Protein AF-0000000069707045 (afdb_homodimer)

InterPro domains:
  IPR004722 Dihydroorotase [cd01317] (41-402)
  IPR011059 Metal-dependent hydrolase, composite domain superfamily [G3DSA:2.30.40.10] (356-413)
  IPR024403 Dihydroorotase, catalytic domain [PF12890] (54-234)
  IPR032466 Metal-dependent hydrolase [SSF51556] (54-358)
  IPR050138 Dihydroorotase/Allantoinase hydrolase-like [PTHR43668] (36-404)

Solvent-accessible surface area (backbone atoms only — not comparable to full-atom values): 40934 Å² total; per-residue (Å²): 109,26,32,33,36,33,38,31,20,42,38,41,61,80,44,73,43,73,64,36,46,30,32,33,60,45,48,39,57,40,76,57,53,93,78,64,76,72,78,68,72,42,79,42,85,26,70,82,25,39,30,32,60,25,27,36,31,74,36,32,55,53,15,57,50,74,34,44,75,22,23,28,65,66,38,48,40,51,34,36,43,55,38,30,26,39,29,35,24,35,41,13,72,27,47,69,40,33,48,46,55,66,48,52,51,50,51,51,64,74,45,66,81,40,72,30,45,80,40,60,28,30,23,45,17,51,76,36,68,47,75,48,70,30,59,60,68,64,32,32,74,74,71,41,50,36,30,20,28,38,93,30,40,60,65,43,64,43,55,43,38,49,51,30,48,59,28,51,78,74,70,22,34,38,41,32,33,52,35,33,65,65,52,34,65,82,35,63,36,31,48,50,72,55,23,60,73,73,70,45,54,32,28,42,65,60,19,33,32,45,31,42,51,43,51,51,55,41,36,71,72,55,39,53,33,42,34,40,40,44,58,66,38,42,60,39,47,51,52,49,39,53,41,44,74,71,66,50,54,62,47,27,27,27,33,54,56,51,73,72,48,36,39,74,68,44,75,76,58,51,28,39,63,27,34,79,67,42,29,38,55,68,67,23,35,51,36,49,53,51,24,48,76,71,54,50,31,35,24,44,22,45,52,23,26,56,37,42,67,72,43,42,66,49,60,55,88,72,27,47,73,28,23,51,22,50,75,54,38,48,28,51,47,49,65,44,30,79,79,61,32,59,20,51,54,49,26,21,21,24,61,27,40,30,50,75,69,71,47,84,75,89,71,46,38,31,29,20,30,29,28,64,75,45,67,49,67,39,35,85,85,62,48,63,52,65,29,72,36,35,79,61,60,72,33,80,43,37,30,40,48,40,32,32,32,43,39,72,40,77,45,76,44,83,123,108,27,33,34,36,34,39,32,21,42,38,42,62,81,44,76,44,73,63,37,46,29,33,34,60,45,46,40,55,39,75,56,53,94,76,65,76,72,79,67,72,41,80,42,83,27,71,81,26,40,30,32,60,26,26,34,32,73,36,30,55,50,14,56,51,74,34,45,74,23,23,28,65,67,37,48,41,51,34,37,42,56,39,31,26,38,29,36,24,35,41,14,72,27,48,69,40,33,49,45,55,67,48,53,51,51,52,52,65,73,45,65,81,40,74,30,45,81,41,61,28,32,24,44,17,52,78,36,69,44,75,48,69,31,59,59,69,62,33,32,75,74,72,43,49,36,29,20,29,37,91,30,38,61,67,43,66,44,52,44,38,51,50,32,48,58,28,49,78,75,70,22,35,39,41,33,35,54,34,33,64,65,53,35,65,82,34,63,36,31,47,49,72,55,22,59,72,73,69,44,54,33,27,41,64,60,19,34,32,46,31,40,51,44,51,50,54,43,38,72,72,54,40,52,35,41,33,40,40,43,57,65,38,40,59,38,48,52,52,49,41,54,41,44,74,71,65,49,54,62,46,28,27,28,34,57,56,51,72,72,50,36,40,73,67,44,77,77,58,49,28,39,62,26,35,80,67,42,29,35,55,68,68,22,34,51,35,50,53,51,24,48,75,71,54,51,32,36,24,43,22,47,51,23,27,55,36,42,68,72,43,42,65,49,59,56,88,72,28,48,71,28,23,49,21,49,76,55,38,47,28,50,48,49,64,44,30,79,78,61,32,60,20,52,55,48,26,20,21,24,59,27,41,30,51,75,71,70,48,85,74,89,70,46,38,31,30,21,31,28,27,65,74,46,69,49,68,38,35,85,87,62,48,62,55,65,29,72,36,35,80,61,60,73,33,80,42,38,30,40,47,40,33,33,32,43,40,71,42,78,45,75,43,83,124

Organism: NCBI:txid1187080

Structure (mmCIF, N/CA/C/O backbone):
data_AF-0000000069707045-model_v1
#
loop_
_entity.id
_entity.type
_entity.pdbx_description
1 polymer Dihydroorotase
#
loop_
_atom_site.group_PDB
_atom_site.id
_atom_site.type_symbol
_atom_site.label_atom_id
_atom_site.label_alt_id
_atom_site.label_comp_id
_atom_site.label_asym_id
_atom_site.label_entity_id
_atom_site.label_seq_id
_atom_site.pdbx_PDB_ins_code
_atom_site.Cartn_x
_atom_site.Cartn_y
_atom_site.Cartn_z
_atom_site.occupancy
_atom_site.B_iso_or_equiv
_atom_site.auth_seq_id
_atom_site.auth_comp_id
_atom_site.auth_asym_id
_atom_site.auth_atom_id
_atom_site.pdbx_PDB_model_num
ATOM 1 N N . MET A 1 1 ? 13.352 -46.344 -30.141 1 76.44 1 MET A N 1
ATOM 2 C CA . MET A 1 1 ? 12.18 -46.875 -30.812 1 76.44 1 MET A CA 1
ATOM 3 C C . MET A 1 1 ? 11.234 -45.781 -31.281 1 76.44 1 MET A C 1
ATOM 5 O O . MET A 1 1 ? 10.867 -44.906 -30.5 1 76.44 1 MET A O 1
ATOM 9 N N . ALA A 1 2 ? 10.938 -45.812 -32.562 1 89.31 2 ALA A N 1
ATOM 10 C CA . ALA A 1 2 ? 10.148 -44.75 -33.188 1 89.31 2 ALA A CA 1
ATOM 11 C C . ALA A 1 2 ? 8.656 -45.094 -33.125 1 89.31 2 ALA A C 1
ATOM 13 O O . ALA A 1 2 ? 8.273 -46.25 -33.344 1 89.31 2 ALA A O 1
ATOM 14 N N . LYS A 1 3 ? 7.836 -44.094 -32.688 1 94.31 3 LYS A N 1
ATOM 15 C CA . LYS A 1 3 ? 6.387 -44.25 -32.656 1 94.31 3 LYS A CA 1
ATOM 16 C C . LYS A 1 3 ? 5.703 -43.281 -33.625 1 94.31 3 LYS A C 1
ATOM 18 O O . LYS A 1 3 ? 6.031 -42.094 -33.656 1 94.31 3 LYS A O 1
ATOM 23 N N . LEU A 1 4 ? 4.844 -43.875 -34.375 1 94.81 4 LEU A N 1
ATOM 24 C CA . LEU A 1 4 ? 4.047 -43.031 -35.281 1 94.81 4 LEU A CA 1
ATOM 25 C C . LEU A 1 4 ? 2.746 -42.594 -34.625 1 94.81 4 LEU A C 1
ATOM 27 O O . LEU A 1 4 ? 1.953 -43.438 -34.188 1 94.81 4 LEU A O 1
ATOM 31 N N . LEU A 1 5 ? 2.494 -41.344 -34.406 1 95.62 5 LEU A N 1
ATOM 32 C CA . LEU A 1 5 ? 1.247 -40.75 -33.938 1 95.62 5 LEU A CA 1
ATOM 33 C C . LEU A 1 5 ? 0.382 -40.281 -35.125 1 95.62 5 LEU A C 1
ATOM 35 O O . LEU A 1 5 ? 0.563 -39.188 -35.656 1 95.62 5 LEU A O 1
ATOM 39 N N . GLN A 1 6 ? -0.547 -41.094 -35.406 1 95.81 6 GLN A N 1
ATOM 40 C CA . GLN A 1 6 ? -1.29 -40.906 -36.656 1 95.81 6 GLN A CA 1
ATOM 41 C C . GLN A 1 6 ? -2.473 -39.938 -36.438 1 95.81 6 GLN A C 1
ATOM 43 O O . GLN A 1 6 ? -3.232 -40.094 -35.5 1 95.81 6 GLN A O 1
ATOM 48 N N . SER A 1 7 ? -2.643 -39 -37.375 1 96.69 7 SER A N 1
ATOM 49 C CA . SER A 1 7 ? -3.811 -38.156 -37.469 1 96.69 7 SER A CA 1
ATOM 50 C C . SER A 1 7 ? -3.979 -37.312 -36.188 1 96.69 7 SER A C 1
ATOM 52 O O . SER A 1 7 ? -5.07 -37.25 -35.625 1 96.69 7 SER A O 1
ATOM 54 N N . LEU A 1 8 ? -2.898 -36.812 -35.719 1 96.75 8 LEU A N 1
ATOM 55 C CA . LEU A 1 8 ? -2.883 -36 -34.5 1 96.75 8 LEU A CA 1
ATOM 56 C C . LEU A 1 8 ? -3.062 -34.531 -34.844 1 96.75 8 LEU A C 1
ATOM 58 O O . LEU A 1 8 ? -2.41 -34 -35.75 1 96.75 8 LEU A O 1
ATOM 62 N N . SER A 1 9 ? -4.023 -33.844 -34.156 1 97.44 9 SER A N 1
ATOM 63 C CA . SER A 1 9 ? -4.207 -32.406 -34.344 1 97.44 9 SER A CA 1
ATOM 64 C C . SER A 1 9 ? -3.381 -31.625 -33.312 1 97.44 9 SER A C 1
ATOM 66 O O . SER A 1 9 ? -3.684 -31.625 -32.125 1 97.44 9 SER A O 1
ATOM 68 N N . PHE A 1 10 ? -2.424 -30.938 -33.781 1 96.62 10 PHE A N 1
ATOM 69 C CA . PHE A 1 10 ? -1.545 -30.172 -32.906 1 96.62 10 PHE A CA 1
ATOM 70 C C . PHE A 1 10 ? -2.088 -28.75 -32.719 1 96.62 10 PHE A C 1
ATOM 72 O O . PHE A 1 10 ? -2.547 -28.125 -33.656 1 96.62 10 PHE A O 1
ATOM 79 N N . ILE A 1 11 ? -2.113 -28.359 -31.438 1 97.12 11 ILE A N 1
ATOM 80 C CA . ILE A 1 11 ? -2.549 -27 -31.109 1 97.12 11 ILE A CA 1
ATOM 81 C C . ILE A 1 11 ? -1.343 -26.156 -30.688 1 97.12 11 ILE A C 1
ATOM 83 O O . ILE A 1 11 ? -0.591 -26.531 -29.797 1 97.12 11 ILE A O 1
ATOM 87 N N . ASP A 1 12 ? -1.213 -25.109 -31.391 1 91.81 12 ASP A N 1
ATOM 88 C CA . ASP A 1 12 ? -0.232 -24.141 -30.922 1 91.81 12 ASP A CA 1
ATOM 89 C C . ASP A 1 12 ? -0.913 -22.859 -30.453 1 91.81 12 ASP A C 1
ATOM 91 O O . ASP A 1 12 ? -2.133 -22.812 -30.297 1 91.81 12 ASP A O 1
ATOM 95 N N . GLY A 1 13 ? -0.178 -21.922 -30.016 1 89 13 GLY A N 1
ATOM 96 C CA . GLY A 1 13 ? -0.735 -20.703 -29.469 1 89 13 GLY A CA 1
ATOM 97 C C . GLY A 1 13 ? -1.566 -19.906 -30.469 1 89 13 GLY A C 1
ATOM 98 O O . GLY A 1 13 ? -2.324 -19.016 -30.078 1 89 13 GLY A O 1
ATOM 99 N N . ASN A 1 14 ? -1.616 -20.328 -31.688 1 91.56 14 ASN A N 1
ATOM 100 C CA . ASN A 1 14 ? -2.264 -19.531 -32.75 1 91.56 14 ASN A CA 1
ATOM 101 C C . ASN A 1 14 ? -3.482 -20.25 -33.312 1 91.56 14 ASN A C 1
ATOM 103 O O . ASN A 1 14 ? -4.5 -19.625 -33.594 1 91.56 14 ASN A O 1
ATOM 107 N N . LYS A 1 15 ? -3.307 -21.562 -33.469 1 95.25 15 LYS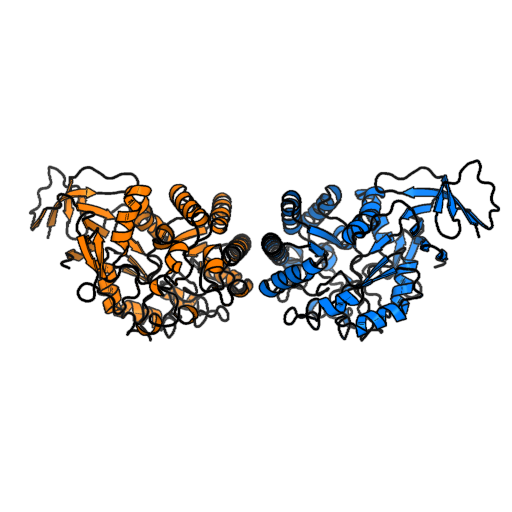 A N 1
ATOM 108 C CA . LYS A 1 15 ? -4.418 -22.281 -34.094 1 95.25 15 LYS A CA 1
ATOM 109 C C . LYS A 1 15 ? -4.375 -23.766 -33.75 1 95.25 15 LYS A C 1
ATOM 111 O O . LYS A 1 15 ? -3.391 -24.25 -33.188 1 95.25 15 LYS A O 1
ATOM 116 N N . VAL A 1 16 ? -5.477 -24.422 -34.094 1 97.06 16 VAL A N 1
ATOM 117 C CA . VAL A 1 16 ? -5.562 -25.875 -34.094 1 97.06 16 VAL A CA 1
ATOM 118 C C . VAL A 1 16 ? -5.254 -26.391 -35.5 1 97.06 16 VAL A C 1
ATOM 120 O O . VAL A 1 16 ? -6.051 -26.203 -36.438 1 97.06 16 VAL A O 1
ATOM 123 N N . HIS A 1 17 ? -4.18 -27.094 -35.688 1 96.5 17 HIS A N 1
ATOM 124 C CA . HIS A 1 17 ? -3.768 -27.562 -37 1 96.5 17 HIS A CA 1
ATOM 125 C C . HIS A 1 17 ? -4.574 -28.797 -37.406 1 96.5 17 HIS A C 1
ATOM 127 O O . HIS A 1 17 ? -5.023 -29.562 -36.562 1 96.5 17 HIS A O 1
ATOM 133 N N . SER A 1 18 ? -4.684 -28.922 -38.719 1 96.56 18 SER A N 1
ATOM 134 C CA . SER A 1 18 ? -5.324 -30.125 -39.25 1 96.56 18 SER A CA 1
ATOM 135 C C . SER A 1 18 ? -4.551 -31.375 -38.844 1 96.56 18 SER A C 1
ATOM 137 O O . SER A 1 18 ? -3.332 -31.328 -38.656 1 96.56 18 SER A O 1
ATOM 139 N N . PRO A 1 19 ? -5.305 -32.5 -38.719 1 96.88 19 PRO A N 1
ATOM 140 C CA . PRO A 1 19 ? -4.633 -33.75 -38.312 1 96.88 19 PRO A CA 1
ATOM 141 C C . PRO A 1 19 ? -3.482 -34.125 -39.25 1 96.88 19 PRO A C 1
ATOM 143 O O . PRO A 1 19 ? -3.607 -34 -40.469 1 96.88 19 PRO A O 1
ATOM 146 N N . GLN A 1 20 ? -2.398 -34.469 -38.594 1 96.06 20 GLN A N 1
ATOM 147 C CA . GLN A 1 20 ? -1.203 -34.906 -39.312 1 96.06 20 GLN A CA 1
ATOM 148 C C . GLN A 1 20 ? -0.525 -36.062 -38.594 1 96.06 20 GLN A C 1
ATOM 150 O O . GLN A 1 20 ? -0.868 -36.375 -37.438 1 96.06 20 GLN A O 1
ATOM 155 N N . ASP A 1 21 ? 0.361 -36.656 -39.344 1 95.38 21 ASP A N 1
ATOM 156 C CA . ASP A 1 21 ? 1.146 -37.719 -38.75 1 95.38 21 ASP A CA 1
ATOM 157 C C . ASP A 1 21 ? 2.447 -37.188 -38.156 1 95.38 21 ASP A C 1
ATOM 159 O O . ASP A 1 21 ? 3.148 -36.406 -38.781 1 95.38 21 ASP A O 1
ATOM 163 N N . TYR A 1 22 ? 2.654 -37.625 -36.938 1 94.5 22 TYR A N 1
ATOM 164 C CA . TYR A 1 22 ? 3.889 -37.281 -36.25 1 94.5 22 TYR A CA 1
ATOM 165 C C . TYR A 1 22 ? 4.688 -38.5 -35.844 1 94.5 22 TYR A C 1
ATOM 167 O O . TYR A 1 22 ? 4.129 -39.594 -35.719 1 94.5 22 TYR A O 1
ATOM 175 N N . ILE A 1 23 ? 6.004 -38.312 -35.75 1 93.56 23 ILE A N 1
ATOM 176 C CA . ILE A 1 23 ? 6.875 -39.406 -35.344 1 93.56 23 ILE A CA 1
ATOM 177 C C . ILE A 1 23 ? 7.605 -39.031 -34.062 1 93.56 23 ILE A C 1
ATOM 179 O O . ILE A 1 23 ? 8.258 -38 -33.969 1 93.56 23 ILE A O 1
ATOM 183 N N . TYR A 1 24 ? 7.391 -39.812 -33.031 1 93.75 24 TYR A N 1
ATOM 184 C CA . TYR A 1 24 ? 8.25 -39.719 -31.844 1 93.75 24 TYR A CA 1
ATOM 185 C C . TYR A 1 24 ? 9.516 -40.562 -32.031 1 93.75 24 TYR A C 1
ATOM 187 O O . TYR A 1 24 ? 9.438 -41.781 -32.188 1 93.75 24 TYR A O 1
ATOM 195 N N . THR A 1 25 ? 10.688 -39.969 -31.922 1 89.56 25 THR A N 1
ATOM 196 C CA . THR A 1 25 ? 11.945 -40.625 -32.281 1 89.56 25 THR A CA 1
ATOM 197 C C . THR A 1 25 ? 12.633 -41.219 -31.047 1 89.56 25 THR A C 1
ATOM 199 O O . THR A 1 25 ? 13.727 -41.75 -31.141 1 89.56 25 THR A O 1
ATOM 202 N N . GLY A 1 26 ? 12.117 -41.062 -29.953 1 89.12 26 GLY A N 1
ATOM 203 C CA . GLY A 1 26 ? 12.742 -41.469 -28.703 1 89.12 26 GLY A CA 1
ATOM 204 C C . GLY A 1 26 ? 13.18 -40.312 -27.844 1 89.12 26 GLY A C 1
ATOM 205 O O . GLY A 1 26 ? 13.422 -40.469 -26.641 1 89.12 26 GLY A O 1
ATOM 206 N N . SER A 1 27 ? 13.266 -39.156 -28.547 1 88.88 27 SER A N 1
ATOM 207 C CA . SER A 1 27 ? 13.711 -38 -27.781 1 88.88 27 SER A CA 1
ATOM 208 C C . SER A 1 27 ? 12.938 -36.75 -28.172 1 88.88 27 SER A C 1
ATOM 210 O O . SER A 1 27 ? 12.93 -35.75 -27.438 1 88.88 27 SER A O 1
ATOM 212 N N . GLU A 1 28 ? 12.336 -36.781 -29.328 1 89.81 28 GLU A N 1
ATOM 213 C CA . GLU A 1 28 ? 11.57 -35.625 -29.797 1 89.81 28 GLU A CA 1
ATOM 214 C C . GLU A 1 28 ? 10.43 -36.062 -30.719 1 89.81 28 GLU A C 1
ATOM 216 O O . GLU A 1 28 ? 10.352 -37.219 -31.125 1 89.81 28 GLU A O 1
ATOM 221 N N . VAL A 1 29 ? 9.555 -35.188 -30.906 1 91.25 29 VAL A N 1
ATOM 222 C CA . VAL A 1 29 ? 8.43 -35.406 -31.812 1 91.25 29 VAL A CA 1
ATOM 223 C C . VAL A 1 29 ? 8.586 -34.531 -33.062 1 91.25 29 VAL A C 1
ATOM 225 O O . VAL A 1 29 ? 8.82 -33.312 -32.969 1 91.25 29 VAL A O 1
ATOM 228 N N . LEU A 1 30 ? 8.484 -35.156 -34.219 1 90.88 30 LEU A N 1
ATOM 229 C CA . LEU A 1 30 ? 8.633 -34.469 -35.5 1 90.88 30 LEU A CA 1
ATOM 230 C C . LEU A 1 30 ? 7.434 -34.719 -36.406 1 90.88 30 LEU A C 1
ATOM 232 O O . LEU A 1 30 ? 6.793 -35.781 -36.281 1 90.88 30 LEU A O 1
ATOM 236 N N . LEU A 1 31 ? 7.223 -33.719 -37.219 1 91.06 31 LEU A N 1
ATOM 237 C CA . LEU A 1 31 ? 6.234 -33.969 -38.25 1 91.06 31 LEU A CA 1
ATOM 238 C C . LEU A 1 31 ? 6.723 -35.031 -39.219 1 91.06 31 LEU A C 1
ATOM 240 O O . LEU A 1 31 ? 7.887 -35.031 -39.625 1 91.06 31 LEU A O 1
ATOM 244 N N . LYS A 1 32 ? 5.84 -35.938 -39.438 1 90.12 32 LYS A N 1
ATOM 245 C CA . LYS A 1 32 ? 6.258 -37.031 -40.344 1 90.12 32 LYS A CA 1
ATOM 246 C C . LYS A 1 32 ? 6.414 -36.5 -41.75 1 90.12 32 LYS A C 1
ATOM 248 O O . LYS A 1 32 ? 5.484 -35.938 -42.312 1 90.12 32 LYS A O 1
ATOM 253 N N . SER A 1 33 ? 7.637 -36.656 -42.188 1 84.19 33 SER A N 1
ATOM 254 C CA . SER A 1 33 ? 7.875 -36.344 -43.594 1 84.19 33 SER A CA 1
ATOM 255 C C . SER A 1 33 ? 7.5 -37.531 -44.5 1 84.19 33 SER A C 1
ATOM 257 O O . SER A 1 33 ? 7.445 -38.656 -44.062 1 84.19 33 SER A O 1
ATOM 259 N N . ASP A 1 34 ? 7.121 -37.188 -45.719 1 78.44 34 ASP A N 1
ATOM 260 C CA . ASP A 1 34 ? 6.781 -38.25 -46.688 1 78.44 34 ASP A CA 1
ATOM 261 C C . ASP A 1 34 ? 7.945 -39.219 -46.906 1 78.44 34 ASP A C 1
ATOM 263 O O . ASP A 1 34 ? 7.734 -40.375 -47.219 1 78.44 34 ASP A O 1
ATOM 267 N N . ASN A 1 35 ? 9.102 -38.75 -46.656 1 76.19 35 ASN A N 1
ATOM 268 C CA . ASN A 1 35 ? 10.281 -39.531 -46.969 1 76.19 35 ASN A CA 1
ATOM 269 C C . ASN A 1 35 ? 10.836 -40.219 -45.688 1 76.19 35 ASN A C 1
ATOM 271 O O . ASN A 1 35 ? 11.984 -40.656 -45.688 1 76.19 35 ASN A O 1
ATOM 275 N N . TYR A 1 36 ? 9.977 -40.219 -44.75 1 75.69 36 TYR A N 1
ATOM 276 C CA . TYR A 1 36 ? 10.5 -40.844 -43.531 1 75.69 36 TYR A CA 1
ATOM 277 C C . TYR A 1 36 ? 10.789 -42.312 -43.75 1 75.69 36 TYR A C 1
ATOM 279 O O . TYR A 1 36 ? 9.906 -43.094 -44.188 1 75.69 36 TYR A O 1
ATOM 287 N N . SER A 1 37 ? 12.016 -42.719 -43.594 1 71.19 37 SER A N 1
ATOM 288 C CA . SER A 1 37 ? 12.461 -44.062 -44.031 1 71.19 37 SER A CA 1
ATOM 289 C C . SER A 1 37 ? 12.781 -44.938 -42.844 1 71.19 37 SER A C 1
ATOM 291 O O . SER A 1 37 ? 12.984 -46.156 -43 1 71.19 37 SER A O 1
ATOM 293 N N . GLU A 1 38 ? 12.758 -44.438 -41.719 1 75.19 38 GLU A N 1
ATOM 294 C CA . GLU A 1 38 ? 13.164 -45.281 -40.594 1 75.19 38 GLU A CA 1
ATOM 295 C C . GLU A 1 38 ? 12.047 -46.219 -40.156 1 75.19 38 GLU A C 1
ATOM 297 O O . GLU A 1 38 ? 10.875 -45.969 -40.5 1 75.19 38 GLU A O 1
ATOM 302 N N . GLU A 1 39 ? 12.375 -47.312 -39.531 1 85.06 39 GLU A N 1
ATOM 303 C CA . GLU A 1 39 ? 11.422 -48.344 -39.062 1 85.06 39 GLU A CA 1
ATOM 304 C C . GLU A 1 39 ? 10.547 -47.781 -37.938 1 85.06 39 GLU A C 1
ATOM 306 O O . GLU A 1 39 ? 11.031 -47.062 -37.031 1 85.06 39 GLU A O 1
ATOM 311 N N . ILE A 1 40 ? 9.312 -47.906 -38.125 1 88.38 40 ILE A N 1
ATOM 312 C CA . ILE A 1 40 ? 8.32 -47.5 -37.125 1 88.38 40 ILE A CA 1
ATOM 313 C C . ILE A 1 40 ? 8 -48.719 -36.219 1 88.38 40 ILE A C 1
ATOM 315 O O . ILE A 1 40 ? 7.559 -49.75 -36.688 1 88.38 40 ILE A O 1
ATOM 319 N N . ASP A 1 41 ? 8.211 -48.594 -34.969 1 90.62 41 ASP A N 1
ATOM 320 C CA . ASP A 1 41 ? 8.047 -49.656 -34.031 1 90.62 41 ASP A CA 1
ATOM 321 C C . ASP A 1 41 ? 6.59 -49.812 -33.594 1 90.62 41 ASP A C 1
ATOM 323 O O . ASP A 1 41 ? 6.129 -50.906 -33.281 1 90.62 41 ASP A O 1
ATOM 327 N N . GLU A 1 42 ? 5.898 -48.688 -33.469 1 93.81 42 GLU A N 1
ATOM 328 C CA . GLU A 1 42 ? 4.516 -48.688 -33 1 93.81 42 GLU A CA 1
ATOM 329 C C . GLU A 1 42 ? 3.707 -47.594 -33.688 1 93.81 42 GLU A C 1
ATOM 331 O O . GLU A 1 42 ? 4.207 -46.469 -33.906 1 93.81 42 GLU A O 1
ATOM 336 N N . VAL A 1 43 ? 2.529 -47.969 -34.094 1 94.62 43 VAL A N 1
ATOM 337 C CA . VAL A 1 43 ? 1.599 -47 -34.656 1 94.62 43 VAL A CA 1
ATOM 338 C C . VAL A 1 43 ? 0.461 -46.719 -33.688 1 94.62 43 VAL A C 1
ATOM 340 O O . VAL A 1 43 ? -0.212 -47.656 -33.219 1 94.62 43 VAL A O 1
ATOM 343 N N . ILE A 1 44 ? 0.289 -45.5 -33.312 1 95.12 44 ILE A N 1
ATOM 344 C CA . ILE A 1 44 ? -0.772 -45.094 -32.406 1 95.12 44 ILE A CA 1
ATOM 345 C C . ILE A 1 44 ? -1.785 -44.219 -33.156 1 95.12 44 ILE A C 1
ATOM 347 O O . ILE A 1 44 ? -1.433 -43.188 -33.719 1 95.12 44 ILE A O 1
ATOM 351 N N . ASP A 1 45 ? -3.029 -44.688 -33.219 1 96.19 45 ASP A N 1
ATOM 352 C CA . ASP A 1 45 ? -4.102 -43.906 -33.812 1 96.19 45 ASP A CA 1
ATOM 353 C C . ASP A 1 45 ? -4.516 -42.75 -32.906 1 96.19 45 ASP A C 1
ATOM 355 O O . ASP A 1 45 ? -5.074 -42.938 -31.844 1 96.19 45 ASP A O 1
ATOM 359 N N . CYS A 1 46 ? -4.309 -41.594 -33.375 1 96.81 46 CYS A N 1
ATOM 360 C CA . CYS A 1 46 ? -4.602 -40.375 -32.594 1 96.81 46 CYS A CA 1
ATOM 361 C C . CYS A 1 46 ? -5.766 -39.594 -33.188 1 96.81 46 CYS A C 1
ATOM 363 O O . CYS A 1 46 ? -5.867 -38.406 -33.031 1 96.81 46 CYS A O 1
ATOM 365 N N . SER A 1 47 ? -6.59 -40.312 -33.938 1 96.5 47 SER A N 1
ATOM 366 C CA . SER A 1 47 ? -7.754 -39.656 -34.531 1 96.5 47 SER A CA 1
ATOM 367 C C . SER A 1 47 ? -8.648 -39.062 -33.469 1 96.5 47 SER A C 1
ATOM 369 O O . SER A 1 47 ? -9.039 -39.719 -32.5 1 96.5 47 SER A O 1
ATOM 371 N N . GLY A 1 48 ? -8.938 -37.75 -33.594 1 96 48 GLY A N 1
ATOM 372 C CA . GLY A 1 48 ? -9.812 -37.062 -32.656 1 96 48 GLY A CA 1
ATOM 373 C C . GLY A 1 48 ? -9.078 -36.5 -31.453 1 96 48 GLY A C 1
ATOM 374 O O . GLY A 1 48 ? -9.672 -35.812 -30.625 1 96 48 GLY A O 1
ATOM 375 N N . LEU A 1 49 ? -7.801 -36.781 -31.391 1 97.81 49 LEU A N 1
ATOM 376 C CA . LEU A 1 49 ? -7.02 -36.312 -30.266 1 97.81 49 LEU A CA 1
ATOM 377 C C . LEU A 1 49 ? -6.324 -34.969 -30.578 1 97.81 49 LEU A C 1
ATOM 379 O O . LEU A 1 49 ? -6.043 -34.688 -31.75 1 97.81 49 LEU A O 1
ATOM 383 N N . PHE A 1 50 ? -6.145 -34.156 -29.531 1 98.19 50 PHE A N 1
ATOM 384 C CA . PHE A 1 50 ? -5.363 -32.938 -29.594 1 98.19 50 PHE A CA 1
ATOM 385 C C . PHE A 1 50 ? -3.988 -33.156 -28.969 1 98.19 50 PHE A C 1
ATOM 387 O O . PHE A 1 50 ? -3.811 -34 -28.109 1 98.19 50 PHE A O 1
ATOM 394 N N . ALA A 1 51 ? -3.027 -32.438 -29.453 1 97.38 51 ALA A N 1
ATOM 395 C CA . ALA A 1 51 ? -1.702 -32.375 -28.844 1 97.38 51 ALA A CA 1
ATOM 396 C C . ALA A 1 51 ? -1.209 -30.938 -28.719 1 97.38 51 ALA A C 1
ATOM 398 O O . ALA A 1 51 ? -1.638 -30.078 -29.484 1 97.38 51 ALA A O 1
ATOM 399 N N . SER A 1 52 ? -0.382 -30.703 -27.828 1 97 52 SER A N 1
ATOM 400 C CA . SER A 1 52 ? 0.356 -29.453 -27.688 1 97 52 SER A CA 1
ATOM 401 C C . SER A 1 52 ? 1.719 -29.688 -27.047 1 97 52 SER A C 1
ATOM 403 O O . SER A 1 52 ? 2.066 -30.828 -26.703 1 97 52 SER A O 1
ATOM 405 N N . LYS A 1 53 ? 2.506 -28.594 -26.969 1 96.31 53 LYS A N 1
ATOM 406 C CA . LYS A 1 53 ? 3.672 -28.672 -26.094 1 96.31 53 LYS A CA 1
ATOM 407 C C . LYS A 1 53 ? 3.277 -29.094 -24.688 1 96.31 53 LYS A C 1
ATOM 409 O O . LYS A 1 53 ? 2.104 -29.031 -24.312 1 96.31 53 LYS A O 1
ATOM 414 N N . GLY A 1 54 ? 4.246 -29.672 -24.016 1 97.06 54 GLY A N 1
ATOM 415 C CA . GLY A 1 54 ? 3.973 -30.109 -22.656 1 97.06 54 GLY A CA 1
ATOM 416 C C . GLY A 1 54 ? 3.469 -28.984 -21.75 1 97.06 54 GLY A C 1
ATOM 417 O O . GLY A 1 54 ? 3.947 -27.859 -21.844 1 97.06 54 GLY A O 1
ATOM 418 N N . TRP A 1 55 ? 2.477 -29.312 -20.906 1 98.19 55 TRP A N 1
ATOM 419 C CA . TRP A 1 55 ? 1.854 -28.297 -20.047 1 98.19 55 TRP A CA 1
ATOM 420 C C . TRP A 1 55 ? 2.723 -28 -18.844 1 98.19 55 TRP A C 1
ATOM 422 O O . TRP A 1 55 ? 3.439 -28.875 -18.344 1 98.19 55 TRP A O 1
ATOM 432 N N . VAL A 1 56 ? 2.697 -26.75 -18.375 1 98.5 56 VAL A N 1
ATOM 433 C CA . VAL A 1 56 ? 3.48 -26.281 -17.234 1 98.5 56 VAL A CA 1
ATOM 434 C C . VAL A 1 56 ? 2.553 -25.672 -16.188 1 98.5 56 VAL A C 1
ATOM 436 O O . VAL A 1 56 ? 1.735 -24.812 -16.5 1 98.5 56 VAL A O 1
ATOM 439 N N . ASP A 1 57 ? 2.631 -26.125 -14.984 1 98.75 57 ASP A N 1
ATOM 440 C CA . ASP A 1 57 ? 1.902 -25.531 -13.875 1 98.75 57 ASP A CA 1
ATOM 441 C C . ASP A 1 57 ? 2.844 -24.75 -12.961 1 98.75 57 ASP A C 1
ATOM 443 O O . ASP A 1 57 ? 3.77 -25.328 -12.383 1 98.75 57 ASP A O 1
ATOM 447 N N . LEU A 1 58 ? 2.533 -23.469 -12.719 1 98.88 58 LEU A N 1
ATOM 448 C CA . LEU A 1 58 ? 3.447 -22.625 -11.953 1 98.88 58 LEU A CA 1
ATOM 449 C C . LEU A 1 58 ? 3.1 -22.641 -10.469 1 98.88 58 LEU A C 1
ATOM 451 O O . LEU A 1 58 ? 3.801 -22.047 -9.656 1 98.88 58 LEU A O 1
ATOM 455 N N . ARG A 1 59 ? 2.062 -23.375 -10.117 1 98.62 59 ARG A N 1
ATOM 456 C CA . ARG A 1 59 ? 1.616 -23.25 -8.727 1 98.62 59 ARG A CA 1
ATOM 457 C C . ARG A 1 59 ? 0.955 -24.531 -8.242 1 98.62 59 ARG A C 1
ATOM 459 O O . ARG A 1 59 ? -0.257 -24.703 -8.391 1 98.62 59 ARG A O 1
ATOM 466 N N . CYS A 1 60 ? 1.729 -25.344 -7.555 1 97.44 60 CYS A N 1
ATOM 467 C CA . CYS A 1 60 ? 1.229 -26.578 -6.965 1 97.44 60 CYS A CA 1
ATOM 468 C C . CYS A 1 60 ? 1.812 -26.797 -5.574 1 97.44 60 CYS A C 1
ATOM 470 O O . CYS A 1 60 ? 2.986 -26.516 -5.336 1 97.44 60 CYS A O 1
ATOM 472 N N . VAL A 1 61 ? 0.951 -27.266 -4.688 1 96.88 61 VAL A N 1
ATOM 473 C CA . VAL A 1 61 ? 1.402 -27.609 -3.34 1 96.88 61 VAL A CA 1
ATOM 474 C C . VAL A 1 61 ? 1.599 -29.109 -3.225 1 96.88 61 VAL A C 1
ATOM 476 O O . VAL A 1 61 ? 0.777 -29.891 -3.715 1 96.88 61 VAL A O 1
ATOM 479 N N . GLY A 1 62 ? 2.732 -29.469 -2.748 1 95.12 62 GLY A N 1
ATOM 480 C CA . GLY A 1 62 ? 2.943 -30.828 -2.289 1 95.12 62 GLY A CA 1
ATOM 481 C C . GLY A 1 62 ? 2.883 -30.969 -0.779 1 95.12 62 GLY A C 1
ATOM 482 O O . GLY A 1 62 ? 2.967 -29.969 -0.056 1 95.12 62 GLY A O 1
ATOM 483 N N . GLY A 1 63 ? 2.666 -32.188 -0.24 1 95.44 63 GLY A N 1
ATOM 484 C CA . GLY A 1 63 ? 2.543 -32.375 1.195 1 95.44 63 GLY A CA 1
ATOM 485 C C . GLY A 1 63 ? 3.818 -32.875 1.84 1 95.44 63 GLY A C 1
ATOM 486 O O . GLY A 1 63 ? 3.92 -32.938 3.068 1 95.44 63 GLY A O 1
ATOM 487 N N . GLU A 1 64 ? 4.707 -33.188 1.008 1 95.25 64 GLU A N 1
ATOM 488 C CA . GLU A 1 64 ? 5.953 -33.781 1.522 1 95.25 64 GLU A CA 1
ATOM 489 C C . GLU A 1 64 ? 7.105 -32.781 1.385 1 95.25 64 GLU A C 1
ATOM 491 O O . GLU A 1 64 ? 7.383 -32.281 0.289 1 95.25 64 GLU A O 1
ATOM 496 N N . PRO A 1 65 ? 7.793 -32.469 2.572 1 94.69 65 PRO A N 1
ATOM 497 C CA . PRO A 1 65 ? 7.719 -33.188 3.844 1 94.69 65 PRO A CA 1
ATOM 498 C C . PRO A 1 65 ? 6.605 -32.688 4.75 1 94.69 65 PRO A C 1
ATOM 500 O O . PRO A 1 65 ? 6.137 -31.547 4.578 1 94.69 65 PRO A O 1
ATOM 503 N N . GLY A 1 66 ? 6.082 -33.469 5.715 1 95.81 66 GLY A N 1
ATOM 504 C CA . GLY A 1 66 ? 5.305 -33.062 6.871 1 95.81 66 GLY A CA 1
ATOM 505 C C . GLY A 1 66 ? 3.82 -33.344 6.719 1 95.81 66 GLY A C 1
ATOM 506 O O . GLY A 1 66 ? 3.121 -33.562 7.711 1 95.81 66 GLY A O 1
ATOM 507 N N . GLU A 1 67 ? 3.312 -33.312 5.5 1 96.12 67 GLU A N 1
ATOM 508 C CA . GLU A 1 67 ? 1.885 -33.5 5.266 1 96.12 67 GLU A CA 1
ATOM 509 C C . GLU A 1 67 ? 1.641 -34.5 4.133 1 96.12 67 GLU A C 1
ATOM 511 O O . GLU A 1 67 ? 0.839 -34.219 3.234 1 96.12 67 GLU A O 1
ATOM 516 N N . GLU A 1 68 ? 2.314 -35.562 4.145 1 96.19 68 GLU A N 1
ATOM 517 C CA . GLU A 1 68 ? 2.248 -36.594 3.109 1 96.19 68 GLU A CA 1
ATOM 518 C C . GLU A 1 68 ? 0.836 -37.156 2.979 1 96.19 68 GLU A C 1
ATOM 520 O O . GLU A 1 68 ? 0.436 -37.594 1.9 1 96.19 68 GLU A O 1
ATOM 525 N N . HIS A 1 69 ? 0.095 -37.094 4.102 1 96.19 69 HIS A N 1
ATOM 526 C CA . HIS A 1 69 ? -1.262 -37.625 4.105 1 96.19 69 HIS A CA 1
ATOM 527 C C . HIS A 1 69 ? -2.18 -36.812 3.207 1 96.19 69 HIS A C 1
ATOM 529 O O . HIS A 1 69 ? -3.199 -37.312 2.729 1 96.19 69 HIS A O 1
ATOM 535 N N . LYS A 1 70 ? -1.842 -35.562 2.973 1 97.19 70 LYS A N 1
ATOM 536 C CA . LYS A 1 70 ? -2.607 -34.719 2.062 1 97.19 70 LYS A CA 1
ATOM 537 C C . LYS A 1 70 ? -2.207 -34.969 0.611 1 97.19 70 LYS A C 1
ATOM 539 O O . LYS A 1 70 ? -3.062 -35.031 -0.272 1 97.19 70 LYS A O 1
ATOM 544 N N . GLU A 1 71 ? -0.912 -35.031 0.42 1 97.88 71 GLU A N 1
ATOM 545 C CA . GLU A 1 71 ? -0.346 -35.25 -0.905 1 97.88 71 GLU A CA 1
ATOM 546 C C . GLU A 1 71 ? 1.129 -35.656 -0.816 1 97.88 71 GLU A C 1
ATOM 548 O O . GLU A 1 71 ? 1.981 -34.781 -0.559 1 97.88 71 GLU A O 1
ATOM 553 N N . SER A 1 72 ? 1.456 -36.906 -1.063 1 97.56 72 SER A N 1
ATOM 554 C CA . SER A 1 72 ? 2.854 -37.312 -1.09 1 97.56 72 SER A CA 1
ATOM 555 C C . SER A 1 72 ? 3.52 -36.938 -2.408 1 97.56 72 SER A C 1
ATOM 557 O O . SER A 1 72 ? 2.838 -36.594 -3.381 1 97.56 72 SER A O 1
ATOM 559 N N . LEU A 1 73 ? 4.879 -36.938 -2.441 1 97.94 73 LEU A N 1
ATOM 560 C CA . LEU A 1 73 ? 5.586 -36.656 -3.689 1 97.94 73 LEU A CA 1
ATOM 561 C C . LEU A 1 73 ? 5.25 -37.719 -4.742 1 97.94 73 LEU A C 1
ATOM 563 O O . LEU A 1 73 ? 5.156 -37.406 -5.93 1 97.94 73 LEU A O 1
ATOM 567 N N . GLU A 1 74 ? 5.055 -38.875 -4.305 1 97.06 74 GLU A N 1
ATOM 568 C CA . GLU A 1 74 ? 4.684 -39.969 -5.215 1 97.06 74 GLU A CA 1
ATOM 569 C C . GLU A 1 74 ? 3.326 -39.688 -5.859 1 97.06 74 GLU A C 1
ATOM 571 O O . GLU A 1 74 ? 3.186 -39.781 -7.082 1 97.06 74 GLU A O 1
ATOM 576 N N . SER A 1 75 ? 2.365 -39.438 -5.016 1 97.25 75 SER A N 1
ATOM 577 C CA . SER A 1 75 ? 1.03 -39.156 -5.543 1 97.25 75 SER A CA 1
ATOM 578 C C . SER A 1 75 ? 1.022 -37.906 -6.422 1 97.25 75 SER A C 1
ATOM 580 O O . SER A 1 75 ? 0.348 -37.875 -7.453 1 97.25 75 SER A O 1
ATOM 582 N N . LEU A 1 76 ? 1.752 -36.875 -6.004 1 98.25 76 LEU A N 1
ATOM 583 C CA . LEU A 1 76 ? 1.824 -35.656 -6.793 1 98.25 76 LEU A CA 1
ATOM 584 C C . LEU A 1 76 ? 2.436 -35.938 -8.164 1 98.25 76 LEU A C 1
ATOM 586 O O . LEU A 1 76 ? 1.96 -35.406 -9.172 1 98.25 76 LEU A O 1
ATOM 590 N N . GLY A 1 77 ? 3.535 -36.688 -8.211 1 97.81 77 GLY A N 1
ATOM 591 C CA . GLY A 1 77 ? 4.145 -37.062 -9.484 1 97.81 77 GLY A CA 1
ATOM 592 C C . GLY A 1 77 ? 3.189 -37.781 -10.422 1 97.81 77 GLY A C 1
ATOM 593 O O . GLY A 1 77 ? 3.146 -37.469 -11.617 1 97.81 77 GLY A O 1
ATOM 594 N N . GLU A 1 78 ? 2.467 -38.688 -9.859 1 96.88 78 GLU A N 1
ATOM 595 C CA . GLU A 1 78 ? 1.463 -39.406 -10.633 1 96.88 78 GLU A CA 1
ATOM 596 C C . GLU A 1 78 ? 0.369 -38.469 -11.133 1 96.88 78 GLU A C 1
ATOM 598 O O . GLU A 1 78 ? -0.126 -38.625 -12.25 1 96.88 78 GLU A O 1
ATOM 603 N N . LEU A 1 79 ? -0.048 -37.594 -10.258 1 97.62 79 LEU A N 1
ATOM 604 C CA . LEU A 1 79 ? -1.078 -36.594 -10.602 1 97.62 79 LEU A CA 1
ATOM 605 C C . LEU A 1 79 ? -0.631 -35.719 -11.758 1 97.62 79 LEU A C 1
ATOM 607 O O . LEU A 1 79 ? -1.394 -35.5 -12.703 1 97.62 79 LEU A O 1
ATOM 611 N N . LEU A 1 80 ? 0.58 -35.219 -11.633 1 98.31 80 LEU A N 1
ATOM 612 C CA . LEU A 1 80 ? 1.099 -34.344 -12.664 1 98.31 80 LEU A CA 1
ATOM 613 C C . LEU A 1 80 ? 1.133 -35.031 -14.016 1 98.31 80 LEU A C 1
ATOM 615 O O . LEU A 1 80 ? 0.606 -34.531 -15.008 1 98.31 80 LEU A O 1
ATOM 619 N N . LYS A 1 81 ? 1.662 -36.219 -14.016 1 96.81 81 LYS A N 1
ATOM 620 C CA . LYS A 1 81 ? 1.769 -37 -15.234 1 96.81 81 LYS A CA 1
ATOM 621 C C . LYS A 1 81 ? 0.391 -37.312 -15.812 1 96.81 81 LYS A C 1
ATOM 623 O O . LYS A 1 81 ? 0.147 -37.094 -17 1 96.81 81 LYS A O 1
ATOM 628 N N . SER A 1 82 ? -0.48 -37.719 -15.008 1 97.31 82 SER A N 1
ATOM 629 C CA . SER A 1 82 ? -1.804 -38.156 -15.445 1 97.31 82 SER A CA 1
ATOM 630 C C . SER A 1 82 ? -2.66 -36.969 -15.875 1 97.31 82 SER A C 1
ATOM 632 O O . SER A 1 82 ? -3.648 -37.156 -16.594 1 97.31 82 SER A O 1
ATOM 634 N N . SER A 1 83 ? -2.303 -35.844 -15.359 1 98.25 83 SER A N 1
ATOM 635 C CA . SER A 1 83 ? -3.07 -34.625 -15.664 1 98.25 83 SER A CA 1
ATOM 636 C C . SER A 1 83 ? -2.477 -33.875 -16.859 1 98.25 83 SER A C 1
ATOM 638 O O . SER A 1 83 ? -2.99 -32.844 -17.25 1 98.25 83 SER A O 1
ATOM 640 N N . GLY A 1 84 ? -1.389 -34.375 -17.406 1 98.12 84 GLY A N 1
ATOM 641 C CA . GLY A 1 84 ? -0.869 -33.844 -18.641 1 98.12 84 GLY A CA 1
ATOM 642 C C . GLY A 1 84 ? 0.273 -32.875 -18.453 1 98.12 84 GLY A C 1
ATOM 643 O O . GLY A 1 84 ? 0.809 -32.312 -19.406 1 98.12 84 GLY A O 1
ATOM 644 N N . PHE A 1 85 ? 0.72 -32.656 -17.203 1 98.62 85 PHE A N 1
ATOM 645 C CA . PHE A 1 85 ? 1.756 -31.672 -16.922 1 98.62 85 PHE A CA 1
ATOM 646 C C . PHE A 1 85 ? 3.143 -32.281 -17.047 1 98.62 85 PHE A C 1
ATOM 648 O O . PHE A 1 85 ? 3.434 -33.312 -16.422 1 98.62 85 PHE A O 1
ATOM 655 N N . THR A 1 86 ? 3.988 -31.672 -17.859 1 97.69 86 THR A N 1
ATOM 656 C CA . THR A 1 86 ? 5.352 -32.156 -18.062 1 97.69 86 THR A CA 1
ATOM 657 C C . THR A 1 86 ? 6.328 -31.375 -17.188 1 97.69 86 THR A C 1
ATOM 659 O O . THR A 1 86 ? 7.488 -31.75 -17.031 1 97.69 86 THR A O 1
ATOM 662 N N . LYS A 1 87 ? 5.871 -30.297 -16.594 1 97.88 87 LYS A N 1
ATOM 663 C CA . LYS A 1 87 ? 6.668 -29.438 -15.719 1 97.88 87 LYS A CA 1
ATOM 664 C C . LYS A 1 87 ? 5.789 -28.75 -14.672 1 97.88 87 LYS A C 1
ATOM 666 O O . LYS A 1 87 ? 4.645 -28.391 -14.961 1 97.88 87 LYS A O 1
ATOM 671 N N . ALA A 1 88 ? 6.293 -28.641 -13.492 1 98.38 88 ALA A N 1
ATOM 672 C CA . ALA A 1 88 ? 5.5 -27.969 -12.461 1 98.38 88 ALA A CA 1
ATOM 673 C C . ALA A 1 88 ? 6.402 -27.266 -11.453 1 98.38 88 ALA A C 1
ATOM 675 O O . ALA A 1 88 ? 7.48 -27.766 -11.125 1 98.38 88 ALA A O 1
ATOM 676 N N . VAL A 1 89 ? 5.957 -26.125 -10.953 1 98.75 89 VAL A N 1
ATOM 677 C CA . VAL A 1 89 ? 6.613 -25.422 -9.859 1 98.75 89 VAL A CA 1
ATOM 678 C C . VAL A 1 89 ? 5.98 -25.812 -8.531 1 98.75 89 VAL A C 1
ATOM 680 O O . VAL A 1 89 ? 4.766 -25.703 -8.352 1 98.75 89 VAL A O 1
ATOM 683 N N . LEU A 1 90 ? 6.777 -26.312 -7.656 1 98.5 90 LEU A N 1
ATOM 684 C CA . LEU A 1 90 ? 6.336 -26.688 -6.32 1 98.5 90 LEU A CA 1
ATOM 685 C C . LEU A 1 90 ? 6.477 -25.531 -5.344 1 98.5 90 LEU A C 1
ATOM 687 O O . LEU A 1 90 ? 7.555 -24.938 -5.223 1 98.5 90 LEU A O 1
ATOM 691 N N . MET A 1 91 ? 5.422 -25.219 -4.664 1 98.38 91 MET A N 1
ATOM 692 C CA . MET A 1 91 ? 5.43 -24.141 -3.686 1 98.38 91 MET A CA 1
ATOM 693 C C . MET A 1 91 ? 6.164 -24.562 -2.416 1 98.38 91 MET A C 1
ATOM 695 O O . MET A 1 91 ? 6.273 -25.75 -2.123 1 98.38 91 MET A O 1
ATOM 699 N N . PRO A 1 92 ? 6.543 -23.672 -1.64 1 98.62 92 PRO A N 1
ATOM 700 C CA . PRO A 1 92 ? 7.426 -23.969 -0.512 1 98.62 92 PRO A CA 1
ATOM 701 C C . PRO A 1 92 ? 6.664 -24.359 0.751 1 98.62 92 PRO A C 1
ATOM 703 O O . PRO A 1 92 ? 7.273 -24.656 1.778 1 98.62 92 PRO A O 1
ATOM 706 N N . ASN A 1 93 ? 5.336 -24.453 0.673 1 98.06 93 ASN A N 1
ATOM 707 C CA . ASN A 1 93 ? 4.516 -24.5 1.878 1 98.06 93 ASN A CA 1
ATOM 708 C C . ASN A 1 93 ? 4.336 -25.922 2.393 1 98.06 93 ASN A C 1
ATOM 710 O O . ASN A 1 93 ? 3.213 -26.359 2.637 1 98.06 93 ASN A O 1
ATOM 714 N N . THR A 1 94 ? 5.406 -26.625 2.58 1 97.31 94 THR A N 1
ATOM 715 C CA . THR A 1 94 ? 5.434 -27.875 3.312 1 97.31 94 THR A CA 1
ATOM 716 C C . THR A 1 94 ? 5.777 -27.656 4.781 1 97.31 94 THR A C 1
ATOM 718 O O . THR A 1 94 ? 5.902 -26.5 5.219 1 97.31 94 THR A O 1
ATOM 721 N N . HIS A 1 95 ? 5.777 -28.766 5.512 1 96.19 95 HIS A N 1
ATOM 722 C CA . HIS A 1 95 ? 6.129 -28.672 6.922 1 96.19 95 HIS A CA 1
ATOM 723 C C . HIS A 1 95 ? 7.25 -29.656 7.273 1 96.19 95 HIS A C 1
ATOM 725 O O . HIS A 1 95 ? 7.004 -30.844 7.473 1 96.19 95 HIS A O 1
ATOM 731 N N . PRO A 1 96 ? 8.5 -29.188 7.469 1 97 96 PRO A N 1
ATOM 732 C CA . PRO A 1 96 ? 8.914 -27.781 7.387 1 97 96 PRO A CA 1
ATOM 733 C C . PRO A 1 96 ? 8.844 -27.234 5.965 1 97 96 PRO A C 1
ATOM 735 O O . PRO A 1 96 ? 8.773 -28 5 1 97 96 PRO A O 1
ATOM 738 N N . ALA A 1 97 ? 8.852 -25.859 5.848 1 98.38 97 ALA A N 1
ATOM 739 C CA . ALA A 1 97 ? 8.883 -25.203 4.543 1 98.38 97 ALA A CA 1
ATOM 740 C C . ALA A 1 97 ? 10.148 -25.562 3.773 1 98.38 97 ALA A C 1
ATOM 742 O O . ALA A 1 97 ? 11.164 -25.938 4.371 1 98.38 97 ALA A O 1
ATOM 743 N N . ILE A 1 98 ? 10.094 -25.5 2.438 1 98.56 98 ILE A N 1
ATOM 744 C CA . ILE A 1 98 ? 11.273 -25.656 1.595 1 98.56 98 ILE A CA 1
ATOM 745 C C . ILE A 1 98 ? 12.125 -24.406 1.653 1 98.56 98 ILE A C 1
ATOM 747 O O . ILE A 1 98 ? 11.828 -23.406 0.984 1 98.56 98 ILE A O 1
ATOM 751 N N . GLN A 1 99 ? 13.234 -24.453 2.525 1 98.69 99 GLN A N 1
ATOM 752 C CA . GLN A 1 99 ? 13.836 -23.172 2.838 1 98.69 99 GLN A CA 1
ATOM 753 C C . GLN A 1 99 ? 15.344 -23.297 3.027 1 98.69 99 GLN A C 1
ATOM 755 O O . GLN A 1 99 ? 16.016 -22.344 3.434 1 98.69 99 GLN A O 1
ATOM 760 N N . ASP A 1 100 ? 15.961 -24.438 2.707 1 97.88 100 ASP A N 1
ATOM 761 C CA . ASP A 1 100 ? 17.406 -24.562 2.781 1 97.88 100 ASP A CA 1
ATOM 762 C C . ASP A 1 100 ? 17.938 -25.578 1.767 1 97.88 100 ASP A C 1
ATOM 764 O O . ASP A 1 100 ? 17.156 -26.203 1.039 1 97.88 100 ASP A O 1
ATOM 768 N N . LYS A 1 101 ? 19.188 -25.703 1.661 1 97.44 101 LYS A N 1
ATOM 769 C CA . LYS A 1 101 ? 19.859 -26.531 0.669 1 97.44 101 LYS A CA 1
ATOM 770 C C . LYS A 1 101 ? 19.469 -28 0.816 1 97.44 101 LYS A C 1
ATOM 772 O O . LYS A 1 101 ? 19.281 -28.703 -0.18 1 97.44 101 LYS A O 1
ATOM 777 N N . ASN A 1 102 ? 19.375 -28.422 2.025 1 97.56 102 ASN A N 1
ATOM 778 C CA . ASN A 1 102 ? 19.016 -29.812 2.271 1 97.56 102 ASN A CA 1
ATOM 779 C C . ASN A 1 102 ? 17.625 -30.141 1.751 1 97.56 102 ASN A C 1
ATOM 781 O O . ASN A 1 102 ? 17.391 -31.234 1.228 1 97.56 102 ASN A O 1
ATOM 785 N N . ASP A 1 103 ? 16.688 -29.234 1.957 1 97.62 103 ASP A N 1
ATOM 786 C CA . ASP A 1 103 ? 15.336 -29.406 1.443 1 97.62 103 ASP A CA 1
ATOM 787 C C . ASP A 1 103 ? 15.344 -29.562 -0.076 1 97.62 103 ASP A C 1
ATOM 789 O O . ASP A 1 103 ? 14.625 -30.406 -0.624 1 97.62 103 ASP A O 1
ATOM 793 N N . ILE A 1 104 ? 16.156 -28.719 -0.757 1 98.12 104 ILE A N 1
ATOM 794 C CA . ILE A 1 104 ? 16.25 -28.734 -2.213 1 98.12 104 ILE A CA 1
ATOM 795 C C . ILE A 1 104 ? 16.812 -30.078 -2.678 1 98.12 104 ILE A C 1
ATOM 797 O O . ILE A 1 104 ? 16.25 -30.719 -3.582 1 98.12 104 ILE A O 1
ATOM 801 N N . GLN A 1 105 ? 17.797 -30.531 -2.045 1 97.75 105 GLN A N 1
ATOM 802 C CA . GLN A 1 105 ? 18.438 -31.797 -2.406 1 97.75 105 GLN A CA 1
ATOM 803 C C . GLN A 1 105 ? 17.5 -32.969 -2.164 1 97.75 105 GLN A C 1
ATOM 805 O O . GLN A 1 105 ? 17.438 -33.906 -2.973 1 97.75 105 GLN A O 1
ATOM 810 N N . PHE A 1 106 ? 16.844 -32.906 -1.089 1 97 106 PHE A N 1
ATOM 811 C CA . PHE A 1 106 ? 15.859 -33.938 -0.765 1 97 106 PHE A CA 1
ATOM 812 C C . PHE A 1 106 ? 14.812 -34.031 -1.867 1 97 106 PHE A C 1
ATOM 814 O O . PHE A 1 106 ? 14.547 -35.125 -2.363 1 97 106 PHE A O 1
ATOM 821 N N . LEU A 1 107 ? 14.25 -32.969 -2.264 1 97.5 107 LEU A N 1
ATOM 822 C CA . LEU A 1 107 ? 13.195 -32.969 -3.275 1 97.5 107 LEU A CA 1
ATOM 823 C C . LEU A 1 107 ? 13.727 -33.438 -4.617 1 97.5 107 LEU A C 1
ATOM 825 O O . LEU A 1 107 ? 13.07 -34.219 -5.309 1 97.5 107 LEU A O 1
ATOM 829 N N . ARG A 1 108 ? 14.898 -33 -4.977 1 97 108 ARG A N 1
ATOM 830 C CA . ARG A 1 108 ? 15.492 -33.438 -6.246 1 97 108 ARG A CA 1
ATOM 831 C C . ARG A 1 108 ? 15.727 -34.938 -6.281 1 97 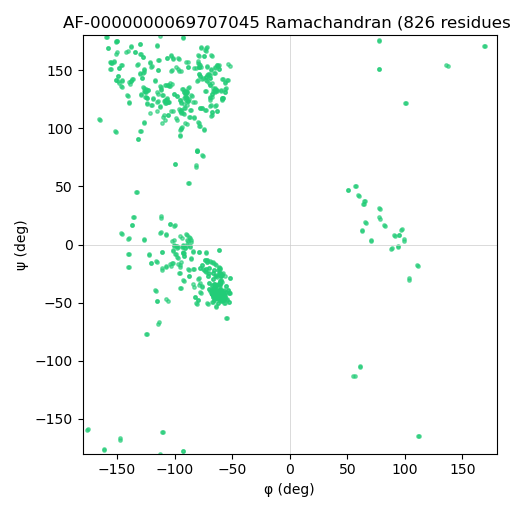108 ARG A C 1
ATOM 833 O O . ARG A 1 108 ? 15.453 -35.594 -7.293 1 97 108 ARG A O 1
ATOM 840 N N . SER A 1 109 ? 16.188 -35.406 -5.184 1 97.19 109 SER A N 1
ATOM 841 C CA . SER A 1 109 ? 16.453 -36.812 -5.094 1 97.19 109 SER A CA 1
ATOM 842 C C . SER A 1 109 ? 15.164 -37.625 -5.172 1 97.19 109 SER A C 1
ATOM 844 O O . SER A 1 109 ? 15.109 -38.656 -5.867 1 97.19 109 SER A O 1
ATOM 846 N N . LYS A 1 110 ? 14.18 -37.188 -4.516 1 96.69 110 LYS A N 1
ATOM 847 C CA . LYS A 1 110 ? 12.93 -37.906 -4.402 1 96.69 110 LYS A CA 1
ATOM 848 C C . LYS A 1 110 ? 12.117 -37.844 -5.691 1 96.69 110 LYS A C 1
ATOM 850 O O . LYS A 1 110 ? 11.258 -38.688 -5.945 1 96.69 110 LYS A O 1
ATOM 855 N N . THR A 1 111 ? 12.398 -36.875 -6.484 1 97.25 111 THR A N 1
ATOM 856 C CA . THR A 1 111 ? 11.547 -36.656 -7.652 1 97.25 111 THR A CA 1
ATOM 857 C C . THR A 1 111 ? 12.312 -36.938 -8.938 1 97.25 111 THR A C 1
ATOM 859 O O . THR A 1 111 ? 11.844 -36.625 -10.031 1 97.25 111 THR A O 1
ATOM 862 N N . LYS A 1 112 ? 13.484 -37.5 -8.844 1 95.5 112 LYS A N 1
ATOM 863 C CA . LYS A 1 112 ? 14.375 -37.75 -9.969 1 95.5 112 LYS A CA 1
ATOM 864 C C . LYS A 1 112 ? 13.711 -38.656 -11.016 1 95.5 112 LYS A C 1
ATOM 866 O O . LYS A 1 112 ? 13.992 -38.531 -12.211 1 95.5 112 LYS A O 1
ATOM 871 N N . ASN A 1 113 ? 12.797 -39.469 -10.617 1 94.88 113 ASN A N 1
ATOM 872 C CA . ASN A 1 113 ? 12.203 -40.438 -11.523 1 94.88 113 ASN A CA 1
ATOM 873 C C . ASN A 1 113 ? 10.828 -40 -12.008 1 94.88 113 ASN A C 1
ATOM 875 O O . ASN A 1 113 ? 10.117 -40.75 -12.68 1 94.88 113 ASN A O 1
ATOM 879 N N . TRP A 1 114 ? 10.453 -38.812 -11.586 1 96.88 114 TRP A N 1
ATOM 880 C CA . TRP A 1 114 ? 9.203 -38.25 -12.094 1 96.88 114 TRP A CA 1
ATOM 881 C C . TRP A 1 114 ? 9.234 -38.125 -13.617 1 96.88 114 TRP A C 1
ATOM 883 O O . TRP A 1 114 ? 10.297 -37.875 -14.203 1 96.88 114 TRP A O 1
ATOM 893 N N . VAL A 1 115 ? 8.148 -38.375 -14.25 1 96.38 115 VAL A N 1
ATOM 894 C CA . VAL A 1 115 ? 8.016 -38.031 -15.672 1 96.38 115 VAL A CA 1
ATOM 895 C C . VAL A 1 115 ? 8.062 -36.531 -15.852 1 96.38 115 VAL A C 1
ATOM 897 O O . VAL A 1 115 ? 8.734 -36.031 -16.75 1 96.38 115 VAL A O 1
ATOM 900 N N . SER A 1 116 ? 7.332 -35.812 -14.969 1 97.62 116 SER A N 1
ATOM 901 C CA . SER A 1 116 ? 7.277 -34.375 -15.016 1 97.62 116 SER A CA 1
ATOM 902 C C . SER A 1 116 ? 8.516 -33.75 -14.375 1 97.62 116 SER A C 1
ATOM 904 O O . SER A 1 116 ? 8.992 -34.219 -13.344 1 97.62 116 SER A O 1
ATOM 906 N N . ASP A 1 117 ? 9.039 -32.656 -14.953 1 97.25 117 ASP A N 1
ATOM 907 C CA . ASP A 1 117 ? 10.141 -31.906 -14.359 1 97.25 117 ASP A CA 1
ATOM 908 C C . ASP A 1 117 ? 9.656 -31.094 -13.156 1 97.25 117 ASP A C 1
ATOM 910 O O . ASP A 1 117 ? 8.633 -30.406 -13.234 1 97.25 117 ASP A O 1
ATOM 914 N N . LEU A 1 118 ? 10.406 -31.219 -12.117 1 97.62 118 LEU A N 1
ATOM 915 C CA . LEU A 1 118 ? 10.094 -30.422 -10.938 1 97.62 118 LEU A CA 1
ATOM 916 C C . LEU A 1 118 ? 10.914 -29.141 -10.906 1 97.62 118 LEU A C 1
ATOM 918 O O . LEU A 1 118 ? 12.141 -29.188 -11.023 1 97.62 118 LEU A O 1
ATOM 922 N N . ILE A 1 119 ? 10.281 -27.984 -10.82 1 98.31 119 ILE A N 1
ATOM 923 C CA . ILE A 1 119 ? 10.898 -26.703 -10.492 1 98.31 119 ILE A CA 1
ATOM 924 C C . ILE A 1 119 ? 10.555 -26.328 -9.055 1 98.31 119 ILE A C 1
ATOM 926 O O . ILE A 1 119 ? 9.406 -26.484 -8.617 1 98.31 119 ILE A O 1
ATOM 930 N N . ILE A 1 120 ? 11.531 -25.859 -8.328 1 98.56 120 ILE A N 1
ATOM 931 C CA . ILE A 1 120 ? 11.312 -25.594 -6.906 1 98.56 120 ILE A CA 1
ATOM 932 C C . ILE A 1 120 ? 11.188 -24.094 -6.664 1 98.56 120 ILE A C 1
ATOM 934 O O . ILE A 1 120 ? 12.055 -23.328 -7.082 1 98.56 120 ILE A O 1
ATOM 938 N N . ASN A 1 121 ? 10.094 -23.656 -6.09 1 98.75 121 ASN A N 1
ATOM 939 C CA . ASN A 1 121 ? 9.969 -22.359 -5.434 1 98.75 121 ASN A CA 1
ATOM 940 C C . ASN A 1 121 ? 10.398 -22.422 -3.969 1 98.75 121 ASN A C 1
ATOM 942 O O . ASN A 1 121 ? 9.703 -23.031 -3.146 1 98.75 121 ASN A O 1
ATOM 946 N N . ALA A 1 122 ? 11.492 -21.828 -3.689 1 98.81 122 ALA A N 1
ATOM 947 C CA . ALA A 1 122 ? 11.961 -21.844 -2.307 1 98.81 122 ALA A CA 1
ATOM 948 C C . ALA A 1 122 ? 11.391 -20.672 -1.52 1 98.81 122 ALA A C 1
ATOM 950 O O . ALA A 1 122 ? 11.031 -19.641 -2.1 1 98.81 122 ALA A O 1
ATOM 951 N N . ALA A 1 123 ? 11.273 -20.875 -0.227 1 98.88 123 ALA A N 1
ATOM 952 C CA . ALA A 1 123 ? 10.797 -19.812 0.647 1 98.88 123 ALA A CA 1
ATOM 953 C C . ALA A 1 123 ? 11.75 -18.625 0.642 1 98.88 123 ALA A C 1
ATOM 955 O O . ALA A 1 123 ? 12.969 -18.812 0.715 1 98.88 123 ALA A O 1
ATOM 956 N N . ALA A 1 124 ? 11.195 -17.453 0.501 1 98.75 124 ALA A N 1
ATOM 957 C CA . ALA A 1 124 ? 12.008 -16.25 0.626 1 98.75 124 ALA A CA 1
ATOM 958 C C . ALA A 1 124 ? 12.32 -15.945 2.09 1 98.75 124 ALA A C 1
ATOM 960 O O . ALA A 1 124 ? 13.391 -15.43 2.406 1 98.75 124 ALA A O 1
ATOM 961 N N . THR A 1 125 ? 11.359 -16.219 2.936 1 98.62 125 THR A N 1
ATOM 962 C CA . THR A 1 125 ? 11.523 -15.992 4.367 1 98.62 125 THR A CA 1
ATOM 963 C C . THR A 1 125 ? 11.328 -17.281 5.148 1 98.62 125 THR A C 1
ATOM 965 O O . THR A 1 125 ? 10.664 -18.219 4.668 1 98.62 125 THR A O 1
ATOM 968 N N . LYS A 1 126 ? 11.891 -17.375 6.352 1 98.5 126 LYS A N 1
ATOM 969 C CA . LYS A 1 126 ? 11.82 -18.578 7.176 1 98.5 126 LYS A CA 1
ATOM 970 C C . LYS A 1 126 ? 10.375 -18.953 7.477 1 98.5 126 LYS A C 1
ATOM 972 O O . LYS A 1 126 ? 9.586 -18.109 7.914 1 98.5 126 LYS A O 1
ATOM 977 N N . ASP A 1 127 ? 10.016 -20.219 7.156 1 98.19 127 ASP A N 1
ATOM 978 C CA . ASP A 1 127 ? 8.703 -20.812 7.418 1 98.19 127 ASP A CA 1
ATOM 979 C C . ASP A 1 127 ? 7.609 -20.078 6.652 1 98.19 127 ASP A C 1
ATOM 981 O O . ASP A 1 127 ? 6.426 -20.203 6.973 1 98.19 127 ASP A O 1
ATOM 985 N N . CYS A 1 128 ? 7.996 -19.219 5.703 1 98.19 128 CYS A N 1
ATOM 986 C CA . CYS A 1 128 ? 7.082 -18.453 4.852 1 98.19 128 CYS A CA 1
ATOM 987 C C . CYS A 1 128 ? 6.258 -17.469 5.668 1 98.19 128 CYS A C 1
ATOM 989 O O . CYS A 1 128 ? 5.074 -17.266 5.395 1 98.19 128 CYS A O 1
ATOM 991 N N . ASN A 1 129 ? 6.926 -16.859 6.707 1 96.31 129 ASN A N 1
ATOM 992 C CA . ASN A 1 129 ? 6.164 -16.016 7.621 1 96.31 129 ASN A CA 1
ATOM 993 C C . ASN A 1 129 ? 6.367 -14.531 7.312 1 96.31 129 ASN A C 1
ATOM 995 O O . ASN A 1 129 ? 5.766 -13.672 7.961 1 96.31 129 ASN A O 1
ATOM 999 N N . GLY A 1 130 ? 7.23 -14.211 6.383 1 95.75 130 GLY A N 1
ATOM 1000 C CA . GLY A 1 130 ? 7.402 -12.836 5.93 1 95.75 130 GLY A CA 1
ATOM 1001 C C . GLY A 1 130 ? 8.312 -12.023 6.832 1 95.75 130 GLY A C 1
ATOM 1002 O O . GLY A 1 130 ? 8.367 -10.797 6.715 1 95.75 130 GLY A O 1
ATOM 1003 N N . GLU A 1 131 ? 9.125 -12.633 7.734 1 93.44 131 GLU A N 1
ATOM 1004 C CA . GLU A 1 131 ? 9.898 -11.906 8.742 1 93.44 131 GLU A CA 1
ATOM 1005 C C . GLU A 1 131 ? 11.398 -12.039 8.484 1 93.44 131 GLU A C 1
ATOM 1007 O O . GLU A 1 131 ? 12.039 -11.086 8.039 1 93.44 131 GLU A O 1
ATOM 1012 N N . ASP A 1 132 ? 11.969 -13.227 8.617 1 96.19 132 ASP A N 1
ATOM 1013 C CA . ASP A 1 132 ? 13.398 -13.461 8.461 1 96.19 132 ASP A CA 1
ATOM 1014 C C . ASP A 1 132 ? 13.711 -14.117 7.117 1 96.19 132 ASP A C 1
ATOM 1016 O O . ASP A 1 132 ? 13.023 -15.062 6.715 1 96.19 132 ASP A O 1
ATOM 1020 N N . PHE A 1 133 ? 14.742 -13.672 6.516 1 97.75 133 PHE A N 1
ATOM 1021 C CA . PHE A 1 133 ? 15.125 -14.203 5.215 1 97.75 133 PHE A CA 1
ATOM 1022 C C . PHE A 1 133 ? 15.672 -15.617 5.352 1 97.75 133 PHE A C 1
ATOM 1024 O O . PHE A 1 133 ? 16.281 -15.961 6.367 1 97.75 133 PHE A O 1
ATOM 1031 N N . THR A 1 134 ? 15.406 -16.406 4.367 1 98.5 134 THR A N 1
ATOM 1032 C CA . THR A 1 134 ? 16.172 -17.641 4.199 1 98.5 134 THR A CA 1
ATOM 1033 C C . THR A 1 134 ? 17.547 -17.344 3.613 1 98.5 134 THR A C 1
ATOM 1035 O O . THR A 1 134 ? 17.844 -16.203 3.256 1 98.5 134 THR A O 1
ATOM 1038 N N . ASP A 1 135 ? 18.453 -18.344 3.602 1 97.94 135 ASP A N 1
ATOM 1039 C CA . ASP A 1 135 ? 19.734 -18.172 2.939 1 97.94 135 ASP A CA 1
ATOM 1040 C C . ASP A 1 135 ? 19.594 -18.25 1.422 1 97.94 135 ASP A C 1
ATOM 1042 O O . ASP A 1 135 ? 20.031 -19.234 0.807 1 97.94 135 ASP A O 1
ATOM 1046 N N . ILE A 1 136 ? 19.094 -17.188 0.857 1 98.19 136 ILE A N 1
ATOM 1047 C CA . ILE A 1 136 ? 18.656 -17.125 -0.535 1 98.19 136 ILE A CA 1
ATOM 1048 C C . ILE A 1 136 ? 19.828 -17.5 -1.452 1 98.19 136 ILE A C 1
ATOM 1050 O O . ILE A 1 136 ? 19.656 -18.297 -2.377 1 98.19 136 ILE A O 1
ATOM 1054 N N . LEU A 1 137 ? 21 -16.953 -1.194 1 97.19 137 LEU A N 1
ATOM 1055 C CA . LEU A 1 137 ? 22.156 -17.203 -2.049 1 97.19 137 LEU A CA 1
ATOM 1056 C C . LEU A 1 137 ? 22.578 -18.672 -1.974 1 97.19 137 LEU A C 1
ATOM 1058 O O . LEU A 1 137 ? 22.922 -19.281 -2.992 1 97.19 137 LEU A O 1
ATOM 1062 N N . ASP A 1 138 ? 22.547 -19.172 -0.734 1 97.5 138 ASP A N 1
ATOM 1063 C CA . ASP A 1 138 ? 22.891 -20.578 -0.542 1 97.5 138 ASP A CA 1
ATOM 1064 C C . ASP A 1 138 ? 21.906 -21.484 -1.279 1 97.5 138 ASP A C 1
ATOM 1066 O O . ASP A 1 138 ? 22.312 -22.484 -1.887 1 97.5 138 ASP A O 1
ATOM 1070 N N . ILE A 1 139 ? 20.688 -21.172 -1.231 1 98.5 139 ILE A N 1
ATOM 1071 C CA . ILE A 1 139 ? 19.656 -21.953 -1.902 1 98.5 139 ILE A CA 1
ATOM 1072 C C . ILE A 1 139 ? 19.828 -21.844 -3.416 1 98.5 139 ILE A C 1
ATOM 1074 O O . ILE A 1 139 ? 19.688 -22.828 -4.133 1 98.5 139 ILE A O 1
ATOM 1078 N N . HIS A 1 140 ? 20.156 -20.688 -3.883 1 98.19 140 HIS A N 1
ATOM 1079 C CA . HIS A 1 140 ? 20.359 -20.469 -5.312 1 98.19 140 HIS A CA 1
ATOM 1080 C C . HIS A 1 140 ? 21.484 -21.344 -5.848 1 98.19 140 HIS A C 1
ATOM 1082 O O . HIS A 1 140 ? 21.438 -21.797 -6.996 1 98.19 140 HIS A O 1
ATOM 1088 N N . GLN A 1 141 ? 22.469 -21.562 -5.039 1 97.62 141 GLN A N 1
ATOM 1089 C CA . GLN A 1 141 ? 23.594 -22.375 -5.449 1 97.62 141 GLN A CA 1
ATOM 1090 C C . GLN A 1 141 ? 23.156 -23.797 -5.781 1 97.62 141 GLN A C 1
ATOM 1092 O O . GLN A 1 141 ? 23.859 -24.531 -6.484 1 97.62 141 GLN A O 1
ATOM 1097 N N . GLU A 1 142 ? 22 -24.156 -5.281 1 97.44 142 GLU A N 1
ATOM 1098 C CA . GLU A 1 142 ? 21.438 -25.453 -5.617 1 97.44 142 GLU A CA 1
ATOM 1099 C C . GLU A 1 142 ? 20.625 -25.391 -6.91 1 97.44 142 GLU A C 1
ATOM 1101 O O . GLU A 1 142 ? 19.953 -26.359 -7.277 1 97.44 142 GLU A O 1
ATOM 1106 N N . GLY A 1 143 ? 20.609 -24.312 -7.582 1 96.94 143 GLY A N 1
ATOM 1107 C CA . GLY A 1 143 ? 19.969 -24.188 -8.883 1 96.94 143 GLY A CA 1
ATOM 1108 C C . GLY A 1 143 ? 18.562 -23.609 -8.805 1 96.94 143 GLY A C 1
ATOM 1109 O O . GLY A 1 143 ? 17.828 -23.641 -9.789 1 96.94 143 GLY A O 1
ATOM 1110 N N . VAL A 1 144 ? 18.203 -23.078 -7.668 1 98.38 144 VAL A N 1
ATOM 1111 C CA . VAL A 1 144 ? 16.875 -22.516 -7.48 1 98.38 144 VAL A CA 1
ATOM 1112 C C . VAL A 1 144 ? 16.875 -21.031 -7.875 1 98.38 144 VAL A C 1
ATOM 1114 O O . VAL A 1 144 ? 17.734 -20.266 -7.422 1 98.38 144 VAL A O 1
ATOM 1117 N N . ASN A 1 145 ? 15.914 -20.609 -8.688 1 98.12 145 ASN A N 1
ATOM 1118 C CA . ASN A 1 145 ? 15.852 -19.234 -9.156 1 98.12 145 ASN A CA 1
ATOM 1119 C C . ASN A 1 145 ? 14.531 -18.578 -8.789 1 98.12 145 ASN A C 1
ATOM 1121 O O . ASN A 1 145 ? 14.336 -17.375 -9.023 1 98.12 145 ASN A O 1
ATOM 1125 N N . ILE A 1 146 ? 13.57 -19.328 -8.281 1 98.81 146 ILE A N 1
ATOM 1126 C CA . ILE A 1 146 ? 12.258 -18.828 -7.891 1 98.81 146 ILE A CA 1
ATOM 1127 C C . ILE A 1 146 ? 12.148 -18.797 -6.367 1 98.81 146 ILE A C 1
ATOM 1129 O O . ILE A 1 146 ? 12.367 -19.812 -5.707 1 98.81 146 ILE A O 1
ATOM 1133 N N . PHE A 1 147 ? 11.844 -17.656 -5.852 1 98.88 147 PHE A N 1
ATOM 1134 C CA . PHE A 1 147 ? 11.664 -17.5 -4.414 1 98.88 147 PHE A CA 1
ATOM 1135 C C . PHE A 1 147 ? 10.32 -16.844 -4.109 1 98.88 147 PHE A C 1
ATOM 1137 O O . PHE A 1 147 ? 9.812 -16.047 -4.898 1 98.88 147 PHE A O 1
ATOM 1144 N N . GLY A 1 148 ? 9.711 -17.156 -3.066 1 98.69 148 GLY A N 1
ATOM 1145 C CA . GLY A 1 148 ? 8.453 -16.609 -2.578 1 98.69 148 GLY A CA 1
ATOM 1146 C C . GLY A 1 148 ? 7.879 -17.406 -1.416 1 98.69 148 GLY A C 1
ATOM 1147 O O . GLY A 1 148 ? 8.297 -18.531 -1.157 1 98.69 148 GLY A O 1
ATOM 1148 N N . ASP A 1 149 ? 6.871 -16.891 -0.813 1 98.62 149 ASP A N 1
ATOM 1149 C CA . ASP A 1 149 ? 6.34 -17.531 0.39 1 98.62 149 ASP A CA 1
ATOM 1150 C C . ASP A 1 149 ? 5.051 -18.281 0.087 1 98.62 149 ASP A C 1
ATOM 1152 O O . ASP A 1 149 ? 4.27 -18.578 0.995 1 98.62 149 ASP A O 1
ATOM 1156 N N . GLY A 1 150 ? 4.836 -18.531 -1.159 1 97.88 150 GLY A N 1
ATOM 1157 C CA . GLY A 1 150 ? 3.773 -19.422 -1.605 1 97.88 150 GLY A CA 1
ATOM 1158 C C . GLY A 1 150 ? 2.391 -18.953 -1.208 1 97.88 150 GLY A C 1
ATOM 1159 O O . GLY A 1 150 ? 1.943 -17.891 -1.65 1 97.88 150 GLY A O 1
ATOM 1160 N N . LEU A 1 151 ? 1.801 -19.562 -0.23 1 97.44 151 LEU A N 1
ATOM 1161 C CA . LEU A 1 151 ? 0.427 -19.328 0.199 1 97.44 151 LEU A CA 1
ATOM 1162 C C . LEU A 1 151 ? 0.326 -18.031 0.994 1 97.44 151 LEU A C 1
ATOM 1164 O O . LEU A 1 151 ? -0.771 -17.5 1.195 1 97.44 151 LEU A O 1
ATOM 1168 N N . ASN A 1 152 ? 1.407 -17.578 1.45 1 97.38 152 ASN A N 1
ATOM 1169 C CA . ASN A 1 152 ? 1.435 -16.344 2.2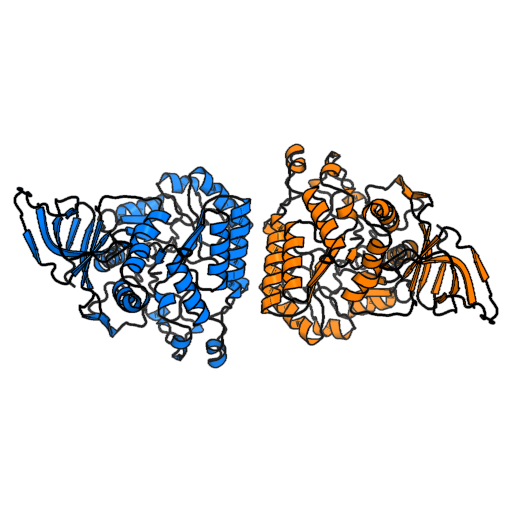3 1 97.38 152 ASN A CA 1
ATOM 1170 C C . ASN A 1 152 ? 2.01 -15.188 1.425 1 97.38 152 ASN A C 1
ATOM 1172 O O . ASN A 1 152 ? 2.988 -15.359 0.694 1 97.38 152 ASN A O 1
ATOM 1176 N N . PRO A 1 153 ? 1.364 -14.047 1.556 1 97.94 153 PRO A N 1
ATOM 1177 C CA . PRO A 1 153 ? 1.942 -12.883 0.878 1 97.94 153 PRO A CA 1
ATOM 1178 C C . PRO A 1 153 ? 3.209 -12.367 1.56 1 97.94 153 PRO A C 1
ATOM 1180 O O . PRO A 1 153 ? 3.359 -12.508 2.775 1 97.94 153 PRO A O 1
ATOM 1183 N N . LEU A 1 154 ? 4.113 -11.914 0.82 1 97.94 154 LEU A N 1
ATOM 1184 C CA . LEU A 1 154 ? 5.188 -11.102 1.375 1 97.94 154 LEU A CA 1
ATOM 1185 C C . LEU A 1 154 ? 4.73 -9.656 1.565 1 97.94 154 LEU A C 1
ATOM 1187 O O . LEU A 1 154 ? 5.145 -8.766 0.818 1 97.94 154 LEU A O 1
ATOM 1191 N N . SER A 1 155 ? 4.004 -9.391 2.678 1 97.12 155 SER A N 1
ATOM 1192 C CA . SER A 1 155 ? 3.262 -8.141 2.832 1 97.12 155 SER A CA 1
ATOM 1193 C C . SER A 1 155 ? 4.133 -7.051 3.441 1 97.12 155 SER A C 1
ATOM 1195 O O . SER A 1 155 ? 3.824 -5.863 3.322 1 97.12 155 SER A O 1
ATOM 1197 N N . ASN A 1 156 ? 5.238 -7.406 4.156 1 97.06 156 ASN A N 1
ATOM 1198 C CA . ASN A 1 156 ? 6.191 -6.43 4.676 1 97.06 156 ASN A CA 1
ATOM 1199 C C . ASN A 1 156 ? 6.949 -5.734 3.551 1 97.06 156 ASN A C 1
ATOM 1201 O O . ASN A 1 156 ? 7.758 -6.359 2.861 1 97.06 156 ASN A O 1
ATOM 1205 N N . PRO A 1 157 ? 6.723 -4.469 3.404 1 97.75 157 PRO A N 1
ATOM 1206 C CA . PRO A 1 157 ? 7.297 -3.799 2.234 1 97.75 157 PRO A CA 1
ATOM 1207 C C . PRO A 1 157 ? 8.82 -3.768 2.262 1 97.75 157 PRO A C 1
ATOM 1209 O O . PRO A 1 157 ? 9.469 -3.83 1.211 1 97.75 157 PRO A O 1
ATOM 1212 N N . ASP A 1 158 ? 9.422 -3.658 3.424 1 97.31 158 ASP A N 1
ATOM 1213 C CA . ASP A 1 158 ? 10.883 -3.656 3.537 1 97.31 158 ASP A CA 1
ATOM 1214 C C . ASP A 1 158 ? 11.461 -5.012 3.146 1 97.31 158 ASP A C 1
ATOM 1216 O O . ASP A 1 158 ? 12.477 -5.082 2.449 1 97.31 158 ASP A O 1
ATOM 1220 N N . ARG A 1 159 ? 10.797 -6.062 3.59 1 97.69 159 ARG A N 1
ATOM 1221 C CA . ARG A 1 159 ? 11.24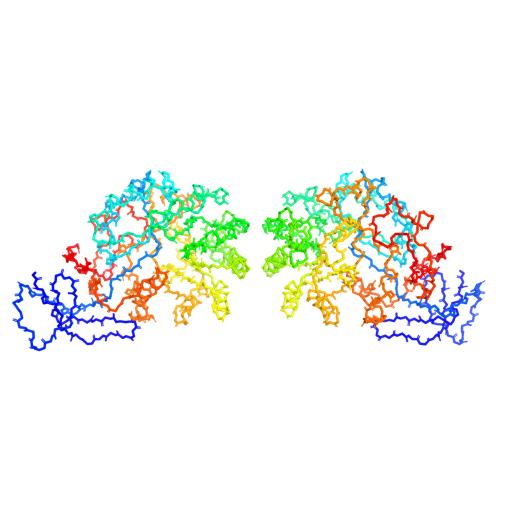2 -7.414 3.25 1 97.69 159 ARG A CA 1
ATOM 1222 C C . ARG A 1 159 ? 11.086 -7.68 1.757 1 97.69 159 ARG A C 1
ATOM 1224 O O . ARG A 1 159 ? 11.984 -8.258 1.131 1 97.69 159 ARG A O 1
ATOM 1231 N N . LEU A 1 160 ? 9.977 -7.27 1.21 1 98.44 160 LEU A N 1
ATOM 1232 C CA . LEU A 1 160 ? 9.75 -7.449 -0.221 1 98.44 160 LEU A CA 1
ATOM 1233 C C . LEU A 1 160 ? 10.844 -6.758 -1.032 1 98.44 160 LEU A C 1
ATOM 1235 O O . LEU A 1 160 ? 11.391 -7.344 -1.966 1 98.44 160 LEU A O 1
ATOM 1239 N N . MET A 1 161 ? 11.117 -5.504 -0.67 1 97.88 161 MET A N 1
ATOM 1240 C CA . MET A 1 161 ? 12.141 -4.719 -1.362 1 97.88 161 MET A CA 1
ATOM 1241 C C . MET A 1 161 ? 13.492 -5.418 -1.311 1 97.88 161 MET A C 1
ATOM 1243 O O . MET A 1 161 ? 14.172 -5.531 -2.33 1 97.88 161 MET A O 1
ATOM 1247 N N . LYS A 1 162 ? 13.883 -5.914 -0.161 1 97.44 162 LYS A N 1
ATOM 1248 C CA . LYS A 1 162 ? 15.18 -6.559 0.024 1 97.44 162 LYS A CA 1
ATOM 1249 C C . LYS A 1 162 ? 15.266 -7.867 -0.751 1 97.44 162 LYS A C 1
ATOM 1251 O O . LYS A 1 162 ? 16.312 -8.203 -1.315 1 97.44 162 LYS A O 1
ATOM 1256 N N . VAL A 1 163 ? 14.164 -8.625 -0.764 1 98.44 163 VAL A N 1
ATOM 1257 C CA . VAL A 1 163 ? 14.141 -9.875 -1.518 1 98.44 163 VAL A CA 1
ATOM 1258 C C . VAL A 1 163 ? 14.359 -9.586 -3.002 1 98.44 163 VAL A C 1
ATOM 1260 O O . VAL A 1 163 ? 15.148 -10.258 -3.664 1 98.44 163 VAL A O 1
ATOM 1263 N N . LEU A 1 164 ? 13.664 -8.602 -3.523 1 98.44 164 LEU A N 1
ATOM 1264 C CA . LEU A 1 164 ? 13.828 -8.219 -4.922 1 98.44 164 LEU A CA 1
ATOM 1265 C C . LEU A 1 164 ? 15.281 -7.859 -5.219 1 98.44 164 LEU A C 1
ATOM 1267 O O . LEU A 1 164 ? 15.828 -8.258 -6.25 1 98.44 164 LEU A O 1
ATOM 1271 N N . GLN A 1 165 ? 15.883 -7.129 -4.305 1 97.25 165 GLN A N 1
ATOM 1272 C CA . GLN A 1 165 ? 17.266 -6.719 -4.484 1 97.25 165 GLN A CA 1
ATOM 1273 C C . GLN A 1 165 ? 18.203 -7.918 -4.465 1 97.25 165 GLN A C 1
ATOM 1275 O O . GLN A 1 165 ? 19.125 -8.008 -5.277 1 97.25 165 GLN A O 1
ATOM 1280 N N . TYR A 1 166 ? 17.984 -8.859 -3.562 1 97 166 TYR A N 1
ATOM 1281 C CA . TYR A 1 166 ? 18.781 -10.07 -3.475 1 97 166 TYR A CA 1
ATOM 1282 C C . TYR A 1 166 ? 18.688 -10.891 -4.754 1 97 166 TYR A C 1
ATOM 1284 O O . TYR A 1 166 ? 19.703 -11.398 -5.258 1 97 166 TYR A O 1
ATOM 1292 N N . LEU A 1 167 ? 17.562 -11 -5.289 1 98.44 167 LEU A N 1
ATOM 1293 C CA . LEU A 1 167 ? 17.297 -11.883 -6.426 1 98.44 167 LEU A CA 1
ATOM 1294 C C . LEU A 1 167 ? 17.953 -11.336 -7.691 1 98.44 167 LEU A C 1
ATOM 1296 O O . LEU A 1 167 ? 18.219 -12.094 -8.633 1 98.44 167 LEU A O 1
ATOM 1300 N N . GLN A 1 168 ? 18.188 -10.055 -7.73 1 97.75 168 GLN A N 1
ATOM 1301 C CA . GLN A 1 168 ? 18.812 -9.438 -8.898 1 97.75 168 GLN A CA 1
ATOM 1302 C C . GLN A 1 168 ? 20.234 -9.961 -9.109 1 97.75 168 GLN A C 1
ATOM 1304 O O . GLN A 1 168 ? 20.75 -9.922 -10.219 1 97.75 168 GLN A O 1
ATOM 1309 N N . LYS A 1 169 ? 20.797 -10.367 -8.023 1 97.19 169 LYS A N 1
ATOM 1310 C CA . LYS A 1 169 ? 22.188 -10.82 -8.07 1 97.19 169 LYS A CA 1
ATOM 1311 C C . LYS A 1 169 ? 22.328 -12.023 -9.008 1 97.19 169 LYS A C 1
ATOM 1313 O O . LYS A 1 169 ? 23.438 -12.305 -9.492 1 97.19 169 LYS A O 1
ATOM 1318 N N . PHE A 1 170 ? 21.297 -12.781 -9.234 1 97.62 170 PHE A N 1
ATOM 1319 C CA . PHE A 1 170 ? 21.391 -13.961 -10.086 1 97.62 170 PHE A CA 1
ATOM 1320 C C . PHE A 1 170 ? 20.188 -14.055 -11.016 1 97.62 170 PHE A C 1
ATOM 1322 O O . PHE A 1 170 ? 19.781 -15.148 -11.406 1 97.62 170 PHE A O 1
ATOM 1329 N N . ASN A 1 171 ? 19.438 -12.938 -11.188 1 96.75 171 ASN A N 1
ATOM 1330 C CA . ASN A 1 171 ? 18.281 -12.812 -12.078 1 96.75 171 ASN A CA 1
ATOM 1331 C C . ASN A 1 171 ? 17.141 -13.734 -11.656 1 96.75 171 ASN A C 1
ATOM 1333 O O . ASN A 1 171 ? 16.469 -14.328 -12.5 1 96.75 171 ASN A O 1
ATOM 1337 N N . GLY A 1 172 ? 17.016 -13.898 -10.359 1 98.19 172 GLY A N 1
ATOM 1338 C CA . GLY A 1 172 ? 15.898 -14.664 -9.812 1 98.19 172 GLY A CA 1
ATOM 1339 C C . GLY A 1 172 ? 14.578 -13.93 -9.898 1 98.19 172 GLY A C 1
ATOM 1340 O O . GLY A 1 172 ? 14.531 -12.75 -10.258 1 98.19 172 GLY A O 1
ATOM 1341 N N . THR A 1 173 ? 13.516 -14.633 -9.68 1 98.75 173 THR A N 1
ATOM 1342 C CA . THR A 1 173 ? 12.172 -14.07 -9.742 1 98.75 173 THR A CA 1
ATOM 1343 C C . THR A 1 173 ? 11.43 -14.281 -8.43 1 98.75 173 THR A C 1
ATOM 1345 O O . THR A 1 173 ? 11.5 -15.359 -7.836 1 98.75 173 THR A O 1
ATOM 1348 N N . LEU A 1 174 ? 10.805 -13.234 -7.941 1 98.88 174 LEU A N 1
ATOM 1349 C CA . LEU A 1 174 ? 9.938 -13.344 -6.773 1 98.88 174 LEU A CA 1
ATOM 1350 C C . LEU A 1 174 ? 8.523 -13.734 -7.18 1 98.88 174 LEU A C 1
ATOM 1352 O O . LEU A 1 174 ? 7.879 -13.031 -7.965 1 98.88 174 LEU A O 1
ATOM 1356 N N . PHE A 1 175 ? 8.07 -14.898 -6.762 1 98.94 175 PHE A N 1
ATOM 1357 C CA . PHE A 1 175 ? 6.676 -15.297 -6.883 1 98.94 175 PHE A CA 1
ATOM 1358 C C . PHE A 1 175 ? 5.879 -14.852 -5.664 1 98.94 175 PHE A C 1
ATOM 1360 O O . PHE A 1 175 ? 6.227 -15.188 -4.531 1 98.94 175 PHE A O 1
ATOM 1367 N N . ASP A 1 176 ? 4.832 -14.094 -5.883 1 98.75 176 ASP A N 1
ATOM 1368 C CA . ASP A 1 176 ? 4.086 -13.578 -4.738 1 98.75 176 ASP A CA 1
ATOM 1369 C C . ASP A 1 176 ? 2.58 -13.625 -4.996 1 98.75 176 ASP A C 1
ATOM 1371 O O . ASP A 1 176 ? 2.107 -13.133 -6.023 1 98.75 176 ASP A O 1
ATOM 1375 N N . GLN A 1 177 ? 1.845 -14.328 -4.121 1 98.31 177 GLN A N 1
ATOM 1376 C CA . GLN A 1 177 ? 0.405 -14.102 -4.066 1 98.31 177 GLN A CA 1
ATOM 1377 C C . GLN A 1 177 ? 0.079 -12.844 -3.264 1 98.31 177 GLN A C 1
ATOM 1379 O O . GLN A 1 177 ? 0.039 -12.883 -2.031 1 98.31 177 GLN A O 1
ATOM 1384 N N . SER A 1 178 ? -0.288 -11.805 -3.932 1 98.06 178 SER A N 1
ATOM 1385 C CA . SER A 1 178 ? -0.287 -10.484 -3.316 1 98.06 178 SER A CA 1
ATOM 1386 C C . SER A 1 178 ? -1.669 -10.117 -2.785 1 98.06 178 SER A C 1
ATOM 1388 O O . SER A 1 178 ? -2.613 -9.945 -3.559 1 98.06 178 SER A O 1
ATOM 1390 N N . TYR A 1 179 ? -1.777 -9.953 -1.492 1 98.25 179 TYR A N 1
ATOM 1391 C CA . TYR A 1 179 ? -2.926 -9.375 -0.808 1 98.25 179 TYR A CA 1
ATOM 1392 C C . TYR A 1 179 ? -2.521 -8.797 0.544 1 98.25 179 TYR A C 1
ATOM 1394 O O . TYR A 1 179 ? -1.511 -9.203 1.121 1 98.25 179 TYR A O 1
ATOM 1402 N N . GLU A 1 180 ? -3.215 -7.809 0.982 1 98.19 180 GLU A N 1
ATOM 1403 C CA . GLU A 1 180 ? -2.996 -7.211 2.297 1 98.19 180 GLU A CA 1
ATOM 1404 C C . GLU A 1 180 ? -3.719 -7.996 3.387 1 98.19 180 GLU A C 1
ATOM 1406 O O . GLU A 1 180 ? -4.945 -7.926 3.5 1 98.19 180 GLU A O 1
ATOM 1411 N N . PRO A 1 181 ? -2.971 -8.719 4.27 1 97.81 181 PRO A N 1
ATOM 1412 C CA . PRO A 1 181 ? -3.617 -9.586 5.25 1 97.81 181 PRO A CA 1
ATOM 1413 C C . PRO A 1 181 ? -4.535 -8.828 6.203 1 97.81 181 PRO A C 1
ATOM 1415 O O . PRO A 1 181 ? -5.59 -9.336 6.59 1 97.81 181 PRO A O 1
ATOM 1418 N N . LEU A 1 182 ? -4.211 -7.629 6.539 1 96.94 182 LEU A N 1
ATOM 1419 C CA . LEU A 1 182 ? -4.965 -6.863 7.527 1 96.94 182 LEU A CA 1
ATOM 1420 C C . LEU A 1 182 ? -6.305 -6.41 6.957 1 96.94 182 LEU A C 1
ATOM 1422 O O . LEU A 1 182 ? -7.234 -6.105 7.707 1 96.94 182 LEU A O 1
ATOM 1426 N N . LEU A 1 183 ? -6.41 -6.363 5.691 1 97.81 183 LEU A N 1
ATOM 1427 C CA . LEU A 1 183 ? -7.668 -6 5.043 1 97.81 183 LEU A CA 1
ATOM 1428 C C . LEU A 1 183 ? -8.492 -7.246 4.723 1 97.81 183 LEU A C 1
ATOM 1430 O O . LEU A 1 183 ? -9.617 -7.137 4.242 1 97.81 183 LEU A O 1
ATOM 1434 N N . SER A 1 184 ? -7.883 -8.422 4.941 1 96.81 184 SER A N 1
ATOM 1435 C CA . SER A 1 184 ? -8.547 -9.695 4.676 1 96.81 184 SER A CA 1
ATOM 1436 C C . SER A 1 184 ? -8.93 -10.398 5.973 1 96.81 184 SER A C 1
ATOM 1438 O O . SER A 1 184 ? -9.398 -11.539 5.949 1 96.81 184 SER A O 1
ATOM 1440 N N . LEU A 1 185 ? -8.789 -9.75 7.066 1 94.19 185 LEU A N 1
ATOM 1441 C CA . LEU A 1 185 ? -8.969 -10.367 8.375 1 94.19 185 LEU A CA 1
ATOM 1442 C C . LEU A 1 185 ? -10.367 -10.961 8.508 1 94.19 185 LEU A C 1
ATOM 1444 O O . LEU A 1 185 ? -11.359 -10.305 8.188 1 94.19 185 LEU A O 1
ATOM 1448 N N . PHE A 1 186 ? -10.438 -12.203 8.852 1 94.25 186 PHE A N 1
ATOM 1449 C CA . PHE A 1 186 ? -11.641 -12.945 9.188 1 94.25 186 PHE A CA 1
ATOM 1450 C C . PHE A 1 186 ? -12.5 -13.18 7.953 1 94.25 186 PHE A C 1
ATOM 1452 O O . PHE A 1 186 ? -13.625 -13.695 8.055 1 94.25 186 PHE A O 1
ATOM 1459 N N . GLY A 1 187 ? -12.016 -12.758 6.785 1 97.25 187 GLY A N 1
ATOM 1460 C CA . GLY A 1 187 ? -12.766 -13.008 5.562 1 97.25 187 GLY A CA 1
ATOM 1461 C C . GLY A 1 187 ? -12.797 -14.469 5.176 1 97.25 187 GLY A C 1
ATOM 1462 O O . GLY A 1 187 ? -11.82 -15.195 5.367 1 97.25 187 GLY A O 1
ATOM 1463 N N . GLN A 1 188 ? -13.961 -14.844 4.648 1 96.94 188 GLN A N 1
ATOM 1464 C CA . GLN A 1 188 ? -14.156 -16.266 4.328 1 96.94 188 GLN A CA 1
ATOM 1465 C C . GLN A 1 188 ? -14.445 -16.453 2.842 1 96.94 188 GLN A C 1
ATOM 1467 O O . GLN A 1 188 ? -14.352 -17.562 2.328 1 96.94 188 GLN A O 1
ATOM 1472 N N . MET A 1 189 ? -14.773 -15.43 2.193 1 98.06 189 MET A N 1
ATOM 1473 C CA . MET A 1 189 ? -15.133 -15.414 0.778 1 98.06 189 MET A CA 1
ATOM 1474 C C . MET A 1 189 ? -15.039 -14.008 0.204 1 98.06 189 MET A C 1
ATOM 1476 O O . MET A 1 189 ? -14.594 -13.086 0.884 1 98.06 189 MET A O 1
ATOM 1480 N N . HIS A 1 190 ? -15.391 -13.859 -0.998 1 98.31 190 HIS A N 1
ATOM 1481 C CA . HIS A 1 190 ? -15.43 -12.547 -1.635 1 98.31 190 HIS A CA 1
ATOM 1482 C C . HIS A 1 190 ? -16.453 -11.641 -0.972 1 98.31 190 HIS A C 1
ATOM 1484 O O . HIS A 1 190 ? -17.578 -12.07 -0.676 1 98.31 190 HIS A O 1
ATOM 1490 N N . GLU A 1 191 ? -16.031 -10.438 -0.705 1 97.75 191 GLU A N 1
ATOM 1491 C CA . GLU A 1 191 ? -16.984 -9.445 -0.211 1 97.75 191 GLU A CA 1
ATOM 1492 C C . GLU A 1 191 ? -17.859 -8.914 -1.34 1 97.75 191 GLU A C 1
ATOM 1494 O O . GLU A 1 191 ? -17.359 -8.344 -2.312 1 97.75 191 GLU A O 1
ATOM 1499 N N . GLY A 1 192 ? -19.109 -9.125 -1.271 1 95.81 192 GLY A N 1
ATOM 1500 C CA . GLY A 1 192 ? -20.078 -8.664 -2.254 1 95.81 192 GLY A CA 1
ATOM 1501 C C . GLY A 1 192 ? -21.516 -8.977 -1.869 1 95.81 192 GLY A C 1
ATOM 1502 O O . GLY A 1 192 ? -21.812 -9.148 -0.688 1 95.81 192 GLY A O 1
ATOM 1503 N N . VAL A 1 193 ? -22.344 -8.984 -2.809 1 95.56 193 VAL A N 1
ATOM 1504 C CA . VAL A 1 193 ? -23.766 -9.195 -2.596 1 95.56 193 VAL A CA 1
ATOM 1505 C C . VAL A 1 193 ? -24 -10.562 -1.955 1 95.56 193 VAL A C 1
ATOM 1507 O O . VAL A 1 193 ? -24.797 -10.688 -1.023 1 95.56 193 VAL A O 1
ATOM 1510 N N . VAL A 1 194 ? -23.25 -11.531 -2.383 1 96.06 194 VAL A N 1
ATOM 1511 C CA . VAL A 1 194 ? -23.484 -12.906 -1.942 1 96.06 194 VAL A CA 1
ATOM 1512 C C . VAL A 1 194 ? -23.062 -13.055 -0.479 1 96.06 194 VAL A C 1
ATOM 1514 O O . VAL A 1 194 ? -23.828 -13.586 0.336 1 96.06 194 VAL A O 1
ATOM 1517 N N . SER A 1 195 ? -21.859 -12.625 -0.152 1 96.06 195 SER A N 1
ATOM 1518 C CA . SER A 1 195 ? -21.406 -12.734 1.229 1 96.06 195 SER A CA 1
ATOM 1519 C C . SER A 1 195 ? -22.359 -12.016 2.182 1 96.06 195 SER A C 1
ATOM 1521 O O . SER A 1 195 ? -22.641 -12.508 3.273 1 96.06 195 SER A O 1
ATOM 1523 N N . THR A 1 196 ? -22.828 -10.883 1.771 1 94.56 196 THR A N 1
ATOM 1524 C CA . THR A 1 196 ? -23.797 -10.133 2.566 1 94.56 196 THR A CA 1
ATOM 1525 C C . THR A 1 196 ? -25.094 -10.93 2.75 1 94.56 196 THR A C 1
ATOM 1527 O O . THR A 1 196 ? -25.609 -11.016 3.859 1 94.56 196 THR A O 1
ATOM 1530 N N . ARG A 1 197 ? -25.531 -11.461 1.691 1 95.38 197 ARG A N 1
ATOM 1531 C CA . ARG A 1 197 ? -26.781 -12.219 1.688 1 95.38 197 ARG A CA 1
ATOM 1532 C C . ARG A 1 197 ? -26.703 -13.406 2.635 1 95.38 197 ARG A C 1
ATOM 1534 O O . ARG A 1 197 ? -27.672 -13.703 3.344 1 95.38 197 ARG A O 1
ATOM 1541 N N . ILE A 1 198 ? -25.594 -14.047 2.695 1 93.94 198 ILE A N 1
ATOM 1542 C CA . ILE A 1 198 ? -25.531 -15.273 3.475 1 93.94 198 ILE A CA 1
ATOM 1543 C C . ILE A 1 198 ? -24.891 -14.992 4.836 1 93.94 198 ILE A C 1
ATOM 1545 O O . ILE A 1 198 ? -24.656 -15.906 5.625 1 93.94 198 ILE A O 1
ATOM 1549 N N . GLY A 1 199 ? -24.516 -13.766 5.082 1 93.5 199 GLY A N 1
ATOM 1550 C CA . GLY A 1 199 ? -24.047 -13.328 6.387 1 93.5 199 GLY A CA 1
ATOM 1551 C C . GLY A 1 199 ? -22.625 -13.75 6.691 1 93.5 199 GLY A C 1
ATOM 1552 O O . GLY A 1 199 ? -22.312 -14.086 7.828 1 93.5 199 GLY A O 1
ATOM 1553 N N . MET A 1 200 ? -21.797 -13.852 5.738 1 95.12 200 MET A N 1
ATOM 1554 C CA . MET A 1 200 ? -20.391 -14.211 5.906 1 95.12 200 MET A CA 1
ATOM 1555 C C . MET A 1 200 ? -19.484 -13.008 5.664 1 95.12 200 MET A C 1
ATOM 1557 O O . MET A 1 200 ? -19.703 -12.234 4.73 1 95.12 200 MET A O 1
ATOM 1561 N N . LYS A 1 201 ? -18.5 -12.891 6.52 1 96.06 201 LYS A N 1
ATOM 1562 C CA . LYS A 1 201 ? -17.547 -11.82 6.281 1 96.06 201 LYS A CA 1
ATOM 1563 C C . LYS A 1 201 ? -16.719 -12.078 5.02 1 96.06 201 LYS A C 1
ATOM 1565 O O . LYS A 1 201 ? -16.203 -13.18 4.828 1 96.06 201 LYS A O 1
ATOM 1570 N N . GLY A 1 202 ? -16.656 -11.07 4.152 1 97.88 202 GLY A N 1
ATOM 1571 C CA . GLY A 1 202 ? -15.953 -11.227 2.891 1 97.88 202 GLY A CA 1
ATOM 1572 C C . GLY A 1 202 ? -14.594 -10.555 2.877 1 97.88 202 GLY A C 1
ATOM 1573 O O . GLY A 1 202 ? -14.281 -9.758 3.76 1 97.88 202 GLY A O 1
ATOM 1574 N N . ILE A 1 203 ? -13.766 -10.914 1.98 1 98.5 203 ILE A N 1
ATOM 1575 C CA . ILE A 1 203 ? -12.508 -10.258 1.652 1 98.5 203 ILE A CA 1
ATOM 1576 C C . ILE A 1 203 ? -12.719 -9.273 0.502 1 98.5 203 ILE A C 1
ATOM 1578 O O . ILE A 1 203 ? -13.094 -9.68 -0.603 1 98.5 203 ILE A O 1
ATOM 1582 N N . PRO A 1 204 ? -12.539 -8.039 0.741 1 98.25 204 PRO A N 1
ATOM 1583 C CA . PRO A 1 204 ? -12.758 -7.066 -0.332 1 98.25 204 PRO A CA 1
ATOM 1584 C C . PRO A 1 204 ? -11.68 -7.117 -1.41 1 98.25 204 PRO A C 1
ATOM 1586 O O . PRO A 1 204 ? -10.531 -7.477 -1.124 1 98.25 204 PRO A O 1
ATOM 1589 N N . ASN A 1 205 ? -12.055 -6.699 -2.68 1 98.56 205 ASN A N 1
ATOM 1590 C CA . ASN A 1 205 ? -11.07 -6.547 -3.746 1 98.56 205 ASN A CA 1
ATOM 1591 C C . ASN A 1 205 ? -9.898 -5.672 -3.309 1 98.56 205 ASN A C 1
ATOM 1593 O O . ASN A 1 205 ? -8.773 -5.863 -3.762 1 98.56 205 ASN A O 1
ATOM 1597 N N . LEU A 1 206 ? -10.227 -4.785 -2.408 1 98.44 206 LEU A N 1
ATOM 1598 C CA . LEU A 1 206 ? -9.281 -3.801 -1.898 1 98.44 206 LEU A CA 1
ATOM 1599 C C . LEU A 1 206 ? -8.016 -4.48 -1.378 1 98.44 206 LEU A C 1
ATOM 1601 O O . LEU A 1 206 ? -6.906 -3.971 -1.567 1 98.44 206 LEU A O 1
ATOM 1605 N N . ALA A 1 207 ? -8.172 -5.605 -0.724 1 98.69 207 ALA A N 1
ATOM 1606 C CA . ALA A 1 207 ? -7.047 -6.32 -0.117 1 98.69 207 ALA A CA 1
ATOM 1607 C C . ALA A 1 207 ? -6.008 -6.695 -1.167 1 98.69 207 ALA A C 1
ATOM 1609 O O . ALA A 1 207 ? -4.805 -6.559 -0.934 1 98.69 207 ALA A O 1
ATOM 1610 N N . GLU A 1 208 ? -6.414 -7.18 -2.301 1 98.81 208 GLU A N 1
ATOM 1611 C CA . GLU A 1 208 ? -5.508 -7.543 -3.385 1 98.81 208 GLU A CA 1
ATOM 1612 C C . GLU A 1 208 ? -5.023 -6.309 -4.137 1 98.81 208 GLU A C 1
ATOM 1614 O O . GLU A 1 208 ? -3.834 -6.188 -4.445 1 98.81 208 GLU A O 1
ATOM 1619 N N . ASP A 1 209 ? -5.922 -5.355 -4.398 1 98.56 209 ASP A N 1
ATOM 1620 C CA . ASP A 1 209 ? -5.605 -4.18 -5.207 1 98.56 209 ASP A CA 1
ATOM 1621 C C . ASP A 1 209 ? -4.496 -3.355 -4.562 1 98.56 209 ASP A C 1
ATOM 1623 O O . ASP A 1 209 ? -3.533 -2.971 -5.23 1 98.56 209 ASP A O 1
ATOM 1627 N N . VAL A 1 210 ? -4.578 -3.129 -3.271 1 98.31 210 VAL A N 1
ATOM 1628 C CA . VAL A 1 210 ? -3.602 -2.289 -2.582 1 98.31 210 VAL A CA 1
ATOM 1629 C C . VAL A 1 210 ? -2.254 -3.004 -2.525 1 98.31 210 VAL A C 1
ATOM 1631 O O . VAL A 1 210 ? -1.202 -2.367 -2.637 1 98.31 210 VAL A O 1
ATOM 1634 N N . ALA A 1 211 ? -2.293 -4.312 -2.316 1 98.69 211 ALA A N 1
ATOM 1635 C CA . ALA A 1 211 ? -1.057 -5.086 -2.238 1 98.69 211 ALA A CA 1
ATOM 1636 C C . ALA A 1 211 ? -0.34 -5.109 -3.586 1 98.69 211 ALA A C 1
ATOM 1638 O O . ALA A 1 211 ? 0.875 -4.91 -3.652 1 98.69 211 ALA A O 1
ATOM 1639 N N . VAL A 1 212 ? -1.085 -5.336 -4.648 1 98.81 212 VAL A N 1
ATOM 1640 C CA . VAL A 1 212 ? -0.504 -5.379 -5.988 1 98.81 212 VAL A CA 1
ATOM 1641 C C . VAL A 1 212 ? 0.104 -4.023 -6.332 1 98.81 212 VAL A C 1
ATOM 1643 O O . VAL A 1 212 ? 1.237 -3.949 -6.812 1 98.81 212 VAL A O 1
ATOM 1646 N N . GLN A 1 213 ? -0.607 -2.963 -6.062 1 98.06 213 GLN A N 1
ATOM 1647 C CA . GLN A 1 213 ? -0.115 -1.622 -6.355 1 98.06 213 GLN A CA 1
ATOM 1648 C C . GLN A 1 213 ? 1.156 -1.318 -5.566 1 98.06 213 GLN A C 1
ATOM 1650 O O . GLN A 1 213 ? 2.125 -0.793 -6.117 1 98.06 213 GLN A O 1
ATOM 1655 N N . LYS A 1 214 ? 1.099 -1.554 -4.297 1 98.44 214 LYS A N 1
ATOM 1656 C CA . LYS A 1 214 ? 2.26 -1.345 -3.438 1 98.44 214 LYS A CA 1
ATOM 1657 C C . LYS A 1 214 ? 3.475 -2.105 -3.961 1 98.44 214 LYS A C 1
ATOM 1659 O O . LYS A 1 214 ? 4.566 -1.542 -4.07 1 98.44 214 LYS A O 1
ATOM 1664 N N . ASN A 1 215 ? 3.281 -3.365 -4.301 1 98.81 215 ASN A N 1
ATOM 1665 C CA . ASN A 1 215 ? 4.379 -4.207 -4.762 1 98.81 215 ASN A CA 1
ATOM 1666 C C . ASN A 1 215 ? 4.941 -3.715 -6.094 1 98.81 215 ASN A C 1
ATOM 1668 O O . ASN A 1 215 ? 6.145 -3.807 -6.336 1 98.81 215 ASN A O 1
ATOM 1672 N N . ILE A 1 216 ? 4.094 -3.229 -6.957 1 98.81 216 ILE A N 1
ATOM 1673 C CA . ILE A 1 216 ? 4.531 -2.668 -8.234 1 98.81 216 ILE A CA 1
ATOM 1674 C C . ILE A 1 216 ? 5.418 -1.451 -7.984 1 98.81 216 ILE A C 1
ATOM 1676 O O . ILE A 1 216 ? 6.469 -1.303 -8.609 1 98.81 216 ILE A O 1
ATOM 1680 N N . GLU A 1 217 ? 5.016 -0.563 -7.02 1 98.5 217 GLU A N 1
ATOM 1681 C CA . GLU A 1 217 ? 5.809 0.619 -6.707 1 98.5 217 GLU A CA 1
ATOM 1682 C C . GLU A 1 217 ? 7.172 0.233 -6.141 1 98.5 217 GLU A C 1
ATOM 1684 O O . GLU A 1 217 ? 8.188 0.855 -6.465 1 98.5 217 GLU A O 1
ATOM 1689 N N . ILE A 1 218 ? 7.172 -0.723 -5.328 1 98.69 218 ILE A N 1
ATOM 1690 C CA . ILE A 1 218 ? 8.422 -1.188 -4.738 1 98.69 218 ILE A CA 1
ATOM 1691 C C . ILE A 1 218 ? 9.32 -1.769 -5.828 1 98.69 218 ILE A C 1
ATOM 1693 O O . ILE A 1 218 ? 10.531 -1.533 -5.836 1 98.69 218 ILE A O 1
ATOM 1697 N N . LEU A 1 219 ? 8.719 -2.539 -6.758 1 98.75 219 LEU A N 1
ATOM 1698 C CA . LEU A 1 219 ? 9.477 -3.092 -7.879 1 98.75 219 LEU A CA 1
ATOM 1699 C C . LEU A 1 219 ? 10.109 -1.979 -8.711 1 98.75 219 LEU A C 1
ATOM 1701 O O . LEU A 1 219 ? 11.266 -2.082 -9.109 1 98.75 219 LEU A O 1
ATOM 1705 N N . LYS A 1 220 ? 9.32 -0.989 -9.008 1 97.88 220 LYS A N 1
ATOM 1706 C CA . LYS A 1 220 ? 9.805 0.147 -9.789 1 97.88 220 LYS A CA 1
ATOM 1707 C C . LYS A 1 220 ? 11.031 0.777 -9.148 1 97.88 220 LYS A C 1
ATOM 1709 O O . LYS A 1 220 ? 11.969 1.169 -9.836 1 97.88 220 LYS A O 1
ATOM 1714 N N . TYR A 1 221 ? 11.078 0.808 -7.855 1 97.25 221 TYR A N 1
ATOM 1715 C CA . TYR A 1 221 ? 12.148 1.409 -7.07 1 97.25 221 TYR A CA 1
ATOM 1716 C C . TYR A 1 221 ? 13.344 0.476 -6.98 1 97.25 221 TYR A C 1
ATOM 1718 O O . TYR A 1 221 ? 14.484 0.887 -7.23 1 97.25 221 TYR A O 1
ATOM 1726 N N . ALA A 1 222 ? 13.133 -0.794 -6.668 1 97.25 222 ALA A N 1
ATOM 1727 C CA . ALA A 1 222 ? 14.188 -1.74 -6.332 1 97.25 222 ALA A CA 1
ATOM 1728 C C . ALA A 1 222 ? 14.75 -2.404 -7.586 1 97.25 222 ALA A C 1
ATOM 1730 O O . ALA A 1 222 ? 15.906 -2.836 -7.602 1 97.25 222 ALA A O 1
ATOM 1731 N N . GLY A 1 223 ? 13.891 -2.486 -8.609 1 97.81 223 GLY A N 1
ATOM 1732 C CA . GLY A 1 223 ? 14.227 -3.357 -9.727 1 97.81 223 GLY A CA 1
ATOM 1733 C C . GLY A 1 223 ? 13.977 -4.824 -9.43 1 97.81 223 GLY A C 1
ATOM 1734 O O . GLY A 1 223 ? 13.586 -5.184 -8.32 1 97.81 223 GLY A O 1
ATOM 1735 N N . GLY A 1 224 ? 14.188 -5.633 -10.453 1 98.12 224 GLY A N 1
ATOM 1736 C CA . GLY A 1 224 ? 13.992 -7.07 -10.312 1 98.12 224 GLY A CA 1
ATOM 1737 C C . GLY A 1 224 ? 12.805 -7.594 -11.102 1 98.12 224 GLY A C 1
ATOM 1738 O O . GLY A 1 224 ? 12.367 -6.961 -12.062 1 98.12 224 GLY A O 1
ATOM 1739 N N . ARG A 1 225 ? 12.438 -8.828 -10.703 1 98.62 225 ARG A N 1
ATOM 1740 C CA . ARG A 1 225 ? 11.344 -9.508 -11.383 1 98.62 225 ARG A CA 1
ATOM 1741 C C . ARG A 1 225 ? 10.32 -10.031 -10.375 1 98.62 225 ARG A C 1
ATOM 1743 O O . ARG A 1 225 ? 10.688 -10.672 -9.383 1 98.62 225 ARG A O 1
ATOM 1750 N N . ILE A 1 226 ? 9.109 -9.703 -10.656 1 98.81 226 ILE A N 1
ATOM 1751 C CA . ILE A 1 226 ? 8.047 -10.227 -9.789 1 98.81 226 ILE A CA 1
ATOM 1752 C C . ILE A 1 226 ? 6.992 -10.93 -10.633 1 98.81 226 ILE A C 1
ATOM 1754 O O . ILE A 1 226 ? 6.656 -10.469 -11.727 1 98.81 226 ILE A O 1
ATOM 1758 N N . HIS A 1 227 ? 6.621 -12.07 -10.25 1 98.94 227 HIS A N 1
ATOM 1759 C CA . HIS A 1 227 ? 5.473 -12.797 -10.781 1 98.94 227 HIS A CA 1
ATOM 1760 C C . HIS A 1 227 ? 4.309 -12.789 -9.805 1 98.94 227 HIS A C 1
ATOM 1762 O O . HIS A 1 227 ? 4.398 -13.375 -8.719 1 98.94 227 HIS A O 1
ATOM 1768 N N . PHE A 1 228 ? 3.236 -12.094 -10.141 1 98.94 228 PHE A N 1
ATOM 1769 C CA . PHE A 1 228 ? 2.031 -12.062 -9.32 1 98.94 228 PHE A CA 1
ATOM 1770 C C . PHE A 1 228 ? 1.213 -13.336 -9.516 1 98.94 228 PHE A C 1
ATOM 1772 O O . PHE A 1 228 ? 0.69 -13.578 -10.602 1 98.94 228 PHE A O 1
ATOM 1779 N N . GLN A 1 229 ? 1.074 -14.055 -8.453 1 98.81 229 GLN A N 1
ATOM 1780 C CA . GLN A 1 229 ? 0.418 -15.352 -8.562 1 98.81 229 GLN A CA 1
ATOM 1781 C C . GLN A 1 229 ? -1.077 -15.242 -8.273 1 98.81 229 GLN A C 1
ATOM 1783 O O . GLN A 1 229 ? -1.484 -14.578 -7.316 1 98.81 229 GLN A O 1
ATOM 1788 N N . THR A 1 230 ? -1.88 -15.836 -9.094 1 98.81 230 THR A N 1
ATOM 1789 C CA . THR A 1 230 ? -3.305 -16.094 -8.914 1 98.81 230 THR A CA 1
ATOM 1790 C C . THR A 1 230 ? -4.059 -14.781 -8.672 1 98.81 230 THR A C 1
ATOM 1792 O O . THR A 1 230 ? -4.828 -14.672 -7.711 1 98.81 230 THR A O 1
ATOM 1795 N N . ILE A 1 231 ? -3.824 -13.836 -9.508 1 98.88 231 ILE A N 1
ATOM 1796 C CA . ILE A 1 231 ? -4.57 -12.594 -9.344 1 98.88 231 ILE A CA 1
ATOM 1797 C C . ILE A 1 231 ? -6.059 -12.852 -9.586 1 98.88 231 ILE A C 1
ATOM 1799 O O . ILE A 1 231 ? -6.426 -13.75 -10.352 1 98.88 231 ILE A O 1
ATOM 1803 N N . SER A 1 232 ? -6.922 -12.031 -8.938 1 98.88 232 SER A N 1
ATOM 1804 C CA . SER A 1 232 ? -8.336 -12.383 -8.945 1 98.88 232 SER A CA 1
ATOM 1805 C C . SER A 1 232 ? -9.219 -11.148 -9.125 1 98.88 232 SER A C 1
ATOM 1807 O O . SER A 1 232 ? -10.438 -11.266 -9.227 1 98.88 232 SER A O 1
ATOM 1809 N N . THR A 1 233 ? -8.664 -9.906 -9.094 1 98.81 233 THR A N 1
ATOM 1810 C CA . THR A 1 233 ? -9.5 -8.711 -9.102 1 98.81 233 THR A CA 1
ATOM 1811 C C . THR A 1 233 ? -9.289 -7.914 -10.383 1 98.81 233 THR A C 1
ATOM 1813 O O . THR A 1 233 ? -8.203 -7.934 -10.961 1 98.81 233 THR A O 1
ATOM 1816 N N . LYS A 1 234 ? -10.375 -7.215 -10.789 1 98.81 234 LYS A N 1
ATOM 1817 C CA . LYS A 1 234 ? -10.289 -6.277 -11.906 1 98.81 234 LYS A CA 1
ATOM 1818 C C . LYS A 1 234 ? -9.203 -5.23 -11.672 1 98.81 234 LYS A C 1
ATOM 1820 O O . LYS A 1 234 ? -8.445 -4.898 -12.578 1 98.81 234 LYS A O 1
ATOM 1825 N N . GLY A 1 235 ? -9.102 -4.734 -10.453 1 98.56 235 GLY A N 1
ATOM 1826 C CA . GLY A 1 235 ? -8.109 -3.73 -10.102 1 98.56 235 GLY A CA 1
ATOM 1827 C C . GLY A 1 235 ? -6.684 -4.215 -10.281 1 98.56 235 GLY A C 1
ATOM 1828 O O . GLY A 1 235 ? -5.832 -3.482 -10.789 1 98.56 235 GLY A O 1
ATOM 1829 N N . ALA A 1 236 ? -6.418 -5.422 -9.859 1 98.81 236 ALA A N 1
ATOM 1830 C CA . ALA A 1 236 ? -5.086 -6 -10.023 1 98.81 236 ALA A CA 1
ATOM 1831 C C . ALA A 1 236 ? -4.719 -6.117 -11.5 1 98.81 236 ALA A C 1
ATOM 1833 O O . ALA A 1 236 ? -3.6 -5.785 -11.891 1 98.81 236 ALA A O 1
ATOM 1834 N N . VAL A 1 237 ? -5.645 -6.605 -12.32 1 98.94 237 VAL A N 1
ATOM 1835 C CA . VAL A 1 237 ? -5.406 -6.75 -13.75 1 98.94 237 VAL A CA 1
ATOM 1836 C C . VAL A 1 237 ? -5.016 -5.398 -14.352 1 98.94 237 VAL A C 1
ATOM 1838 O O . VAL A 1 237 ? -4.043 -5.301 -15.102 1 98.94 237 VAL A O 1
ATOM 1841 N N . GLU A 1 238 ? -5.75 -4.383 -13.984 1 98.69 238 GLU A N 1
ATOM 1842 C CA . GLU A 1 238 ? -5.504 -3.045 -14.516 1 98.69 238 GLU A CA 1
ATOM 1843 C C . GLU A 1 238 ? -4.141 -2.52 -14.086 1 98.69 238 GLU A C 1
ATOM 1845 O O . GLU A 1 238 ? -3.404 -1.947 -14.891 1 98.69 238 GLU A O 1
ATOM 1850 N N . SER A 1 239 ? -3.832 -2.668 -12.844 1 98.62 239 SER A N 1
ATOM 1851 C CA . SER A 1 239 ? -2.549 -2.207 -12.32 1 98.62 239 SER A CA 1
ATOM 1852 C C . SER A 1 239 ? -1.386 -2.904 -13.016 1 98.62 239 SER A C 1
ATOM 1854 O O . SER A 1 239 ? -0.388 -2.268 -13.359 1 98.62 239 SER A O 1
ATOM 1856 N N . ILE A 1 240 ? -1.489 -4.18 -13.211 1 98.88 240 ILE A N 1
ATOM 1857 C CA . ILE A 1 240 ? -0.433 -4.965 -13.836 1 98.88 240 ILE A CA 1
ATOM 1858 C C . ILE A 1 240 ? -0.3 -4.562 -15.305 1 98.88 240 ILE A C 1
ATOM 1860 O O . ILE A 1 240 ? 0.813 -4.438 -15.82 1 98.88 240 ILE A O 1
ATOM 1864 N N . ARG A 1 241 ? -1.437 -4.387 -15.992 1 98.81 241 ARG A N 1
ATOM 1865 C CA . ARG A 1 241 ? -1.433 -3.93 -17.375 1 98.81 241 ARG A CA 1
ATOM 1866 C C . ARG A 1 241 ? -0.62 -2.648 -17.531 1 98.81 241 ARG A C 1
ATOM 1868 O O . ARG A 1 241 ? 0.248 -2.555 -18.391 1 98.81 241 ARG A O 1
ATOM 1875 N N . LYS A 1 242 ? -0.912 -1.702 -16.672 1 98.25 242 LYS A N 1
ATOM 1876 C CA . LYS A 1 242 ? -0.213 -0.421 -16.703 1 98.25 242 LYS A CA 1
ATOM 1877 C C . LYS A 1 242 ? 1.274 -0.6 -16.406 1 98.25 242 LYS A C 1
ATOM 1879 O O . LYS A 1 242 ? 2.115 0.053 -17.031 1 98.25 242 LYS A O 1
ATOM 1884 N N . ALA A 1 243 ? 1.597 -1.408 -15.43 1 98.62 243 ALA A N 1
ATOM 1885 C CA . ALA A 1 243 ? 2.986 -1.644 -15.039 1 98.62 243 ALA A CA 1
ATOM 1886 C C . ALA A 1 243 ? 3.77 -2.289 -16.188 1 98.62 243 ALA A C 1
ATOM 1888 O O . ALA A 1 243 ? 4.926 -1.936 -16.422 1 98.62 243 ALA A O 1
ATOM 1889 N N . LYS A 1 244 ? 3.168 -3.281 -16.875 1 98.69 244 LYS A N 1
ATOM 1890 C CA . LYS A 1 244 ? 3.803 -3.908 -18.031 1 98.69 244 LYS A CA 1
ATOM 1891 C C . LYS A 1 244 ? 4.055 -2.891 -19.141 1 98.69 244 LYS A C 1
ATOM 1893 O O . LYS A 1 244 ? 5.117 -2.896 -19.766 1 98.69 244 LYS A O 1
ATOM 1898 N N . LYS A 1 245 ? 3.086 -2.07 -19.391 1 98.25 245 LYS A N 1
ATOM 1899 C CA . LYS A 1 245 ? 3.236 -1.022 -20.406 1 98.25 245 LYS A CA 1
ATOM 1900 C C . LYS A 1 245 ? 4.398 -0.093 -20.062 1 98.25 245 LYS A C 1
ATOM 1902 O O . LYS A 1 245 ? 5.082 0.411 -20.953 1 98.25 245 LYS A O 1
ATOM 1907 N N . ALA A 1 246 ? 4.629 0.088 -18.797 1 97.75 246 ALA A N 1
ATOM 1908 C CA . ALA A 1 246 ? 5.703 0.953 -18.312 1 97.75 246 ALA A CA 1
ATOM 1909 C C . ALA A 1 246 ? 7.051 0.242 -18.391 1 97.75 246 ALA A C 1
ATOM 1911 O O . ALA A 1 246 ? 8.086 0.82 -18.047 1 97.75 246 ALA A O 1
ATOM 1912 N N . GLY A 1 247 ? 7.094 -0.984 -18.719 1 98.25 247 GLY A N 1
ATOM 1913 C CA . GLY A 1 247 ? 8.328 -1.703 -18.969 1 98.25 247 GLY A CA 1
ATOM 1914 C C . GLY A 1 247 ? 8.844 -2.459 -17.766 1 98.25 247 GLY A C 1
ATOM 1915 O O . GLY A 1 247 ? 9.977 -2.949 -17.766 1 98.25 247 GLY A O 1
ATOM 1916 N N . LEU A 1 248 ? 8.055 -2.523 -16.688 1 98.44 248 LEU A N 1
ATOM 1917 C CA . LEU A 1 248 ? 8.477 -3.256 -15.508 1 98.44 248 LEU A CA 1
ATOM 1918 C C . LEU A 1 248 ? 8.5 -4.758 -15.773 1 98.44 248 LEU A C 1
ATOM 1920 O O . LEU A 1 248 ? 7.723 -5.258 -16.594 1 98.44 248 LEU A O 1
ATOM 1924 N N . GLN A 1 249 ? 9.398 -5.465 -15.18 1 98.25 249 GLN A N 1
ATOM 1925 C CA . GLN A 1 249 ? 9.516 -6.91 -15.336 1 98.25 249 GLN A CA 1
ATOM 1926 C C . GLN A 1 249 ? 8.508 -7.641 -14.453 1 98.25 249 GLN A C 1
ATOM 1928 O O . GLN A 1 249 ? 8.867 -8.203 -13.422 1 98.25 249 GLN A O 1
ATOM 1933 N N . ILE A 1 250 ? 7.312 -7.68 -14.961 1 98.56 250 ILE A N 1
ATOM 1934 C CA . ILE A 1 250 ? 6.176 -8.219 -14.219 1 98.56 250 ILE A CA 1
ATOM 1935 C C . ILE A 1 250 ? 5.473 -9.281 -15.062 1 98.56 250 ILE A C 1
ATOM 1937 O O . ILE A 1 250 ? 5.32 -9.117 -16.281 1 98.56 250 ILE A O 1
ATOM 1941 N N . THR A 1 251 ? 5.148 -10.352 -14.461 1 98.88 251 THR A N 1
ATOM 1942 C CA . THR A 1 251 ? 4.246 -11.344 -15.031 1 98.88 251 THR A CA 1
ATOM 1943 C C . THR A 1 251 ? 3.152 -11.719 -14.031 1 98.88 251 THR A C 1
ATOM 1945 O O . THR A 1 251 ? 3.221 -11.344 -12.859 1 98.88 251 THR A O 1
ATOM 1948 N N . ALA A 1 252 ? 2.1 -12.344 -14.5 1 98.94 252 ALA A N 1
ATOM 1949 C CA . ALA A 1 252 ? 0.99 -12.727 -13.633 1 98.94 252 ALA A CA 1
ATOM 1950 C C . ALA A 1 252 ? 0.328 -14.008 -14.133 1 98.94 252 ALA A C 1
ATOM 1952 O O . ALA A 1 252 ? 0.392 -14.336 -15.32 1 98.94 252 ALA A O 1
ATOM 1953 N N . ASP A 1 253 ? -0.212 -14.688 -13.211 1 98.94 253 ASP A N 1
ATOM 1954 C CA . ASP A 1 253 ? -1.044 -15.828 -13.586 1 98.94 253 ASP A CA 1
ATOM 1955 C C . ASP A 1 253 ? -2.396 -15.773 -12.875 1 98.94 253 ASP A C 1
ATOM 1957 O O . ASP A 1 253 ? -2.648 -14.875 -12.078 1 98.94 253 ASP A O 1
ATOM 1961 N N . VAL A 1 254 ? -3.287 -16.672 -13.258 1 98.94 254 VAL A N 1
ATOM 1962 C CA . VAL A 1 254 ? -4.617 -16.812 -12.672 1 98.94 254 VAL A CA 1
ATOM 1963 C C . VAL A 1 254 ? -4.945 -18.297 -12.484 1 98.94 254 VAL A C 1
ATOM 1965 O O . VAL A 1 254 ? -4.551 -19.125 -13.297 1 98.94 254 VAL A O 1
ATOM 1968 N N . SER A 1 255 ? -5.578 -18.578 -11.383 1 98.88 255 SER A N 1
ATOM 1969 C CA . SER A 1 255 ? -6.109 -19.938 -11.242 1 98.88 255 SER A CA 1
ATOM 1970 C C . SER A 1 255 ? -7.219 -20.203 -12.25 1 98.88 255 SER A C 1
ATOM 1972 O O . SER A 1 255 ? -8.133 -19.391 -12.406 1 98.88 255 SER A O 1
ATOM 1974 N N . ILE A 1 256 ? -7.191 -21.297 -12.875 1 98.94 256 ILE A N 1
ATOM 1975 C CA . ILE A 1 256 ? -8.164 -21.641 -13.914 1 98.94 256 ILE A CA 1
ATOM 1976 C C . ILE A 1 256 ? -9.57 -21.609 -13.32 1 98.94 256 ILE A C 1
ATOM 1978 O O . ILE A 1 256 ? -10.531 -21.266 -14.016 1 98.94 256 ILE A O 1
ATOM 1982 N N . TYR A 1 257 ? -9.711 -21.812 -12.102 1 98.75 257 TYR A N 1
ATOM 1983 C CA . TYR A 1 257 ? -11.023 -21.953 -11.484 1 98.75 257 TYR A CA 1
ATOM 1984 C C . TYR A 1 257 ? -11.641 -20.594 -11.172 1 98.75 257 TYR A C 1
ATOM 1986 O O . TYR A 1 257 ? -12.852 -20.484 -10.969 1 98.75 257 TYR A O 1
ATOM 1994 N N . GLN A 1 258 ? -10.781 -19.594 -11.086 1 98.69 258 GLN A N 1
ATOM 1995 C CA . GLN A 1 258 ? -11.297 -18.234 -10.992 1 98.69 258 GLN A CA 1
ATOM 1996 C C . GLN A 1 258 ? -12.055 -17.844 -12.258 1 98.69 258 GLN A C 1
ATOM 1998 O O . GLN A 1 258 ? -12.797 -16.859 -12.273 1 98.69 258 GLN A O 1
ATOM 2003 N N . LEU A 1 259 ? -11.828 -18.594 -13.312 1 98.81 259 LEU A N 1
ATOM 2004 C CA . LEU A 1 259 ? -12.477 -18.328 -14.594 1 98.81 259 LEU A CA 1
ATOM 2005 C C . LEU A 1 259 ? -13.781 -19.109 -14.711 1 98.81 259 LEU A C 1
ATOM 2007 O O . LEU A 1 259 ? -14.57 -18.859 -15.625 1 98.81 259 LEU A O 1
ATOM 2011 N N . ILE A 1 260 ? -14.016 -20 -13.812 1 98.56 260 ILE A N 1
ATOM 2012 C CA . ILE A 1 260 ? -15.141 -20.922 -13.93 1 98.56 260 ILE A CA 1
ATOM 2013 C C . ILE A 1 260 ? -16.141 -20.672 -12.805 1 98.56 260 ILE A C 1
ATOM 2015 O O . ILE A 1 260 ? -17.328 -20.484 -13.055 1 98.56 260 ILE A O 1
ATOM 2019 N N . PHE A 1 261 ? -15.641 -20.578 -11.547 1 98.31 261 PHE A N 1
ATOM 2020 C CA . PHE A 1 261 ? -16.516 -20.438 -10.383 1 98.31 261 PHE A CA 1
ATOM 2021 C C . PHE A 1 261 ? -16.641 -18.984 -9.977 1 98.31 261 PHE A C 1
ATOM 2023 O O . PHE A 1 261 ? -15.836 -18.141 -10.391 1 98.31 261 PHE A O 1
ATOM 2030 N N . SER A 1 262 ? -17.656 -18.688 -9.25 1 98.06 262 SER A N 1
ATOM 2031 C CA . SER A 1 262 ? -17.922 -17.359 -8.734 1 98.06 262 SER A CA 1
ATOM 2032 C C . SER A 1 262 ? -18.406 -17.391 -7.293 1 98.06 262 SER A C 1
ATOM 2034 O O . SER A 1 262 ? -18.625 -18.469 -6.738 1 98.06 262 SER A O 1
ATOM 2036 N N . ASP A 1 263 ? -18.469 -16.234 -6.719 1 97.56 263 ASP A N 1
ATOM 2037 C CA . ASP A 1 263 ? -18.953 -16.172 -5.344 1 97.56 263 ASP A CA 1
ATOM 2038 C C . ASP A 1 263 ? -20.375 -16.703 -5.23 1 97.56 263 ASP A C 1
ATOM 2040 O O . ASP A 1 263 ? -20.797 -17.172 -4.164 1 97.56 263 ASP A O 1
ATOM 2044 N N . GLU A 1 264 ? -21.156 -16.75 -6.324 1 97.44 264 GLU A N 1
ATOM 2045 C CA . GLU A 1 264 ? -22.5 -17.297 -6.336 1 97.44 264 GLU A CA 1
ATOM 2046 C C . GLU A 1 264 ? -22.516 -18.781 -5.996 1 97.44 264 GLU A C 1
ATOM 2048 O O . GLU A 1 264 ? -23.5 -19.297 -5.449 1 97.44 264 GLU A O 1
ATOM 2053 N N . ASP A 1 265 ? -21.438 -19.438 -6.293 1 97.44 265 ASP A N 1
ATOM 2054 C CA . ASP A 1 265 ? -21.344 -20.875 -6.059 1 97.44 265 ASP A CA 1
ATOM 2055 C C . ASP A 1 265 ? -21.234 -21.188 -4.57 1 97.44 265 ASP A C 1
ATOM 2057 O O . ASP A 1 265 ? -21.422 -22.328 -4.148 1 97.44 265 ASP A O 1
ATOM 2061 N N . LEU A 1 266 ? -20.969 -20.172 -3.783 1 96.25 266 LEU A N 1
ATOM 2062 C CA . LEU A 1 266 ? -20.719 -20.391 -2.361 1 96.25 266 LEU A CA 1
ATOM 2063 C C . LEU A 1 266 ? -22.016 -20.328 -1.567 1 96.25 266 LEU A C 1
ATOM 2065 O O . LEU A 1 266 ? -22.016 -20.531 -0.349 1 96.25 266 LEU A O 1
ATOM 2069 N N . GLN A 1 267 ? -23.078 -20.109 -2.234 1 93.5 267 GLN A N 1
ATOM 2070 C CA . GLN A 1 267 ? -24.375 -20.016 -1.556 1 93.5 267 GLN A CA 1
ATOM 2071 C C . GLN A 1 267 ? -24.719 -21.344 -0.875 1 93.5 267 GLN A C 1
ATOM 2073 O O . GLN A 1 267 ? -25.5 -21.359 0.086 1 93.5 267 GLN A O 1
ATOM 2078 N N . SER A 1 268 ? -24.172 -22.422 -1.263 1 90.69 268 SER A N 1
ATOM 2079 C CA . SER A 1 268 ? -24.453 -23.75 -0.728 1 90.69 268 SER A CA 1
ATOM 2080 C C . SER A 1 268 ? -23.609 -24.031 0.509 1 90.69 268 SER A C 1
ATOM 2082 O O . SER A 1 268 ? -23.797 -25.047 1.175 1 90.69 268 SER A O 1
ATOM 2084 N N . PHE A 1 269 ? -22.609 -23.266 0.828 1 92.62 269 PHE A N 1
ATOM 2085 C CA . PHE A 1 269 ? -21.672 -23.422 1.938 1 92.62 269 PHE A CA 1
ATOM 2086 C C . PHE A 1 269 ? -20.812 -24.656 1.747 1 92.62 269 PHE A C 1
ATOM 2088 O O . PHE A 1 269 ? -20.297 -25.219 2.719 1 92.62 269 PHE A O 1
ATOM 2095 N N . ASP A 1 270 ? -20.797 -25.109 0.487 1 96.12 270 ASP A N 1
ATOM 2096 C CA . ASP A 1 270 ? -19.844 -26.172 0.166 1 96.12 270 ASP A CA 1
ATOM 2097 C C . ASP A 1 270 ? -18.406 -25.688 0.354 1 96.12 270 ASP A C 1
ATOM 2099 O O . ASP A 1 270 ? -17.922 -24.828 -0.396 1 96.12 270 ASP A O 1
ATOM 2103 N N . THR A 1 271 ? -17.688 -26.266 1.304 1 97.56 271 THR A N 1
ATOM 2104 C CA . THR A 1 271 ? -16.375 -25.812 1.724 1 97.56 271 THR A CA 1
ATOM 2105 C C . THR A 1 271 ? -15.336 -26.047 0.627 1 97.56 271 THR A C 1
ATOM 2107 O O . THR A 1 271 ? -14.234 -25.516 0.675 1 97.56 271 THR A O 1
ATOM 2110 N N . ASN A 1 272 ? -15.688 -26.875 -0.375 1 97.81 272 ASN A N 1
ATOM 2111 C CA . ASN A 1 272 ? -14.781 -27.094 -1.498 1 97.81 272 ASN A CA 1
ATOM 2112 C C . ASN A 1 272 ? -14.609 -25.828 -2.332 1 97.81 272 ASN A C 1
ATOM 2114 O O . ASN A 1 272 ? -13.664 -25.719 -3.111 1 97.81 272 ASN A O 1
ATOM 2118 N N . PHE A 1 273 ? -15.508 -24.875 -2.121 1 98.12 273 PHE A N 1
ATOM 2119 C CA . PHE A 1 273 ? -15.422 -23.609 -2.848 1 98.12 273 PHE A CA 1
ATOM 2120 C C . PHE A 1 273 ? -14.609 -22.594 -2.062 1 98.12 273 PHE A C 1
ATOM 2122 O O . PHE A 1 273 ? -14.367 -21.484 -2.545 1 98.12 273 PHE A O 1
ATOM 2129 N N . LYS A 1 274 ? -14.25 -22.938 -0.839 1 97.69 274 LYS A N 1
ATOM 2130 C CA . LYS A 1 274 ? -13.422 -22.031 -0.05 1 97.69 274 LYS A CA 1
ATOM 2131 C C . LYS A 1 274 ? -11.961 -22.094 -0.486 1 97.69 274 LYS A C 1
ATOM 2133 O O . LYS A 1 274 ? -11.227 -22.984 -0.067 1 97.69 274 LYS A O 1
ATOM 2138 N N . VAL A 1 275 ? -11.562 -21.078 -1.254 1 98.44 275 VAL A N 1
ATOM 2139 C CA . VAL A 1 275 ? -10.211 -21.031 -1.808 1 98.44 275 VAL A CA 1
ATOM 2140 C C . VAL A 1 275 ? -9.625 -19.641 -1.622 1 98.44 275 VAL A C 1
ATOM 2142 O O . VAL A 1 275 ? -10.344 -18.703 -1.276 1 98.44 275 VAL A O 1
ATOM 2145 N N . MET A 1 276 ? -8.352 -19.562 -1.806 1 97.81 276 MET A N 1
ATOM 2146 C CA . MET A 1 276 ? -7.629 -18.297 -1.812 1 97.81 276 MET A CA 1
ATOM 2147 C C . MET A 1 276 ? -6.828 -18.141 -3.102 1 97.81 276 MET A C 1
ATOM 2149 O O . MET A 1 276 ? -6.016 -19 -3.443 1 97.81 276 MET A O 1
ATOM 2153 N N . PRO A 1 277 ? -6.977 -17.047 -3.834 1 98.31 277 PRO A N 1
ATOM 2154 C CA . PRO A 1 277 ? -7.969 -16 -3.602 1 98.31 277 PRO A CA 1
ATOM 2155 C C . PRO A 1 277 ? -9.406 -16.5 -3.736 1 98.31 277 PRO A C 1
ATOM 2157 O O . PRO A 1 277 ? -9.648 -17.531 -4.367 1 98.31 277 PRO A O 1
ATOM 2160 N N . PRO A 1 278 ? -10.32 -15.797 -3.051 1 98.62 278 PRO A N 1
ATOM 2161 C CA . PRO A 1 278 ? -11.703 -16.281 -3.15 1 98.62 278 PRO A CA 1
ATOM 2162 C C . PRO A 1 278 ? -12.289 -16.094 -4.547 1 98.62 278 PRO A C 1
ATOM 2164 O O . PRO A 1 278 ? -11.828 -15.242 -5.309 1 98.62 278 PRO A O 1
ATOM 2167 N N . PHE A 1 279 ? -13.203 -16.984 -4.871 1 98.69 279 PHE A N 1
ATOM 2168 C CA . PHE A 1 279 ? -13.977 -16.75 -6.086 1 98.69 279 PHE A CA 1
ATOM 2169 C C . PHE A 1 279 ? -14.742 -15.43 -5.992 1 98.69 279 PHE A C 1
ATOM 2171 O O . PHE A 1 279 ? -15.406 -15.172 -4.988 1 98.69 279 PHE A O 1
ATOM 2178 N N . ARG A 1 280 ? -14.648 -14.648 -7.043 1 98.38 280 ARG A N 1
ATOM 2179 C CA . ARG A 1 280 ? -15.219 -13.305 -6.992 1 98.38 280 ARG A CA 1
ATOM 2180 C C . ARG A 1 280 ? -16.438 -13.195 -7.902 1 98.38 280 ARG A C 1
ATOM 2182 O O . ARG A 1 280 ? -17.125 -14.188 -8.156 1 98.38 280 ARG A O 1
ATOM 2189 N N . GLY A 1 281 ? -16.828 -11.945 -8.258 1 97 281 GLY A N 1
ATOM 2190 C CA . GLY A 1 281 ? -18.031 -11.734 -9.055 1 97 281 GLY A CA 1
ATOM 2191 C C . GLY A 1 281 ? -17.75 -11.672 -10.547 1 97 281 GLY A C 1
ATOM 2192 O O . GLY A 1 281 ? -16.609 -11.852 -10.977 1 97 281 GLY A O 1
ATOM 2193 N N . LYS A 1 282 ? -18.766 -11.445 -11.297 1 97.12 282 LYS A N 1
ATOM 2194 C CA . LYS A 1 282 ? -18.734 -11.469 -12.758 1 97.12 282 LYS A CA 1
ATOM 2195 C C . LYS A 1 282 ? -17.766 -10.414 -13.297 1 97.12 282 LYS A C 1
ATOM 2197 O O . LYS A 1 282 ? -17.047 -10.664 -14.273 1 97.12 282 LYS A O 1
ATOM 2202 N N . GLU A 1 283 ? -17.75 -9.234 -12.719 1 97.94 283 GLU A N 1
ATOM 2203 C CA . GLU A 1 283 ? -16.875 -8.156 -13.188 1 97.94 283 GLU A CA 1
ATOM 2204 C C . GLU A 1 283 ? -15.414 -8.547 -13.102 1 97.94 283 GLU A C 1
ATOM 2206 O O . GLU A 1 283 ? -14.633 -8.258 -14.016 1 97.94 283 GLU A O 1
ATOM 2211 N N . ASP A 1 284 ? -15.07 -9.133 -12.008 1 98.62 284 ASP A N 1
ATOM 2212 C CA . ASP A 1 284 ? -13.688 -9.586 -11.836 1 98.62 284 ASP A CA 1
ATOM 2213 C C . ASP A 1 284 ? -13.344 -10.695 -12.82 1 98.62 284 ASP A C 1
ATOM 2215 O O . ASP A 1 284 ? -12.273 -10.688 -13.43 1 98.62 284 A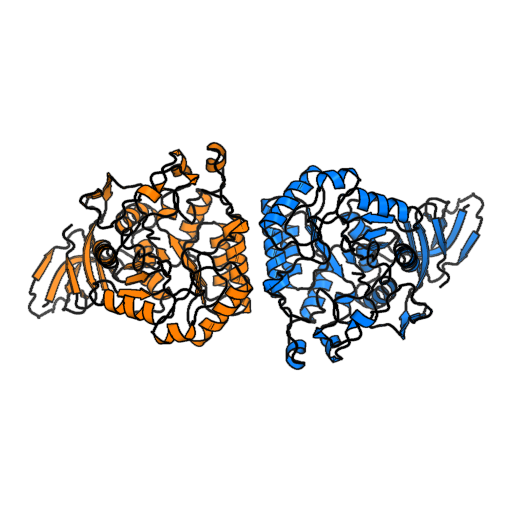SP A O 1
ATOM 2219 N N . ARG A 1 285 ? -14.211 -11.656 -12.992 1 98.62 285 ARG A N 1
ATOM 2220 C CA . ARG A 1 285 ? -13.984 -12.727 -13.953 1 98.62 285 ARG A CA 1
ATOM 2221 C C . ARG A 1 285 ? -13.789 -12.164 -15.359 1 98.62 285 ARG A C 1
ATOM 2223 O O . ARG A 1 285 ? -12.891 -12.594 -16.078 1 98.62 285 ARG A O 1
ATOM 2230 N N . ASP A 1 286 ? -14.672 -11.234 -15.734 1 98.75 286 ASP A N 1
ATOM 2231 C CA . ASP A 1 286 ? -14.578 -10.625 -17.062 1 98.75 286 ASP A CA 1
ATOM 2232 C C . ASP A 1 286 ? -13.234 -9.938 -17.25 1 98.75 286 ASP A C 1
ATOM 2234 O O . ASP A 1 286 ? -12.656 -9.992 -18.328 1 98.75 286 ASP A O 1
ATOM 2238 N N . ALA A 1 287 ? -12.773 -9.281 -16.203 1 98.88 287 ALA A N 1
ATOM 2239 C CA . ALA A 1 287 ? -11.469 -8.617 -16.266 1 98.88 287 ALA A CA 1
ATOM 2240 C C . ALA A 1 287 ? -10.344 -9.625 -16.438 1 98.88 287 ALA A C 1
ATOM 2242 O O . ALA A 1 287 ? -9.375 -9.375 -17.156 1 98.88 287 ALA A O 1
ATOM 2243 N N . LEU A 1 288 ? -10.469 -10.734 -15.781 1 98.94 288 LEU A N 1
ATOM 2244 C CA . LEU A 1 288 ? -9.469 -11.789 -15.906 1 98.94 288 LEU A CA 1
ATOM 2245 C C . LEU A 1 288 ? -9.438 -12.344 -17.328 1 98.94 288 LEU A C 1
ATOM 2247 O O . LEU A 1 288 ? -8.367 -12.547 -17.906 1 98.94 288 LEU A O 1
ATOM 2251 N N . ILE A 1 289 ? -10.617 -12.562 -17.875 1 98.88 289 ILE A N 1
ATOM 2252 C CA . ILE A 1 289 ? -10.727 -13.055 -19.25 1 98.88 289 ILE A CA 1
ATOM 2253 C C . ILE A 1 289 ? -10.086 -12.062 -20.203 1 98.88 289 ILE A C 1
ATOM 2255 O O . ILE A 1 289 ? -9.289 -12.453 -21.078 1 98.88 289 ILE A O 1
ATOM 2259 N N . ALA A 1 290 ? -10.414 -10.805 -20.016 1 98.81 290 ALA A N 1
ATOM 2260 C CA . ALA A 1 290 ? -9.828 -9.766 -20.844 1 98.81 290 ALA A CA 1
ATOM 2261 C C . ALA A 1 290 ? -8.312 -9.727 -20.688 1 98.81 290 ALA A C 1
ATOM 2263 O O . ALA A 1 290 ? -7.586 -9.523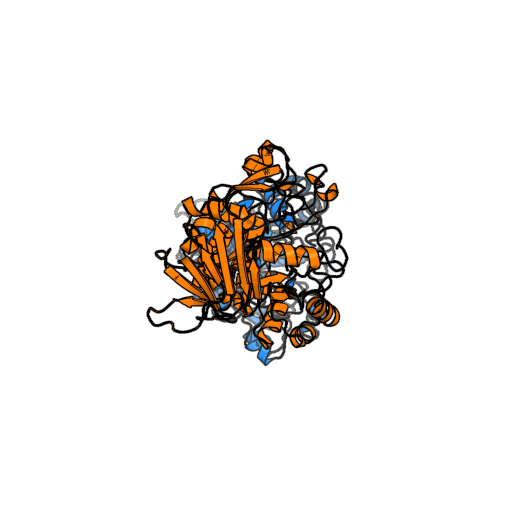 -21.672 1 98.81 290 ALA A O 1
ATOM 2264 N N . GLY A 1 291 ? -7.844 -9.898 -19.453 1 98.88 291 GLY A N 1
ATOM 2265 C CA . GLY A 1 291 ? -6.414 -9.906 -19.172 1 98.88 291 GLY A CA 1
ATOM 2266 C C . GLY A 1 291 ? -5.691 -11.062 -19.844 1 98.88 291 GLY A C 1
ATOM 2267 O O . GLY A 1 291 ? -4.543 -10.922 -20.266 1 98.88 291 GLY A O 1
ATOM 2268 N N . LEU A 1 292 ? -6.324 -12.188 -19.953 1 98.88 292 LEU A N 1
ATOM 2269 C CA . LEU A 1 292 ? -5.758 -13.328 -20.656 1 98.88 292 LEU A CA 1
ATOM 2270 C C . LEU A 1 292 ? -5.652 -13.039 -22.156 1 98.88 292 LEU A C 1
ATOM 2272 O O . LEU A 1 292 ? -4.629 -13.328 -22.781 1 98.88 292 LEU A O 1
ATOM 2276 N N . LYS A 1 293 ? -6.652 -12.453 -22.672 1 98.56 293 LYS A N 1
ATOM 2277 C CA . LYS A 1 293 ? -6.738 -12.203 -24.109 1 98.56 293 LYS A CA 1
ATOM 2278 C C . LYS A 1 293 ? -5.738 -11.141 -24.547 1 98.56 293 LYS A C 1
ATOM 2280 O O . LYS A 1 293 ? -5.156 -11.227 -25.625 1 98.56 293 LYS A O 1
ATOM 2285 N N . ASP A 1 294 ? -5.488 -10.164 -23.641 1 98.5 294 ASP A N 1
ATOM 2286 C CA . ASP A 1 294 ? -4.648 -9.055 -24.078 1 98.5 294 ASP A CA 1
ATOM 2287 C C . ASP A 1 294 ? -3.205 -9.242 -23.625 1 98.5 294 ASP A C 1
ATOM 2289 O O . ASP A 1 294 ? -2.357 -8.375 -23.859 1 98.5 294 ASP A O 1
ATOM 2293 N N . GLY A 1 295 ? -2.957 -10.312 -22.922 1 98.31 295 GLY A N 1
ATOM 2294 C CA . GLY A 1 295 ? -1.586 -10.656 -22.578 1 98.31 295 GLY A CA 1
ATOM 2295 C C . GLY A 1 295 ? -1.165 -10.125 -21.219 1 98.31 295 GLY A C 1
ATOM 2296 O O . GLY A 1 295 ? -0.052 -10.391 -20.75 1 98.31 295 GLY A O 1
ATOM 2297 N N . THR A 1 296 ? -2.045 -9.383 -20.516 1 98.88 296 THR A N 1
ATOM 2298 C CA . THR A 1 296 ? -1.748 -8.93 -19.172 1 98.88 296 THR A CA 1
ATOM 2299 C C . THR A 1 296 ? -1.48 -10.109 -18.234 1 98.88 296 THR A C 1
ATOM 2301 O O . THR A 1 296 ? -0.571 -10.062 -17.406 1 98.88 296 THR A O 1
ATOM 2304 N N . ILE A 1 297 ? -2.271 -11.109 -18.391 1 98.94 297 ILE A N 1
ATOM 2305 C CA . ILE A 1 297 ? -2.09 -12.352 -17.641 1 98.94 297 ILE A CA 1
ATOM 2306 C C . ILE A 1 297 ? -1.35 -13.367 -18.5 1 98.94 297 ILE A C 1
ATOM 2308 O O . ILE A 1 297 ? -1.781 -13.68 -19.625 1 98.94 297 ILE A O 1
ATOM 2312 N N . ASP A 1 298 ? -0.302 -13.891 -17.953 1 98.88 298 ASP A N 1
ATOM 2313 C CA . ASP A 1 298 ? 0.665 -14.625 -18.766 1 98.88 298 ASP A CA 1
ATOM 2314 C C . ASP A 1 298 ? 0.385 -16.125 -18.734 1 98.88 298 ASP A C 1
ATOM 2316 O O . ASP A 1 298 ? 0.756 -16.859 -19.656 1 98.88 298 ASP A O 1
ATOM 2320 N N . ALA A 1 299 ? -0.271 -16.562 -17.672 1 98.94 299 ALA A N 1
ATOM 2321 C CA . ALA A 1 299 ? -0.377 -18.016 -17.516 1 98.94 299 ALA A CA 1
ATOM 2322 C C . ALA A 1 299 ? -1.632 -18.391 -16.734 1 98.94 299 ALA A C 1
ATOM 2324 O O . ALA A 1 299 ? -2.197 -17.547 -16.016 1 98.94 299 ALA A O 1
ATOM 2325 N N . ILE A 1 300 ? -2.051 -19.578 -16.906 1 98.94 300 ILE A N 1
ATOM 2326 C CA . ILE A 1 300 ? -3.113 -20.203 -16.125 1 98.94 300 ILE A CA 1
ATOM 2327 C C . ILE A 1 300 ? -2.529 -21.328 -15.273 1 98.94 300 ILE A C 1
ATOM 2329 O O . ILE A 1 300 ? -1.692 -22.109 -15.75 1 98.94 300 ILE A O 1
ATOM 2333 N N . VAL A 1 301 ? -2.965 -21.375 -14 1 98.94 301 VAL A N 1
ATOM 2334 C CA . VAL A 1 301 ? -2.387 -22.359 -13.094 1 98.94 301 VAL A CA 1
ATOM 2335 C C . VAL A 1 301 ? -3.5 -23.172 -12.43 1 98.94 301 VAL A C 1
ATOM 2337 O O . VAL A 1 301 ? -4.656 -22.734 -12.414 1 98.94 301 VAL A O 1
ATOM 2340 N N . SER A 1 302 ? -3.119 -24.281 -11.914 1 98.75 3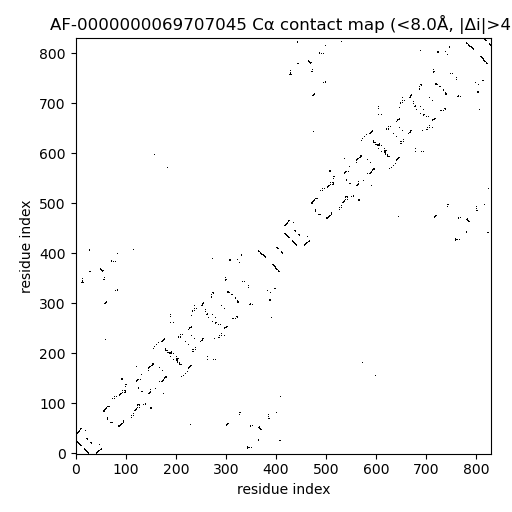02 SER A N 1
ATOM 2341 C CA . SER A 1 302 ? -4.094 -25.156 -11.266 1 98.75 302 SER A CA 1
ATOM 2342 C C . SER A 1 302 ? -4.41 -24.656 -9.852 1 98.75 302 SER A C 1
ATOM 2344 O O . SER A 1 302 ? -5.523 -24.859 -9.359 1 98.75 302 SER A O 1
ATOM 2346 N N . ASN A 1 303 ? -3.385 -24 -9.242 1 98.56 303 ASN A N 1
ATOM 2347 C CA . ASN A 1 303 ? -3.502 -23.672 -7.828 1 98.56 303 ASN A CA 1
ATOM 2348 C C . ASN A 1 303 ? -3.898 -24.891 -6.992 1 98.56 303 ASN A C 1
ATOM 2350 O O . ASN A 1 303 ? -4.812 -24.812 -6.168 1 98.56 303 ASN A O 1
ATOM 2354 N N . HIS A 1 304 ? -3.201 -26.031 -7.246 1 98.69 304 HIS A N 1
ATOM 2355 C CA . HIS A 1 304 ? -3.461 -27.312 -6.594 1 98.69 304 HIS A CA 1
ATOM 2356 C C . HIS A 1 304 ? -3.1 -27.266 -5.113 1 98.69 304 HIS A C 1
ATOM 2358 O O . HIS A 1 304 ? -1.924 -27.156 -4.762 1 98.69 304 HIS A O 1
ATOM 2364 N N . GLN A 1 305 ? -4.113 -27.328 -4.246 1 98.44 305 GLN A N 1
ATOM 2365 C CA . GLN A 1 305 ? -3.955 -27.266 -2.797 1 98.44 305 GLN A CA 1
ATOM 2366 C C . GLN A 1 305 ? -4.738 -28.359 -2.102 1 98.44 305 GLN A C 1
ATOM 2368 O O . GLN A 1 305 ? -5.875 -28.156 -1.671 1 98.44 305 GLN A O 1
ATOM 2373 N N . PRO A 1 306 ? -4.062 -29.516 -1.897 1 98.31 306 PRO A N 1
ATOM 2374 C CA . PRO A 1 306 ? -4.73 -30.641 -1.249 1 98.31 306 PRO A CA 1
ATOM 2375 C C . PRO A 1 306 ? -5.023 -30.391 0.228 1 98.31 306 PRO A C 1
ATOM 2377 O O . PRO A 1 306 ? -4.211 -29.766 0.925 1 98.31 306 PRO A O 1
ATOM 2380 N N . GLN A 1 307 ? -6.16 -30.75 0.648 1 97.81 307 GLN A N 1
ATOM 2381 C CA . GLN A 1 307 ? -6.59 -30.734 2.043 1 97.81 307 GLN A CA 1
ATOM 2382 C C . GLN A 1 307 ? -7.172 -32.094 2.453 1 97.81 307 GLN A C 1
ATOM 2384 O O . GLN A 1 307 ? -7.848 -32.75 1.658 1 97.81 307 GLN A O 1
ATOM 2389 N N . ASP A 1 308 ? -6.922 -32.469 3.641 1 95.06 308 ASP A N 1
ATOM 2390 C CA . ASP A 1 308 ? -7.52 -33.719 4.102 1 95.06 308 ASP A CA 1
ATOM 2391 C C . ASP A 1 308 ? -9.023 -33.562 4.324 1 95.06 308 ASP A C 1
ATOM 2393 O O . ASP A 1 308 ? -9.547 -32.438 4.297 1 95.06 308 ASP A O 1
ATOM 2397 N N . PHE A 1 309 ? -9.594 -34.656 4.516 1 94.25 309 PHE A N 1
ATOM 2398 C CA . PHE A 1 309 ? -11.055 -34.688 4.59 1 94.25 309 PHE A CA 1
ATOM 2399 C C . PHE A 1 309 ? -11.555 -33.812 5.727 1 94.25 309 PHE A C 1
ATOM 2401 O O . PHE A 1 309 ? -12.484 -33.031 5.543 1 94.25 309 PHE A O 1
ATOM 2408 N N . ASP A 1 310 ? -10.984 -33.875 6.883 1 95.06 310 ASP A N 1
ATOM 2409 C CA . ASP A 1 310 ? -11.445 -33.188 8.078 1 95.06 310 ASP A CA 1
ATOM 2410 C C . ASP A 1 310 ? -11.297 -31.672 7.914 1 95.06 310 ASP A C 1
ATOM 2412 O O . ASP A 1 310 ? -12.102 -30.891 8.438 1 95.06 310 ASP A O 1
ATOM 2416 N N . ALA A 1 311 ? -10.328 -31.297 7.137 1 95.75 311 ALA A N 1
ATOM 2417 C CA . ALA A 1 311 ? -10.047 -29.875 6.926 1 95.75 311 ALA A CA 1
ATOM 2418 C C . ALA A 1 311 ? -11.141 -29.219 6.098 1 95.75 311 ALA A C 1
ATOM 2420 O O . ALA A 1 311 ? -11.344 -28 6.176 1 95.75 311 ALA A O 1
ATOM 2421 N N . LYS A 1 312 ? -11.891 -30.031 5.371 1 96.06 312 LYS A N 1
ATOM 2422 C CA . LYS A 1 312 ? -12.898 -29.484 4.473 1 96.06 312 LYS A CA 1
ATOM 2423 C C . LYS A 1 312 ? -14.305 -29.891 4.902 1 96.06 312 LYS A C 1
ATOM 2425 O O . LYS A 1 312 ? -15.297 -29.312 4.445 1 96.06 312 LYS A O 1
ATOM 2430 N N . HIS A 1 313 ? -14.344 -30.859 5.758 1 94.44 313 HIS A N 1
ATOM 2431 C CA . HIS A 1 313 ? -15.633 -31.328 6.258 1 94.44 313 HIS A CA 1
ATOM 2432 C C . HIS A 1 313 ? -15.938 -30.734 7.629 1 94.44 313 HIS A C 1
ATOM 2434 O O . HIS A 1 313 ? -15.992 -31.453 8.625 1 94.44 313 HIS A O 1
ATOM 2440 N N . MET A 1 314 ? -16.188 -29.5 7.66 1 94.94 314 MET A N 1
ATOM 2441 C CA . MET A 1 314 ? -16.516 -28.734 8.859 1 94.94 314 MET A CA 1
ATOM 2442 C C . MET A 1 314 ? -17.234 -27.438 8.5 1 94.94 314 MET A C 1
ATOM 2444 O O . MET A 1 314 ? -17.547 -27.203 7.328 1 94.94 314 MET A O 1
ATOM 2448 N N . GLU A 1 315 ? -17.609 -26.656 9.539 1 93.75 315 GLU A N 1
ATOM 2449 C CA . GLU A 1 315 ? -18.25 -25.375 9.273 1 93.75 315 GLU A CA 1
ATOM 2450 C C . GLU A 1 315 ? -17.406 -24.516 8.336 1 93.75 315 GLU A C 1
ATOM 2452 O O . GLU A 1 315 ? -16.172 -24.531 8.406 1 93.75 315 GLU A O 1
ATOM 2457 N N . PHE A 1 316 ? -18.109 -23.859 7.496 1 95 316 PHE A N 1
ATOM 2458 C CA . PHE A 1 316 ? -17.453 -23.141 6.414 1 95 316 PHE A CA 1
ATOM 2459 C C . PHE A 1 316 ? -16.359 -22.219 6.961 1 95 316 PHE A C 1
ATOM 2461 O O . PHE A 1 316 ? -15.273 -22.125 6.387 1 95 316 PHE A O 1
ATOM 2468 N N . ASP A 1 317 ? -16.609 -21.547 8.047 1 92.5 317 ASP A N 1
ATOM 2469 C CA . ASP A 1 317 ? -15.68 -20.562 8.578 1 92.5 317 ASP A CA 1
ATOM 2470 C C . ASP A 1 317 ? -14.477 -21.234 9.219 1 92.5 317 ASP A C 1
ATOM 2472 O O . ASP A 1 317 ? -13.445 -20.594 9.461 1 92.5 317 ASP A O 1
ATOM 2476 N N . LEU A 1 318 ? -14.547 -22.516 9.445 1 94.94 318 LEU A N 1
ATOM 2477 C CA . LEU A 1 318 ? -13.453 -23.25 10.062 1 94.94 318 LEU A CA 1
ATOM 2478 C C . LEU A 1 318 ? -12.688 -24.062 9.023 1 94.94 318 LEU A C 1
ATOM 2480 O O . LEU A 1 318 ? -11.578 -24.516 9.281 1 94.94 318 LEU A O 1
ATOM 2484 N N . ALA A 1 319 ? -13.305 -24.25 7.898 1 97.19 319 ALA A N 1
ATOM 2485 C CA . ALA A 1 319 ? -12.688 -25.062 6.844 1 97.19 319 ALA A CA 1
ATOM 2486 C C . ALA A 1 319 ? -11.43 -24.391 6.301 1 97.19 319 ALA A C 1
ATOM 2488 O O . ALA A 1 319 ? -11.344 -23.156 6.273 1 97.19 319 ALA A O 1
ATOM 2489 N N . GLN A 1 320 ? -10.492 -25.172 5.898 1 97.06 320 GLN A N 1
ATOM 2490 C CA . GLN A 1 320 ? -9.242 -24.656 5.359 1 97.06 320 GLN A CA 1
ATOM 2491 C C . GLN A 1 320 ? -9.406 -24.203 3.912 1 97.06 320 GLN A C 1
ATOM 2493 O O . GLN A 1 320 ? -10.297 -24.688 3.205 1 97.06 320 GLN A O 1
ATOM 2498 N N . TRP A 1 321 ? -8.586 -23.281 3.549 1 97.81 321 TRP A N 1
ATOM 2499 C CA . TRP A 1 321 ? -8.547 -22.812 2.166 1 97.81 321 TRP A CA 1
ATOM 2500 C C . TRP A 1 321 ? -7.914 -23.859 1.256 1 97.81 321 TRP A C 1
ATOM 2502 O O . TRP A 1 321 ? -6.93 -24.5 1.632 1 97.81 321 TRP A O 1
ATOM 2512 N N . GLY A 1 322 ? -8.453 -24.031 0.008 1 97.94 322 GLY A N 1
ATOM 2513 C CA . GLY A 1 322 ? -7.738 -24.828 -0.974 1 97.94 322 GLY A CA 1
ATOM 2514 C C . GLY A 1 322 ? -8.641 -25.781 -1.735 1 97.94 322 GLY A C 1
ATOM 2515 O O . GLY A 1 322 ? -9.68 -26.203 -1.221 1 97.94 322 GLY A O 1
ATOM 2516 N N . MET A 1 323 ? -8.227 -26.094 -2.844 1 97.94 323 MET A N 1
ATOM 2517 C CA . MET A 1 323 ? -8.859 -27.078 -3.732 1 97.94 323 MET A CA 1
ATOM 2518 C C . MET A 1 323 ? -7.816 -27.781 -4.586 1 97.94 323 MET A C 1
ATOM 2520 O O . MET A 1 323 ? -6.809 -27.188 -4.969 1 97.94 323 MET A O 1
ATOM 2524 N N . ILE A 1 324 ? -8.016 -29.078 -4.762 1 98.38 324 ILE A N 1
ATOM 2525 C CA . ILE A 1 324 ? -7.129 -29.75 -5.703 1 98.38 324 ILE A CA 1
ATOM 2526 C C . ILE A 1 324 ? -7.539 -29.422 -7.133 1 98.38 324 ILE A C 1
ATOM 2528 O O . ILE A 1 324 ? -8.719 -29.188 -7.41 1 98.38 324 ILE A O 1
ATOM 2532 N N . GLY A 1 325 ? -6.523 -29.266 -7.996 1 98.12 325 GLY A N 1
ATOM 2533 C CA . GLY A 1 325 ? -6.902 -28.719 -9.297 1 98.12 325 GLY A CA 1
ATOM 2534 C C . GLY A 1 325 ? -6.172 -29.375 -10.453 1 98.12 325 GLY A C 1
ATOM 2535 O O . GLY A 1 325 ? -6.375 -29.016 -11.609 1 98.12 325 GLY A O 1
ATOM 2536 N N . LEU A 1 326 ? -5.328 -30.469 -10.203 1 98.5 326 LEU A N 1
ATOM 2537 C CA . LEU A 1 326 ? -4.5 -31.016 -11.266 1 98.5 326 LEU A CA 1
ATOM 2538 C C . LEU A 1 326 ? -5.312 -31.953 -12.156 1 98.5 326 LEU A C 1
ATOM 2540 O O . LEU A 1 326 ? -5.406 -31.734 -13.367 1 98.5 326 LEU A O 1
ATOM 2544 N N . GLN A 1 327 ? -6.035 -32.906 -11.602 1 97.38 327 GLN A N 1
ATOM 2545 C CA . GLN A 1 327 ? -6.75 -33.906 -12.398 1 97.38 327 GLN A CA 1
ATOM 2546 C C . GLN A 1 327 ? -7.941 -33.281 -13.117 1 97.38 327 GLN A C 1
ATOM 2548 O O . GLN A 1 327 ? -8.398 -33.781 -14.141 1 97.38 327 GLN A O 1
ATOM 2553 N N . THR A 1 328 ? -8.453 -32.219 -12.516 1 98.5 328 THR A N 1
ATOM 2554 C CA . THR A 1 328 ? -9.641 -31.594 -13.07 1 98.5 328 THR A CA 1
ATOM 2555 C C . THR A 1 328 ? -9.25 -30.422 -13.977 1 98.5 328 THR A C 1
ATOM 2557 O O . THR A 1 328 ? -10.117 -29.688 -14.461 1 98.5 328 THR A O 1
ATOM 2560 N N . PHE A 1 329 ? -7.961 -30.266 -14.227 1 98.81 329 PHE A N 1
ATOM 2561 C CA . PHE A 1 329 ? -7.469 -29.125 -14.984 1 98.81 329 PHE A CA 1
ATOM 2562 C C . PHE A 1 329 ? -7.938 -29.203 -16.438 1 98.81 329 PHE A C 1
ATOM 2564 O O . PHE A 1 329 ? -8.461 -28.219 -16.984 1 98.81 329 PHE A O 1
ATOM 2571 N N . LEU A 1 330 ? -7.766 -30.344 -17.125 1 98.81 330 LEU A N 1
ATOM 2572 C CA . LEU A 1 330 ? -8.188 -30.484 -18.516 1 98.81 330 LEU A CA 1
ATOM 2573 C C . LEU A 1 330 ? -9.703 -30.344 -18.641 1 98.81 330 LEU A C 1
ATOM 2575 O O . LEU A 1 330 ? -10.188 -29.656 -19.531 1 98.81 330 LEU A O 1
ATOM 2579 N N . PRO A 1 331 ? -10.508 -31 -17.766 1 98.81 331 PRO A N 1
ATOM 2580 C CA . PRO A 1 331 ? -11.945 -30.734 -17.812 1 98.81 331 PRO A CA 1
ATOM 2581 C C . PRO A 1 331 ? -12.273 -29.25 -17.734 1 98.81 331 PRO A C 1
ATOM 2583 O O . PRO A 1 331 ? -13.188 -28.781 -18.422 1 98.81 331 PRO A O 1
ATOM 2586 N N . ALA A 1 332 ? -11.578 -28.547 -16.875 1 98.88 332 ALA A N 1
ATOM 2587 C CA . ALA A 1 332 ? -11.773 -27.109 -16.766 1 98.88 332 ALA A CA 1
ATOM 2588 C C . ALA A 1 332 ? -11.43 -26.422 -18.094 1 98.88 332 ALA A C 1
ATOM 2590 O O . ALA A 1 332 ? -12.148 -25.516 -18.531 1 98.88 332 ALA A O 1
ATOM 2591 N N . MET A 1 333 ? -10.328 -26.828 -18.719 1 98.81 333 MET A N 1
ATOM 2592 C CA . MET A 1 333 ? -9.945 -26.266 -20.016 1 98.81 333 MET A CA 1
ATOM 2593 C C . MET A 1 333 ? -11.023 -26.531 -21.062 1 98.81 333 MET A C 1
ATOM 2595 O O . MET A 1 333 ? -11.336 -25.656 -21.875 1 98.81 333 MET A O 1
ATOM 2599 N N . VAL A 1 334 ? -11.523 -27.75 -21.062 1 98.75 334 VAL A N 1
ATOM 2600 C CA . VAL A 1 334 ? -12.57 -28.109 -22.016 1 98.75 334 VAL A CA 1
ATOM 2601 C C . VAL A 1 334 ? -13.758 -27.156 -21.859 1 98.75 334 VAL A C 1
ATOM 2603 O O . VAL A 1 334 ? -14.273 -26.641 -22.844 1 98.75 334 VAL A O 1
ATOM 2606 N N . GLN A 1 335 ? -14.141 -26.953 -20.656 1 98.38 335 GLN A N 1
ATOM 2607 C CA . GLN A 1 335 ? -15.25 -26.031 -20.391 1 98.38 335 GLN A CA 1
ATOM 2608 C C . GLN A 1 335 ? -14.953 -24.641 -20.922 1 98.38 335 GLN A C 1
ATOM 2610 O O . GLN A 1 335 ? -15.805 -24 -21.531 1 98.38 335 GLN A O 1
ATOM 2615 N N . LEU A 1 336 ? -13.773 -24.172 -20.688 1 98.69 336 LEU A N 1
ATOM 2616 C CA . LEU A 1 336 ? -13.391 -22.797 -21.031 1 98.69 336 LEU A CA 1
ATOM 2617 C C . LEU A 1 336 ? -13.102 -22.672 -22.516 1 98.69 336 LEU A C 1
ATOM 2619 O O . LEU A 1 336 ? -13.055 -21.562 -23.047 1 98.69 336 LEU A O 1
ATOM 2623 N N . SER A 1 337 ? -12.805 -23.812 -23.219 1 98.25 337 SER A N 1
ATOM 2624 C CA . SER A 1 337 ? -12.406 -23.766 -24.625 1 98.25 337 SER A CA 1
ATOM 2625 C C . SER A 1 337 ? -13.5 -23.172 -25.5 1 98.25 337 SER A C 1
ATOM 2627 O O . SER A 1 337 ? -13.219 -22.578 -26.547 1 98.25 337 SER A O 1
ATOM 2629 N N . GLU A 1 338 ? -14.742 -23.266 -25.031 1 96.5 338 GLU A N 1
ATOM 2630 C CA . GLU A 1 338 ? -15.859 -22.688 -25.766 1 96.5 338 GLU A CA 1
ATOM 2631 C C . GLU A 1 338 ? -15.781 -21.156 -25.781 1 96.5 338 GLU A C 1
ATOM 2633 O O . GLU A 1 338 ? -16.094 -20.531 -26.781 1 96.5 338 GLU A O 1
ATOM 2638 N N . GLU A 1 339 ? -15.32 -20.672 -24.719 1 97.5 339 GLU A N 1
ATOM 2639 C CA . GLU A 1 339 ? -15.273 -19.219 -24.562 1 97.5 339 GLU A CA 1
ATOM 2640 C C . GLU A 1 339 ? -13.914 -18.672 -24.969 1 97.5 339 GLU A C 1
ATOM 2642 O O . GLU A 1 339 ? -13.836 -17.609 -25.625 1 97.5 339 GLU A O 1
ATOM 2647 N N . LEU A 1 340 ? -12.844 -19.312 -24.703 1 98.19 340 LEU A N 1
ATOM 2648 C CA . LEU A 1 340 ? -11.508 -18.75 -24.844 1 98.19 340 LEU A CA 1
ATOM 2649 C C . LEU A 1 340 ? -10.781 -19.359 -26.047 1 98.19 340 LEU A C 1
ATOM 2651 O O . LEU A 1 340 ? -9.805 -18.797 -26.531 1 98.19 340 LEU A O 1
ATOM 2655 N N . GLY A 1 341 ? -11.234 -20.484 -26.5 1 98.31 341 GLY A N 1
ATOM 2656 C CA . GLY A 1 341 ? -10.547 -21.203 -27.562 1 98.31 341 GLY A CA 1
ATOM 2657 C C . GLY A 1 341 ? -9.32 -21.953 -27.078 1 98.31 341 GLY A C 1
ATOM 2658 O O . GLY A 1 341 ? -8.625 -21.5 -26.172 1 98.31 341 GLY A O 1
ATOM 2659 N N . TRP A 1 342 ? -9.016 -23.062 -27.781 1 98.44 342 TRP A N 1
ATOM 2660 C CA . TRP A 1 342 ? -7.91 -23.938 -27.406 1 98.44 342 TRP A CA 1
ATOM 2661 C C . TRP A 1 342 ? -6.57 -23.234 -27.594 1 98.44 342 TRP A C 1
ATOM 2663 O O . TRP A 1 342 ? -5.676 -23.359 -26.75 1 98.44 342 TRP A O 1
ATOM 2673 N N . PRO A 1 343 ? -6.383 -22.453 -28.672 1 98.62 343 PRO A N 1
ATOM 2674 C CA . PRO A 1 343 ? -5.07 -21.828 -28.859 1 98.62 343 PRO A CA 1
ATOM 2675 C C . PRO A 1 343 ? -4.656 -20.938 -27.703 1 98.62 343 PRO A C 1
ATOM 2677 O O . PRO A 1 343 ? -3.529 -21.031 -27.219 1 98.62 343 PRO A O 1
ATOM 2680 N N . LEU A 1 344 ? -5.594 -20.109 -27.203 1 98.69 344 LEU A N 1
ATOM 2681 C CA . LEU A 1 344 ? -5.281 -19.234 -26.078 1 98.69 344 LEU A CA 1
ATOM 2682 C C . LEU A 1 344 ? -5.008 -20.047 -24.828 1 98.69 344 LEU A C 1
ATOM 2684 O O . LEU A 1 344 ? -4.031 -19.781 -24.109 1 98.69 344 LEU A O 1
ATOM 2688 N N . LEU A 1 345 ? -5.879 -20.969 -24.562 1 98.81 345 LEU A N 1
ATOM 2689 C CA . LEU A 1 345 ? -5.719 -21.797 -23.375 1 98.81 345 LEU A CA 1
ATOM 2690 C C . LEU A 1 345 ? -4.363 -22.5 -23.375 1 98.81 345 LEU A C 1
ATOM 2692 O O . LEU A 1 345 ? -3.648 -22.484 -22.375 1 98.81 345 LEU A O 1
ATOM 2696 N N . ILE A 1 346 ? -4.012 -23.062 -24.484 1 98.5 346 ILE A N 1
ATOM 2697 C CA . ILE A 1 346 ? -2.768 -23.828 -24.594 1 98.5 346 ILE A CA 1
ATOM 2698 C C . ILE A 1 346 ? -1.577 -22.875 -24.453 1 98.5 346 ILE A C 1
ATOM 2700 O O . ILE A 1 346 ? -0.594 -23.203 -23.781 1 98.5 346 ILE A O 1
ATOM 2704 N N . SER A 1 347 ? -1.658 -21.703 -25.047 1 98.25 347 SER A N 1
ATOM 2705 C CA . SER A 1 347 ? -0.562 -20.75 -24.938 1 98.25 347 SER A CA 1
ATOM 2706 C C . SER A 1 347 ? -0.311 -20.359 -23.484 1 98.25 347 SER A C 1
ATOM 2708 O O . SER A 1 347 ? 0.832 -20.125 -23.094 1 98.25 347 SER A O 1
ATOM 2710 N N . LYS A 1 348 ? -1.351 -20.344 -22.656 1 98.81 348 LYS A N 1
ATOM 2711 C CA . LYS A 1 348 ? -1.266 -19.859 -21.281 1 98.81 348 LYS A CA 1
ATOM 2712 C C . LYS A 1 348 ? -0.82 -20.984 -20.328 1 98.81 348 LYS A C 1
ATOM 2714 O O . LYS A 1 348 ? -0.592 -20.734 -19.141 1 98.81 348 LYS A O 1
ATOM 2719 N N . ILE A 1 349 ? -0.615 -22.219 -20.906 1 98.38 349 ILE A N 1
ATOM 2720 C CA . ILE A 1 349 ? -0.122 -23.297 -20.062 1 98.38 349 ILE A CA 1
ATOM 2721 C C . ILE A 1 349 ? 1.126 -23.906 -20.688 1 98.38 349 ILE A C 1
ATOM 2723 O O . ILE A 1 349 ? 1.623 -24.938 -20.203 1 98.38 349 ILE A O 1
ATOM 2727 N N . THR A 1 350 ? 1.609 -23.406 -21.75 1 97.44 350 THR A N 1
ATOM 2728 C CA . THR A 1 350 ? 2.84 -23.859 -22.375 1 97.44 350 THR A CA 1
ATOM 2729 C C . THR A 1 350 ? 3.828 -22.703 -22.531 1 97.44 350 THR A C 1
ATOM 2731 O O . THR A 1 350 ? 4.582 -22.391 -21.609 1 97.44 350 THR A O 1
ATOM 2734 N N . ASP A 1 351 ? 3.629 -21.781 -23.547 1 96.75 351 ASP A N 1
ATOM 2735 C CA . ASP A 1 351 ? 4.566 -20.703 -23.828 1 96.75 351 ASP A CA 1
ATOM 2736 C C . ASP A 1 351 ? 4.555 -19.672 -22.688 1 96.75 351 ASP A C 1
ATOM 2738 O O . ASP A 1 351 ? 5.594 -19.094 -22.359 1 96.75 351 ASP A O 1
ATOM 2742 N N . GLY A 1 352 ? 3.383 -19.359 -22.188 1 97.69 352 GLY A N 1
ATOM 2743 C CA . GLY A 1 352 ? 3.268 -18.391 -21.094 1 97.69 352 GLY A CA 1
ATOM 2744 C C . GLY A 1 352 ? 4.125 -18.75 -19.891 1 97.69 352 GLY A C 1
ATOM 2745 O O . GLY A 1 352 ? 5.078 -18.031 -19.578 1 97.69 352 GLY A O 1
ATOM 2746 N N . PRO A 1 353 ? 3.805 -19.875 -19.297 1 98.25 353 PRO A N 1
ATOM 2747 C CA . PRO A 1 353 ? 4.59 -20.266 -18.125 1 98.25 353 PRO A CA 1
ATOM 2748 C C . PRO A 1 353 ? 6.055 -20.531 -18.453 1 98.25 353 PRO A C 1
ATOM 2750 O O . PRO A 1 353 ? 6.938 -20.266 -17.625 1 98.25 353 PRO A O 1
ATOM 2753 N N . LEU A 1 354 ? 6.391 -21.109 -19.594 1 97.25 354 LEU A N 1
ATOM 2754 C CA . LEU A 1 354 ? 7.781 -21.312 -19.984 1 97.25 354 LEU A CA 1
ATOM 2755 C C . LEU A 1 354 ? 8.523 -19.984 -20.062 1 97.25 354 LEU A C 1
ATOM 2757 O O . LEU A 1 354 ? 9.695 -19.906 -19.672 1 97.25 354 LEU A O 1
ATOM 2761 N N . GLY A 1 355 ? 7.812 -18.984 -20.594 1 96.94 355 GLY A N 1
ATOM 2762 C CA . GLY A 1 355 ? 8.383 -17.641 -20.625 1 96.94 355 GLY A CA 1
ATOM 2763 C C . GLY A 1 355 ? 8.695 -17.094 -19.25 1 96.94 355 GLY A C 1
ATOM 2764 O O . GLY A 1 355 ? 9.734 -16.469 -19.047 1 96.94 355 GLY A O 1
ATOM 2765 N N . ILE A 1 356 ? 7.84 -17.328 -18.312 1 97.88 356 ILE A N 1
ATOM 2766 C CA . ILE A 1 356 ? 8.016 -16.875 -16.938 1 97.88 356 ILE A CA 1
ATOM 2767 C C . ILE A 1 356 ? 9.219 -17.578 -16.312 1 97.88 356 ILE A C 1
ATOM 2769 O O . ILE A 1 356 ? 9.977 -16.953 -15.555 1 97.88 356 ILE A O 1
ATOM 2773 N N . LEU A 1 357 ? 9.422 -18.828 -16.719 1 97.38 357 LEU A N 1
ATOM 2774 C CA . LEU A 1 357 ? 10.523 -19.625 -16.188 1 97.38 357 LEU A CA 1
ATOM 2775 C C . LEU A 1 357 ? 11.812 -19.328 -16.938 1 97.38 357 LEU A C 1
ATOM 2777 O O . LEU A 1 357 ? 12.867 -19.875 -16.609 1 97.38 357 LEU A O 1
ATOM 2781 N N . GLY A 1 358 ? 11.734 -18.531 -18 1 94.94 358 GLY A N 1
ATOM 2782 C CA . GLY A 1 358 ? 12.914 -18.203 -18.781 1 94.94 358 GLY A CA 1
ATOM 2783 C C . GLY A 1 358 ? 13.336 -19.297 -19.734 1 94.94 358 GLY A C 1
ATOM 2784 O O . GLY A 1 358 ? 14.516 -19.422 -20.062 1 94.94 358 GLY A O 1
ATOM 2785 N N . GLU A 1 359 ? 12.328 -20.125 -20.016 1 91.75 359 GLU A N 1
ATOM 2786 C CA . GLU A 1 359 ? 12.617 -21.25 -20.891 1 91.75 359 GLU A CA 1
ATOM 2787 C C . GLU A 1 359 ? 11.961 -21.078 -22.266 1 91.75 359 GLU A C 1
ATOM 2789 O O . GLU A 1 359 ? 10.773 -20.766 -22.359 1 91.75 359 GLU A O 1
ATOM 2794 N N . LYS A 1 360 ? 12.727 -20.875 -23.312 1 78.69 360 LYS A N 1
ATOM 2795 C CA . LYS A 1 360 ? 12.195 -20.797 -24.672 1 78.69 360 LYS A CA 1
ATOM 2796 C C . LYS A 1 360 ? 12.82 -21.859 -25.562 1 78.69 360 LYS A C 1
ATOM 2798 O O . LYS A 1 360 ? 14.039 -22.078 -25.531 1 78.69 360 LYS A O 1
ATOM 2803 N N . THR A 1 361 ? 11.875 -22.781 -25.938 1 76.25 361 THR A N 1
ATOM 2804 C CA . THR A 1 361 ? 12.398 -23.766 -26.875 1 76.25 361 THR A CA 1
ATOM 2805 C C . THR A 1 361 ? 11.477 -23.906 -28.094 1 76.25 361 THR A C 1
ATOM 2807 O O . THR A 1 361 ? 10.258 -23.766 -27.969 1 76.25 361 THR A O 1
ATOM 2810 N N . GLU A 1 362 ? 12.062 -24.172 -29.219 1 76.94 362 GLU A N 1
ATOM 2811 C CA . GLU A 1 362 ? 11.305 -24.406 -30.438 1 76.94 362 GLU A CA 1
ATOM 2812 C C . GLU A 1 362 ? 11.016 -25.891 -30.641 1 76.94 362 GLU A C 1
ATOM 2814 O O . GLU A 1 362 ? 10.016 -26.25 -31.266 1 76.94 362 GLU A O 1
ATOM 2819 N N . LYS A 1 363 ? 11.914 -26.719 -30.156 1 80.25 363 LYS A N 1
ATOM 2820 C CA . LYS A 1 363 ? 11.742 -28.156 -30.312 1 80.25 363 LYS A CA 1
ATOM 2821 C C . LYS A 1 363 ? 10.727 -28.703 -29.312 1 80.25 363 LYS A C 1
ATOM 2823 O O . LYS A 1 363 ? 10.609 -28.172 -28.203 1 80.25 363 LYS A O 1
ATOM 2828 N N . ILE A 1 364 ? 10.078 -29.656 -29.906 1 89.25 364 ILE A N 1
ATOM 2829 C CA . ILE A 1 364 ? 9.07 -30.25 -29.031 1 89.25 364 ILE A CA 1
ATOM 2830 C C . ILE A 1 364 ? 9.641 -31.5 -28.344 1 89.25 364 ILE A C 1
ATOM 2832 O O . ILE A 1 364 ? 9.57 -32.594 -28.906 1 89.25 364 ILE A O 1
ATOM 2836 N N . HIS A 1 365 ? 10.18 -31.312 -27.172 1 91.75 365 HIS A N 1
ATOM 2837 C CA . HIS A 1 365 ? 10.688 -32.406 -26.359 1 91.75 365 HIS A CA 1
ATOM 2838 C C . HIS A 1 365 ? 9.641 -32.875 -25.344 1 91.75 365 HIS A C 1
ATOM 2840 O O . HIS A 1 365 ? 9.758 -33.969 -24.766 1 91.75 365 HIS A O 1
ATOM 2846 N N . GLN A 1 366 ? 8.734 -32 -25.141 1 95.62 366 GLN A N 1
ATOM 2847 C CA . GLN A 1 366 ? 7.629 -32.25 -24.219 1 95.62 366 GLN A CA 1
ATOM 2848 C C . GLN A 1 366 ? 6.285 -32.062 -24.922 1 95.62 366 GLN A C 1
ATOM 2850 O O . GLN A 1 366 ? 6.078 -31.047 -25.594 1 95.62 366 GLN A O 1
ATOM 2855 N N . MET A 1 367 ? 5.43 -33.031 -24.75 1 96.62 367 MET A N 1
ATOM 2856 C CA . MET A 1 367 ? 4.141 -33 -25.438 1 96.62 367 MET A CA 1
ATOM 2857 C C . MET A 1 367 ? 3.049 -33.625 -24.562 1 96.62 367 MET A C 1
ATOM 2859 O O . MET A 1 367 ? 3.287 -34.625 -23.875 1 96.62 367 MET A O 1
ATOM 2863 N N . THR A 1 368 ? 1.942 -33.062 -24.594 1 97.94 368 THR A N 1
ATOM 2864 C CA . THR A 1 368 ? 0.739 -33.625 -23.984 1 97.94 368 THR A CA 1
ATOM 2865 C C . THR A 1 368 ? -0.333 -33.875 -25.031 1 97.94 368 THR A C 1
ATOM 2867 O O . THR A 1 368 ? -0.647 -33 -25.844 1 97.94 368 THR A O 1
ATOM 2870 N N . VAL A 1 369 ? -0.832 -35.094 -25.078 1 98.12 369 VAL A N 1
ATOM 2871 C CA . VAL A 1 369 ? -1.901 -35.5 -25.984 1 98.12 369 VAL A CA 1
ATOM 2872 C C . VAL A 1 369 ? -3.162 -35.812 -25.188 1 98.12 369 VAL A C 1
ATOM 2874 O O . VAL A 1 369 ? -3.104 -36.531 -24.172 1 98.12 369 VAL A O 1
ATOM 2877 N N . PHE A 1 370 ? -4.258 -35.281 -25.641 1 98.44 370 PHE A N 1
ATOM 2878 C CA . PHE A 1 370 ? -5.473 -35.469 -24.859 1 98.44 370 PHE A CA 1
ATOM 2879 C C . PHE A 1 370 ? -6.691 -35.594 -25.766 1 98.44 370 PHE A C 1
ATOM 2881 O O . PHE A 1 370 ? -6.645 -35.219 -26.938 1 98.44 370 PHE A O 1
ATOM 2888 N N . ASP A 1 371 ? -7.699 -36.25 -25.266 1 98.19 371 ASP A N 1
ATOM 2889 C CA . ASP A 1 371 ? -9.023 -36.344 -25.859 1 98.19 371 ASP A CA 1
ATOM 2890 C C . ASP A 1 371 ? -9.992 -35.344 -25.234 1 98.19 371 ASP A C 1
ATOM 2892 O O . ASP A 1 371 ? -10.414 -35.531 -24.094 1 98.19 371 ASP A O 1
ATOM 2896 N N . PRO A 1 372 ? -10.336 -34.312 -25.969 1 97.5 372 PRO A N 1
ATOM 2897 C CA . PRO A 1 372 ? -11.195 -33.281 -25.359 1 97.5 372 PRO A CA 1
ATOM 2898 C C . PRO A 1 372 ? -12.641 -33.781 -25.188 1 97.5 372 PRO A C 1
ATOM 2900 O O . PRO A 1 372 ? -13.43 -33.125 -24.5 1 97.5 372 PRO A O 1
ATOM 2903 N N . SER A 1 373 ? -13.016 -34.938 -25.688 1 97.19 373 SER A N 1
ATOM 2904 C CA . SER A 1 373 ? -14.414 -35.344 -25.719 1 97.19 373 SER A CA 1
ATOM 2905 C C . SER A 1 373 ? -14.688 -36.5 -24.766 1 97.19 373 SER A C 1
ATOM 2907 O O . SER A 1 373 ? -15.836 -36.781 -24.422 1 97.19 373 SER A O 1
ATOM 2909 N N . GLN A 1 374 ? -13.656 -37.188 -24.406 1 97.62 374 GLN A N 1
ATOM 2910 C CA . GLN A 1 374 ? -13.859 -38.344 -23.578 1 97.62 374 GLN A CA 1
ATOM 2911 C C . GLN A 1 374 ? -14.398 -37.969 -22.203 1 97.62 374 GLN A C 1
ATOM 2913 O O . GLN A 1 374 ? -13.875 -37.062 -21.562 1 97.62 374 GLN A O 1
ATOM 2918 N N . THR A 1 375 ? -15.438 -38.656 -21.75 1 97.88 375 THR A N 1
ATOM 2919 C CA . THR A 1 375 ? -16 -38.438 -20.422 1 97.88 375 THR A CA 1
ATOM 2920 C C . THR A 1 375 ? -15.484 -39.469 -19.438 1 97.88 375 THR A C 1
ATOM 2922 O O . THR A 1 375 ? -15.055 -40.562 -19.844 1 97.88 375 THR A O 1
ATOM 2925 N N . TRP A 1 376 ? -15.422 -39.188 -18.266 1 97.19 376 TRP A N 1
ATOM 2926 C CA . TRP A 1 376 ? -15 -40.094 -17.219 1 97.19 376 TRP A CA 1
ATOM 2927 C C . TRP A 1 376 ? -15.578 -39.656 -15.867 1 97.19 376 TRP A C 1
ATOM 2929 O O . TRP A 1 376 ? -15.922 -38.5 -15.672 1 97.19 376 TRP A O 1
ATOM 2939 N N . MET A 1 377 ? -15.695 -40.531 -14.922 1 97.69 377 MET A N 1
ATOM 2940 C CA . MET A 1 377 ? -16.219 -40.281 -13.586 1 97.69 377 MET A CA 1
ATOM 2941 C C . MET A 1 377 ? -15.086 -39.875 -12.633 1 97.69 377 MET A C 1
ATOM 2943 O O . MET A 1 377 ? -14.062 -40.562 -12.555 1 97.69 377 MET A O 1
ATOM 2947 N N . TYR A 1 378 ? -15.211 -38.781 -12.031 1 97.69 378 TYR A N 1
ATOM 2948 C CA . TYR A 1 378 ? -14.266 -38.344 -11.023 1 97.69 378 TYR A CA 1
ATOM 2949 C C . TYR A 1 378 ? -14.734 -38.719 -9.617 1 97.69 378 TYR A C 1
ATOM 2951 O O . TYR A 1 378 ? -15.555 -38 -9.023 1 97.69 378 TYR A O 1
ATOM 2959 N N . ASP A 1 379 ? -14.203 -39.781 -9.109 1 97.31 379 ASP A N 1
ATOM 2960 C CA . ASP A 1 379 ? -14.648 -40.312 -7.82 1 97.31 379 ASP A CA 1
ATOM 2961 C C . ASP A 1 379 ? -13.492 -40.969 -7.07 1 97.31 379 ASP A C 1
ATOM 2963 O O . ASP A 1 379 ? -12.32 -40.719 -7.387 1 97.31 379 ASP A O 1
ATOM 2967 N N . LYS A 1 380 ? -13.828 -41.688 -6.02 1 96.31 380 LYS A N 1
ATOM 2968 C CA . LYS A 1 380 ? -12.82 -42.281 -5.145 1 96.31 380 LYS A CA 1
ATOM 2969 C C . LYS A 1 380 ? -11.914 -43.25 -5.918 1 96.31 380 LYS A C 1
ATOM 2971 O O . LYS A 1 380 ? -10.719 -43.344 -5.625 1 96.31 380 LYS A O 1
ATOM 2976 N N . LYS A 1 381 ? -12.43 -43.844 -6.883 1 95.88 381 LYS A N 1
ATOM 2977 C CA . LYS A 1 381 ? -11.688 -44.844 -7.648 1 95.88 381 LYS A CA 1
ATOM 2978 C C . LYS A 1 381 ? -10.727 -44.188 -8.625 1 95.88 381 LYS A C 1
ATOM 2980 O O . LYS A 1 381 ? -9.617 -44.688 -8.852 1 95.88 381 LYS A O 1
ATOM 2985 N N . THR A 1 382 ? -11.102 -43.094 -9.164 1 96.75 382 THR A N 1
ATOM 2986 C CA . THR A 1 382 ? -10.336 -42.5 -10.25 1 96.75 382 THR A CA 1
ATOM 2987 C C . THR A 1 382 ? -9.477 -41.344 -9.734 1 96.75 382 THR A C 1
ATOM 2989 O O . THR A 1 382 ? -8.555 -40.906 -10.422 1 96.75 382 THR A O 1
ATOM 2992 N N . ASN A 1 383 ? -9.797 -40.875 -8.555 1 97.25 383 ASN A N 1
ATOM 2993 C CA . ASN A 1 383 ? -9 -39.812 -7.973 1 97.25 383 ASN A CA 1
ATOM 2994 C C . ASN A 1 383 ? -7.609 -40.281 -7.578 1 97.25 383 ASN A C 1
ATOM 2996 O O . ASN A 1 383 ? -7.473 -41.219 -6.789 1 97.25 383 ASN A O 1
ATOM 3000 N N . LEU A 1 384 ? -6.613 -39.625 -8.086 1 97 384 LEU A N 1
ATOM 3001 C CA . LEU A 1 384 ? -5.246 -40.062 -7.863 1 97 384 LEU A CA 1
ATOM 3002 C C . LEU A 1 384 ? -4.625 -39.344 -6.664 1 97 384 LEU A C 1
ATOM 3004 O O . LEU A 1 384 ? -3.58 -39.781 -6.16 1 97 384 LEU A O 1
ATOM 3008 N N . SER A 1 385 ? -5.223 -38.281 -6.219 1 97.38 385 SER A N 1
ATOM 3009 C CA . SER A 1 385 ? -4.734 -37.531 -5.062 1 97.38 385 SER A CA 1
ATOM 3010 C C . SER A 1 385 ? -5.125 -38.219 -3.758 1 97.38 385 SER A C 1
ATOM 3012 O O . SER A 1 385 ? -6.082 -39 -3.723 1 97.38 385 SER A O 1
ATOM 3014 N N . HIS A 1 386 ? -4.312 -37.938 -2.709 1 97.25 386 HIS A N 1
ATOM 3015 C CA . HIS A 1 386 ? -4.723 -38.375 -1.379 1 97.25 386 HIS A CA 1
ATOM 3016 C C . HIS A 1 386 ? -5.887 -37.562 -0.856 1 97.25 386 HIS A C 1
ATOM 3018 O O . HIS A 1 386 ? -6.551 -37.938 0.108 1 97.25 386 HIS A O 1
ATOM 3024 N N . SER A 1 387 ? -6.133 -36.438 -1.497 1 97.69 387 SER A N 1
ATOM 3025 C CA . SER A 1 387 ? -7.207 -35.5 -1.132 1 97.69 387 SER A CA 1
ATOM 3026 C C . SER A 1 387 ? -8.352 -35.562 -2.141 1 97.69 387 SER A C 1
ATOM 3028 O O . SER A 1 387 ? -8.18 -36.062 -3.252 1 97.69 387 SER A O 1
ATOM 3030 N N . ALA A 1 388 ? -9.523 -35.094 -1.725 1 97.62 388 ALA A N 1
ATOM 3031 C CA . ALA A 1 388 ? -10.695 -35.094 -2.598 1 97.62 388 ALA A CA 1
ATOM 3032 C C . ALA A 1 388 ? -11.445 -33.75 -2.51 1 97.62 388 ALA A C 1
ATOM 3034 O O . ALA A 1 388 ? -12.648 -33.719 -2.746 1 97.62 388 ALA A O 1
ATOM 3035 N N . ASN A 1 389 ? -10.773 -32.719 -2.123 1 97.69 389 ASN A N 1
ATOM 3036 C CA . ASN A 1 389 ? -11.383 -31.422 -1.847 1 97.69 389 ASN A CA 1
ATOM 3037 C C . ASN A 1 389 ? -11.625 -30.625 -3.129 1 97.69 389 ASN A C 1
ATOM 3039 O O . ASN A 1 389 ? -11.047 -29.562 -3.32 1 97.69 389 ASN A O 1
ATOM 3043 N N . HIS A 1 390 ? -12.508 -31.047 -4.004 1 98.25 390 HIS A N 1
ATOM 3044 C CA . HIS A 1 390 ? -12.906 -30.359 -5.23 1 98.25 390 HIS A CA 1
ATOM 3045 C C . HIS A 1 390 ? -14.422 -30.391 -5.414 1 98.25 390 HIS A C 1
ATOM 3047 O O . HIS A 1 390 ? -15.055 -31.422 -5.172 1 98.25 390 HIS A O 1
ATOM 3053 N N . PRO A 1 391 ? -15.008 -29.281 -5.941 1 97.81 391 PRO A N 1
ATOM 3054 C CA . PRO A 1 391 ? -16.469 -29.219 -6.078 1 97.81 391 PRO A CA 1
ATOM 3055 C C . PRO A 1 391 ? -17.016 -30.219 -7.078 1 97.81 391 PRO A C 1
ATOM 3057 O O . PRO A 1 391 ? -18.188 -30.594 -7.004 1 97.81 391 PRO A O 1
ATOM 3060 N N . TRP A 1 392 ? -16.234 -30.703 -7.992 1 98.44 392 TRP A N 1
ATOM 3061 C CA . TRP A 1 392 ? -16.719 -31.578 -9.055 1 98.44 392 TRP A CA 1
ATOM 3062 C C . TRP A 1 392 ? -16.625 -33.031 -8.648 1 98.44 392 TRP A C 1
ATOM 3064 O O . TRP A 1 392 ? -16.984 -33.938 -9.414 1 98.44 392 TRP A O 1
ATOM 3074 N N . PHE A 1 393 ? -16.078 -33.312 -7.457 1 97.75 393 PHE A N 1
ATOM 3075 C CA . PHE A 1 393 ? -15.922 -34.688 -7 1 97.75 393 PHE A CA 1
ATOM 3076 C C . PHE A 1 393 ? -17.25 -35.406 -7 1 97.75 393 PHE A C 1
ATOM 3078 O O . PHE A 1 393 ? -18.25 -34.875 -6.5 1 97.75 393 PHE A O 1
ATOM 3085 N N . GLY A 1 394 ? -17.266 -36.594 -7.574 1 97.5 394 GLY A N 1
ATOM 3086 C CA . GLY A 1 394 ? -18.469 -37.375 -7.684 1 97.5 394 GLY A CA 1
ATOM 3087 C C . GLY A 1 394 ? -19.234 -37.125 -8.969 1 97.5 394 GLY A C 1
ATOM 3088 O O . GLY A 1 394 ? -20.312 -37.688 -9.18 1 97.5 394 GLY A O 1
ATOM 3089 N N . GLY A 1 395 ? -18.656 -36.375 -9.859 1 97.62 395 GLY A N 1
ATOM 3090 C CA . GLY A 1 395 ? -19.344 -36.031 -11.102 1 97.62 395 GLY A CA 1
ATOM 3091 C C . GLY A 1 395 ? -18.672 -36.594 -12.336 1 97.62 395 GLY A C 1
ATOM 3092 O O . GLY A 1 395 ? -17.594 -37.156 -12.242 1 97.62 395 GLY A O 1
ATOM 3093 N N . ILE A 1 396 ? -19.391 -36.438 -13.453 1 98.31 396 ILE A N 1
ATOM 3094 C CA . ILE A 1 396 ? -18.844 -36.812 -14.758 1 98.31 396 ILE A CA 1
ATOM 3095 C C . ILE A 1 396 ? -18.141 -35.594 -15.383 1 98.31 396 ILE A C 1
ATOM 3097 O O . ILE A 1 396 ? -18.734 -34.531 -15.484 1 98.31 396 ILE A O 1
ATOM 3101 N N . LEU A 1 397 ? -16.906 -35.812 -15.766 1 98.31 397 LEU A N 1
ATOM 3102 C CA . LEU A 1 397 ? -16.109 -34.781 -16.359 1 98.31 397 LEU A CA 1
ATOM 3103 C C . LEU A 1 397 ? -15.766 -35.094 -17.812 1 98.31 397 LEU A C 1
ATOM 3105 O O . LEU A 1 397 ? -15.93 -36.25 -18.25 1 98.31 397 LEU A O 1
ATOM 3109 N N . LYS A 1 398 ? -15.438 -34.062 -18.547 1 98 398 LYS A N 1
ATOM 3110 C CA . LYS A 1 398 ? -15.055 -34.219 -19.953 1 98 398 LYS A CA 1
ATOM 3111 C C . LYS A 1 398 ? -13.609 -33.781 -20.172 1 98 398 LYS A C 1
ATOM 3113 O O . LYS A 1 398 ? -13.195 -32.719 -19.688 1 98 398 LYS A O 1
ATOM 3118 N N . GLY A 1 399 ? -12.867 -34.562 -21.078 1 97.94 399 GLY A N 1
ATOM 3119 C CA . GLY A 1 399 ? -11.453 -34.312 -21.328 1 97.94 399 GLY A CA 1
ATOM 3120 C C . GLY A 1 399 ? -10.547 -35.281 -20.578 1 97.94 399 GLY A C 1
ATOM 3121 O O . GLY A 1 399 ? -10.609 -35.344 -19.344 1 97.94 399 GLY A O 1
ATOM 3122 N N . LYS A 1 400 ? -9.773 -35.969 -21.266 1 97.88 400 LYS A N 1
ATOM 3123 C CA . LYS A 1 400 ? -8.883 -36.969 -20.656 1 97.88 400 LYS A CA 1
ATOM 3124 C C . LYS A 1 400 ? -7.52 -36.969 -21.344 1 97.88 400 LYS A C 1
ATOM 3126 O O . LYS A 1 400 ? -7.445 -37.031 -22.578 1 97.88 400 LYS A O 1
ATOM 3131 N N . VAL A 1 401 ? -6.52 -36.875 -20.562 1 98.31 401 VAL A N 1
ATOM 3132 C CA . VAL A 1 401 ? -5.168 -36.969 -21.109 1 98.31 401 VAL A CA 1
ATOM 3133 C C . VAL A 1 401 ? -4.91 -38.406 -21.562 1 98.31 401 VAL A C 1
ATOM 3135 O O . VAL A 1 401 ? -5.285 -39.375 -20.875 1 98.31 401 VAL A O 1
ATOM 3138 N N . LYS A 1 402 ? -4.277 -38.531 -22.688 1 97.5 402 LYS A N 1
ATOM 3139 C CA . LYS A 1 402 ? -4.027 -39.875 -23.234 1 97.5 402 LYS A CA 1
ATOM 3140 C C . LYS A 1 402 ? -2.559 -40.25 -23.094 1 97.5 402 LYS A C 1
ATOM 3142 O O . LYS A 1 402 ? -2.246 -41.375 -22.703 1 97.5 402 LYS A O 1
ATOM 3147 N N . PHE A 1 403 ? -1.735 -39.469 -23.406 1 94 403 PHE A N 1
ATOM 3148 C CA . PHE A 1 403 ? -0.333 -39.75 -23.125 1 94 403 PHE A CA 1
ATOM 3149 C C . PHE A 1 403 ? 0.483 -38.469 -23.031 1 94 403 PHE A C 1
ATOM 3151 O O . PHE A 1 403 ? 0.048 -37.438 -23.5 1 94 403 PHE A O 1
ATOM 3158 N N . VAL A 1 404 ? 1.6 -38.562 -22.328 1 96.69 404 VAL A N 1
ATOM 3159 C CA . VAL A 1 404 ? 2.559 -37.5 -22.062 1 96.69 404 VAL A CA 1
ATOM 3160 C C . VAL A 1 404 ? 3.951 -37.938 -22.516 1 96.69 404 VAL A C 1
ATOM 3162 O O . VAL A 1 404 ? 4.336 -39.094 -22.312 1 96.69 404 VAL A O 1
ATOM 3165 N N . ILE A 1 405 ? 4.582 -37.031 -23.234 1 95.94 405 ILE A N 1
ATOM 3166 C CA . ILE A 1 405 ? 5.961 -37.25 -23.672 1 95.94 405 ILE A CA 1
ATOM 3167 C C . ILE A 1 405 ? 6.875 -36.219 -23 1 95.94 405 ILE A C 1
ATOM 3169 O O . ILE A 1 405 ? 6.613 -35.031 -23.047 1 95.94 405 ILE A O 1
ATOM 3173 N N . ASN A 1 406 ? 7.867 -36.656 -22.297 1 95.56 406 ASN A N 1
ATOM 3174 C CA . ASN A 1 406 ? 8.953 -35.812 -21.781 1 95.56 406 ASN A CA 1
ATOM 3175 C C . ASN A 1 406 ? 10.32 -36.406 -22.125 1 95.56 406 ASN A C 1
ATOM 3177 O O . ASN A 1 406 ? 10.867 -37.188 -21.344 1 95.56 406 ASN A O 1
ATOM 3181 N N . SER A 1 407 ? 10.828 -35.812 -23.219 1 92.56 407 SER A N 1
ATOM 3182 C CA . SER A 1 407 ? 12.109 -36.312 -23.75 1 92.56 407 SER A CA 1
ATOM 3183 C C . SER A 1 407 ? 12.055 -37.812 -24.031 1 92.56 407 SER A C 1
ATOM 3185 O O . SER A 1 407 ? 11.328 -38.25 -24.922 1 92.56 407 SER A O 1
ATOM 3187 N N . ASP A 1 408 ? 12.797 -38.594 -23.297 1 91.5 408 ASP A N 1
ATOM 3188 C CA . ASP A 1 408 ? 12.906 -40 -23.609 1 91.5 408 ASP A CA 1
ATOM 3189 C C . ASP A 1 408 ? 11.82 -40.812 -22.906 1 91.5 408 ASP A C 1
ATOM 3191 O O . ASP A 1 408 ? 11.844 -42.031 -22.922 1 91.5 408 ASP A O 1
ATOM 3195 N N . ARG A 1 409 ? 10.906 -40.156 -22.297 1 94.06 409 ARG A N 1
ATOM 3196 C CA . ARG A 1 409 ? 9.82 -40.844 -21.594 1 94.06 409 ARG A CA 1
ATOM 3197 C C . ARG A 1 409 ? 8.5 -40.656 -22.328 1 94.06 409 ARG A C 1
ATOM 3199 O O . ARG A 1 409 ? 8.023 -39.531 -22.516 1 94.06 409 ARG A O 1
ATOM 3206 N N . PHE A 1 410 ? 8.023 -41.656 -22.906 1 93.88 410 PHE A N 1
ATOM 3207 C CA . PHE A 1 410 ? 6.688 -41.75 -23.5 1 93.88 410 PHE A CA 1
ATOM 3208 C C . PHE A 1 410 ? 5.75 -42.562 -22.594 1 93.88 410 PHE A C 1
ATOM 3210 O O . PHE A 1 410 ? 5.93 -43.75 -22.406 1 93.88 410 PHE A O 1
ATOM 3217 N N . VAL A 1 411 ? 4.699 -41.875 -22.047 1 95 411 VAL A N 1
ATOM 3218 C CA . VAL A 1 411 ? 3.846 -42.531 -21.062 1 95 411 VAL A CA 1
ATOM 3219 C C . VAL A 1 411 ? 2.393 -42.5 -21.516 1 95 411 VAL A C 1
ATOM 3221 O O . VAL A 1 411 ? 1.828 -41.406 -21.734 1 95 411 VAL A O 1
ATOM 3224 N N . LYS A 1 412 ? 1.758 -43.625 -21.672 1 94.75 412 LYS A N 1
ATOM 3225 C CA . LYS A 1 412 ? 0.325 -43.719 -21.938 1 94.75 412 LYS A CA 1
ATOM 3226 C C . LYS A 1 412 ? -0.475 -43.688 -20.641 1 94.75 412 LYS A C 1
ATOM 3228 O O . LYS A 1 412 ? -0.156 -44.406 -19.688 1 94.75 412 LYS A O 1
ATOM 3233 N N . ILE A 1 413 ? -1.399 -42.812 -20.641 1 90.81 413 ILE A N 1
ATOM 3234 C CA . ILE A 1 413 ? -2.225 -42.656 -19.453 1 90.81 413 ILE A CA 1
ATOM 3235 C C . ILE A 1 413 ? -3.432 -43.594 -19.547 1 90.81 413 ILE A C 1
ATOM 3237 O O . ILE A 1 413 ? -4.242 -43.469 -20.469 1 90.81 413 ILE A O 1
ATOM 3241 N N . ASN A 1 414 ? -3.5 -44.719 -18.859 1 74.38 414 ASN A N 1
ATOM 3242 C CA . ASN A 1 414 ? -4.547 -45.75 -18.922 1 74.38 414 ASN A CA 1
ATOM 3243 C C . ASN A 1 414 ? -5.695 -45.438 -17.969 1 74.38 414 ASN A C 1
ATOM 3245 O O . ASN A 1 414 ? -6.668 -46.188 -17.906 1 74.38 414 ASN A O 1
ATOM 3249 N N . SER A 1 415 ? -5.809 -44.438 -17.344 1 57.06 415 SER A N 1
ATOM 3250 C CA . SER A 1 415 ? -6.887 -44.375 -16.359 1 57.06 415 SER A CA 1
ATOM 3251 C C . SER A 1 415 ? -8.203 -43.969 -17 1 57.06 415 SER A C 1
ATOM 3253 O O . SER A 1 415 ? -8.203 -43.312 -18.047 1 57.06 415 SER A O 1
ATOM 3255 N N . MET B 1 1 ? -15.211 50.594 20.75 1 76.06 1 MET B N 1
ATOM 3256 C CA . MET B 1 1 ? -14.266 51.625 20.328 1 76.06 1 MET B CA 1
ATOM 3257 C C . MET B 1 1 ? -13.789 51.344 18.906 1 76.06 1 MET B C 1
ATOM 3259 O O . MET B 1 1 ? -13.32 50.25 18.578 1 76.06 1 MET B O 1
ATOM 3263 N N . ALA B 1 2 ? -14.008 52.344 18.062 1 89.25 2 ALA B N 1
ATOM 3264 C CA . ALA B 1 2 ? -13.711 52.219 16.641 1 89.25 2 ALA B CA 1
ATOM 3265 C C . ALA B 1 2 ? -12.289 52.656 16.328 1 89.25 2 ALA B C 1
ATOM 3267 O O . ALA B 1 2 ? -11.805 53.656 16.891 1 89.25 2 ALA B O 1
ATOM 3268 N N . LYS B 1 3 ? -11.531 51.812 15.562 1 94.25 3 LYS B N 1
ATOM 3269 C CA . LYS B 1 3 ? -10.172 52.125 15.141 1 94.25 3 LYS B CA 1
ATOM 3270 C C . LYS B 1 3 ? -10.094 52.281 13.625 1 94.25 3 LYS B C 1
ATOM 3272 O O . LYS B 1 3 ? -10.609 51.469 12.883 1 94.25 3 LYS B O 1
ATOM 3277 N N . LEU B 1 4 ? -9.516 53.375 13.25 1 94.81 4 LEU B N 1
ATOM 3278 C CA . LEU B 1 4 ? -9.289 53.594 11.828 1 94.81 4 LEU B CA 1
ATOM 3279 C C . LEU B 1 4 ? -7.922 53.062 11.406 1 94.81 4 LEU B C 1
ATOM 3281 O O . LEU B 1 4 ? -6.895 53.469 11.953 1 94.81 4 LEU B O 1
ATOM 3285 N N . LEU B 1 5 ? -7.844 52.094 10.523 1 95.56 5 LEU B N 1
ATOM 3286 C CA . LEU B 1 5 ? -6.637 51.594 9.891 1 95.56 5 LEU B CA 1
ATOM 3287 C C . LEU B 1 5 ? -6.387 52.281 8.555 1 95.56 5 LEU B C 1
ATOM 3289 O O . LEU B 1 5 ? -6.941 51.875 7.527 1 95.56 5 LEU B O 1
ATOM 3293 N N . GLN B 1 6 ? -5.523 53.188 8.586 1 95.81 6 GLN B N 1
ATOM 3294 C CA . GLN B 1 6 ? -5.363 54.094 7.441 1 95.81 6 GLN B CA 1
ATOM 3295 C C . GLN B 1 6 ? -4.379 53.5 6.426 1 95.81 6 GLN B C 1
ATOM 3297 O O . GLN B 1 6 ? -3.293 53.062 6.797 1 95.81 6 GLN B O 1
ATOM 3302 N N . SER B 1 7 ? -4.734 53.562 5.164 1 96.75 7 SER B N 1
ATOM 3303 C CA . SER B 1 7 ? -3.865 53.219 4.039 1 96.75 7 SER B CA 1
ATOM 3304 C C . SER B 1 7 ? -3.369 51.781 4.113 1 96.75 7 SER B C 1
ATOM 3306 O O . SER B 1 7 ? -2.17 51.531 3.988 1 96.75 7 SER B O 1
ATOM 3308 N N . LEU B 1 8 ? -4.25 50.906 4.449 1 96.75 8 LEU B N 1
ATOM 3309 C CA . LEU B 1 8 ? -3.943 49.5 4.566 1 96.75 8 LEU B CA 1
ATOM 3310 C C . LEU B 1 8 ? -4.172 48.781 3.242 1 96.75 8 LEU B C 1
ATOM 3312 O O . LEU B 1 8 ? -5.207 48.969 2.6 1 96.75 8 LEU B O 1
ATOM 3316 N N . SER B 1 9 ? -3.162 48 2.787 1 97.44 9 SER B N 1
ATOM 3317 C CA . SER B 1 9 ? -3.318 47.188 1.583 1 97.44 9 SER B CA 1
ATOM 3318 C C . SER B 1 9 ? -3.816 45.781 1.92 1 97.44 9 SER B C 1
ATOM 3320 O O . SER B 1 9 ? -3.076 45 2.484 1 97.44 9 SER B O 1
ATOM 3322 N N . PHE B 1 10 ? -4.984 45.5 1.537 1 96.62 10 PHE B N 1
ATOM 3323 C CA . PHE B 1 10 ? -5.582 44.188 1.818 1 96.62 10 PHE B CA 1
ATOM 3324 C C . PHE B 1 10 ? -5.262 43.188 0.71 1 96.62 10 PHE B C 1
ATOM 3326 O O . PHE B 1 10 ? -5.32 43.531 -0.473 1 96.62 10 PHE B O 1
ATOM 3333 N N . ILE B 1 11 ? -4.816 42.031 1.145 1 97.12 11 ILE B N 1
ATOM 3334 C CA . ILE B 1 11 ? -4.531 40.938 0.206 1 97.12 11 ILE B CA 1
ATOM 3335 C C . ILE B 1 11 ? -5.617 39.875 0.297 1 97.12 11 ILE B C 1
ATOM 3337 O O . ILE B 1 11 ? -5.883 39.344 1.378 1 97.12 11 ILE B O 1
ATOM 3341 N N . ASP B 1 12 ? -6.184 39.656 -0.815 1 91.75 12 ASP B N 1
ATOM 3342 C CA . ASP B 1 12 ? -7.066 38.5 -0.865 1 91.75 12 ASP B CA 1
ATOM 3343 C C . ASP B 1 12 ? -6.5 37.406 -1.781 1 91.75 12 ASP B C 1
ATOM 3345 O O . ASP B 1 12 ? -5.336 37.469 -2.174 1 91.75 12 ASP B O 1
ATOM 3349 N N . GLY B 1 13 ? -7.164 36.344 -1.905 1 88.81 13 GLY B N 1
ATOM 3350 C CA . GLY B 1 13 ? -6.664 35.188 -2.674 1 88.81 13 GLY B CA 1
ATOM 3351 C C . GLY B 1 13 ? -6.43 35.531 -4.137 1 88.81 13 GLY B C 1
ATOM 3352 O O . GLY B 1 13 ? -5.75 34.781 -4.844 1 88.81 13 GLY B O 1
ATOM 3353 N N . ASN B 1 14 ? -6.773 36.719 -4.574 1 91.44 14 ASN B N 1
ATOM 3354 C CA . ASN B 1 14 ? -6.719 37.031 -5.992 1 91.44 14 ASN B CA 1
ATOM 3355 C C . ASN B 1 14 ? -5.707 38.156 -6.27 1 91.44 14 ASN B C 1
ATOM 3357 O O . ASN B 1 14 ? -5 38.125 -7.277 1 91.44 14 ASN B O 1
ATOM 3361 N N . LYS B 1 15 ? -5.703 39.125 -5.355 1 95.19 15 LYS B N 1
ATOM 3362 C CA . LYS B 1 15 ? -4.809 40.25 -5.625 1 95.19 15 LYS B CA 1
ATOM 3363 C C . LYS B 1 15 ? -4.457 41 -4.336 1 95.19 15 LYS B C 1
ATOM 3365 O O . LYS B 1 15 ? -5.051 40.75 -3.287 1 95.19 15 LYS B O 1
ATOM 3370 N N . VAL B 1 16 ? -3.48 41.875 -4.5 1 97 16 VAL B N 1
ATOM 3371 C CA . VAL B 1 16 ? -3.154 42.875 -3.498 1 97 16 VAL B CA 1
ATOM 3372 C C . VAL B 1 16 ? -3.883 44.188 -3.822 1 97 16 VAL B C 1
ATOM 3374 O O . VAL B 1 16 ? -3.547 44.875 -4.793 1 97 16 VAL B O 1
ATOM 3377 N N . HIS B 1 17 ? -4.797 44.562 -3.01 1 96.5 17 HIS B N 1
ATOM 3378 C CA . HIS B 1 17 ? -5.586 45.781 -3.271 1 96.5 17 HIS B CA 1
ATOM 3379 C C . HIS B 1 17 ? -4.801 47.031 -2.943 1 96.5 17 HIS B C 1
ATOM 3381 O O . HIS B 1 17 ? -3.932 47.031 -2.068 1 96.5 17 HIS B O 1
ATOM 3387 N N . SER B 1 18 ? -5.18 48.094 -3.654 1 96.56 18 SER B N 1
ATOM 3388 C CA . SER B 1 18 ? -4.586 49.375 -3.334 1 96.56 18 SER B CA 1
ATOM 3389 C C . SER B 1 18 ? -4.91 49.812 -1.903 1 96.56 18 SER B C 1
ATOM 3391 O O . SER B 1 18 ? -5.953 49.438 -1.364 1 96.56 18 SER B O 1
ATOM 3393 N N . PRO B 1 19 ? -3.979 50.594 -1.32 1 96.88 19 PRO B N 1
ATOM 3394 C CA . PRO B 1 19 ? -4.219 51.031 0.06 1 96.88 19 PRO B CA 1
ATOM 3395 C C . PRO B 1 19 ? -5.555 51.75 0.231 1 96.88 19 PRO B C 1
ATOM 3397 O O . PRO B 1 19 ? -5.926 52.594 -0.605 1 96.88 19 PRO B O 1
ATOM 3400 N N . GLN B 1 20 ? -6.23 51.344 1.288 1 96.06 20 GLN B N 1
ATOM 3401 C CA . GLN B 1 20 ? -7.512 51.938 1.65 1 96.06 20 GLN B CA 1
ATOM 3402 C C . GLN B 1 20 ? -7.648 52.062 3.164 1 96.06 20 GLN B C 1
ATOM 3404 O O . GLN B 1 20 ? -6.848 51.5 3.918 1 96.06 20 GLN B O 1
ATOM 3409 N N . ASP B 1 21 ? -8.633 52.844 3.484 1 95.38 21 ASP B N 1
ATOM 3410 C CA . ASP B 1 21 ? -8.93 53 4.906 1 95.38 21 ASP B CA 1
ATOM 3411 C C . ASP B 1 21 ? -9.969 52 5.371 1 95.38 21 ASP B C 1
ATOM 3413 O O . ASP B 1 21 ? -10.992 51.781 4.707 1 95.38 21 ASP B O 1
ATOM 3417 N N . TYR B 1 22 ? -9.602 51.375 6.465 1 94.5 22 TYR B N 1
ATOM 3418 C CA . TYR B 1 22 ? -10.516 50.438 7.074 1 94.5 22 TYR B CA 1
ATOM 3419 C C . TYR B 1 22 ? -10.875 50.844 8.5 1 94.5 22 TYR B C 1
ATOM 3421 O O . TYR B 1 22 ? -10.117 51.562 9.148 1 94.5 22 TYR B O 1
ATOM 3429 N N . ILE B 1 23 ? -12.062 50.406 8.922 1 93.56 23 ILE B N 1
ATOM 3430 C CA . ILE B 1 23 ? -12.508 50.719 10.281 1 93.56 23 ILE B CA 1
ATOM 3431 C C . ILE B 1 23 ? -12.742 49.406 11.047 1 93.56 23 ILE B C 1
ATOM 3433 O O . ILE B 1 23 ? -13.492 48.531 10.586 1 93.56 23 ILE B O 1
ATOM 3437 N N . TYR B 1 24 ? -12.016 49.219 12.133 1 93.69 24 TYR B N 1
ATOM 3438 C CA . TYR B 1 24 ? -12.352 48.188 13.094 1 93.69 24 TYR B CA 1
ATOM 3439 C C . TYR B 1 24 ? -13.43 48.656 14.062 1 93.69 24 TYR B C 1
ATOM 3441 O O . TYR B 1 24 ? -13.203 49.594 14.82 1 93.69 24 TYR B O 1
ATOM 3449 N N . THR B 1 25 ? -14.555 47.969 14.172 1 89.5 25 THR B N 1
ATOM 3450 C CA . THR B 1 25 ? -15.719 48.438 14.906 1 89.5 25 THR B CA 1
ATOM 3451 C C . THR B 1 25 ? -15.766 47.844 16.297 1 89.5 25 THR B C 1
ATOM 3453 O O . THR B 1 25 ? -16.703 48.094 17.062 1 89.5 25 THR B O 1
ATOM 3456 N N . GLY B 1 26 ? -14.906 47.031 16.625 1 89.06 26 GLY B N 1
ATOM 3457 C CA . GLY B 1 26 ? -14.922 46.312 17.891 1 89.06 26 GLY B CA 1
ATOM 3458 C C . GLY B 1 26 ? -15.195 44.844 17.719 1 89.06 26 GLY B C 1
ATOM 3459 O O . GLY B 1 26 ? -14.93 44.031 18.625 1 89.06 26 GLY B O 1
ATOM 3460 N N . SER B 1 27 ? -15.75 44.562 16.516 1 88.88 27 SER B N 1
ATOM 3461 C CA . SER B 1 27 ? -16.062 43.156 16.297 1 88.88 27 SER B CA 1
ATOM 3462 C C . SER B 1 27 ? -15.727 42.719 14.875 1 88.88 27 SER B C 1
ATOM 3464 O O . SER B 1 27 ? -15.602 41.531 14.594 1 88.88 27 SER B O 1
ATOM 3466 N N . GLU B 1 28 ? -15.617 43.688 14.008 1 89.75 28 GLU B N 1
ATOM 3467 C CA . GLU B 1 28 ? -15.305 43.375 12.609 1 89.75 28 GLU B CA 1
ATOM 3468 C C . GLU B 1 28 ? -14.539 44.5 11.953 1 89.75 28 GLU B C 1
ATOM 3470 O O . GLU B 1 28 ? -14.414 45.594 12.531 1 89.75 28 GLU B O 1
ATOM 3475 N N . VAL B 1 29 ? -13.977 44.219 10.859 1 91.12 29 VAL B N 1
ATOM 3476 C CA . VAL B 1 29 ? -13.266 45.219 10.062 1 91.12 29 VAL B CA 1
ATOM 3477 C C . VAL B 1 29 ? -14.039 45.5 8.773 1 91.12 29 VAL B C 1
ATOM 3479 O O . VAL B 1 29 ? -14.406 44.562 8.047 1 91.12 29 VAL B O 1
ATOM 3482 N N . LEU B 1 30 ? -14.289 46.75 8.5 1 90.81 30 LEU B N 1
ATOM 3483 C CA . LEU B 1 30 ? -15.031 47.188 7.328 1 90.81 30 LEU B CA 1
ATOM 3484 C C . LEU B 1 30 ? -14.242 48.219 6.535 1 90.81 30 LEU B C 1
ATOM 3486 O O . LEU B 1 30 ? -13.438 48.938 7.105 1 90.81 30 LEU B O 1
ATOM 3490 N N . LEU B 1 31 ? -14.531 48.156 5.25 1 91 31 LEU B N 1
ATOM 3491 C CA . LEU B 1 31 ? -14 49.25 4.441 1 91 31 LEU B CA 1
ATOM 3492 C C . LEU B 1 31 ? -14.625 50.562 4.848 1 91 31 LEU B C 1
ATOM 3494 O O . LEU B 1 31 ? -15.836 50.656 5.055 1 91 31 LEU B O 1
ATOM 3498 N N . LYS B 1 32 ? -13.742 51.5 5.043 1 90.06 32 LYS B N 1
ATOM 3499 C CA . LYS B 1 32 ? -14.281 52.781 5.449 1 90.06 32 LYS B CA 1
ATOM 3500 C C . LYS B 1 32 ? -15.062 53.438 4.309 1 90.06 32 LYS B C 1
ATOM 3502 O O . LYS B 1 32 ? -14.539 53.594 3.207 1 90.06 32 LYS B O 1
ATOM 3507 N N . SER B 1 33 ? -16.312 53.625 4.629 1 83.88 33 SER B N 1
ATOM 3508 C CA . SER B 1 33 ? -17.125 54.406 3.682 1 83.88 33 SER B CA 1
ATOM 3509 C C . SER B 1 33 ? -16.922 55.906 3.855 1 83.88 33 SER B C 1
ATOM 3511 O O . SER B 1 33 ? -16.516 56.344 4.926 1 83.88 33 SER B O 1
ATOM 3513 N N . ASP B 1 34 ? -17.109 56.625 2.771 1 77.94 34 ASP B N 1
ATOM 3514 C CA . ASP B 1 34 ? -17.016 58.062 2.824 1 77.94 34 ASP B CA 1
ATOM 3515 C C . ASP B 1 34 ? -17.969 58.656 3.854 1 77.94 34 ASP B C 1
ATOM 3517 O O . ASP B 1 34 ? -17.703 59.719 4.438 1 77.94 34 ASP B O 1
ATOM 3521 N N . ASN B 1 35 ? -19.016 57.969 4.105 1 75.81 35 ASN B N 1
ATOM 3522 C CA . ASN B 1 35 ? -20.062 58.5 4.965 1 75.81 35 ASN B CA 1
ATOM 3523 C C . ASN B 1 35 ? -19.953 57.938 6.387 1 75.81 35 ASN B C 1
ATOM 3525 O O . ASN B 1 35 ? -20.906 58.031 7.16 1 75.81 35 ASN B O 1
ATOM 3529 N N . TYR B 1 36 ? -18.812 57.406 6.621 1 75.62 36 TYR B N 1
ATOM 3530 C CA . TYR B 1 36 ? -18.703 56.875 7.977 1 75.62 36 TYR B CA 1
ATOM 3531 C C . TYR B 1 36 ? -18.797 58 9.008 1 75.62 36 TYR B C 1
ATOM 3533 O O . TYR B 1 36 ? -18.031 58.969 8.969 1 75.62 36 TYR B O 1
ATOM 3541 N N . SER B 1 37 ? -19.766 57.938 9.867 1 71.06 37 SER B N 1
ATOM 3542 C CA . SER B 1 37 ? -20.109 59.062 10.727 1 71.06 37 SER B CA 1
ATOM 3543 C C . SER B 1 37 ? -19.781 58.781 12.188 1 71.06 37 SER B C 1
ATOM 3545 O O . SER B 1 37 ? -19.828 59.688 13.031 1 71.06 37 SER B O 1
ATOM 3547 N N . GLU B 1 38 ? -19.406 57.625 12.453 1 75.12 38 GLU B N 1
ATOM 3548 C CA . GLU B 1 38 ? -19.203 57.344 13.867 1 75.12 38 GLU B CA 1
ATOM 3549 C C . GLU B 1 38 ? -17.859 57.875 14.344 1 75.12 38 GLU B C 1
ATOM 3551 O O . GLU B 1 38 ? -16.969 58.125 13.539 1 75.12 38 GLU B O 1
ATOM 3556 N N . GLU B 1 39 ? -17.719 58.094 15.648 1 85.06 39 GLU B N 1
ATOM 3557 C CA . GLU B 1 39 ? -16.5 58.625 16.266 1 85.06 39 GLU B CA 1
ATOM 3558 C C . GLU B 1 39 ? -15.375 57.594 16.203 1 85.06 39 GLU B C 1
ATOM 3560 O O . GLU B 1 39 ? -15.602 56.406 16.391 1 85.06 39 GLU B O 1
ATOM 3565 N N . ILE B 1 40 ? -14.312 58 15.695 1 88.31 40 ILE B N 1
ATOM 3566 C CA . ILE B 1 40 ? -13.094 57.219 15.617 1 88.31 40 ILE B CA 1
ATOM 3567 C C . ILE B 1 40 ? -12.25 57.438 16.875 1 88.31 40 ILE B C 1
ATOM 3569 O O . ILE B 1 40 ? -11.852 58.562 17.172 1 88.31 40 ILE B O 1
ATOM 3573 N N . ASP B 1 41 ? -11.992 56.406 17.594 1 90.56 41 ASP B N 1
ATOM 3574 C CA . ASP B 1 41 ? -11.289 56.5 18.859 1 90.56 41 ASP B CA 1
ATOM 3575 C C . ASP B 1 41 ? -9.773 56.531 18.656 1 90.56 41 ASP B C 1
ATOM 3577 O O . ASP B 1 41 ? -9.055 57.125 19.453 1 90.56 41 ASP B O 1
ATOM 3581 N N . GLU B 1 42 ? -9.281 55.812 17.641 1 93.75 42 GLU B N 1
ATOM 3582 C CA . GLU B 1 42 ? -7.852 55.719 17.375 1 93.75 42 GLU B CA 1
ATOM 3583 C C . GLU B 1 42 ? -7.574 55.594 15.883 1 93.75 42 GLU B C 1
ATOM 3585 O O . GLU B 1 42 ? -8.305 54.938 15.156 1 93.75 42 GLU B O 1
ATOM 3590 N N . VAL B 1 43 ? -6.586 56.344 15.469 1 94.62 43 VAL B N 1
ATOM 3591 C CA . VAL B 1 43 ? -6.133 56.281 14.078 1 94.62 43 VAL B CA 1
ATOM 3592 C C . VAL B 1 43 ? -4.773 55.594 14.023 1 94.62 43 VAL B C 1
ATOM 3594 O O . VAL B 1 43 ? -3.826 56 14.688 1 94.62 43 VAL B O 1
ATOM 3597 N N . ILE B 1 44 ? -4.691 54.531 13.297 1 95.12 44 ILE B N 1
ATOM 3598 C CA . ILE B 1 44 ? -3.451 53.781 13.125 1 95.12 44 ILE B CA 1
ATOM 3599 C C . ILE B 1 44 ? -2.971 53.906 11.68 1 95.12 44 ILE B C 1
ATOM 3601 O O . ILE B 1 44 ? -3.688 53.531 10.742 1 95.12 44 ILE B O 1
ATOM 3605 N N . ASP B 1 45 ? -1.783 54.469 11.508 1 96.19 45 ASP B N 1
ATOM 3606 C CA . ASP B 1 45 ? -1.179 54.562 10.18 1 96.19 45 ASP B CA 1
ATOM 3607 C C . ASP B 1 45 ? -0.663 53.219 9.711 1 96.19 45 ASP B C 1
ATOM 3609 O O . ASP B 1 45 ? 0.29 52.688 10.273 1 96.19 45 ASP B O 1
ATOM 3613 N N . CYS B 1 46 ? -1.236 52.719 8.68 1 96.88 46 CYS B N 1
ATOM 3614 C CA . CYS B 1 46 ? -0.877 51.406 8.164 1 96.88 46 CYS B CA 1
ATOM 3615 C C . CYS B 1 46 ? -0.191 51.531 6.805 1 96.88 46 CYS B C 1
ATOM 3617 O O . CYS B 1 46 ? -0.236 50.594 6.004 1 96.88 46 CYS B O 1
ATOM 3619 N N . SER B 1 47 ? 0.397 52.688 6.566 1 96.5 47 SER B N 1
ATOM 3620 C CA . SER B 1 47 ? 1.11 52.875 5.309 1 96.5 47 SER B CA 1
ATOM 3621 C C . SER B 1 47 ? 2.221 51.844 5.141 1 96.5 47 SER B C 1
ATOM 3623 O O . SER B 1 47 ? 3.068 51.688 6.02 1 96.5 47 SER B O 1
ATOM 3625 N N . GLY B 1 48 ? 2.195 51.094 4.027 1 96.06 48 GLY B N 1
ATOM 3626 C CA . GLY B 1 48 ? 3.225 50.125 3.734 1 96.06 48 GLY B CA 1
ATOM 3627 C C . GLY B 1 48 ? 2.926 48.75 4.316 1 96.06 48 GLY B C 1
ATOM 3628 O O . GLY B 1 48 ? 3.66 47.781 4.066 1 96.06 48 GLY B O 1
ATOM 3629 N N . LEU B 1 49 ? 1.831 48.656 5.035 1 97.81 49 LEU B N 1
ATOM 3630 C CA . LEU B 1 49 ? 1.477 47.406 5.66 1 97.81 49 LEU B CA 1
ATOM 3631 C C . LEU B 1 49 ? 0.489 46.625 4.793 1 97.81 49 LEU B C 1
ATOM 3633 O O . LEU B 1 49 ? -0.26 47.219 4.016 1 97.81 49 LEU B O 1
ATOM 3637 N N . PHE B 1 50 ? 0.581 45.281 4.891 1 98.19 50 PHE B N 1
ATOM 3638 C CA . PHE B 1 50 ? -0.369 44.375 4.27 1 98.19 50 PHE B CA 1
ATOM 3639 C C . PHE B 1 50 ? -1.337 43.812 5.309 1 98.19 50 PHE B C 1
ATOM 3641 O O . PHE B 1 50 ? -1.015 43.75 6.496 1 98.19 50 PHE B O 1
ATOM 3648 N N . ALA B 1 51 ? -2.51 43.531 4.891 1 97.38 51 ALA B N 1
ATOM 3649 C CA . ALA B 1 51 ? -3.48 42.812 5.715 1 97.38 51 ALA B CA 1
ATOM 3650 C C . ALA B 1 51 ? -4.141 4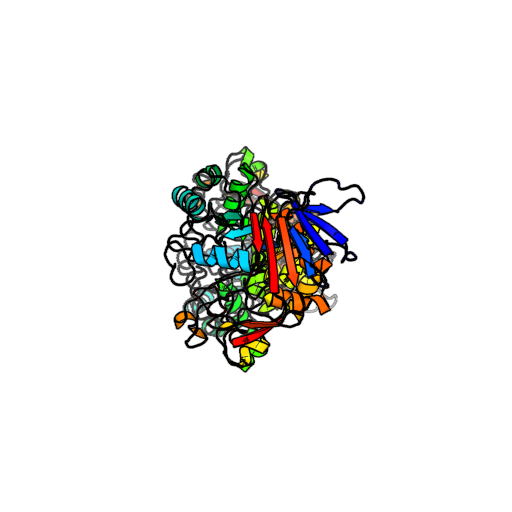1.656 4.934 1 97.38 51 ALA B C 1
ATOM 3652 O O . ALA B 1 51 ? -4.203 41.719 3.703 1 97.38 51 ALA B O 1
ATOM 3653 N N . SER B 1 52 ? -4.586 40.719 5.605 1 96.94 52 SER B N 1
ATOM 3654 C CA . SER B 1 52 ? -5.418 39.656 5.078 1 96.94 52 SER B CA 1
ATOM 3655 C C . SER B 1 52 ? -6.367 39.094 6.145 1 96.94 52 SER B C 1
ATOM 3657 O O . SER B 1 52 ? -6.355 39.562 7.285 1 96.94 52 SER B O 1
ATOM 3659 N N . LYS B 1 53 ? -7.242 38.188 5.695 1 96.31 53 LYS B N 1
ATOM 3660 C CA . LYS B 1 53 ? -7.949 37.375 6.703 1 96.31 53 LYS B CA 1
ATOM 3661 C C . LYS B 1 53 ? -6.973 36.719 7.68 1 96.31 53 LYS B C 1
ATOM 3663 O O . LYS B 1 53 ? -5.781 36.625 7.391 1 96.31 53 LYS B O 1
ATOM 3668 N N . GLY B 1 54 ? -7.504 36.469 8.852 1 97.06 54 GLY B N 1
ATOM 3669 C CA . GLY B 1 54 ? -6.652 35.844 9.852 1 97.06 54 GLY B CA 1
ATOM 3670 C C . GLY B 1 54 ? -6.051 34.531 9.375 1 97.06 54 GLY B C 1
ATOM 3671 O O . GLY B 1 54 ? -6.715 33.75 8.695 1 97.06 54 GLY B O 1
ATOM 3672 N N . TRP B 1 55 ? -4.766 34.312 9.711 1 98.19 55 TRP B N 1
ATOM 3673 C CA . TRP B 1 55 ? -4.051 33.125 9.242 1 98.19 55 TRP B CA 1
ATOM 3674 C C . TRP B 1 55 ? -4.422 31.906 10.078 1 98.19 55 TRP B C 1
ATOM 3676 O O . TRP B 1 55 ? -4.73 32.031 11.266 1 98.19 55 TRP B O 1
ATOM 3686 N N . VAL B 1 56 ? -4.445 30.734 9.43 1 98.44 56 VAL B N 1
ATOM 3687 C CA . VAL B 1 56 ? -4.797 29.469 10.062 1 98.44 56 VAL B CA 1
ATOM 3688 C C . VAL B 1 56 ? -3.66 28.469 9.875 1 98.44 56 VAL B C 1
ATOM 3690 O O . VAL B 1 56 ? -3.195 28.234 8.758 1 98.44 56 VAL B O 1
ATOM 3693 N N . ASP B 1 57 ? -3.182 27.891 10.93 1 98.75 57 ASP B N 1
ATOM 3694 C CA . ASP B 1 57 ? -2.199 26.812 10.859 1 98.75 57 ASP B CA 1
ATOM 3695 C C . ASP B 1 57 ? -2.834 25.469 11.203 1 98.75 57 ASP B C 1
ATOM 3697 O O . ASP B 1 57 ? -3.344 25.281 12.312 1 98.75 57 ASP B O 1
ATOM 3701 N N . LEU B 1 58 ? -2.682 24.484 10.312 1 98.88 58 LEU B N 1
ATOM 3702 C CA . LEU B 1 58 ? -3.363 23.203 10.5 1 98.88 58 LEU B CA 1
ATOM 3703 C C . LEU B 1 58 ? -2.469 22.219 11.242 1 98.88 58 LEU B C 1
ATOM 3705 O O . LEU B 1 58 ? -2.895 21.109 11.547 1 98.88 58 LEU B O 1
ATOM 3709 N N . ARG B 1 59 ? -1.268 22.641 11.57 1 98.62 59 ARG B N 1
ATOM 3710 C CA . ARG B 1 59 ? -0.351 21.641 12.109 1 98.62 59 ARG B CA 1
ATOM 3711 C C . ARG B 1 59 ? 0.657 22.266 13.062 1 98.62 59 ARG B C 1
ATOM 3713 O O . ARG B 1 59 ? 1.73 22.703 12.633 1 98.62 59 ARG B O 1
ATOM 3720 N N . CYS B 1 60 ? 0.346 22.188 14.344 1 97.44 60 CYS B N 1
ATOM 3721 C CA . CYS B 1 60 ? 1.23 22.703 15.391 1 97.44 60 CYS B CA 1
ATOM 3722 C C . CYS B 1 60 ? 1.285 21.75 16.578 1 97.44 60 CYS B C 1
ATOM 3724 O O . CYS B 1 60 ? 0.265 21.172 16.953 1 97.44 60 CYS B O 1
ATOM 3726 N N . VAL B 1 61 ? 2.502 21.578 17.078 1 96.94 61 VAL B N 1
ATOM 3727 C CA . VAL B 1 61 ? 2.672 20.75 18.281 1 96.94 61 VAL B CA 1
ATOM 3728 C C . VAL B 1 61 ? 2.809 21.656 19.5 1 96.94 61 VAL B C 1
ATOM 3730 O O . VAL B 1 61 ? 3.502 22.672 19.453 1 96.94 61 VAL B O 1
ATOM 3733 N N . GLY B 1 62 ? 2.029 21.359 20.469 1 95.12 62 GLY B N 1
ATOM 3734 C CA . GLY B 1 62 ? 2.258 21.906 21.797 1 95.12 62 GLY B CA 1
ATOM 3735 C C . GLY B 1 62 ? 2.924 20.922 22.75 1 95.12 62 GLY B C 1
ATOM 3736 O O . GLY B 1 62 ? 2.939 19.719 22.484 1 95.12 62 GLY B O 1
ATOM 3737 N N . GLY B 1 63 ? 3.555 21.391 23.828 1 95.44 63 GLY B N 1
ATOM 3738 C CA . GLY B 1 63 ? 4.254 20.516 24.75 1 95.44 63 GLY B CA 1
ATOM 3739 C C . GLY B 1 63 ? 3.441 20.172 25.984 1 95.44 63 GLY B C 1
ATOM 3740 O O . GLY B 1 63 ? 3.834 19.312 26.781 1 95.44 63 GLY B O 1
ATOM 3741 N N . GLU B 1 64 ? 2.369 20.828 26.078 1 95.25 64 GLU B N 1
ATOM 3742 C CA . GLU B 1 64 ? 1.542 20.625 27.266 1 95.25 64 GLU B CA 1
ATOM 3743 C C . GLU B 1 64 ? 0.265 19.859 26.922 1 95.25 64 GLU B C 1
ATOM 3745 O O . GLU B 1 64 ? -0.496 20.266 26.047 1 95.25 64 GLU B O 1
ATOM 3750 N N . PRO B 1 65 ? 0.052 18.672 27.656 1 94.69 65 PRO B N 1
ATOM 3751 C CA . PRO B 1 65 ? 0.739 18.266 28.891 1 94.69 65 PRO B CA 1
ATOM 3752 C C . PRO B 1 65 ? 2.006 17.453 28.609 1 94.69 65 PRO B C 1
ATOM 3754 O O . PRO B 1 65 ? 2.162 16.891 27.531 1 94.69 65 PRO B O 1
ATOM 3757 N N . GLY B 1 66 ? 2.984 17.406 29.547 1 95.81 66 GLY B N 1
ATOM 3758 C CA . GLY B 1 66 ? 4.062 16.438 29.625 1 95.81 66 GLY B CA 1
ATOM 3759 C C . GLY B 1 66 ? 5.398 16.984 29.156 1 95.81 66 GLY B C 1
ATOM 3760 O O . GLY B 1 66 ? 6.453 16.547 29.609 1 95.81 66 GLY B O 1
ATOM 3761 N N . GLU B 1 67 ? 5.383 17.938 28.234 1 96.19 67 GLU B N 1
ATOM 3762 C CA . GLU B 1 67 ? 6.621 18.484 27.672 1 96.19 67 GLU B CA 1
ATOM 3763 C C . GLU B 1 67 ? 6.578 20 27.641 1 96.19 67 GLU B C 1
ATOM 3765 O O . GLU B 1 67 ? 6.914 20.609 26.625 1 96.19 67 GLU B O 1
ATOM 3770 N N . GLU B 1 68 ? 6.16 20.594 28.688 1 96.19 68 GLU B N 1
ATOM 3771 C CA . GLU B 1 68 ? 6 22.031 28.797 1 96.19 68 GLU B CA 1
ATOM 3772 C C . GLU B 1 68 ? 7.324 22.766 28.578 1 96.19 68 GLU B C 1
ATOM 3774 O O . GLU B 1 68 ? 7.348 23.906 28.109 1 96.19 68 GLU B O 1
ATOM 3779 N N . HIS B 1 69 ? 8.422 22.047 28.891 1 96.19 69 HIS B N 1
ATOM 3780 C CA . HIS B 1 69 ? 9.75 22.641 28.75 1 96.19 69 HIS B CA 1
ATOM 3781 C C . HIS B 1 69 ? 10.086 22.906 27.297 1 96.19 69 HIS B C 1
ATOM 3783 O O . HIS B 1 69 ? 10.914 23.766 26.984 1 96.19 69 HIS B O 1
ATOM 3789 N N . LYS B 1 70 ? 9.469 22.172 26.391 1 97.12 70 LYS B N 1
ATOM 3790 C CA . LYS B 1 70 ? 9.656 22.391 24.969 1 97.12 70 LYS B CA 1
ATOM 3791 C C . LYS B 1 70 ? 8.773 23.531 24.453 1 97.12 70 LYS B C 1
ATOM 3793 O O . LYS B 1 70 ? 9.211 24.359 23.656 1 97.12 70 LYS B O 1
ATOM 3798 N N . GLU B 1 71 ? 7.539 23.469 24.891 1 97.88 71 GLU B N 1
ATOM 3799 C CA . GLU B 1 71 ? 6.555 24.484 24.516 1 97.88 71 GLU B CA 1
ATOM 3800 C C . GLU B 1 71 ? 5.32 24.406 25.406 1 97.88 71 GLU B C 1
ATOM 3802 O O . GLU B 1 71 ? 4.504 23.5 25.281 1 97.88 71 GLU B O 1
ATOM 3807 N N . SER B 1 72 ? 5.145 25.375 26.297 1 97.62 72 SER B N 1
ATOM 3808 C CA . SER B 1 72 ? 3.941 25.422 27.109 1 97.62 72 SER B CA 1
ATOM 3809 C C . SER B 1 72 ? 2.764 26 26.328 1 97.62 72 SER B C 1
ATOM 3811 O O . SER B 1 72 ? 2.947 26.594 25.266 1 97.62 72 SER B O 1
ATOM 3813 N N . LEU B 1 73 ? 1.521 25.766 26.828 1 98 73 LEU B N 1
ATOM 3814 C CA . LEU B 1 73 ? 0.353 26.359 26.188 1 98 73 LEU B CA 1
ATOM 3815 C C . LEU B 1 73 ? 0.432 27.891 26.203 1 98 73 LEU B C 1
ATOM 3817 O O . LEU B 1 73 ? -0.001 28.547 25.266 1 98 73 LEU B O 1
ATOM 3821 N N . GLU B 1 74 ? 0.986 28.391 27.219 1 97.06 74 GLU B N 1
ATOM 3822 C CA . GLU B 1 74 ? 1.157 29.844 27.328 1 97.06 74 GLU B CA 1
ATOM 3823 C C . GLU B 1 74 ? 2.094 30.359 26.234 1 97.06 74 GLU B C 1
ATOM 3825 O O . GLU B 1 74 ? 1.764 31.312 25.531 1 97.06 74 GLU B O 1
ATOM 3830 N N . SER B 1 75 ? 3.248 29.75 26.156 1 97.25 75 SER B N 1
ATOM 3831 C CA . SER B 1 75 ? 4.203 30.188 25.156 1 97.25 75 SER B CA 1
ATOM 3832 C C . SER B 1 75 ? 3.652 29.984 23.75 1 97.25 75 SER B C 1
ATOM 3834 O O . SER B 1 75 ? 3.861 30.812 22.859 1 97.25 75 SER B O 1
ATOM 3836 N N . LEU B 1 76 ? 2.975 28.859 23.531 1 98.25 76 LEU B N 1
ATOM 3837 C CA . LEU B 1 76 ? 2.389 28.594 22.219 1 98.25 76 LEU B CA 1
ATOM 3838 C C . LEU B 1 76 ? 1.354 29.656 21.859 1 98.25 76 LEU B C 1
ATOM 3840 O O . LEU B 1 76 ? 1.301 30.109 20.719 1 98.25 76 LEU B O 1
ATOM 3844 N N . GLY B 1 77 ? 0.466 30 22.797 1 97.81 77 GLY B N 1
ATOM 3845 C CA . GLY B 1 77 ? -0.511 31.047 22.562 1 97.81 77 GLY B CA 1
ATOM 3846 C C . GLY B 1 77 ? 0.118 32.375 22.172 1 97.81 77 GLY B C 1
ATOM 3847 O O . GLY B 1 77 ? -0.357 33.031 21.234 1 97.81 77 GLY B O 1
ATOM 3848 N N . GLU B 1 78 ? 1.151 32.719 22.875 1 96.88 78 GLU B N 1
ATOM 3849 C CA . GLU B 1 78 ? 1.888 33.938 22.547 1 96.88 78 GLU B CA 1
ATOM 3850 C C . GLU B 1 78 ? 2.52 33.844 21.156 1 96.88 78 GLU B C 1
ATOM 3852 O O . GLU B 1 78 ? 2.572 34.844 20.438 1 96.88 78 GLU B O 1
ATOM 3857 N N . LEU B 1 79 ? 3.078 32.688 20.859 1 97.56 79 LEU B N 1
ATOM 3858 C CA . LEU B 1 79 ? 3.709 32.469 19.578 1 97.56 79 LEU B CA 1
ATOM 3859 C C . LEU B 1 79 ? 2.701 32.625 18.438 1 97.56 79 LEU B C 1
ATOM 3861 O O . LEU B 1 79 ? 2.988 33.281 17.438 1 97.56 79 LEU B O 1
ATOM 3865 N N . LEU B 1 80 ? 1.569 31.984 18.625 1 98.31 80 LEU B N 1
ATOM 3866 C CA . LEU B 1 80 ? 0.543 32.031 17.578 1 98.31 80 LEU B CA 1
ATOM 3867 C C . LEU B 1 80 ? 0.115 33.469 17.312 1 98.31 80 LEU B C 1
ATOM 3869 O O . LEU B 1 80 ? 0.118 33.906 16.172 1 98.31 80 LEU B O 1
ATOM 3873 N N . LYS B 1 81 ? -0.161 34.156 18.375 1 96.69 81 LYS B N 1
ATOM 3874 C CA . LYS B 1 81 ? -0.587 35.562 18.281 1 96.69 81 LYS B CA 1
ATOM 3875 C C . LYS B 1 81 ? 0.492 36.438 17.625 1 96.69 81 LYS B C 1
ATOM 3877 O O . LYS B 1 81 ? 0.216 37.156 16.688 1 96.69 81 LYS B O 1
ATOM 3882 N N . SER B 1 82 ? 1.671 36.281 18.047 1 97.25 82 SER B N 1
ATOM 3883 C CA . SER B 1 82 ? 2.777 37.125 17.594 1 97.25 82 SER B CA 1
ATOM 3884 C C . SER B 1 82 ? 3.18 36.781 16.172 1 97.25 82 SER B C 1
ATOM 3886 O O . SER B 1 82 ? 3.83 37.562 15.484 1 97.25 82 SER B O 1
ATOM 3888 N N . SER B 1 83 ? 2.85 35.562 15.781 1 98.25 83 SER B N 1
ATOM 3889 C CA . SER B 1 83 ? 3.217 35.094 14.445 1 98.25 83 SER B CA 1
ATOM 3890 C C . SER B 1 83 ? 2.092 35.344 13.445 1 98.25 83 SER B C 1
ATOM 3892 O O . SER B 1 83 ? 2.221 35.031 12.258 1 98.25 83 SER B O 1
ATOM 3894 N N . GLY B 1 84 ? 0.981 35.875 13.906 1 98.06 84 GLY B N 1
ATOM 3895 C CA . GLY B 1 84 ? -0.064 36.344 12.992 1 98.06 84 GLY B CA 1
ATOM 3896 C C . GLY B 1 84 ? -1.193 35.312 12.852 1 98.06 84 GLY B C 1
ATOM 3897 O O . GLY B 1 84 ? -2.146 35.562 12.109 1 98.06 84 GLY B O 1
ATOM 3898 N N . PHE B 1 85 ? -1.154 34.219 13.594 1 98.56 85 PHE B N 1
ATOM 3899 C CA . PHE B 1 85 ? -2.158 33.188 13.445 1 98.56 85 PHE B CA 1
ATOM 3900 C C . PHE B 1 85 ? -3.355 33.438 14.352 1 98.56 85 PHE B C 1
ATOM 3902 O O . PHE B 1 85 ? -3.199 33.625 15.562 1 98.56 85 PHE B O 1
ATOM 3909 N N . THR B 1 86 ? -4.551 33.469 13.766 1 97.62 86 THR B N 1
ATOM 3910 C CA . THR B 1 86 ? -5.777 33.688 14.523 1 97.62 86 THR B CA 1
ATOM 3911 C C . THR B 1 86 ? -6.457 32.344 14.852 1 97.62 86 THR B C 1
ATOM 3913 O O . THR B 1 86 ? -7.387 32.312 15.656 1 97.62 86 THR B O 1
ATOM 3916 N N . LYS B 1 87 ? -6.008 31.297 14.242 1 97.88 87 LYS B N 1
ATOM 3917 C CA . LYS B 1 87 ? -6.539 29.953 14.445 1 97.88 87 LYS B CA 1
ATOM 3918 C C . LYS B 1 87 ? -5.461 28.891 14.219 1 97.88 87 LYS B C 1
ATOM 3920 O O . LYS B 1 87 ? -4.594 29.062 13.359 1 97.88 87 LYS B O 1
ATOM 3925 N N . ALA B 1 88 ? -5.488 27.891 15.016 1 98.31 88 ALA B N 1
ATOM 3926 C CA . ALA B 1 88 ? -4.492 26.828 14.836 1 98.31 88 ALA B CA 1
ATOM 3927 C C . ALA B 1 88 ? -5.043 25.484 15.266 1 98.31 88 ALA B C 1
ATOM 3929 O O . ALA B 1 88 ? -5.809 25.391 16.234 1 98.31 88 ALA B O 1
ATOM 3930 N N . VAL B 1 89 ? -4.645 24.422 14.562 1 98.75 89 VAL B N 1
ATOM 3931 C CA . VAL B 1 89 ? -4.945 23.047 14.938 1 98.75 89 VAL B CA 1
ATOM 3932 C C . VAL B 1 89 ? -3.789 22.469 15.758 1 98.75 89 VAL B C 1
ATOM 3934 O O . VAL B 1 89 ? -2.639 22.484 15.312 1 98.75 89 VAL B O 1
ATOM 3937 N N . LEU B 1 90 ? -4.09 22.047 16.922 1 98.5 90 LEU B N 1
ATOM 3938 C CA . LEU B 1 90 ? -3.104 21.422 17.812 1 98.5 90 LEU B CA 1
ATOM 3939 C C . LEU B 1 90 ? -3.057 19.922 17.594 1 98.5 90 LEU B C 1
ATOM 3941 O O . LEU B 1 90 ? -4.086 19.25 17.672 1 98.5 90 LEU B O 1
ATOM 3945 N N . MET B 1 91 ? -1.898 19.391 17.359 1 98.38 91 MET B N 1
ATOM 3946 C CA . MET B 1 91 ? -1.714 17.969 17.156 1 98.38 91 MET B CA 1
ATOM 3947 C C . MET B 1 91 ? -1.812 17.203 18.469 1 98.38 91 MET B C 1
ATOM 3949 O O . MET B 1 91 ? -1.582 17.781 19.547 1 98.38 91 MET B O 1
ATOM 3953 N N . PRO B 1 92 ? -2.006 15.984 18.422 1 98.62 92 PRO B N 1
ATOM 3954 C CA . PRO B 1 92 ? -2.316 15.219 19.641 1 98.62 92 PRO B CA 1
ATOM 3955 C C . PRO B 1 92 ? -1.064 14.711 20.344 1 98.62 92 PRO B C 1
ATOM 3957 O O . PRO B 1 92 ? -1.165 14.07 21.406 1 98.62 92 PRO B O 1
ATOM 3960 N N . ASN B 1 93 ? 0.12 15.07 19.859 1 98.12 93 ASN B N 1
ATOM 3961 C CA . ASN B 1 93 ? 1.338 14.375 20.266 1 98.12 93 ASN B CA 1
ATOM 3962 C C . ASN B 1 93 ? 1.951 15 21.516 1 98.12 93 ASN B C 1
ATOM 3964 O O . ASN B 1 93 ? 3.139 15.328 21.531 1 98.12 93 ASN B O 1
ATOM 3968 N N . THR B 1 94 ? 1.184 15.156 22.547 1 97.31 94 THR B N 1
ATOM 3969 C CA . THR B 1 94 ? 1.666 15.477 23.891 1 97.31 94 THR B CA 1
ATOM 3970 C C . THR B 1 94 ? 1.879 14.203 24.703 1 97.31 94 THR B C 1
ATOM 3972 O O . THR B 1 94 ? 1.736 13.094 24.188 1 97.31 94 THR B O 1
ATOM 3975 N N . HIS B 1 95 ? 2.352 14.43 25.922 1 96.25 95 HIS B N 1
ATOM 3976 C CA . HIS B 1 95 ? 2.564 13.289 26.812 1 96.25 95 HIS B CA 1
ATOM 3977 C C . HIS B 1 95 ? 1.857 13.5 28.141 1 96.25 95 HIS B C 1
ATOM 3979 O O . HIS B 1 95 ? 2.369 14.195 29.016 1 96.25 95 HIS B O 1
ATOM 3985 N N . PRO B 1 96 ? 0.718 12.828 28.406 1 97 96 PRO B N 1
ATOM 3986 C CA . PRO B 1 96 ? 0.056 11.867 27.516 1 97 96 PRO B CA 1
ATOM 3987 C C . PRO B 1 96 ? -0.522 12.531 26.266 1 97 96 PRO B C 1
ATOM 3989 O O . PRO B 1 96 ? -0.687 13.75 26.234 1 97 96 PRO B O 1
ATOM 3992 N N . ALA B 1 97 ? -0.818 11.68 25.219 1 98.38 97 ALA B N 1
ATOM 3993 C CA . ALA B 1 97 ? -1.462 12.172 24 1 98.38 97 ALA B CA 1
ATOM 3994 C C . ALA B 1 97 ? -2.844 12.742 24.312 1 98.38 97 ALA B C 1
ATOM 3996 O O . ALA B 1 97 ? -3.463 12.383 25.312 1 98.38 97 ALA B O 1
ATOM 3997 N N . ILE B 1 98 ? -3.32 13.68 23.469 1 98.56 98 ILE B N 1
ATOM 3998 C CA . ILE B 1 98 ? -4.684 14.188 23.562 1 98.56 98 ILE B CA 1
ATOM 3999 C C . ILE B 1 98 ? -5.66 13.133 23.016 1 98.56 98 ILE B C 1
ATOM 4001 O O . ILE B 1 98 ? -5.824 13 21.812 1 98.56 98 ILE B O 1
ATOM 4005 N N . GLN B 1 99 ? -6.312 12.352 24 1 98.69 99 GLN B N 1
ATOM 4006 C CA . GLN B 1 99 ? -6.965 11.148 23.5 1 98.69 99 GLN B CA 1
ATOM 4007 C C . GLN B 1 99 ? -8.234 10.836 24.281 1 98.69 99 GLN B C 1
ATOM 4009 O O . GLN B 1 99 ? -8.852 9.789 24.078 1 98.69 99 GLN B O 1
ATOM 4014 N N . ASP B 1 100 ? -8.695 11.727 25.156 1 97.88 100 ASP B N 1
ATOM 4015 C CA . ASP B 1 100 ? -9.961 11.5 25.844 1 97.88 100 ASP B CA 1
ATOM 4016 C C . ASP B 1 100 ? -10.648 12.828 26.188 1 97.88 100 ASP B C 1
ATOM 4018 O O . ASP B 1 100 ? -10.109 13.898 25.906 1 97.88 100 ASP B O 1
ATOM 4022 N N . LYS B 1 101 ? -11.805 12.766 26.703 1 97.44 101 LYS B N 1
ATOM 4023 C CA . LYS B 1 101 ? -12.656 13.914 26.984 1 97.44 101 LYS B CA 1
ATOM 4024 C C . LYS B 1 101 ? -11.984 14.867 27.969 1 97.44 101 LYS B C 1
ATOM 4026 O O . LYS B 1 101 ? -12.078 16.094 27.828 1 97.44 101 LYS B O 1
ATOM 4031 N N . ASN B 1 102 ? -11.359 14.297 28.938 1 97.56 102 ASN B N 1
ATOM 4032 C CA . ASN B 1 102 ? -10.703 15.125 29.953 1 97.56 102 ASN B CA 1
ATOM 4033 C C . ASN B 1 102 ? -9.586 15.969 29.344 1 97.56 102 ASN B C 1
ATOM 4035 O O . ASN B 1 102 ? -9.391 17.125 29.734 1 97.56 102 ASN B O 1
ATOM 4039 N N . ASP B 1 103 ? -8.82 15.375 28.438 1 97.62 103 ASP B N 1
ATOM 4040 C CA . ASP B 1 103 ? -7.762 16.094 27.734 1 97.62 103 ASP B CA 1
ATOM 4041 C C . ASP B 1 103 ? -8.328 17.281 26.969 1 97.62 103 ASP B C 1
ATOM 4043 O O . ASP B 1 103 ? -7.746 18.375 26.969 1 97.62 103 ASP B O 1
ATOM 4047 N N . ILE B 1 104 ? -9.477 17.062 26.297 1 98.12 104 ILE B N 1
ATOM 4048 C CA . ILE B 1 104 ? -10.125 18.109 25.5 1 98.12 104 ILE B CA 1
ATOM 4049 C C . ILE B 1 104 ? -10.57 19.25 26.406 1 98.12 104 ILE B C 1
ATOM 4051 O O . ILE B 1 104 ? -10.312 20.422 26.109 1 98.12 104 ILE B O 1
ATOM 4055 N N . GLN B 1 105 ? -11.141 18.922 27.469 1 97.69 105 GLN B N 1
ATOM 4056 C CA . GLN B 1 105 ? -11.633 19.922 28.422 1 97.69 105 GLN B CA 1
ATOM 4057 C C . GLN B 1 105 ? -10.484 20.703 29.031 1 97.69 105 GLN B C 1
ATOM 4059 O O . GLN B 1 105 ? -10.578 21.922 29.219 1 97.69 105 GLN B O 1
ATOM 4064 N N . PHE B 1 106 ? -9.484 20 29.359 1 97 106 PHE B N 1
ATOM 4065 C CA . PHE B 1 106 ? -8.289 20.625 29.891 1 97 106 PHE B CA 1
ATOM 4066 C C . PHE B 1 106 ? -7.75 21.672 28.938 1 97 106 PHE B C 1
ATOM 4068 O O . PHE B 1 106 ? -7.508 22.812 29.328 1 97 106 PHE B O 1
ATOM 4075 N N . LEU B 1 107 ? -7.586 21.344 27.719 1 97.5 107 LEU B N 1
ATOM 4076 C CA . LEU B 1 107 ? -7.027 22.234 26.719 1 97.5 107 LEU B CA 1
ATOM 4077 C C . LEU B 1 107 ? -7.945 23.438 26.484 1 97.5 107 LEU B C 1
ATOM 4079 O O . LEU B 1 107 ? -7.477 24.578 26.391 1 97.5 107 LEU B O 1
ATOM 4083 N N . ARG B 1 108 ? -9.211 23.203 26.438 1 96.94 108 ARG B N 1
ATOM 4084 C CA . ARG B 1 108 ? -10.164 24.281 26.219 1 96.94 108 ARG B CA 1
ATOM 4085 C C . ARG B 1 108 ? -10.125 25.281 27.375 1 96.94 108 ARG B C 1
ATOM 4087 O O . ARG B 1 108 ? -10.156 26.5 27.141 1 96.94 108 ARG B O 1
ATOM 4094 N N . SER B 1 109 ? -10.039 24.734 28.516 1 97.12 109 SER B N 1
ATOM 4095 C CA . SER B 1 109 ? -9.992 25.594 29.703 1 97.12 109 SER B CA 1
ATOM 4096 C C . SER B 1 109 ? -8.711 26.406 29.734 1 97.12 109 SER B C 1
ATOM 4098 O O . SER B 1 109 ? -8.742 27.609 30.031 1 97.12 109 SER B O 1
ATOM 4100 N N . LYS B 1 110 ? -7.645 25.797 29.406 1 96.69 110 LYS B N 1
ATOM 4101 C CA . LYS B 1 110 ? -6.336 26.438 29.516 1 96.69 110 LYS B CA 1
ATOM 4102 C C . LYS B 1 110 ? -6.117 27.453 28.406 1 96.69 110 LYS B C 1
ATOM 4104 O O . LYS B 1 110 ? -5.293 28.359 28.516 1 96.69 110 LYS B O 1
ATOM 4109 N N . THR B 1 111 ? -6.848 27.312 27.344 1 97.19 111 THR B N 1
ATOM 4110 C CA . THR B 1 111 ? -6.57 28.156 26.188 1 97.19 111 THR B CA 1
ATOM 4111 C C . THR B 1 111 ? -7.707 29.141 25.953 1 97.19 111 THR B C 1
ATOM 4113 O O . THR B 1 111 ? -7.766 29.797 24.906 1 97.19 111 THR B O 1
ATOM 4116 N N . LYS B 1 112 ? -8.617 29.25 26.875 1 95.38 112 LYS B N 1
ATOM 4117 C CA . LYS B 1 112 ? -9.82 30.062 26.734 1 95.38 112 LYS B CA 1
ATOM 4118 C C . LYS B 1 112 ? -9.469 31.531 26.516 1 95.38 112 LYS B C 1
ATOM 4120 O O . LYS B 1 112 ? -10.203 32.25 25.844 1 95.38 112 LYS B O 1
ATOM 4125 N N . ASN B 1 113 ? -8.344 31.969 26.984 1 94.75 113 ASN B N 1
ATOM 4126 C CA . ASN B 1 113 ? -7.98 33.375 26.922 1 94.75 113 ASN B CA 1
ATOM 4127 C C . ASN B 1 113 ? -7.008 33.656 25.781 1 94.75 113 ASN B C 1
ATOM 4129 O O . ASN B 1 113 ? -6.492 34.781 25.656 1 94.75 113 ASN B O 1
ATOM 4133 N N . TRP B 1 114 ? -6.723 32.625 25.016 1 96.81 114 TRP B N 1
ATOM 4134 C CA . TRP B 1 114 ? -5.891 32.812 23.828 1 96.81 114 TRP B CA 1
ATOM 4135 C C . TRP B 1 114 ? -6.527 33.844 22.891 1 96.81 114 TRP B C 1
ATOM 4137 O O . TRP B 1 114 ? -7.754 33.906 22.781 1 96.81 114 TRP B O 1
ATOM 4147 N N . VAL B 1 115 ? -5.734 34.656 22.266 1 96.31 115 VAL B N 1
ATOM 4148 C CA . VAL B 1 115 ? -6.219 35.469 21.156 1 96.31 115 VAL B CA 1
ATOM 4149 C C . VAL B 1 115 ? -6.602 34.562 19.969 1 96.31 115 VAL B C 1
ATOM 4151 O O . VAL B 1 115 ? -7.648 34.75 19.359 1 96.31 115 VAL B O 1
ATOM 4154 N N . SER B 1 116 ? -5.727 33.594 19.719 1 97.62 116 SER B N 1
ATOM 4155 C CA . SER B 1 116 ? -5.949 32.656 18.609 1 97.62 116 SER B CA 1
ATOM 4156 C C . SER B 1 116 ? -6.93 31.562 19.016 1 97.62 116 SER B C 1
ATOM 4158 O O . SER B 1 116 ? -6.879 31.047 20.141 1 97.62 116 SER B O 1
ATOM 4160 N N . ASP B 1 117 ? -7.828 31.156 18.109 1 97.25 117 ASP B N 1
ATOM 4161 C CA . ASP B 1 117 ? -8.727 30.031 18.328 1 97.25 117 ASP B CA 1
ATOM 4162 C C . ASP B 1 117 ? -7.969 28.703 18.25 1 97.25 117 ASP B C 1
ATOM 4164 O O . ASP B 1 117 ? -7.188 28.484 17.328 1 97.25 117 ASP B O 1
ATOM 4168 N N . LEU B 1 118 ? -8.242 27.906 19.25 1 97.56 118 LEU B N 1
ATOM 4169 C CA . LEU B 1 118 ? -7.641 26.578 19.25 1 97.56 118 LEU B CA 1
ATOM 4170 C C . LEU B 1 118 ? -8.602 25.547 18.656 1 97.56 118 LEU B C 1
ATOM 4172 O O . LEU B 1 118 ? -9.75 25.453 19.094 1 97.56 118 LEU B O 1
ATOM 4176 N N . ILE B 1 119 ? -8.195 24.828 17.641 1 98.25 119 ILE B N 1
ATOM 4177 C CA . ILE B 1 119 ? -8.852 23.609 17.156 1 98.25 119 ILE B CA 1
ATOM 4178 C C . ILE B 1 119 ? -8.047 22.391 17.578 1 98.25 119 ILE B C 1
ATOM 4180 O O . ILE B 1 119 ? -6.816 22.391 17.516 1 98.25 119 ILE B O 1
ATOM 4184 N N . ILE B 1 120 ? -8.734 21.375 18.047 1 98.56 120 ILE B N 1
ATOM 4185 C CA . ILE B 1 120 ? -8.031 20.234 18.609 1 98.56 120 ILE B CA 1
ATOM 4186 C C . ILE B 1 120 ? -8.094 19.062 17.625 1 98.56 120 ILE B C 1
ATOM 4188 O O . ILE B 1 120 ? -9.172 18.688 17.156 1 98.56 120 ILE B O 1
ATOM 4192 N N . ASN B 1 121 ? -6.953 18.531 17.203 1 98.75 121 ASN B N 1
ATOM 4193 C CA . ASN B 1 121 ? -6.812 17.219 16.609 1 98.75 121 ASN B CA 1
ATOM 4194 C C . ASN B 1 121 ? -6.617 16.141 17.672 1 98.75 121 ASN B C 1
ATOM 4196 O O . ASN B 1 121 ? -5.566 16.078 18.312 1 98.75 121 ASN B O 1
ATOM 4200 N N . ALA B 1 122 ? -7.613 15.336 17.828 1 98.81 122 ALA B N 1
ATOM 4201 C CA . ALA B 1 122 ? -7.496 14.273 18.828 1 98.81 122 ALA B CA 1
ATOM 4202 C C . ALA B 1 122 ? -6.875 13.023 18.219 1 98.81 122 ALA B C 1
ATOM 4204 O O . ALA B 1 122 ? -6.953 12.805 17.016 1 98.81 122 ALA B O 1
ATOM 4205 N N . ALA B 1 123 ? -6.23 12.258 19.078 1 98.88 123 ALA B N 1
ATOM 4206 C CA . ALA B 1 123 ? -5.645 10.992 18.641 1 98.88 123 ALA B CA 1
ATOM 4207 C C . ALA B 1 123 ? -6.723 10.023 18.156 1 98.88 123 ALA B C 1
ATOM 4209 O O . ALA B 1 123 ? -7.766 9.883 18.797 1 98.88 123 ALA B O 1
ATOM 4210 N N . ALA B 1 124 ? -6.48 9.438 17.016 1 98.75 124 ALA B N 1
ATOM 4211 C CA . ALA B 1 124 ? -7.375 8.391 16.547 1 98.75 124 ALA B CA 1
ATOM 4212 C C . ALA B 1 124 ? -7.148 7.082 17.297 1 98.75 124 ALA B C 1
ATOM 4214 O O . ALA B 1 124 ? -8.086 6.316 17.516 1 98.75 124 ALA B O 1
ATOM 4215 N N . THR B 1 125 ? -5.906 6.82 17.609 1 98.62 125 THR B N 1
ATOM 4216 C CA . THR B 1 125 ? -5.543 5.613 18.344 1 98.62 125 THR B CA 1
ATOM 4217 C C . THR B 1 125 ? -4.836 5.969 19.641 1 98.62 125 THR B C 1
ATOM 4219 O O . THR B 1 125 ? -4.254 7.047 19.766 1 98.62 125 THR B O 1
ATOM 4222 N N . LYS B 1 126 ? -4.863 5.066 20.625 1 98.5 126 LYS B N 1
ATOM 4223 C CA . LYS B 1 126 ? -4.266 5.305 21.938 1 98.5 126 LYS B CA 1
ATOM 4224 C C . LYS B 1 126 ? -2.773 5.598 21.828 1 98.5 126 LYS B C 1
ATOM 4226 O O . LYS B 1 126 ? -2.039 4.852 21.172 1 98.5 126 LYS B O 1
ATOM 4231 N N . ASP B 1 127 ? -2.346 6.75 22.406 1 98.19 127 ASP B N 1
ATOM 4232 C CA . ASP B 1 127 ? -0.956 7.191 22.469 1 98.19 127 ASP B CA 1
ATOM 4233 C C . ASP B 1 127 ? -0.393 7.434 21.078 1 98.19 127 ASP B C 1
ATOM 4235 O O . ASP B 1 127 ? 0.825 7.512 20.891 1 98.19 127 ASP B O 1
ATOM 4239 N N . CYS B 1 128 ? -1.272 7.457 20.047 1 98.19 128 CYS B N 1
ATOM 4240 C CA . CYS B 1 128 ? -0.909 7.723 18.672 1 98.19 128 CYS B CA 1
ATOM 4241 C C . CYS B 1 128 ? -0.015 6.617 18.109 1 98.19 128 CYS B C 1
ATOM 4243 O O . CYS B 1 128 ? 0.914 6.887 17.359 1 98.19 128 CYS B O 1
ATOM 4245 N N . ASN B 1 129 ? -0.328 5.332 18.531 1 96.25 129 ASN B N 1
ATOM 4246 C CA . ASN B 1 129 ? 0.567 4.238 18.172 1 96.25 129 ASN B CA 1
ATOM 4247 C C . ASN B 1 129 ? 0.011 3.428 17 1 96.25 129 ASN B C 1
ATOM 4249 O O . ASN B 1 129 ? 0.658 2.492 16.531 1 96.25 129 ASN B O 1
ATOM 4253 N N . GLY B 1 130 ? -1.182 3.732 16.562 1 95.69 130 GLY B N 1
ATOM 4254 C CA . GLY B 1 130 ? -1.751 3.1 15.375 1 95.69 130 GLY B CA 1
ATOM 4255 C C . GLY B 1 130 ? -2.367 1.744 15.664 1 95.69 130 GLY B C 1
ATOM 4256 O O . GLY B 1 130 ? -2.664 0.982 14.742 1 95.69 130 GLY B O 1
ATOM 4257 N N . GLU B 1 131 ? -2.664 1.362 16.938 1 93.5 131 GLU B N 1
ATOM 4258 C CA . GLU B 1 131 ? -3.111 0.021 17.297 1 93.5 131 GLU B CA 1
ATOM 4259 C C . GLU B 1 131 ? -4.543 0.041 17.828 1 93.5 131 GLU B C 1
ATOM 4261 O O . GLU B 1 131 ? -5.48 -0.307 17.109 1 93.5 131 GLU B O 1
ATOM 4266 N N . ASP B 1 132 ? -4.781 0.619 19 1 96.25 132 ASP B N 1
ATOM 4267 C CA . ASP B 1 132 ? -6.098 0.64 19.641 1 96.25 132 ASP B CA 1
ATOM 4268 C C . ASP B 1 132 ? -6.773 1.996 19.453 1 96.25 132 ASP B C 1
ATOM 4270 O O . ASP B 1 132 ? -6.141 3.039 19.625 1 96.25 132 ASP B O 1
ATOM 4274 N N . PHE B 1 133 ? -8.023 1.943 19.172 1 97.81 133 PHE B N 1
ATOM 4275 C CA . PHE B 1 133 ? -8.781 3.172 18.938 1 97.81 133 PHE B CA 1
ATOM 4276 C C . PHE B 1 133 ? -8.969 3.934 20.25 1 97.81 133 PHE B C 1
ATOM 4278 O O . PHE B 1 133 ? -9.07 3.328 21.312 1 97.81 133 PHE B O 1
ATOM 4285 N N . THR B 1 134 ? -8.977 5.23 20.141 1 98.5 134 THR B N 1
ATOM 4286 C CA . THR B 1 134 ? -9.523 6.043 21.234 1 98.5 134 THR B CA 1
ATOM 4287 C C . THR B 1 134 ? -11.047 6.02 21.203 1 98.5 134 THR B C 1
ATOM 4289 O O . THR B 1 134 ? -11.656 5.453 20.297 1 98.5 134 THR B O 1
ATOM 4292 N N . ASP B 1 135 ? -11.695 6.543 22.266 1 97.94 135 ASP B N 1
ATOM 4293 C CA . ASP B 1 135 ? -13.148 6.668 22.25 1 97.94 135 ASP B CA 1
ATOM 4294 C C . ASP B 1 135 ? -13.586 7.836 21.375 1 97.94 135 ASP B C 1
ATOM 4296 O O . ASP B 1 135 ? -14.047 8.859 21.891 1 97.94 135 ASP B O 1
ATOM 4300 N N . ILE B 1 136 ? -13.539 7.598 20.094 1 98.25 136 ILE B N 1
ATOM 4301 C CA . ILE B 1 136 ? -13.703 8.625 19.062 1 98.25 136 ILE B CA 1
ATOM 4302 C C . ILE B 1 136 ? -15.039 9.328 19.25 1 98.25 136 ILE B C 1
ATOM 4304 O O . ILE B 1 136 ? -15.109 10.562 19.219 1 98.25 136 ILE B O 1
ATOM 4308 N N . LEU B 1 137 ? -16.109 8.578 19.469 1 97.12 137 LEU B N 1
ATOM 4309 C CA . LEU B 1 137 ? -17.438 9.164 19.609 1 97.12 137 LEU B CA 1
ATOM 4310 C C . LEU B 1 137 ? -17.531 10.023 20.859 1 97.12 137 LEU B C 1
ATOM 4312 O O . LEU B 1 137 ? -18.141 11.094 20.828 1 97.12 137 LEU B O 1
ATOM 4316 N N . ASP B 1 138 ? -16.922 9.484 21.922 1 97.5 138 ASP B N 1
ATOM 4317 C CA . ASP B 1 138 ? -16.922 10.242 23.172 1 97.5 138 ASP B CA 1
ATOM 4318 C C . ASP B 1 138 ? -16.156 11.555 23.016 1 97.5 138 ASP B C 1
ATOM 4320 O O . ASP B 1 138 ? -16.578 12.594 23.531 1 97.5 138 ASP B O 1
ATOM 4324 N N . ILE B 1 139 ? -15.094 11.516 22.359 1 98.5 139 ILE B N 1
ATOM 4325 C CA . ILE B 1 139 ? -14.273 12.695 22.109 1 98.5 139 ILE B CA 1
ATOM 4326 C C . ILE B 1 139 ? -15.039 13.68 21.219 1 98.5 139 ILE B C 1
ATOM 4328 O O . ILE B 1 139 ? -15.016 14.891 21.469 1 98.5 139 ILE B O 1
ATOM 4332 N N . HIS B 1 140 ? -15.727 13.172 20.25 1 98.19 140 HIS B N 1
ATOM 4333 C CA . HIS B 1 140 ? -16.5 14.016 19.344 1 98.19 140 HIS B CA 1
ATOM 4334 C C . HIS B 1 140 ? -17.578 14.797 20.094 1 98.19 140 HIS B C 1
ATOM 4336 O O . HIS B 1 140 ? -17.891 15.93 19.734 1 98.19 140 HIS B O 1
ATOM 4342 N N . GLN B 1 141 ? -18.109 14.188 21.094 1 97.62 141 GLN B N 1
ATOM 4343 C CA . GLN B 1 141 ? -19.156 14.836 21.891 1 97.62 141 GLN B CA 1
ATOM 4344 C C . GLN B 1 141 ? -18.625 16.109 22.547 1 97.62 141 GLN B C 1
ATOM 4346 O O . GLN B 1 141 ? -19.406 16.984 22.938 1 97.62 141 GLN B O 1
ATOM 4351 N N . GLU B 1 142 ? -17.328 16.188 22.656 1 97.44 142 GLU B N 1
ATOM 4352 C CA . GLU B 1 142 ? -16.719 17.406 23.172 1 97.44 142 GLU B CA 1
ATOM 4353 C C . GLU B 1 142 ? -16.5 18.438 22.078 1 97.44 142 GLU B C 1
ATOM 4355 O O . GLU B 1 142 ? -15.859 19.469 22.297 1 97.44 142 GLU B O 1
ATOM 4360 N N . GLY B 1 143 ? -16.922 18.188 20.891 1 96.94 143 GLY B N 1
ATOM 4361 C CA . GLY B 1 143 ? -16.875 19.141 19.797 1 96.94 143 GLY B CA 1
ATOM 4362 C C . GLY B 1 143 ? -15.672 18.953 18.891 1 96.94 143 GLY B C 1
ATOM 4363 O O . GLY B 1 143 ? -15.383 19.812 18.062 1 96.94 143 GLY B O 1
ATOM 4364 N N . VAL B 1 144 ? -14.992 17.844 19.016 1 98.38 144 VAL B N 1
ATOM 4365 C CA . VAL B 1 144 ? -13.812 17.578 18.203 1 98.38 144 VAL B CA 1
ATOM 4366 C C . VAL B 1 144 ? -14.227 16.859 16.922 1 98.38 144 VAL B C 1
ATOM 4368 O O . VAL B 1 144 ? -14.961 15.859 16.969 1 98.38 144 VAL B O 1
ATOM 4371 N N . ASN B 1 145 ? -13.758 17.328 15.773 1 98.12 145 ASN B N 1
ATOM 4372 C CA . ASN B 1 145 ? -14.125 16.734 14.492 1 98.12 145 ASN B CA 1
ATOM 4373 C C . ASN B 1 145 ? -12.898 16.266 13.719 1 98.12 145 ASN B C 1
ATOM 4375 O O . ASN B 1 145 ? -13.023 15.672 12.648 1 98.12 145 ASN B O 1
ATOM 4379 N N . ILE B 1 146 ? -11.703 16.578 14.188 1 98.81 146 ILE B N 1
ATOM 4380 C CA . ILE B 1 146 ? -10.453 16.188 13.539 1 98.81 146 ILE B CA 1
ATOM 4381 C C . ILE B 1 146 ? -9.766 15.102 14.367 1 98.81 146 ILE B C 1
ATOM 4383 O O . ILE B 1 146 ? -9.531 15.281 15.562 1 98.81 146 ILE B O 1
ATOM 4387 N N . PHE B 1 147 ? -9.492 14.016 13.734 1 98.88 147 PHE B N 1
ATOM 4388 C CA . PHE B 1 147 ? -8.797 12.906 14.383 1 98.88 147 PHE B CA 1
ATOM 4389 C C . PHE B 1 147 ? -7.578 12.492 13.57 1 98.88 147 PHE B C 1
ATOM 4391 O O . PHE B 1 147 ? -7.566 12.609 12.344 1 98.88 147 PHE B O 1
ATOM 4398 N N . GLY B 1 148 ? -6.574 12.047 14.156 1 98.69 148 GLY B N 1
ATOM 4399 C CA . GLY B 1 148 ? -5.336 11.555 13.57 1 98.69 148 GLY B CA 1
ATOM 4400 C C . GLY B 1 148 ? -4.23 11.352 14.586 1 98.69 148 GLY B C 1
ATOM 4401 O O . GLY B 1 148 ? -4.312 11.859 15.711 1 98.69 148 GLY B O 1
ATOM 4402 N N . ASP B 1 149 ? -3.176 10.75 14.18 1 98.62 149 ASP B N 1
ATOM 4403 C CA . ASP B 1 149 ? -2.117 10.406 15.117 1 98.62 149 ASP B CA 1
ATOM 4404 C C . ASP B 1 149 ? -0.932 11.359 14.984 1 98.62 149 ASP B C 1
ATOM 4406 O O . ASP B 1 149 ? 0.178 11.047 15.422 1 98.62 149 ASP B O 1
ATOM 4410 N N . GLY B 1 150 ? -1.175 12.469 14.367 1 97.88 150 GLY B N 1
ATOM 4411 C CA . GLY B 1 150 ? -0.231 13.578 14.336 1 97.88 150 GLY B CA 1
ATOM 4412 C C . GLY B 1 150 ? 1.092 13.211 13.688 1 97.88 150 GLY B C 1
ATOM 4413 O O . GLY B 1 150 ? 1.139 12.891 12.492 1 97.88 150 GLY B O 1
ATOM 4414 N N . LEU B 1 151 ? 2.115 13.031 14.469 1 97.44 151 LEU B N 1
ATOM 4415 C CA . LEU B 1 151 ? 3.482 12.805 14.016 1 97.44 151 LEU B CA 1
ATOM 4416 C C . LEU B 1 151 ? 3.654 11.375 13.508 1 97.44 151 LEU B C 1
ATOM 4418 O O . LEU B 1 151 ? 4.633 11.07 12.82 1 97.44 151 LEU B O 1
ATOM 4422 N N . ASN B 1 152 ? 2.768 10.562 13.859 1 97.44 152 ASN B N 1
ATOM 4423 C CA . ASN B 1 152 ? 2.828 9.164 13.438 1 97.44 152 ASN B CA 1
ATOM 4424 C C . ASN B 1 152 ? 1.795 8.859 12.359 1 97.44 152 ASN B C 1
ATOM 4426 O O . ASN B 1 152 ? 0.657 9.328 12.438 1 97.44 152 ASN B O 1
ATOM 4430 N N . PRO B 1 153 ? 2.234 8.102 11.367 1 97.94 153 PRO B N 1
ATOM 4431 C CA . PRO B 1 153 ? 1.247 7.703 10.367 1 97.94 153 PRO B CA 1
ATOM 4432 C C . PRO B 1 153 ? 0.271 6.648 10.883 1 97.94 153 PRO B C 1
ATOM 4434 O O . PRO B 1 153 ? 0.63 5.836 11.742 1 97.94 153 PRO B O 1
ATOM 4437 N N . LEU B 1 154 ? -0.914 6.719 10.484 1 97.94 154 LEU B N 1
ATOM 4438 C CA . LEU B 1 154 ? -1.817 5.582 10.641 1 97.94 154 LEU B CA 1
ATOM 4439 C C . LEU B 1 154 ? -1.584 4.551 9.547 1 97.94 154 LEU B C 1
ATOM 4441 O O . LEU B 1 154 ? -2.4 4.414 8.633 1 97.94 154 LEU B O 1
ATOM 4445 N N . SER B 1 155 ? -0.541 3.701 9.703 1 97.12 155 SER B N 1
ATOM 4446 C CA . SER B 1 155 ? -0.027 2.881 8.617 1 97.12 155 SER B CA 1
ATOM 4447 C C . SER B 1 155 ? -0.766 1.549 8.531 1 97.12 155 SER B C 1
ATOM 4449 O O . SER B 1 155 ? -0.726 0.875 7.5 1 97.12 155 SER B O 1
ATOM 4451 N N . ASN B 1 156 ? -1.435 1.09 9.633 1 97.06 156 ASN B N 1
ATOM 4452 C CA . ASN B 1 156 ? -2.266 -0.109 9.609 1 97.06 156 ASN B CA 1
ATOM 4453 C C . ASN B 1 156 ? -3.512 0.092 8.75 1 97.06 156 ASN B C 1
ATOM 4455 O O . ASN B 1 156 ? -4.398 0.868 9.109 1 97.06 156 ASN B O 1
ATOM 4459 N N . PRO B 1 157 ? -3.578 -0.628 7.668 1 97.69 157 PRO B N 1
ATOM 4460 C CA . PRO B 1 157 ? -4.668 -0.346 6.734 1 97.69 157 PRO B CA 1
ATOM 4461 C C . PRO B 1 157 ? -6.047 -0.653 7.32 1 97.69 157 PRO B C 1
ATOM 4463 O O . PRO B 1 157 ? -7.023 0.03 7 1 97.69 157 PRO B O 1
ATOM 4466 N N . ASP B 1 158 ? -6.16 -1.65 8.148 1 97.31 158 ASP B N 1
ATOM 4467 C CA . ASP B 1 158 ? -7.434 -1.988 8.781 1 97.31 158 ASP B CA 1
ATOM 4468 C C . ASP B 1 158 ? -7.875 -0.894 9.75 1 97.31 158 ASP B C 1
ATOM 4470 O O . ASP B 1 158 ? -9.055 -0.527 9.789 1 97.31 158 ASP B O 1
ATOM 4474 N N . ARG B 1 159 ? -6.922 -0.387 10.508 1 97.69 159 ARG B N 1
ATOM 4475 C CA . ARG B 1 159 ? -7.215 0.691 11.445 1 97.69 159 ARG B CA 1
ATOM 4476 C C . ARG B 1 159 ? -7.605 1.967 10.703 1 97.69 159 ARG B C 1
ATOM 4478 O O . ARG B 1 159 ? -8.555 2.652 11.102 1 97.69 159 ARG B O 1
ATOM 4485 N N . LEU B 1 160 ? -6.883 2.271 9.656 1 98.44 160 LEU B N 1
ATOM 4486 C CA . LEU B 1 160 ? -7.199 3.455 8.867 1 98.44 160 LEU B CA 1
ATOM 4487 C C . LEU B 1 160 ? -8.625 3.377 8.32 1 98.44 160 LEU B C 1
ATOM 4489 O O . LEU B 1 160 ? -9.383 4.348 8.406 1 98.44 160 LEU B O 1
ATOM 4493 N N . MET B 1 161 ? -8.953 2.229 7.75 1 97.88 161 MET B N 1
ATOM 4494 C CA . MET B 1 161 ? -10.281 2.014 7.18 1 97.88 161 MET B CA 1
ATOM 4495 C C . MET B 1 161 ? -11.367 2.211 8.234 1 97.88 161 MET B C 1
ATOM 4497 O O . MET B 1 161 ? -12.359 2.896 7.988 1 97.88 161 MET B O 1
ATOM 4501 N N . LYS B 1 162 ? -11.188 1.66 9.406 1 97.5 162 LYS B N 1
ATOM 4502 C CA . LYS B 1 162 ? -12.18 1.735 10.477 1 97.5 162 LYS B CA 1
ATOM 4503 C C . LYS B 1 162 ? -12.32 3.164 10.992 1 97.5 162 LYS B C 1
ATOM 4505 O O . LYS B 1 162 ? -13.43 3.607 11.305 1 97.5 162 LYS B O 1
ATOM 4510 N N . VAL B 1 163 ? -11.203 3.875 11.109 1 98.44 163 VAL B N 1
ATOM 4511 C CA . VAL B 1 163 ? -11.258 5.262 11.555 1 98.44 163 VAL B CA 1
ATOM 4512 C C . VAL B 1 163 ? -12.07 6.09 10.562 1 98.44 163 VAL B C 1
ATOM 4514 O O . VAL B 1 163 ? -12.93 6.883 10.969 1 98.44 163 VAL B O 1
ATOM 4517 N N . LEU B 1 164 ? -11.82 5.918 9.289 1 98.44 164 LEU B N 1
ATOM 4518 C CA . LEU B 1 164 ? -12.578 6.633 8.266 1 98.44 164 LEU B CA 1
ATOM 4519 C C . LEU B 1 164 ? -14.07 6.344 8.398 1 98.44 164 LEU B C 1
ATOM 4521 O O . LEU B 1 164 ? -14.891 7.254 8.289 1 98.44 164 LEU B O 1
ATOM 4525 N N . GLN B 1 165 ? -14.391 5.102 8.641 1 97.38 165 GLN B N 1
ATOM 4526 C CA . GLN B 1 165 ? -15.789 4.707 8.781 1 97.38 165 GLN B CA 1
ATOM 4527 C C . GLN B 1 165 ? -16.422 5.34 10.016 1 97.38 165 GLN B C 1
ATOM 4529 O O . GLN B 1 165 ? -17.547 5.816 9.961 1 97.38 165 GLN B O 1
ATOM 4534 N N . TYR B 1 166 ? -15.695 5.371 11.133 1 97.06 166 TYR B N 1
ATOM 4535 C CA . TYR B 1 166 ? -16.188 5.984 12.359 1 97.06 166 TYR B CA 1
ATOM 4536 C C . TYR B 1 166 ? -16.453 7.473 12.156 1 97.06 166 TYR B C 1
ATOM 4538 O O . TYR B 1 166 ? -17.469 7.996 12.617 1 97.06 166 TYR B O 1
ATOM 4546 N N . LEU B 1 167 ? -15.609 8.125 11.492 1 98.38 167 LEU B N 1
ATOM 4547 C CA . LEU B 1 167 ? -15.656 9.578 11.359 1 98.38 167 LEU B CA 1
ATOM 4548 C C . LEU B 1 167 ? -16.828 10 10.484 1 98.38 167 LEU B C 1
ATOM 4550 O O . LEU B 1 167 ? -17.312 11.133 10.578 1 98.38 167 LEU B O 1
ATOM 4554 N N . GLN B 1 168 ? -17.281 9.125 9.633 1 97.75 168 GLN B N 1
ATOM 4555 C CA . GLN B 1 168 ? -18.406 9.43 8.758 1 97.75 168 GLN B CA 1
ATOM 4556 C C . GLN B 1 168 ? -19.688 9.68 9.555 1 97.75 168 GLN B C 1
ATOM 4558 O O . GLN B 1 168 ? -20.594 10.367 9.086 1 97.75 168 GLN B O 1
ATOM 4563 N N . LYS B 1 169 ? -19.719 9.078 10.695 1 97.25 169 LYS B N 1
ATOM 4564 C CA . LYS B 1 169 ? -20.906 9.18 11.523 1 97.25 169 LYS B CA 1
ATOM 4565 C C . LYS B 1 169 ? -21.188 10.633 11.906 1 97.25 169 LYS B C 1
ATOM 4567 O O . LYS B 1 169 ? -22.328 10.977 12.25 1 97.25 169 LYS B O 1
ATOM 4572 N N . PHE B 1 170 ? -20.219 11.492 11.93 1 97.56 170 PHE B N 1
ATOM 4573 C CA . PHE B 1 170 ? -20.422 12.883 12.312 1 97.56 170 PHE B CA 1
ATOM 4574 C C . PHE B 1 170 ? -19.672 13.82 11.383 1 97.56 170 PHE B C 1
ATOM 4576 O O . PHE B 1 170 ? -19.266 14.922 11.781 1 97.56 170 PHE B O 1
ATOM 4583 N N . ASN B 1 171 ? -19.25 13.328 10.188 1 96.75 171 ASN B N 1
ATOM 4584 C CA . ASN B 1 171 ? -18.594 14.094 9.133 1 96.75 171 ASN B CA 1
ATOM 4585 C C . ASN B 1 171 ? -17.234 14.609 9.594 1 96.75 171 ASN B C 1
ATOM 4587 O O . ASN B 1 171 ? -16.844 15.742 9.281 1 96.75 171 ASN B O 1
ATOM 4591 N N . GLY B 1 172 ? -16.562 13.812 10.414 1 98.19 172 GLY B N 1
ATOM 4592 C CA . GLY B 1 172 ? -15.219 14.133 10.852 1 98.19 172 GLY B CA 1
ATOM 4593 C C . GLY B 1 172 ? -14.18 13.93 9.766 1 98.19 172 GLY B C 1
ATOM 4594 O O . GLY B 1 172 ? -14.484 13.406 8.695 1 98.19 172 GLY B O 1
ATOM 4595 N N . THR B 1 173 ? -13.016 14.422 9.984 1 98.75 173 THR B N 1
ATOM 4596 C CA . THR B 1 173 ? -11.922 14.328 9.023 1 98.75 173 THR B CA 1
ATOM 4597 C C . THR B 1 173 ? -10.703 13.656 9.656 1 98.75 173 THR B C 1
ATOM 4599 O O . THR B 1 173 ? -10.359 13.938 10.805 1 98.75 173 THR B O 1
ATOM 4602 N N . LEU B 1 174 ? -10.133 12.711 8.945 1 98.88 174 LEU B N 1
ATOM 4603 C CA . LEU B 1 174 ? -8.875 12.094 9.359 1 98.88 174 LEU B CA 1
ATOM 4604 C C . LEU B 1 174 ? -7.684 12.906 8.859 1 98.88 174 LEU B C 1
ATOM 4606 O O . LEU B 1 174 ? -7.523 13.094 7.652 1 98.88 174 LEU B O 1
ATOM 4610 N N . PHE B 1 175 ? -6.91 13.469 9.758 1 98.88 175 PHE B N 1
ATOM 4611 C CA . PHE B 1 175 ? -5.621 14.07 9.438 1 98.88 175 PHE B CA 1
ATOM 4612 C C . PHE B 1 175 ? -4.508 13.031 9.516 1 98.88 175 PHE B C 1
ATOM 4614 O O . PHE B 1 175 ? -4.328 12.383 10.547 1 98.88 175 PHE B O 1
ATOM 4621 N N . ASP B 1 176 ? -3.775 12.852 8.438 1 98.75 176 ASP B N 1
ATOM 4622 C CA . ASP B 1 176 ? -2.746 11.82 8.445 1 98.75 176 ASP B CA 1
ATOM 4623 C C . ASP B 1 176 ? -1.475 12.297 7.75 1 98.75 176 ASP B C 1
ATOM 4625 O O . ASP B 1 176 ? -1.524 12.789 6.617 1 98.75 176 ASP B O 1
ATOM 4629 N N . GLN B 1 177 ? -0.344 12.289 8.477 1 98.38 177 GLN B N 1
ATOM 4630 C CA . GLN B 1 177 ? 0.944 12.344 7.793 1 98.38 177 GLN B CA 1
ATOM 4631 C C . GLN B 1 177 ? 1.331 10.984 7.23 1 98.38 177 GLN B C 1
ATOM 4633 O O . GLN B 1 177 ? 1.851 10.125 7.953 1 98.38 177 GLN B O 1
ATOM 4638 N N . SER B 1 178 ? 1.216 10.812 5.953 1 98.06 178 SER B N 1
ATOM 4639 C CA . SER B 1 178 ? 1.219 9.484 5.359 1 98.06 178 SER B CA 1
ATOM 4640 C C . SER B 1 178 ? 2.611 9.094 4.871 1 98.06 178 SER B C 1
ATOM 4642 O O . SER B 1 178 ? 3.131 9.695 3.926 1 98.06 178 SER B O 1
ATOM 4644 N N . TYR B 1 179 ? 3.186 8.086 5.465 1 98.25 179 TYR B N 1
ATOM 4645 C CA . TYR B 1 179 ? 4.387 7.402 5 1 98.25 179 TYR B CA 1
ATOM 4646 C C . TYR B 1 179 ? 4.445 5.977 5.527 1 98.25 179 TYR B C 1
ATOM 4648 O O . TYR B 1 179 ? 3.826 5.66 6.547 1 98.25 179 TYR B O 1
ATOM 4656 N N . GLU B 1 180 ? 5.062 5.109 4.809 1 98.19 180 GLU B N 1
ATOM 4657 C CA . GLU B 1 180 ? 5.266 3.725 5.227 1 98.19 180 GLU B CA 1
ATOM 4658 C C . GLU B 1 180 ? 6.48 3.598 6.141 1 98.19 180 GLU B C 1
ATOM 4660 O O . GLU B 1 180 ? 7.621 3.68 5.684 1 98.19 180 GLU B O 1
ATOM 4665 N N . PRO B 1 181 ? 6.27 3.332 7.461 1 97.81 181 PRO B N 1
ATOM 4666 C CA . PRO B 1 181 ? 7.387 3.33 8.406 1 97.81 181 PRO B CA 1
ATOM 4667 C C . PRO B 1 181 ? 8.453 2.291 8.062 1 97.81 181 PRO B C 1
ATOM 4669 O O . PRO B 1 181 ? 9.641 2.539 8.242 1 97.81 181 PRO B O 1
ATOM 4672 N N . LEU B 1 182 ? 8.078 1.188 7.523 1 96.94 182 LEU B N 1
ATOM 4673 C CA . LEU B 1 182 ? 9 0.094 7.258 1 96.94 182 LEU B CA 1
ATOM 4674 C C . LEU B 1 182 ? 9.914 0.429 6.082 1 96.94 182 LEU B C 1
ATOM 4676 O O . LEU B 1 182 ? 10.992 -0.153 5.941 1 96.94 182 LEU B O 1
ATOM 4680 N N . LEU B 1 183 ? 9.516 1.324 5.27 1 97.81 183 LEU B N 1
ATOM 4681 C CA . LEU B 1 183 ? 10.344 1.763 4.148 1 97.81 183 LEU B CA 1
ATOM 4682 C C . LEU B 1 183 ? 11.188 2.973 4.539 1 97.81 183 LEU B C 1
ATOM 4684 O O . LEU B 1 183 ? 12.008 3.443 3.746 1 97.81 183 LEU B O 1
ATOM 4688 N N . SER B 1 184 ? 10.93 3.504 5.742 1 96.81 184 SER B N 1
ATOM 4689 C CA . SER B 1 184 ? 11.656 4.668 6.246 1 96.81 184 SER B CA 1
ATOM 4690 C C . SER B 1 184 ? 12.625 4.277 7.355 1 96.81 184 SER B C 1
ATOM 4692 O O . SER B 1 184 ? 13.234 5.145 7.988 1 96.81 184 SER B O 1
ATOM 4694 N N . LEU B 1 185 ? 12.812 3.031 7.57 1 94.25 185 LEU B N 1
ATOM 4695 C CA . LEU B 1 185 ? 13.586 2.541 8.703 1 94.25 185 LEU B CA 1
ATOM 4696 C C . LEU B 1 185 ? 15.008 3.1 8.672 1 94.25 185 LEU B C 1
ATOM 4698 O O . LEU B 1 185 ? 15.672 3.064 7.633 1 94.25 185 LEU B O 1
ATOM 4702 N N . PHE B 1 186 ? 15.414 3.709 9.742 1 94.12 186 PHE B N 1
ATOM 4703 C CA . PHE B 1 186 ? 16.766 4.18 10.008 1 94.12 186 PHE B CA 1
ATOM 4704 C C . PHE B 1 186 ? 17.109 5.375 9.125 1 94.12 186 PHE B C 1
ATOM 4706 O O . PHE B 1 186 ? 18.25 5.84 9.117 1 94.12 186 PHE B O 1
ATOM 4713 N N . GLY B 1 187 ? 16.141 5.84 8.336 1 97.19 187 GLY B N 1
ATOM 4714 C CA . GLY B 1 187 ? 16.391 7.012 7.52 1 97.19 187 GLY B CA 1
ATOM 4715 C C . GLY B 1 187 ? 16.531 8.289 8.328 1 97.19 187 GLY B C 1
ATOM 4716 O O . GLY B 1 187 ? 15.852 8.469 9.336 1 97.19 187 GLY B O 1
ATOM 4717 N N . GLN B 1 188 ? 17.453 9.133 7.836 1 96.94 188 GLN B N 1
ATOM 4718 C CA . GLN B 1 188 ? 17.75 10.352 8.586 1 96.94 188 GLN B CA 1
ATOM 4719 C C . GLN B 1 188 ? 17.469 11.594 7.742 1 96.94 188 GLN B C 1
ATOM 4721 O O . GLN B 1 188 ? 17.391 12.703 8.273 1 96.94 188 GLN B O 1
ATOM 4726 N N . MET B 1 189 ? 17.344 11.422 6.512 1 98 189 MET B N 1
ATOM 4727 C CA . MET B 1 189 ? 17.109 12.492 5.543 1 98 189 MET B CA 1
ATOM 4728 C C . MET B 1 189 ? 16.562 11.93 4.234 1 98 189 MET B C 1
ATOM 4730 O O . MET B 1 189 ? 16.25 10.742 4.145 1 98 189 MET B O 1
ATOM 4734 N N . HIS B 1 190 ? 16.391 12.75 3.289 1 98.31 190 HIS B N 1
ATOM 4735 C CA . HIS B 1 190 ? 15.938 12.32 1.969 1 98.31 190 HIS B CA 1
ATOM 4736 C C . HIS B 1 190 ? 16.969 11.414 1.305 1 98.31 190 HIS B C 1
ATOM 4738 O O . HIS B 1 190 ? 18.172 11.695 1.355 1 98.31 190 HIS B O 1
ATOM 4744 N N . GLU B 1 191 ? 16.484 10.336 0.771 1 97.69 191 GLU B N 1
ATOM 4745 C CA . GLU B 1 191 ? 17.359 9.477 -0.019 1 97.69 191 GLU B CA 1
ATOM 4746 C C . GLU B 1 191 ? 17.625 10.078 -1.397 1 97.69 191 GLU B C 1
ATOM 4748 O O . GLU B 1 191 ? 16.688 10.305 -2.17 1 97.69 191 GLU B O 1
ATOM 4753 N N . GLY B 1 192 ? 18.812 10.391 -1.692 1 95.75 192 GLY B N 1
ATOM 4754 C CA . GLY B 1 192 ? 19.234 10.953 -2.969 1 95.75 192 GLY B CA 1
ATOM 4755 C C . GLY B 1 192 ? 20.734 11.133 -3.084 1 95.75 192 GLY B C 1
ATOM 4756 O O . GLY B 1 192 ? 21.5 10.461 -2.396 1 95.75 192 GLY B O 1
ATOM 4757 N N . VAL B 1 193 ? 21.125 11.969 -3.936 1 95.56 193 VAL B N 1
ATOM 4758 C CA . VAL B 1 193 ? 22.531 12.211 -4.219 1 95.56 193 VAL B CA 1
ATOM 4759 C C . VAL B 1 193 ? 23.234 12.719 -2.959 1 95.56 193 VAL B C 1
ATOM 4761 O O . VAL B 1 193 ? 24.344 12.281 -2.635 1 95.56 193 VAL B O 1
ATOM 4764 N N . VAL B 1 194 ? 22.562 13.547 -2.221 1 96.06 194 VAL B N 1
ATOM 4765 C CA . VAL B 1 194 ? 23.172 14.203 -1.067 1 96.06 194 VAL B CA 1
ATOM 4766 C C . VAL B 1 194 ? 23.391 13.18 0.048 1 96.06 194 VAL B C 1
ATOM 4768 O O . VAL B 1 194 ? 24.5 13.086 0.605 1 96.06 194 VAL B O 1
ATOM 4771 N N . SER B 1 195 ? 22.344 12.438 0.395 1 96 195 SER B N 1
ATOM 4772 C CA . SER B 1 195 ? 22.484 11.445 1.451 1 96 195 SER B CA 1
ATOM 4773 C C . SER B 1 195 ? 23.594 10.445 1.124 1 96 195 SER B C 1
ATOM 4775 O O . SER B 1 195 ? 24.359 10.047 2.004 1 96 195 SER B O 1
ATOM 4777 N N . THR B 1 196 ? 23.688 10.062 -0.111 1 94.5 196 THR B N 1
ATOM 4778 C CA . THR B 1 196 ? 24.734 9.148 -0.558 1 94.5 196 THR B CA 1
ATOM 4779 C C . THR B 1 196 ? 26.109 9.789 -0.377 1 94.5 196 THR B C 1
ATOM 4781 O O . THR B 1 196 ? 27.031 9.148 0.124 1 94.5 196 THR B O 1
ATOM 4784 N N . ARG B 1 197 ? 26.188 10.984 -0.778 1 95.38 197 ARG B N 1
ATOM 4785 C CA . ARG B 1 197 ? 27.453 11.719 -0.724 1 95.38 197 ARG B CA 1
ATOM 4786 C C . ARG B 1 197 ? 27.953 11.836 0.71 1 95.38 197 ARG B C 1
ATOM 4788 O O . ARG B 1 197 ? 29.156 11.703 0.964 1 95.38 197 ARG B O 1
ATOM 4795 N N . ILE B 1 198 ? 27.078 12.023 1.627 1 93.94 198 ILE B N 1
ATOM 4796 C CA . ILE B 1 198 ? 27.531 12.289 2.988 1 93.94 198 ILE B CA 1
ATOM 4797 C C . ILE B 1 198 ? 27.438 11.008 3.816 1 93.94 198 ILE B C 1
ATOM 4799 O O . ILE B 1 198 ? 27.688 11.023 5.023 1 93.94 198 ILE B O 1
ATOM 4803 N N . GLY B 1 199 ? 26.969 9.93 3.223 1 93.44 199 GLY B N 1
ATOM 4804 C CA . GLY B 1 199 ? 26.984 8.609 3.844 1 93.44 199 GLY B CA 1
ATOM 4805 C C . GLY B 1 199 ? 25.875 8.43 4.871 1 93.44 199 GLY B C 1
ATOM 4806 O O . GLY B 1 199 ? 26.094 7.777 5.898 1 93.44 199 GLY B O 1
ATOM 4807 N N . MET B 1 200 ? 24.781 9.039 4.734 1 95.12 200 MET B N 1
ATOM 4808 C CA . MET B 1 200 ? 23.641 8.914 5.633 1 95.12 200 MET B CA 1
ATOM 4809 C C . MET B 1 200 ? 22.516 8.117 4.977 1 95.12 200 MET B C 1
ATOM 4811 O O . MET B 1 200 ? 22.219 8.305 3.795 1 95.12 200 MET B O 1
ATOM 4815 N N . LYS B 1 201 ? 21.938 7.25 5.762 1 96 201 LYS B N 1
ATOM 4816 C CA . LYS B 1 201 ? 20.781 6.527 5.227 1 96 201 LYS B CA 1
ATOM 4817 C C . LYS B 1 201 ? 19.594 7.469 5 1 96 201 LYS B C 1
ATOM 4819 O O . LYS B 1 201 ? 19.25 8.258 5.883 1 96 201 LYS B O 1
ATOM 4824 N N . GLY B 1 202 ? 19.031 7.406 3.801 1 97.88 202 GLY B N 1
ATOM 4825 C CA . GLY B 1 202 ? 17.938 8.297 3.463 1 97.88 202 GLY B CA 1
ATOM 4826 C C . GLY B 1 202 ? 16.578 7.613 3.494 1 97.88 202 GLY B C 1
ATOM 4827 O O . GLY B 1 202 ? 16.5 6.383 3.555 1 97.88 202 GLY B O 1
ATOM 4828 N N . ILE B 1 203 ? 15.547 8.344 3.545 1 98.5 203 ILE B N 1
ATOM 4829 C CA . ILE B 1 203 ? 14.164 7.914 3.369 1 98.5 203 ILE B CA 1
ATOM 4830 C C . ILE B 1 203 ? 13.742 8.117 1.916 1 98.5 203 ILE B C 1
ATOM 4832 O O . ILE B 1 203 ? 13.734 9.242 1.416 1 98.5 203 ILE B O 1
ATOM 4836 N N . PRO B 1 204 ? 13.453 7.074 1.234 1 98.25 204 PRO B N 1
ATOM 4837 C CA . PRO B 1 204 ? 13.07 7.227 -0.172 1 98.25 204 PRO B CA 1
ATOM 4838 C C . PRO B 1 204 ? 11.688 7.844 -0.345 1 98.25 204 PRO B C 1
ATOM 4840 O O . PRO B 1 204 ? 10.82 7.684 0.521 1 98.25 204 PRO B O 1
ATOM 4843 N N . ASN B 1 205 ? 11.469 8.547 -1.534 1 98.56 205 ASN B N 1
ATOM 4844 C CA . ASN B 1 205 ? 10.141 9.031 -1.887 1 98.56 205 ASN B CA 1
ATOM 4845 C C . ASN B 1 205 ? 9.102 7.922 -1.81 1 98.56 205 ASN B C 1
ATOM 4847 O O . ASN B 1 205 ? 7.934 8.18 -1.498 1 98.56 205 ASN B O 1
ATOM 4851 N N . LEU B 1 206 ? 9.578 6.73 -2.041 1 98.44 206 LEU B N 1
ATOM 4852 C CA . LEU B 1 206 ? 8.75 5.535 -2.084 1 98.44 206 LEU B CA 1
ATOM 4853 C C . LEU B 1 206 ? 7.926 5.398 -0.808 1 98.44 206 LEU B C 1
ATOM 4855 O O . LEU B 1 206 ? 6.762 4.996 -0.856 1 98.44 206 LEU B O 1
ATOM 4859 N N . ALA B 1 207 ? 8.516 5.719 0.326 1 98.69 207 ALA B N 1
ATOM 4860 C CA . ALA B 1 207 ? 7.855 5.57 1.621 1 98.69 207 ALA B CA 1
ATOM 4861 C C . ALA B 1 207 ? 6.574 6.395 1.684 1 98.69 207 ALA B C 1
ATOM 4863 O O . ALA B 1 207 ? 5.551 5.926 2.188 1 98.69 207 ALA B O 1
ATOM 4864 N N . GLU B 1 208 ? 6.59 7.609 1.208 1 98.81 208 GLU B N 1
ATOM 4865 C CA . GLU B 1 208 ? 5.414 8.469 1.188 1 98.81 208 GLU B CA 1
ATOM 4866 C C . GLU B 1 208 ? 4.469 8.094 0.054 1 98.81 208 GLU B C 1
ATOM 4868 O O . GLU B 1 208 ? 3.252 8.023 0.247 1 98.81 208 GLU B O 1
ATOM 4873 N N . ASP B 1 209 ? 5.016 7.785 -1.126 1 98.56 209 ASP B N 1
ATOM 4874 C CA . ASP B 1 209 ? 4.215 7.512 -2.314 1 98.56 209 ASP B CA 1
ATOM 4875 C C . ASP B 1 209 ? 3.312 6.297 -2.102 1 98.56 209 ASP B C 1
ATOM 4877 O O . ASP B 1 209 ? 2.115 6.344 -2.393 1 98.56 209 ASP B O 1
ATOM 4881 N N . VAL B 1 210 ? 3.844 5.238 -1.544 1 98.31 210 VAL B N 1
ATOM 4882 C CA . VAL B 1 210 ? 3.08 4.004 -1.367 1 98.31 210 VAL B CA 1
ATOM 4883 C C . VAL B 1 210 ? 2.004 4.215 -0.304 1 98.31 210 VAL B C 1
ATOM 4885 O O . VAL B 1 210 ? 0.899 3.678 -0.419 1 98.31 210 VAL B O 1
ATOM 4888 N N . ALA B 1 211 ? 2.352 4.957 0.744 1 98.69 211 ALA B N 1
ATOM 4889 C CA . ALA B 1 211 ? 1.397 5.207 1.82 1 98.69 211 ALA B CA 1
ATOM 4890 C C . ALA B 1 211 ? 0.23 6.059 1.33 1 98.69 211 ALA B C 1
ATOM 4892 O O . ALA B 1 211 ? -0.931 5.758 1.617 1 98.69 211 ALA B O 1
ATOM 4893 N N . VAL B 1 212 ? 0.532 7.105 0.584 1 98.81 212 VAL B N 1
ATOM 4894 C CA . VAL B 1 212 ? -0.503 7.992 0.065 1 98.81 212 VAL B CA 1
ATOM 4895 C C . VAL B 1 212 ? -1.424 7.215 -0.875 1 98.81 212 VAL B C 1
ATOM 4897 O O . VAL B 1 212 ? -2.65 7.309 -0.769 1 98.81 212 VAL B O 1
ATOM 4900 N N . GLN B 1 213 ? -0.858 6.426 -1.752 1 98.12 213 GLN B N 1
ATOM 4901 C CA . GLN B 1 213 ? -1.651 5.645 -2.693 1 98.12 213 GLN B CA 1
ATOM 4902 C C . GLN B 1 213 ? -2.551 4.648 -1.962 1 98.12 213 GLN B C 1
ATOM 4904 O O . GLN B 1 213 ? -3.732 4.52 -2.285 1 98.12 213 GLN B O 1
ATOM 4909 N N . LYS B 1 214 ? -1.967 3.916 -1.081 1 98.44 214 LYS B N 1
ATOM 4910 C CA . LYS B 1 214 ? -2.725 2.955 -0.282 1 98.44 214 LYS B CA 1
ATOM 4911 C C . LYS B 1 214 ? -3.893 3.633 0.428 1 98.44 214 LYS B C 1
ATOM 4913 O O . LYS B 1 214 ? -5.023 3.141 0.385 1 98.44 214 LYS B O 1
ATOM 4918 N N . ASN B 1 215 ? -3.627 4.762 1.066 1 98.81 215 ASN B N 1
ATOM 4919 C CA . ASN B 1 215 ? -4.652 5.469 1.825 1 98.81 215 ASN B CA 1
ATOM 4920 C C . ASN B 1 215 ? -5.762 5.988 0.917 1 98.81 215 ASN B C 1
ATOM 4922 O O . ASN B 1 215 ? -6.934 6.012 1.306 1 98.81 215 ASN B O 1
ATOM 4926 N N . ILE B 1 216 ? -5.418 6.434 -0.263 1 98.81 216 ILE B N 1
ATOM 4927 C CA . ILE B 1 216 ? -6.406 6.895 -1.234 1 98.81 216 ILE B CA 1
ATOM 4928 C C . ILE B 1 216 ? -7.324 5.738 -1.62 1 98.81 216 ILE B C 1
ATOM 4930 O O . ILE B 1 216 ? -8.547 5.902 -1.684 1 98.81 216 ILE B O 1
ATOM 4934 N N . GLU B 1 217 ? -6.742 4.516 -1.852 1 98.5 217 GLU B N 1
ATOM 4935 C CA . GLU B 1 217 ? -7.551 3.355 -2.211 1 98.5 217 GLU B CA 1
ATOM 4936 C C . GLU B 1 217 ? -8.492 2.969 -1.077 1 98.5 217 GLU B C 1
ATOM 4938 O O . GLU B 1 217 ? -9.648 2.602 -1.319 1 98.5 217 GLU B O 1
ATOM 4943 N N . ILE B 1 218 ? -8.016 3.029 0.079 1 98.69 218 ILE B N 1
ATOM 4944 C CA . ILE B 1 218 ? -8.844 2.703 1.238 1 98.69 218 ILE B CA 1
ATOM 4945 C C . ILE B 1 218 ? -9.977 3.717 1.367 1 98.69 218 ILE B C 1
ATOM 4947 O O . ILE B 1 218 ? -11.117 3.35 1.663 1 98.69 218 ILE B O 1
ATOM 4951 N N . LEU B 1 219 ? -9.648 5.012 1.15 1 98.75 219 LEU B N 1
ATOM 4952 C CA . LEU B 1 219 ? -10.672 6.055 1.187 1 98.75 219 LEU B CA 1
ATOM 4953 C C . LEU B 1 219 ? -11.758 5.785 0.151 1 98.75 219 LEU B C 1
ATOM 4955 O O . LEU B 1 219 ? -12.945 5.941 0.439 1 98.75 219 LEU B O 1
ATOM 4959 N N . LYS B 1 220 ? -11.336 5.465 -1.044 1 97.94 220 LYS B N 1
ATOM 4960 C CA . LYS B 1 220 ? -12.273 5.172 -2.125 1 97.94 220 LYS B CA 1
ATOM 4961 C C . LYS B 1 220 ? -13.25 4.07 -1.724 1 97.94 220 LYS B C 1
ATOM 4963 O O . LYS B 1 220 ? -14.438 4.137 -2.045 1 97.94 220 LYS B O 1
ATOM 4968 N N . TYR B 1 221 ? -12.797 3.113 -0.978 1 97.31 221 TYR B N 1
ATOM 4969 C CA . TYR B 1 221 ? -13.57 1.955 -0.538 1 97.31 221 TYR B CA 1
ATOM 4970 C C . TYR B 1 221 ? -14.461 2.312 0.646 1 97.31 221 TYR B C 1
ATOM 4972 O O . TYR B 1 221 ? -15.656 2.016 0.642 1 97.31 221 TYR B O 1
ATOM 4980 N N . ALA B 1 222 ? -13.914 2.99 1.656 1 97.25 222 ALA B N 1
ATOM 4981 C CA . ALA B 1 222 ? -14.586 3.201 2.939 1 97.25 222 ALA B CA 1
ATOM 4982 C C . ALA B 1 222 ? -15.461 4.449 2.904 1 97.25 222 ALA B C 1
ATOM 4984 O O . ALA B 1 222 ? -16.438 4.555 3.652 1 97.25 222 ALA B O 1
ATOM 4985 N N . GLY B 1 223 ? -15.062 5.395 2.043 1 97.81 223 GLY B N 1
ATOM 4986 C CA . GLY B 1 223 ? -15.641 6.723 2.143 1 97.81 223 GLY B CA 1
ATOM 4987 C C . GLY B 1 223 ? -15.055 7.547 3.273 1 97.81 223 GLY B C 1
ATOM 4988 O O . GLY B 1 223 ? -14.219 7.059 4.039 1 97.81 223 GLY B O 1
ATOM 4989 N N . GLY B 1 224 ? -15.492 8.797 3.328 1 98.12 224 GLY B N 1
ATOM 4990 C CA . GLY B 1 224 ? -15.016 9.703 4.367 1 98.12 224 GLY B CA 1
ATOM 4991 C C . GLY B 1 224 ? -14.148 10.828 3.828 1 98.12 224 GLY B C 1
ATOM 4992 O O . GLY B 1 224 ? -14.219 11.156 2.645 1 98.12 224 GLY B O 1
ATOM 4993 N N . ARG B 1 225 ? -13.453 11.445 4.805 1 98.62 225 ARG B N 1
ATOM 4994 C CA . ARG B 1 225 ? -12.602 12.586 4.48 1 98.62 225 ARG B CA 1
ATOM 4995 C C . ARG B 1 225 ? -11.195 12.398 5.043 1 98.62 225 ARG B C 1
ATOM 4997 O O . ARG B 1 225 ? -11.031 12.055 6.215 1 98.62 225 ARG B O 1
ATOM 5004 N N . ILE B 1 226 ? -10.258 12.57 4.176 1 98.81 226 ILE B N 1
ATOM 5005 C CA . ILE B 1 226 ? -8.875 12.492 4.641 1 98.81 226 ILE B CA 1
ATOM 5006 C C . ILE B 1 226 ? -8.117 13.758 4.25 1 98.81 226 ILE B C 1
ATOM 5008 O O . ILE B 1 226 ? -8.32 14.297 3.156 1 98.81 226 ILE B O 1
ATOM 5012 N N . HIS B 1 227 ? -7.43 14.32 5.145 1 98.94 227 HIS B N 1
ATOM 5013 C CA . HIS B 1 227 ? -6.473 15.398 4.914 1 98.94 227 HIS B CA 1
ATOM 5014 C C . HIS B 1 227 ? -5.039 14.891 5.027 1 98.94 227 HIS B C 1
ATOM 5016 O O . HIS B 1 227 ? -4.598 14.5 6.109 1 98.94 227 HIS B O 1
ATOM 5022 N N . PHE B 1 228 ? -4.316 14.844 3.918 1 98.94 228 PHE B N 1
ATOM 5023 C CA . PHE B 1 228 ? -2.914 14.453 3.908 1 98.94 228 PHE B CA 1
ATOM 5024 C C . PHE B 1 228 ? -2.025 15.594 4.387 1 98.94 228 PHE B C 1
ATOM 5026 O O . PHE B 1 228 ? -1.932 16.625 3.729 1 98.94 228 PHE B O 1
ATOM 5033 N N . GLN B 1 229 ? -1.365 15.344 5.469 1 98.81 229 GLN B N 1
ATOM 5034 C CA . GLN B 1 229 ? -0.584 16.422 6.082 1 98.81 229 GLN B CA 1
ATOM 5035 C C . GLN B 1 229 ? 0.858 16.391 5.586 1 98.81 229 GLN B C 1
ATOM 5037 O O . GLN B 1 229 ? 1.481 15.336 5.512 1 98.81 229 GLN B O 1
ATOM 5042 N N . THR B 1 230 ? 1.378 17.516 5.23 1 98.81 230 THR B N 1
ATOM 5043 C CA . THR B 1 230 ? 2.781 17.812 4.965 1 98.81 230 THR B CA 1
ATOM 5044 C C . THR B 1 230 ? 3.332 16.891 3.881 1 98.81 230 THR B C 1
ATOM 5046 O O . THR B 1 230 ? 4.379 16.266 4.062 1 98.81 230 THR B O 1
ATOM 5049 N N . ILE B 1 231 ? 2.629 16.812 2.812 1 98.81 231 ILE B N 1
ATOM 5050 C CA . ILE B 1 231 ? 3.15 15.984 1.729 1 98.81 231 ILE B CA 1
ATOM 5051 C C . ILE B 1 231 ? 4.449 16.578 1.201 1 98.81 231 ILE B C 1
ATOM 5053 O O . ILE B 1 231 ? 4.645 17.797 1.256 1 98.81 231 ILE B O 1
ATOM 5057 N N . SER B 1 232 ? 5.336 15.727 0.646 1 98.88 232 SER B N 1
ATOM 5058 C CA . SER B 1 232 ? 6.68 16.219 0.352 1 98.88 232 SER B CA 1
ATOM 5059 C C . SER B 1 232 ? 7.191 15.672 -0.977 1 98.88 232 SER B C 1
ATOM 5061 O O . SER B 1 232 ? 8.273 16.047 -1.43 1 98.88 232 SER B O 1
ATOM 5063 N N . THR B 1 233 ? 6.48 14.711 -1.637 1 98.81 233 THR B N 1
ATOM 5064 C CA . THR B 1 233 ? 7.031 14.055 -2.818 1 98.81 233 THR B CA 1
ATOM 5065 C C . THR B 1 233 ? 6.203 14.398 -4.059 1 98.81 233 THR B C 1
ATOM 5067 O O . THR B 1 233 ? 5 14.633 -3.961 1 98.81 233 THR B O 1
ATOM 5070 N N . LYS B 1 234 ? 6.902 14.406 -5.207 1 98.81 234 LYS B N 1
ATOM 5071 C CA . LYS B 1 234 ? 6.238 14.562 -6.496 1 98.81 234 LYS B CA 1
ATOM 5072 C C . LYS B 1 234 ? 5.16 13.492 -6.688 1 98.81 234 LYS B C 1
ATOM 5074 O O . LYS B 1 234 ? 4.062 13.789 -7.16 1 98.81 234 LYS B O 1
ATOM 5079 N N . GLY B 1 235 ? 5.457 12.266 -6.305 1 98.56 235 GLY B N 1
ATOM 5080 C CA . GLY B 1 235 ? 4.516 11.164 -6.441 1 98.56 235 GLY B CA 1
ATOM 5081 C C . GLY B 1 235 ? 3.238 11.367 -5.645 1 98.56 235 GLY B C 1
ATOM 5082 O O . GLY B 1 235 ? 2.143 11.086 -6.133 1 98.56 235 GLY B O 1
ATOM 5083 N N . ALA B 1 236 ? 3.371 11.828 -4.426 1 98.81 236 ALA B N 1
ATOM 5084 C CA . ALA B 1 236 ? 2.203 12.102 -3.594 1 98.81 236 ALA B CA 1
ATOM 5085 C C . ALA B 1 236 ? 1.319 13.172 -4.227 1 98.81 236 ALA B C 1
ATOM 5087 O O . ALA B 1 236 ? 0.094 13.039 -4.262 1 98.81 236 ALA B O 1
ATOM 5088 N N . VAL B 1 237 ? 1.924 14.258 -4.711 1 98.94 237 VAL B N 1
ATOM 5089 C CA . VAL B 1 237 ? 1.179 15.344 -5.344 1 98.94 237 VAL B CA 1
ATOM 5090 C C . VAL B 1 237 ? 0.361 14.789 -6.512 1 98.94 237 VAL B C 1
ATOM 5092 O O . VAL B 1 237 ? -0.828 15.094 -6.641 1 98.94 237 VAL B O 1
ATOM 5095 N N . GLU B 1 238 ? 0.991 13.969 -7.309 1 98.69 238 GLU B N 1
ATOM 5096 C CA . GLU B 1 238 ? 0.329 13.406 -8.484 1 98.69 238 GLU B CA 1
ATOM 5097 C C . GLU B 1 238 ? -0.833 12.5 -8.086 1 98.69 238 GLU B C 1
ATOM 5099 O O . GLU B 1 238 ? -1.909 12.562 -8.68 1 98.69 238 GLU B O 1
ATOM 5104 N N . SER B 1 239 ? -0.603 11.656 -7.137 1 98.62 239 SER B N 1
ATOM 5105 C CA . SER B 1 239 ? -1.644 10.75 -6.672 1 98.62 239 SER B CA 1
ATOM 5106 C C . SER B 1 239 ? -2.844 11.516 -6.129 1 98.62 239 SER B C 1
ATOM 5108 O O . SER B 1 239 ? -3.992 11.156 -6.398 1 98.62 239 SER B O 1
ATOM 5110 N N . ILE B 1 240 ? -2.604 12.531 -5.363 1 98.88 240 ILE B N 1
ATOM 5111 C CA . ILE B 1 240 ? -3.668 13.328 -4.762 1 98.88 240 ILE B CA 1
ATOM 5112 C C . ILE B 1 240 ? -4.426 14.086 -5.848 1 98.88 240 ILE B C 1
ATOM 5114 O O . ILE B 1 240 ? -5.652 14.172 -5.809 1 98.88 240 ILE B O 1
ATOM 5118 N N . ARG B 1 241 ? -3.689 14.656 -6.816 1 98.81 241 ARG B N 1
ATOM 5119 C CA . ARG B 1 241 ? -4.309 15.336 -7.949 1 98.81 241 ARG B CA 1
ATOM 5120 C C . ARG B 1 241 ? -5.324 14.438 -8.641 1 98.81 241 ARG B C 1
ATOM 5122 O O . ARG B 1 241 ? -6.465 14.844 -8.883 1 98.81 241 ARG B O 1
ATOM 5129 N N . LYS B 1 242 ? -4.895 13.234 -8.93 1 98.31 242 LYS B N 1
ATOM 5130 C CA . LYS B 1 242 ? -5.762 12.266 -9.594 1 98.31 242 LYS B CA 1
ATOM 5131 C C . LYS B 1 242 ? -6.969 11.922 -8.727 1 98.31 242 LYS B C 1
ATOM 5133 O O . LYS B 1 242 ? -8.086 11.781 -9.234 1 98.31 242 LYS B O 1
ATOM 5138 N N . ALA B 1 243 ? -6.742 11.711 -7.449 1 98.62 243 ALA B N 1
ATOM 5139 C CA . ALA B 1 243 ? -7.809 11.352 -6.52 1 98.62 243 ALA B CA 1
ATOM 5140 C C . ALA B 1 243 ? -8.852 12.461 -6.418 1 98.62 243 ALA B C 1
ATOM 5142 O O . ALA B 1 243 ? -10.055 12.195 -6.367 1 98.62 243 ALA B O 1
ATOM 5143 N N . LYS B 1 244 ? -8.398 13.734 -6.344 1 98.69 244 LYS B N 1
ATOM 5144 C CA . LYS B 1 244 ? -9.312 14.875 -6.32 1 98.69 244 LYS B CA 1
ATOM 5145 C C . LYS B 1 244 ? -10.148 14.938 -7.598 1 98.69 244 LYS B C 1
ATOM 5147 O O . LYS B 1 244 ? -11.352 15.203 -7.547 1 98.69 244 LYS B O 1
ATOM 5152 N N . LYS B 1 245 ? -9.516 14.734 -8.711 1 98.25 245 LYS B N 1
ATOM 5153 C CA . LYS B 1 245 ? -10.219 14.719 -9.992 1 98.25 245 LYS B CA 1
ATOM 5154 C C . LYS B 1 245 ? -11.297 13.641 -10.008 1 98.25 245 LYS B C 1
ATOM 5156 O O . LYS B 1 245 ? -12.352 13.82 -10.625 1 98.25 245 LYS B O 1
ATOM 5161 N N . ALA B 1 246 ? -11.047 12.57 -9.312 1 97.81 246 ALA B N 1
ATOM 5162 C CA . ALA B 1 246 ? -11.992 11.461 -9.234 1 97.81 246 ALA B CA 1
ATOM 5163 C C . ALA B 1 246 ? -13.117 11.758 -8.25 1 97.81 246 ALA B C 1
ATOM 5165 O O . ALA B 1 246 ? -14.023 10.938 -8.062 1 97.81 246 ALA B O 1
ATOM 5166 N N . GLY B 1 247 ? -13.07 12.812 -7.547 1 98.25 247 GLY B N 1
ATOM 5167 C CA . GLY B 1 247 ? -14.164 13.258 -6.703 1 98.25 247 GLY B CA 1
ATOM 5168 C C . GLY B 1 247 ? -14.031 12.812 -5.262 1 98.25 247 GLY B C 1
ATOM 5169 O O . GLY B 1 247 ? -14.977 12.945 -4.473 1 98.25 247 GLY B O 1
ATOM 5170 N N . LEU B 1 248 ? -12.891 12.234 -4.891 1 98.44 248 LEU B N 1
ATOM 5171 C CA . LEU B 1 248 ? -12.695 11.805 -3.512 1 98.44 248 LEU B CA 1
ATOM 5172 C C . LEU B 1 248 ? -12.555 13.008 -2.584 1 98.44 248 LEU B C 1
ATOM 5174 O O . LEU B 1 248 ? -12.078 14.07 -3.002 1 98.44 248 LEU B O 1
ATOM 5178 N N . GLN B 1 249 ? -13.016 12.898 -1.376 1 98.25 249 GLN B N 1
ATOM 5179 C CA . GLN B 1 249 ? -12.922 13.969 -0.386 1 98.25 249 GLN B CA 1
ATOM 5180 C C . GLN B 1 249 ? -11.539 14.008 0.256 1 98.25 249 GLN B C 1
ATOM 5182 O O . GLN B 1 249 ? -11.367 13.586 1.401 1 98.25 249 GLN B O 1
ATOM 5187 N N . ILE B 1 250 ? -10.641 14.602 -0.468 1 98.56 250 ILE B N 1
ATOM 5188 C CA . ILE B 1 250 ? -9.234 14.641 -0.093 1 98.56 250 ILE B CA 1
ATOM 5189 C C . ILE B 1 250 ? -8.734 16.078 -0.092 1 98.56 250 ILE B C 1
ATOM 5191 O O . ILE B 1 250 ? -9.094 16.875 -0.974 1 98.56 250 ILE B O 1
ATOM 5195 N N . THR B 1 251 ? -8.023 16.438 0.898 1 98.88 251 THR B N 1
ATOM 5196 C CA . THR B 1 251 ? -7.258 17.672 0.936 1 98.88 251 THR B CA 1
ATOM 5197 C C . THR B 1 251 ? -5.816 17.391 1.357 1 98.88 251 THR B C 1
ATOM 5199 O O . THR B 1 251 ? -5.488 16.297 1.796 1 98.88 251 THR B O 1
ATOM 5202 N N . ALA B 1 252 ? -4.934 18.344 1.127 1 98.94 252 ALA B N 1
ATOM 5203 C CA . ALA B 1 252 ? -3.525 18.172 1.479 1 98.94 252 ALA B CA 1
ATOM 5204 C C . ALA B 1 252 ? -2.893 19.516 1.856 1 98.94 252 ALA B C 1
ATOM 5206 O O . ALA B 1 252 ? -3.352 20.562 1.419 1 98.94 252 ALA B O 1
ATOM 5207 N N . ASP B 1 253 ? -1.931 19.406 2.668 1 98.94 253 ASP B N 1
ATOM 5208 C CA . ASP B 1 253 ? -1.121 20.594 2.949 1 98.94 253 ASP B CA 1
ATOM 5209 C C . ASP B 1 253 ? 0.367 20.281 2.795 1 98.94 253 ASP B C 1
ATOM 5211 O O . ASP B 1 253 ? 0.747 19.141 2.51 1 98.94 253 ASP B O 1
ATOM 5215 N N . VAL B 1 254 ? 1.186 21.312 2.873 1 98.94 254 VAL B N 1
ATOM 5216 C CA . VAL B 1 254 ? 2.639 21.219 2.801 1 98.94 254 VAL B CA 1
ATOM 5217 C C . VAL B 1 254 ? 3.27 22.141 3.842 1 98.94 254 VAL B C 1
ATOM 5219 O O . VAL B 1 254 ? 2.744 23.219 4.125 1 98.94 254 VAL B O 1
ATOM 5222 N N . SER B 1 255 ? 4.32 21.656 4.457 1 98.88 255 SER B N 1
ATOM 5223 C CA . SER B 1 255 ? 5.098 22.562 5.301 1 98.88 255 SER B CA 1
ATOM 5224 C C . SER B 1 255 ? 5.758 23.672 4.473 1 98.88 255 SER B C 1
ATOM 5226 O O . SER B 1 255 ? 6.375 23.391 3.445 1 98.88 255 SER B O 1
ATOM 5228 N N . ILE B 1 256 ? 5.684 24.844 4.91 1 98.94 256 ILE B N 1
ATOM 5229 C CA . ILE B 1 256 ? 6.223 25.984 4.172 1 98.94 256 ILE B CA 1
ATOM 5230 C C . ILE B 1 256 ? 7.723 25.781 3.949 1 98.94 256 ILE B C 1
ATOM 5232 O O . ILE B 1 256 ? 8.266 26.219 2.932 1 98.94 256 ILE B O 1
ATOM 5236 N N . TYR B 1 257 ? 8.359 25.062 4.75 1 98.75 257 TYR B N 1
ATOM 5237 C CA . TYR B 1 257 ? 9.812 24.953 4.707 1 98.75 257 TYR B CA 1
ATOM 5238 C C . TYR B 1 257 ? 10.25 23.922 3.678 1 98.75 257 TYR B C 1
ATOM 5240 O O . TYR B 1 257 ? 11.406 23.906 3.252 1 98.75 257 TYR B O 1
ATOM 5248 N N . GLN B 1 258 ? 9.32 23.031 3.338 1 98.69 258 GLN B N 1
ATOM 5249 C CA . GLN B 1 258 ? 9.594 22.141 2.215 1 98.69 258 GLN B CA 1
ATOM 5250 C C . GLN B 1 258 ? 9.719 22.922 0.91 1 98.69 258 GLN B C 1
ATOM 5252 O O . GLN B 1 258 ? 10.219 22.391 -0.087 1 98.69 258 GLN B O 1
ATOM 5257 N N . LEU B 1 259 ? 9.234 24.141 0.929 1 98.81 259 LEU B N 1
ATOM 5258 C CA . LEU B 1 259 ? 9.281 24.984 -0.252 1 98.81 259 LEU B CA 1
ATOM 5259 C C . LEU B 1 259 ? 10.555 25.828 -0.27 1 98.81 259 LEU B C 1
ATOM 5261 O O . LEU B 1 259 ? 10.883 26.453 -1.281 1 98.81 259 LEU B O 1
ATOM 5265 N N . ILE B 1 260 ? 11.273 25.828 0.801 1 98.56 260 ILE B N 1
ATOM 5266 C CA . ILE B 1 260 ? 12.414 26.734 0.955 1 98.56 260 ILE B CA 1
ATOM 5267 C C . ILE B 1 260 ? 13.703 25.922 1.039 1 98.56 260 ILE B C 1
ATOM 5269 O O . ILE B 1 260 ? 14.664 26.203 0.31 1 98.56 260 ILE B O 1
ATOM 5273 N N . PHE B 1 261 ? 13.727 24.875 1.898 1 98.31 261 PHE B N 1
ATOM 5274 C CA . PHE B 1 261 ? 14.938 24.094 2.141 1 98.31 261 PHE B CA 1
ATOM 5275 C C . PHE B 1 261 ? 14.953 22.844 1.281 1 98.31 261 PHE B C 1
ATOM 5277 O O . PHE B 1 261 ? 13.914 22.438 0.748 1 98.31 261 PHE B O 1
ATOM 5284 N N . SER B 1 262 ? 16.109 22.312 1.108 1 98.06 262 SER B N 1
ATOM 5285 C CA . SER B 1 262 ? 16.312 21.078 0.349 1 98.06 262 SER B CA 1
ATOM 5286 C C . SER B 1 262 ? 17.312 20.156 1.038 1 98.06 262 SER B C 1
ATOM 5288 O O . SER B 1 262 ? 17.906 20.531 2.049 1 98.06 262 SER B O 1
ATOM 5290 N N . ASP B 1 263 ? 17.391 18.984 0.505 1 97.56 263 ASP B N 1
ATOM 5291 C CA . ASP B 1 263 ? 18.344 18.031 1.069 1 97.56 263 ASP B CA 1
ATOM 5292 C C . ASP B 1 263 ? 19.781 18.562 0.973 1 97.56 263 ASP B C 1
ATOM 5294 O O . ASP B 1 263 ? 20.641 18.188 1.766 1 97.56 263 ASP B O 1
ATOM 5298 N N . GLU B 1 264 ? 20.047 19.516 0.088 1 97.44 264 GLU B N 1
ATOM 5299 C CA . GLU B 1 264 ? 21.375 20.125 -0.056 1 97.44 264 GLU B CA 1
ATOM 5300 C C . GLU B 1 264 ? 21.766 20.891 1.205 1 97.44 264 GLU B C 1
ATOM 5302 O O . GLU B 1 264 ? 22.953 21 1.516 1 97.44 264 GLU B O 1
ATOM 5307 N N . ASP B 1 265 ? 20.797 21.359 1.912 1 97.38 265 ASP B N 1
ATOM 5308 C CA . ASP B 1 265 ? 21.047 22.141 3.113 1 97.38 265 ASP B CA 1
ATOM 5309 C C . ASP B 1 265 ? 21.578 21.266 4.246 1 97.38 265 ASP B C 1
ATOM 5311 O O . ASP B 1 265 ? 22.109 21.766 5.238 1 97.38 265 ASP B O 1
ATOM 5315 N N . LEU B 1 266 ? 21.469 19.984 4.082 1 96.19 266 LEU B N 1
ATOM 5316 C CA . LEU B 1 266 ? 21.828 19.062 5.156 1 96.19 266 LEU B CA 1
ATOM 5317 C C . LEU B 1 266 ? 23.297 18.688 5.078 1 96.19 266 LEU B C 1
ATOM 5319 O O . LEU B 1 266 ? 23.812 17.953 5.93 1 96.19 266 LEU B O 1
ATOM 5323 N N . GLN B 1 267 ? 23.969 19.188 4.109 1 93.5 267 GLN B N 1
ATOM 5324 C CA . GLN B 1 267 ? 25.391 18.875 3.943 1 93.5 267 GLN B CA 1
ATOM 5325 C C . GLN B 1 267 ? 26.203 19.344 5.141 1 93.5 267 GLN B C 1
ATOM 5327 O O . GLN B 1 267 ? 27.281 18.828 5.414 1 93.5 267 GLN B O 1
ATOM 5332 N N . SER B 1 268 ? 25.734 20.266 5.895 1 90.69 268 SER B N 1
ATOM 5333 C CA . SER B 1 268 ? 26.438 20.844 7.047 1 90.69 268 SER B CA 1
ATOM 5334 C C . SER B 1 268 ? 26.203 20 8.297 1 90.69 268 SER B C 1
ATOM 5336 O O . SER B 1 268 ? 26.812 20.25 9.344 1 90.69 268 SER B O 1
ATOM 5338 N N . PHE B 1 269 ? 25.297 19.062 8.32 1 92.69 269 PHE B N 1
ATOM 5339 C CA . PHE B 1 269 ? 24.906 18.203 9.438 1 92.69 269 PHE B CA 1
ATOM 5340 C C . PHE B 1 269 ? 24.266 19.031 10.547 1 92.69 269 PHE B C 1
ATOM 5342 O O . PHE B 1 269 ? 24.297 18.641 11.719 1 92.69 269 PHE B O 1
ATOM 5349 N N . ASP B 1 270 ? 23.828 20.234 10.148 1 96.06 270 ASP B N 1
ATOM 5350 C CA . ASP B 1 270 ? 23.016 21 11.086 1 96.06 270 ASP B CA 1
ATOM 5351 C C . ASP B 1 270 ? 21.703 20.281 11.406 1 96.06 270 ASP B C 1
ATOM 5353 O O . ASP B 1 270 ? 20.844 20.156 10.539 1 96.06 270 ASP B O 1
ATOM 5357 N N . THR B 1 271 ? 21.531 19.875 12.641 1 97.56 271 THR B N 1
ATOM 5358 C CA . THR B 1 271 ? 20.422 19.031 13.07 1 97.56 271 THR B CA 1
ATOM 5359 C C . THR B 1 271 ? 19.109 19.797 13.008 1 97.56 271 THR B C 1
ATOM 5361 O O . THR B 1 271 ? 18.031 19.203 13.078 1 97.56 271 THR B O 1
ATOM 5364 N N . ASN B 1 272 ? 19.188 21.141 12.883 1 97.81 272 ASN B N 1
ATOM 5365 C CA . ASN B 1 272 ? 17.969 21.938 12.734 1 97.81 272 ASN B CA 1
ATOM 5366 C C . ASN B 1 272 ? 17.266 21.641 11.414 1 97.81 272 ASN B C 1
ATOM 5368 O O . ASN B 1 272 ? 16.094 21.969 11.25 1 97.81 272 ASN B O 1
ATOM 5372 N N . PHE B 1 273 ? 17.984 21 10.508 1 98.12 273 PHE B N 1
ATOM 5373 C CA . PHE B 1 273 ? 17.406 20.672 9.211 1 98.12 273 PHE B CA 1
ATOM 5374 C C . PHE B 1 273 ? 16.797 19.266 9.242 1 98.12 273 PHE B C 1
ATOM 5376 O O . PHE B 1 273 ? 16.203 18.828 8.266 1 98.12 273 PHE B O 1
ATOM 5383 N N . LYS B 1 274 ? 17 18.562 10.328 1 97.62 274 LYS B N 1
ATOM 5384 C CA . LYS B 1 274 ? 16.406 17.234 10.453 1 97.62 274 LYS B CA 1
ATOM 5385 C C . LYS B 1 274 ? 14.922 17.328 10.82 1 97.62 274 LYS B C 1
ATOM 5387 O O . LYS B 1 274 ? 14.578 17.516 11.992 1 97.62 274 LYS B O 1
ATOM 5392 N N . VAL B 1 275 ? 14.094 17.125 9.812 1 98.44 275 VAL B N 1
ATOM 5393 C CA . VAL B 1 275 ? 12.648 17.266 9.977 1 98.44 275 VAL B CA 1
ATOM 5394 C C . VAL B 1 275 ? 11.938 16.078 9.312 1 98.44 275 VAL B C 1
ATOM 5396 O O . VAL B 1 275 ? 12.562 15.32 8.562 1 98.44 275 VAL B O 1
ATOM 5399 N N . MET B 1 276 ? 10.695 15.938 9.633 1 97.88 276 MET B N 1
ATOM 5400 C CA . MET B 1 276 ? 9.812 14.961 9 1 97.88 276 MET B CA 1
ATOM 5401 C C . MET B 1 276 ? 8.562 15.641 8.445 1 97.88 276 MET B C 1
ATOM 5403 O O . MET B 1 276 ? 7.852 16.328 9.18 1 97.88 276 MET B O 1
ATOM 5407 N N . PRO B 1 277 ? 8.234 15.453 7.191 1 98.31 277 PRO B N 1
ATOM 5408 C CA . PRO B 1 277 ? 9.039 14.75 6.188 1 98.31 277 PRO B CA 1
ATOM 5409 C C . PRO B 1 277 ? 10.367 15.438 5.914 1 98.31 277 PRO B C 1
ATOM 5411 O O . PRO B 1 277 ? 10.523 16.625 6.195 1 98.31 277 PRO B O 1
ATOM 5414 N N . PRO B 1 278 ? 11.336 14.633 5.461 1 98.62 278 PRO B N 1
ATOM 5415 C CA . PRO B 1 278 ? 12.633 15.273 5.215 1 98.62 278 PRO B CA 1
ATOM 5416 C C . PRO B 1 278 ? 12.594 16.25 4.043 1 98.62 278 PRO B C 1
ATOM 5418 O O . PRO B 1 278 ? 11.734 16.141 3.164 1 98.62 278 PRO B O 1
ATOM 5421 N N . PHE B 1 279 ? 13.445 17.25 4.148 1 98.62 279 PHE B N 1
ATOM 5422 C CA . PHE B 1 279 ? 13.641 18.094 2.975 1 98.62 279 PHE B CA 1
ATOM 5423 C C . PHE B 1 279 ? 14.141 17.281 1.793 1 98.62 279 PHE B C 1
ATOM 5425 O O . PHE B 1 279 ? 15.086 16.5 1.93 1 98.62 279 PHE B O 1
ATOM 5432 N N . ARG B 1 280 ? 13.5 17.5 0.657 1 98.38 280 ARG B N 1
ATOM 5433 C CA . ARG B 1 280 ? 13.805 16.656 -0.494 1 98.38 280 ARG B CA 1
ATOM 5434 C C . ARG B 1 280 ? 14.547 17.438 -1.569 1 98.38 280 ARG B C 1
ATOM 5436 O O . ARG B 1 280 ? 15.258 18.406 -1.265 1 98.38 280 ARG B O 1
ATOM 5443 N N . GLY B 1 281 ? 14.547 16.906 -2.83 1 97 281 GLY B N 1
ATOM 5444 C CA . GLY B 1 281 ? 15.289 17.547 -3.906 1 97 281 GLY B CA 1
ATOM 5445 C C . GLY B 1 281 ? 14.453 18.531 -4.707 1 97 281 GLY B C 1
ATOM 5446 O O . GLY B 1 281 ? 13.281 18.75 -4.391 1 97 281 GLY B O 1
ATOM 5447 N N . LYS B 1 282 ? 15.062 19.078 -5.703 1 97.19 282 LYS B N 1
ATOM 5448 C CA . LYS B 1 282 ? 14.461 20.141 -6.52 1 97.19 282 LYS B CA 1
ATOM 5449 C C . LYS B 1 282 ? 13.203 19.656 -7.219 1 97.19 282 LYS B C 1
ATOM 5451 O O . LYS B 1 282 ? 12.219 20.391 -7.336 1 97.19 282 LYS B O 1
ATOM 5456 N N . GLU B 1 283 ? 13.188 18.438 -7.719 1 97.94 283 GLU B N 1
ATOM 5457 C CA . GLU B 1 283 ? 12.039 17.891 -8.43 1 97.94 283 GLU B CA 1
ATOM 5458 C C . GLU B 1 283 ? 10.805 17.844 -7.531 1 97.94 283 GLU B C 1
ATOM 5460 O O . GLU B 1 283 ? 9.695 18.156 -7.969 1 97.94 283 GLU B O 1
ATOM 5465 N N . ASP B 1 284 ? 11.016 17.391 -6.344 1 98.62 284 ASP B N 1
ATOM 5466 C CA . ASP B 1 284 ? 9.922 17.328 -5.383 1 98.62 284 ASP B CA 1
ATOM 5467 C C . ASP B 1 284 ? 9.422 18.734 -5.031 1 98.62 284 ASP B C 1
ATOM 5469 O O . ASP B 1 284 ? 8.219 18.969 -4.969 1 98.62 284 ASP B O 1
ATOM 5473 N N . ARG B 1 285 ? 10.32 19.641 -4.77 1 98.62 285 ARG B N 1
ATOM 5474 C CA . ARG B 1 285 ? 9.93 21.016 -4.477 1 98.62 285 ARG B CA 1
ATOM 5475 C C . ARG B 1 285 ? 9.109 21.609 -5.617 1 98.62 285 ARG B C 1
ATOM 5477 O O . ARG B 1 285 ? 8.086 22.266 -5.383 1 98.62 285 ARG B O 1
ATOM 5484 N N . ASP B 1 286 ? 9.602 21.406 -6.844 1 98.75 286 ASP B N 1
ATOM 5485 C CA . ASP B 1 286 ? 8.898 21.938 -8.016 1 98.75 286 ASP B CA 1
ATOM 5486 C C . ASP B 1 286 ? 7.484 21.375 -8.102 1 98.75 286 ASP B C 1
ATOM 5488 O O . ASP B 1 286 ? 6.547 22.078 -8.469 1 98.75 286 ASP B O 1
ATOM 5492 N N . ALA B 1 287 ? 7.348 20.094 -7.789 1 98.88 287 ALA B N 1
ATOM 5493 C CA . ALA B 1 287 ? 6.027 19.469 -7.801 1 98.88 287 ALA B CA 1
ATOM 5494 C C . ALA B 1 287 ? 5.121 20.062 -6.734 1 98.88 287 ALA B C 1
ATOM 5496 O O . ALA B 1 287 ? 3.918 20.234 -6.957 1 98.88 287 ALA B O 1
ATOM 5497 N N . LEU B 1 288 ? 5.68 20.375 -5.609 1 98.94 288 LEU B N 1
ATOM 5498 C CA . LEU B 1 288 ? 4.91 21 -4.543 1 98.94 288 LEU B CA 1
ATOM 5499 C C . LEU B 1 288 ? 4.434 22.391 -4.969 1 98.94 288 LEU B C 1
ATOM 5501 O O . LEU B 1 288 ? 3.277 22.75 -4.734 1 98.94 288 LEU B O 1
ATOM 5505 N N . ILE B 1 289 ? 5.328 23.125 -5.578 1 98.88 289 ILE B N 1
ATOM 5506 C CA . ILE B 1 289 ? 4.992 24.469 -6.062 1 98.88 289 ILE B CA 1
ATOM 5507 C C . ILE B 1 289 ? 3.863 24.375 -7.086 1 98.88 289 ILE B C 1
ATOM 5509 O O . ILE B 1 289 ? 2.883 25.125 -7.004 1 98.88 289 ILE B O 1
ATOM 5513 N N . ALA B 1 290 ? 4.016 23.438 -7.996 1 98.81 290 ALA B N 1
ATOM 5514 C CA . ALA B 1 290 ? 2.979 23.234 -9.008 1 98.81 290 ALA B CA 1
ATOM 5515 C C . ALA B 1 290 ? 1.656 22.828 -8.359 1 98.81 290 ALA B C 1
ATOM 5517 O O . ALA B 1 290 ? 0.588 23.266 -8.797 1 98.81 290 ALA B O 1
ATOM 5518 N N . GLY B 1 291 ? 1.749 21.969 -7.336 1 98.88 291 GLY B N 1
ATOM 5519 C CA . GLY B 1 291 ? 0.56 21.531 -6.621 1 98.88 291 GLY B CA 1
ATOM 5520 C C . GLY B 1 291 ? -0.149 22.672 -5.898 1 98.88 291 GLY B C 1
ATOM 5521 O O . GLY B 1 291 ? -1.379 22.672 -5.809 1 98.88 291 GLY B O 1
ATOM 5522 N N . LEU B 1 292 ? 0.578 23.625 -5.391 1 98.88 292 LEU B N 1
ATOM 5523 C CA . LEU B 1 292 ? -0.009 24.797 -4.773 1 98.88 292 LEU B CA 1
ATOM 5524 C C . LEU B 1 292 ? -0.731 25.656 -5.805 1 98.88 292 LEU B C 1
ATOM 5526 O O . LEU B 1 292 ? -1.848 26.125 -5.562 1 98.88 292 LEU B O 1
ATOM 5530 N N . LYS B 1 293 ? -0.129 25.812 -6.91 1 98.56 293 LYS B N 1
ATOM 5531 C CA . LYS B 1 293 ? -0.646 26.688 -7.957 1 98.56 293 LYS B CA 1
ATOM 5532 C C . LYS B 1 293 ? -1.908 26.109 -8.586 1 98.56 293 LYS B C 1
ATOM 5534 O O . LYS B 1 293 ? -2.834 26.844 -8.93 1 98.56 293 LYS B O 1
ATOM 5539 N N . ASP B 1 294 ? -1.965 24.75 -8.664 1 98.5 294 ASP B N 1
ATOM 5540 C CA . ASP B 1 294 ? -3.09 24.172 -9.398 1 98.5 294 ASP B CA 1
ATOM 5541 C C . ASP B 1 294 ? -4.188 23.719 -8.438 1 98.5 294 ASP B C 1
ATOM 5543 O O . ASP B 1 294 ? -5.195 23.156 -8.867 1 98.5 294 ASP B O 1
ATOM 5547 N N . GLY B 1 295 ? -3.949 23.891 -7.164 1 98.31 295 GLY B N 1
ATOM 5548 C CA . GLY B 1 295 ? -5 23.641 -6.191 1 98.31 295 GLY B CA 1
ATOM 5549 C C . GLY B 1 295 ? -4.953 22.234 -5.629 1 98.31 295 GLY B C 1
ATOM 5550 O O . GLY B 1 295 ? -5.734 21.875 -4.742 1 98.31 295 GLY B O 1
ATOM 5551 N N . THR B 1 296 ? -4.012 21.391 -6.082 1 98.88 296 THR B N 1
ATOM 5552 C CA . THR B 1 296 ? -3.838 20.062 -5.512 1 98.88 296 THR B CA 1
ATOM 5553 C C . THR B 1 296 ? -3.516 20.141 -4.023 1 98.88 296 THR B C 1
ATOM 5555 O O . THR B 1 296 ? -4.027 19.359 -3.225 1 98.88 296 THR B O 1
ATOM 5558 N N . ILE B 1 297 ? -2.688 21.062 -3.699 1 98.94 297 ILE B N 1
ATOM 5559 C CA . ILE B 1 297 ? -2.346 21.328 -2.309 1 98.94 297 ILE B CA 1
ATOM 5560 C C . ILE B 1 297 ? -3.174 22.516 -1.794 1 98.94 297 ILE B C 1
ATOM 5562 O O . ILE B 1 297 ? -3.16 23.594 -2.387 1 98.94 297 ILE B O 1
ATOM 5566 N N . ASP B 1 298 ? -3.814 22.297 -0.697 1 98.88 298 ASP B N 1
ATOM 5567 C CA . ASP B 1 298 ? -4.875 23.203 -0.266 1 98.88 298 ASP B CA 1
ATOM 5568 C C . ASP B 1 298 ? -4.344 24.234 0.726 1 98.88 298 ASP B C 1
ATOM 5570 O O . ASP B 1 298 ? -4.906 25.312 0.857 1 98.88 298 ASP B O 1
ATOM 5574 N N . ALA B 1 299 ? -3.273 23.891 1.398 1 98.88 299 ALA B N 1
ATOM 5575 C CA . ALA B 1 299 ? -2.859 24.766 2.492 1 98.88 299 ALA B CA 1
ATOM 5576 C C . ALA B 1 299 ? -1.354 24.672 2.729 1 98.88 299 ALA B C 1
ATOM 5578 O O . ALA B 1 299 ? -0.716 23.688 2.332 1 98.88 299 ALA B O 1
ATOM 5579 N N . ILE B 1 300 ? -0.835 25.688 3.314 1 98.94 300 ILE B N 1
ATOM 5580 C CA . ILE B 1 300 ? 0.537 25.734 3.809 1 98.94 300 ILE B CA 1
ATOM 5581 C C . ILE B 1 300 ? 0.534 25.781 5.336 1 98.94 300 ILE B C 1
ATOM 5583 O O . ILE B 1 300 ? -0.274 26.484 5.941 1 98.94 300 ILE B O 1
ATOM 5587 N N . VAL B 1 301 ? 1.43 24.969 5.938 1 98.94 301 VAL B N 1
ATOM 5588 C CA . VAL B 1 301 ? 1.429 24.891 7.391 1 98.94 301 VAL B CA 1
ATOM 5589 C C . VAL B 1 301 ? 2.836 25.141 7.926 1 98.94 301 VAL B C 1
ATOM 5591 O O . VAL B 1 301 ? 3.816 25.047 7.184 1 98.94 301 VAL B O 1
ATOM 5594 N N . SER B 1 302 ? 2.889 25.469 9.172 1 98.75 302 SER B N 1
ATOM 5595 C CA . SER B 1 302 ? 4.176 25.75 9.797 1 98.75 302 SER B CA 1
ATOM 5596 C C . SER B 1 302 ? 4.922 24.469 10.148 1 98.75 302 SER B C 1
ATOM 5598 O O . SER B 1 302 ? 6.152 24.438 10.148 1 98.75 302 SER B O 1
ATOM 5600 N N . ASN B 1 303 ? 4.109 23.406 10.422 1 98.56 303 ASN B N 1
ATOM 5601 C CA . ASN B 1 303 ? 4.703 22.188 10.953 1 98.56 303 ASN B CA 1
ATOM 5602 C C . ASN B 1 303 ? 5.598 22.469 12.156 1 98.56 303 ASN B C 1
ATOM 5604 O O . ASN B 1 303 ? 6.727 21.984 12.227 1 98.56 303 ASN B O 1
ATOM 5608 N N . HIS B 1 304 ? 5.062 23.297 13.109 1 98.69 304 HIS B N 1
ATOM 5609 C CA . HIS B 1 304 ? 5.77 23.75 14.305 1 98.69 304 HIS B CA 1
ATOM 5610 C C . HIS B 1 304 ? 6.008 22.594 15.266 1 98.69 304 HIS B C 1
ATOM 5612 O O . HIS B 1 304 ? 5.059 22.047 15.844 1 98.69 304 HIS B O 1
ATOM 5618 N N . GLN B 1 305 ? 7.277 22.188 15.422 1 98.44 305 GLN B N 1
ATOM 5619 C CA . GLN B 1 305 ? 7.68 21.078 16.281 1 98.44 305 GLN B CA 1
ATOM 5620 C C . GLN B 1 305 ? 8.852 21.453 17.172 1 98.44 305 GLN B C 1
ATOM 5622 O O . GLN B 1 305 ? 10.016 21.203 16.828 1 98.44 305 GLN B O 1
ATOM 5627 N N . PRO B 1 306 ? 8.523 21.969 18.375 1 98.31 306 PRO B N 1
ATOM 5628 C CA . PRO B 1 306 ? 9.578 22.375 19.297 1 98.31 306 PRO B CA 1
ATOM 5629 C C . PRO B 1 306 ? 10.367 21.203 19.859 1 98.31 306 PRO B C 1
ATOM 5631 O O . PRO B 1 306 ? 9.797 20.141 20.141 1 98.31 306 PRO B O 1
ATOM 5634 N N . GLN B 1 307 ? 11.617 21.344 19.922 1 97.81 307 GLN B N 1
ATOM 5635 C CA . GLN B 1 307 ? 12.547 20.422 20.562 1 97.81 307 GLN B CA 1
ATOM 5636 C C . GLN B 1 307 ? 13.469 21.141 21.547 1 97.81 307 GLN B C 1
ATOM 5638 O O . GLN B 1 307 ? 13.875 22.281 21.297 1 97.81 307 GLN B O 1
ATOM 5643 N N . ASP B 1 308 ? 13.766 20.5 22.594 1 95.06 308 ASP B N 1
ATOM 5644 C CA . ASP B 1 308 ? 14.703 21.125 23.531 1 95.06 308 ASP B CA 1
ATOM 5645 C C . ASP B 1 308 ? 16.125 21.109 22.953 1 95.06 308 ASP B C 1
ATOM 5647 O O . ASP B 1 308 ? 16.391 20.469 21.938 1 95.06 308 ASP B O 1
ATOM 5651 N N . PHE B 1 309 ? 16.906 21.828 23.641 1 94.12 309 PHE B N 1
ATOM 5652 C CA . PHE B 1 309 ? 18.266 22.062 23.141 1 94.12 309 PHE B CA 1
ATOM 5653 C C . PHE B 1 309 ? 19 20.734 22.969 1 94.12 309 PHE B C 1
ATOM 5655 O O . PHE B 1 309 ? 19.625 20.5 21.938 1 94.12 309 PHE B O 1
ATOM 5662 N N . ASP B 1 310 ? 18.938 19.859 23.922 1 94.94 310 ASP B N 1
ATOM 5663 C CA . ASP B 1 310 ? 19.703 18.609 23.938 1 94.94 310 ASP B CA 1
ATOM 5664 C C . ASP B 1 310 ? 19.234 17.672 22.812 1 94.94 310 ASP B C 1
ATOM 5666 O O . ASP B 1 310 ? 20.031 16.922 22.266 1 94.94 310 ASP B O 1
ATOM 5670 N N . ALA B 1 311 ? 18 17.812 22.484 1 95.5 311 ALA B N 1
ATOM 5671 C CA . ALA B 1 311 ? 17.422 16.953 21.453 1 95.5 311 ALA B CA 1
ATOM 5672 C C . ALA B 1 311 ? 17.969 17.281 20.078 1 95.5 311 ALA B C 1
ATOM 5674 O O . ALA B 1 311 ? 17.984 16.438 19.172 1 95.5 311 ALA B O 1
ATOM 5675 N N . LYS B 1 312 ? 18.516 18.5 19.938 1 95.94 312 LYS B N 1
ATOM 5676 C CA . LYS B 1 312 ? 18.984 18.938 18.641 1 95.94 312 LYS B CA 1
ATOM 5677 C C . LYS B 1 312 ? 20.484 19.156 18.641 1 95.94 312 LYS B C 1
ATOM 5679 O O . LYS B 1 312 ? 21.109 19.266 17.578 1 95.94 312 LYS B O 1
ATOM 5684 N N . HIS B 1 313 ? 21.031 19.203 19.812 1 94.31 313 HIS B N 1
ATOM 5685 C CA . HIS B 1 313 ? 22.469 19.391 19.938 1 94.31 313 HIS B CA 1
ATOM 5686 C C . HIS B 1 313 ? 23.172 18.047 20.188 1 94.31 313 HIS B C 1
ATOM 5688 O O . HIS B 1 313 ? 23.734 17.844 21.266 1 94.31 313 HIS B O 1
ATOM 5694 N N . MET B 1 314 ? 23.188 17.25 19.234 1 94.88 314 MET B N 1
ATOM 5695 C CA . MET B 1 314 ? 23.797 15.914 19.25 1 94.88 314 MET B CA 1
ATOM 5696 C C . MET B 1 314 ? 24.094 15.43 17.828 1 94.88 314 MET B C 1
ATOM 5698 O O . MET B 1 314 ? 23.875 16.156 16.859 1 94.88 314 MET B O 1
ATOM 5702 N N . GLU B 1 315 ? 24.688 14.227 17.734 1 93.56 315 GLU B N 1
ATOM 5703 C CA . GLU B 1 315 ? 24.953 13.656 16.406 1 93.56 315 GLU B CA 1
ATOM 5704 C C . GLU B 1 315 ? 23.672 13.602 15.57 1 93.56 315 GLU B C 1
ATOM 5706 O O . GLU B 1 315 ? 22.594 13.344 16.109 1 93.56 315 GLU B O 1
ATOM 5711 N N . PHE B 1 316 ? 23.875 13.883 14.352 1 94.88 316 PHE B N 1
ATOM 5712 C CA . PHE B 1 316 ? 22.75 14.055 13.453 1 94.88 316 PHE B CA 1
ATOM 5713 C C . PHE B 1 316 ? 21.812 12.852 13.531 1 94.88 316 PHE B C 1
ATOM 5715 O O . PHE B 1 316 ? 20.578 13.016 13.555 1 94.88 316 PHE B O 1
ATOM 5722 N N . ASP B 1 317 ? 22.328 11.664 13.586 1 92.38 317 ASP B N 1
ATOM 5723 C CA . ASP B 1 317 ? 21.516 10.453 13.555 1 92.38 317 ASP B CA 1
ATOM 5724 C C . ASP B 1 317 ? 20.797 10.242 14.883 1 92.38 317 ASP B C 1
ATOM 5726 O O . ASP B 1 317 ? 19.844 9.461 14.961 1 92.38 317 ASP B O 1
ATOM 5730 N N . LEU B 1 318 ? 21.172 10.953 15.898 1 94.81 318 LEU B N 1
ATOM 5731 C CA . LEU B 1 318 ? 20.547 10.828 17.203 1 94.81 318 LEU B CA 1
ATOM 5732 C C . LEU B 1 318 ? 19.594 11.977 17.469 1 94.81 318 LEU B C 1
ATOM 5734 O O . LEU B 1 318 ? 18.766 11.914 18.391 1 94.81 318 LEU B O 1
ATOM 5738 N N . ALA B 1 319 ? 19.75 13.031 16.719 1 97.12 319 ALA B N 1
ATOM 5739 C CA . ALA B 1 319 ? 18.922 14.219 16.922 1 97.12 319 ALA B CA 1
ATOM 5740 C C . ALA B 1 319 ? 17.453 13.93 16.609 1 97.12 319 ALA B C 1
ATOM 5742 O O . ALA B 1 319 ? 17.156 13.109 15.742 1 97.12 319 ALA B O 1
ATOM 5743 N N . GLN B 1 320 ? 16.594 14.586 17.312 1 97.06 320 GLN B N 1
ATOM 5744 C CA . GLN B 1 320 ? 15.164 14.406 17.109 1 97.06 320 GLN B CA 1
ATOM 5745 C C . GLN B 1 320 ? 14.672 15.172 15.883 1 97.06 320 GLN B C 1
ATOM 5747 O O . GLN B 1 320 ? 15.289 16.156 15.477 1 97.06 320 GLN B O 1
ATOM 5752 N N . TRP B 1 321 ? 13.633 14.648 15.328 1 97.75 321 TRP B N 1
ATOM 5753 C CA . TRP B 1 321 ? 12.984 15.32 14.203 1 97.75 321 TRP B CA 1
ATOM 5754 C C . TRP B 1 321 ? 12.242 16.562 14.672 1 97.75 321 TRP B C 1
ATOM 5756 O O . TRP B 1 321 ? 11.609 16.562 15.734 1 97.75 321 TRP B O 1
ATOM 5766 N N . GLY B 1 322 ? 12.281 17.672 13.875 1 97.88 322 GLY B N 1
ATOM 5767 C CA . GLY B 1 322 ? 11.398 18.781 14.156 1 97.88 322 GLY B CA 1
ATOM 5768 C C . GLY B 1 322 ? 12.086 20.141 14.039 1 97.88 322 GLY B C 1
ATOM 5769 O O . GLY B 1 322 ? 13.297 20.234 14.242 1 97.88 322 GLY B O 1
ATOM 5770 N N . MET B 1 323 ? 11.328 21.078 13.766 1 97.94 323 MET B N 1
ATOM 5771 C CA . MET B 1 323 ? 11.727 22.469 13.695 1 97.94 323 MET B CA 1
ATOM 5772 C C . MET B 1 323 ? 10.578 23.391 14.117 1 97.94 323 MET B C 1
ATOM 5774 O O . MET B 1 323 ? 9.414 23.078 13.859 1 97.94 323 MET B O 1
ATOM 5778 N N . ILE B 1 324 ? 10.922 24.422 14.875 1 98.38 324 ILE B N 1
ATOM 5779 C CA . ILE B 1 324 ? 9.875 25.391 15.156 1 98.38 324 ILE B CA 1
ATOM 5780 C C . ILE B 1 324 ? 9.633 26.266 13.922 1 98.38 324 ILE B C 1
ATOM 5782 O O . ILE B 1 324 ? 10.555 26.516 13.141 1 98.38 324 ILE B O 1
ATOM 5786 N N . GLY B 1 325 ? 8.352 26.609 13.711 1 98.06 325 GLY B N 1
ATOM 5787 C CA . GLY B 1 325 ? 8.094 27.234 12.422 1 98.06 325 GLY B CA 1
ATOM 5788 C C . GLY B 1 325 ? 7.105 28.375 12.508 1 98.06 325 GLY B C 1
ATOM 5789 O O . GLY B 1 325 ? 6.773 28.984 11.484 1 98.06 325 GLY B O 1
ATOM 5790 N N . LEU B 1 326 ? 6.637 28.781 13.758 1 98.5 326 LEU B N 1
ATOM 5791 C CA . LEU B 1 326 ? 5.574 29.781 13.859 1 98.5 326 LEU B CA 1
ATOM 5792 C C . LEU B 1 326 ? 6.129 31.188 13.695 1 98.5 326 LEU B C 1
ATOM 5794 O O . LEU B 1 326 ? 5.711 31.922 12.805 1 98.5 326 LEU B O 1
ATOM 5798 N N . GLN B 1 327 ? 7.16 31.562 14.438 1 97.38 327 GLN B N 1
ATOM 5799 C CA . GLN B 1 327 ? 7.668 32.938 14.406 1 97.38 327 GLN B CA 1
ATOM 5800 C C . GLN B 1 327 ? 8.367 33.219 13.086 1 97.38 327 GLN B C 1
ATOM 5802 O O . GLN B 1 327 ? 8.477 34.375 12.68 1 97.38 327 GLN B O 1
ATOM 5807 N N . THR B 1 328 ? 8.883 32.188 12.477 1 98.5 328 THR B N 1
ATOM 5808 C CA . THR B 1 328 ? 9.633 32.344 11.242 1 98.5 328 THR B CA 1
ATOM 5809 C C . THR B 1 328 ? 8.727 32.156 10.023 1 98.5 328 THR B C 1
ATOM 5811 O O . THR B 1 328 ? 9.195 32.156 8.891 1 98.5 328 THR B O 1
ATOM 5814 N N . PHE B 1 329 ? 7.426 32 10.273 1 98.81 329 PHE B N 1
ATOM 5815 C CA . PHE B 1 329 ? 6.488 31.688 9.203 1 98.81 329 PHE B CA 1
ATOM 5816 C C . PHE B 1 329 ? 6.371 32.844 8.234 1 98.81 329 PHE B C 1
ATOM 5818 O O . PHE B 1 329 ? 6.469 32.688 7.016 1 98.81 329 PHE B O 1
ATOM 5825 N N . LEU B 1 330 ? 6.152 34.094 8.719 1 98.81 330 LEU B N 1
ATOM 5826 C CA . LEU B 1 330 ? 6.023 35.25 7.848 1 98.81 330 LEU B CA 1
ATOM 5827 C C . LEU B 1 330 ? 7.32 35.5 7.09 1 98.81 330 LEU B C 1
ATOM 5829 O O . LEU B 1 330 ? 7.297 35.781 5.883 1 98.81 330 LEU B O 1
ATOM 5833 N N . PRO B 1 331 ? 8.508 35.469 7.754 1 98.81 331 PRO B N 1
ATOM 5834 C CA . PRO B 1 331 ? 9.742 35.594 6.984 1 98.81 331 PRO B CA 1
ATOM 5835 C C . PRO B 1 331 ? 9.82 34.594 5.836 1 98.81 331 PRO B C 1
ATOM 5837 O O . PRO B 1 331 ? 10.297 34.906 4.75 1 98.81 331 PRO B O 1
ATOM 5840 N N . ALA B 1 332 ? 9.383 33.375 6.102 1 98.88 332 ALA B N 1
ATOM 5841 C CA . ALA B 1 332 ? 9.344 32.344 5.047 1 98.88 332 ALA B CA 1
ATOM 5842 C C . ALA B 1 332 ? 8.406 32.781 3.918 1 98.88 332 ALA B C 1
ATOM 5844 O O . ALA B 1 332 ? 8.734 32.625 2.74 1 98.88 332 ALA B O 1
ATOM 5845 N N . MET B 1 333 ? 7.242 33.312 4.273 1 98.81 333 MET B N 1
ATOM 5846 C CA . MET B 1 333 ? 6.301 33.781 3.268 1 98.81 333 MET B CA 1
ATOM 5847 C C . MET B 1 333 ? 6.918 34.906 2.439 1 98.81 333 MET B C 1
ATOM 5849 O O . MET B 1 333 ? 6.727 34.969 1.223 1 98.81 333 MET B O 1
ATOM 5853 N N . VAL B 1 334 ? 7.586 35.812 3.113 1 98.75 334 VAL B N 1
ATOM 5854 C CA . VAL B 1 334 ? 8.234 36.938 2.422 1 98.75 334 VAL B CA 1
ATOM 5855 C C . VAL B 1 334 ? 9.203 36.406 1.371 1 98.75 334 VAL B C 1
ATOM 5857 O O . VAL B 1 334 ? 9.195 36.844 0.222 1 98.75 334 VAL B O 1
ATOM 5860 N N . GLN B 1 335 ? 9.969 35.438 1.768 1 98.38 335 GLN B N 1
ATOM 5861 C CA . GLN B 1 335 ? 10.914 34.844 0.834 1 98.38 335 GLN B CA 1
ATOM 5862 C C . GLN B 1 335 ? 10.195 34.219 -0.357 1 98.38 335 GLN B C 1
ATOM 5864 O O . GLN B 1 335 ? 10.625 34.375 -1.502 1 98.38 335 GLN B O 1
ATOM 5869 N N . LEU B 1 336 ? 9.133 33.531 -0.106 1 98.69 336 LEU B N 1
ATOM 5870 C CA . LEU B 1 336 ? 8.414 32.781 -1.134 1 98.69 336 LEU B CA 1
ATOM 5871 C C . LEU B 1 336 ? 7.551 33.719 -1.98 1 98.69 336 LEU B C 1
ATOM 5873 O O . LEU B 1 336 ? 7.109 33.344 -3.068 1 98.69 336 LEU B O 1
ATOM 5877 N N . SER B 1 337 ? 7.219 34.938 -1.458 1 98.25 337 SER B N 1
ATOM 5878 C CA . SER B 1 337 ? 6.312 35.844 -2.148 1 98.25 337 SER B CA 1
ATOM 5879 C C . SER B 1 337 ? 6.863 36.25 -3.51 1 98.25 337 SER B C 1
ATOM 5881 O O . SER B 1 337 ? 6.102 36.562 -4.43 1 98.25 337 SER B O 1
ATOM 5883 N N . GLU B 1 338 ? 8.188 36.188 -3.639 1 96.5 338 GLU B N 1
ATOM 5884 C CA . GLU B 1 338 ? 8.82 36.531 -4.914 1 96.5 338 GLU B CA 1
ATOM 5885 C C . GLU B 1 338 ? 8.477 35.5 -5.984 1 96.5 338 GLU B C 1
ATOM 5887 O O . GLU B 1 338 ? 8.266 35.844 -7.148 1 96.5 338 GLU B O 1
ATOM 5892 N N . GLU B 1 339 ? 8.367 34.312 -5.539 1 97.44 339 GLU B N 1
ATOM 5893 C CA . GLU B 1 339 ? 8.133 33.219 -6.469 1 97.44 339 GLU B CA 1
ATOM 5894 C C . GLU B 1 339 ? 6.645 32.906 -6.586 1 97.44 339 GLU B C 1
ATOM 5896 O O . GLU B 1 339 ? 6.145 32.656 -7.684 1 97.44 339 GLU B O 1
ATOM 5901 N N . LEU B 1 340 ? 5.895 32.969 -5.547 1 98.12 340 LEU B N 1
ATOM 5902 C CA . LEU B 1 340 ? 4.531 32.469 -5.52 1 98.12 340 LEU B CA 1
ATOM 5903 C C . LEU B 1 340 ? 3.52 33.594 -5.504 1 98.12 340 LEU B C 1
ATOM 5905 O O . LEU B 1 340 ? 2.346 33.406 -5.82 1 98.12 340 LEU B O 1
ATOM 5909 N N . GLY B 1 341 ? 3.951 34.781 -5.137 1 98.25 341 GLY B N 1
ATOM 5910 C CA . GLY B 1 341 ? 3.045 35.906 -4.977 1 98.25 341 GLY B CA 1
ATOM 5911 C C . GLY B 1 341 ? 2.254 35.844 -3.684 1 98.25 341 GLY B C 1
ATOM 5912 O O . GLY B 1 341 ? 1.894 34.75 -3.211 1 98.25 341 GLY B O 1
ATOM 5913 N N . TRP B 1 342 ? 1.896 37.031 -3.178 1 98.44 342 TRP B N 1
ATOM 5914 C CA . TRP B 1 342 ? 1.193 37.156 -1.905 1 98.44 342 TRP B CA 1
ATOM 5915 C C . TRP B 1 342 ? -0.214 36.594 -2.002 1 98.44 342 TRP B C 1
ATOM 5917 O O . TRP B 1 342 ? -0.682 35.906 -1.079 1 98.44 342 TRP B O 1
ATOM 5927 N N . PRO B 1 343 ? -0.934 36.781 -3.117 1 98.62 343 PRO B N 1
ATOM 5928 C CA . PRO B 1 343 ? -2.309 36.281 -3.172 1 98.62 343 PRO B CA 1
ATOM 5929 C C . PRO B 1 343 ? -2.389 34.781 -2.979 1 98.62 343 PRO B C 1
ATOM 5931 O O . PRO B 1 343 ? -3.207 34.281 -2.193 1 98.62 343 PRO B O 1
ATOM 5934 N N . LEU B 1 344 ? -1.495 34.031 -3.652 1 98.69 344 LEU B N 1
ATOM 5935 C CA . LEU B 1 344 ? -1.497 32.562 -3.506 1 98.69 344 LEU B CA 1
ATOM 5936 C C . LEU B 1 344 ? -1.115 32.188 -2.086 1 98.69 344 LEU B C 1
ATOM 5938 O O . LEU B 1 344 ? -1.771 31.328 -1.481 1 98.69 344 LEU B O 1
ATOM 5942 N N . LEU B 1 345 ? -0.064 32.781 -1.596 1 98.81 345 LEU B N 1
ATOM 5943 C CA . LEU B 1 345 ? 0.392 32.438 -0.247 1 98.81 345 LEU B CA 1
ATOM 5944 C C . LEU B 1 345 ? -0.718 32.688 0.772 1 98.81 345 LEU B C 1
ATOM 5946 O O . LEU B 1 345 ? -0.979 31.828 1.621 1 98.81 345 LEU B O 1
ATOM 5950 N N . ILE B 1 346 ? -1.361 33.812 0.667 1 98.5 346 ILE B N 1
ATOM 5951 C CA . ILE B 1 346 ? -2.402 34.188 1.619 1 98.5 346 ILE B CA 1
ATOM 5952 C C . ILE B 1 346 ? -3.59 33.219 1.484 1 98.5 346 ILE B C 1
ATOM 5954 O O . ILE B 1 346 ? -4.168 32.812 2.486 1 98.5 346 ILE B O 1
ATOM 5958 N N . SER B 1 347 ? -3.951 32.875 0.262 1 98.25 347 SER B N 1
ATOM 5959 C CA . SER B 1 347 ? -5.07 31.969 0.063 1 98.25 347 SER B CA 1
ATOM 5960 C C . SER B 1 347 ? -4.805 30.609 0.729 1 98.25 347 SER B C 1
ATOM 5962 O O . SER B 1 347 ? -5.734 29.969 1.217 1 98.25 347 SER B O 1
ATOM 5964 N N . LYS B 1 348 ? -3.555 30.188 0.798 1 98.81 348 LYS B N 1
ATOM 5965 C CA . LYS B 1 348 ? -3.186 28.859 1.289 1 98.81 348 LYS B CA 1
ATOM 5966 C C . LYS B 1 348 ? -3.031 28.859 2.807 1 98.81 348 LYS B C 1
ATOM 5968 O O . LYS B 1 348 ? -2.832 27.812 3.416 1 98.81 348 LYS B O 1
ATOM 5973 N N . ILE B 1 349 ? -3.217 30.078 3.439 1 98.38 349 ILE B N 1
ATOM 5974 C CA . ILE B 1 349 ? -3.146 30.109 4.895 1 98.38 349 ILE B CA 1
ATOM 5975 C C . ILE B 1 349 ? -4.41 30.75 5.457 1 98.38 349 ILE B C 1
ATOM 5977 O O . ILE B 1 349 ? -4.496 31.016 6.66 1 98.38 349 ILE B O 1
ATOM 5981 N N . THR B 1 350 ? -5.352 31.078 4.656 1 97.38 350 THR B N 1
ATOM 5982 C CA . THR B 1 350 ? -6.629 31.641 5.09 1 97.38 350 THR B CA 1
ATOM 5983 C C . THR B 1 350 ? -7.789 30.797 4.555 1 97.38 350 THR B C 1
ATOM 5985 O O . THR B 1 350 ? -8.172 29.797 5.16 1 97.38 350 THR B O 1
ATOM 5988 N N . ASP B 1 351 ? -8.148 30.938 3.23 1 96.62 351 ASP B N 1
ATOM 5989 C CA . ASP B 1 351 ? -9.289 30.234 2.658 1 96.62 351 ASP B CA 1
ATOM 5990 C C . ASP B 1 351 ? -9.031 28.734 2.566 1 96.62 351 ASP B C 1
ATOM 5992 O O . ASP B 1 351 ? -9.938 27.922 2.756 1 96.62 351 ASP B O 1
ATOM 5996 N N . GLY B 1 352 ? -7.824 28.359 2.191 1 97.56 352 GLY B N 1
ATOM 5997 C CA . GLY B 1 352 ? -7.473 26.953 2.084 1 97.56 352 GLY B CA 1
ATOM 5998 C C . GLY B 1 352 ? -7.727 26.172 3.363 1 97.56 352 GLY B C 1
ATOM 5999 O O . GLY B 1 352 ? -8.594 25.297 3.402 1 97.56 352 GLY B O 1
ATOM 6000 N N . PRO B 1 353 ? -7.008 26.562 4.402 1 98.25 353 PRO B N 1
ATOM 6001 C CA . PRO B 1 353 ? -7.203 25.844 5.66 1 98.25 353 PRO B CA 1
ATOM 6002 C C . PRO B 1 353 ? -8.609 26.016 6.23 1 98.25 353 PRO B C 1
ATOM 6004 O O . PRO B 1 353 ? -9.141 25.094 6.859 1 98.25 353 PRO B O 1
ATOM 6007 N N . LEU B 1 354 ? -9.25 27.172 6.105 1 97.19 354 LEU B N 1
ATOM 6008 C CA . LEU B 1 354 ? -10.625 27.344 6.566 1 97.19 354 LEU B CA 1
ATOM 6009 C C . LEU B 1 354 ? -11.57 26.375 5.848 1 97.19 354 LEU B C 1
ATOM 6011 O O . LEU B 1 354 ? -12.5 25.844 6.457 1 97.19 354 LEU B O 1
ATOM 6015 N N . GLY B 1 355 ? -11.297 26.203 4.543 1 96.81 355 GLY B N 1
ATOM 6016 C CA . GLY B 1 355 ? -12.062 25.219 3.787 1 96.81 355 GLY B CA 1
ATOM 6017 C C . GLY B 1 355 ? -11.906 23.812 4.316 1 96.81 355 GLY B C 1
ATOM 6018 O O . GLY B 1 355 ? -12.875 23.062 4.395 1 96.81 355 GLY B O 1
ATOM 6019 N N . ILE B 1 356 ? -10.734 23.438 4.695 1 97.81 356 ILE B N 1
ATOM 6020 C CA . ILE B 1 356 ? -10.445 22.109 5.238 1 97.81 356 ILE B CA 1
ATOM 6021 C C . ILE B 1 356 ? -11.18 21.922 6.566 1 97.81 356 ILE B C 1
ATOM 6023 O O . ILE B 1 356 ? -11.68 20.844 6.859 1 97.81 356 ILE B O 1
ATOM 6027 N N . LEU B 1 357 ? -11.289 23.031 7.312 1 97.38 357 LEU B N 1
ATOM 6028 C CA . LEU B 1 357 ? -11.938 23 8.617 1 97.38 357 LEU B CA 1
ATOM 6029 C C . LEU B 1 357 ? -13.445 23.125 8.477 1 97.38 357 LEU B C 1
ATOM 6031 O O . LEU B 1 357 ? -14.172 23.062 9.477 1 97.38 357 LEU B O 1
ATOM 6035 N N . GLY B 1 358 ? -13.922 23.359 7.258 1 94.69 358 GLY B N 1
ATOM 6036 C CA . GLY B 1 358 ? -15.352 23.5 7.012 1 94.69 358 GLY B CA 1
ATOM 6037 C C . GLY B 1 358 ? -15.898 24.844 7.422 1 94.69 358 GLY B C 1
ATOM 6038 O O . GLY B 1 358 ? -17.078 24.969 7.773 1 94.69 358 GLY B O 1
ATOM 6039 N N . GLU B 1 359 ? -14.984 25.797 7.461 1 91.25 359 GLU B N 1
ATOM 6040 C CA . GLU B 1 359 ? -15.375 27.125 7.895 1 91.25 359 GLU B CA 1
ATOM 6041 C C . GLU B 1 359 ? -15.328 28.125 6.738 1 91.25 359 GLU B C 1
ATOM 6043 O O . GLU B 1 359 ? -14.305 28.234 6.059 1 91.25 359 GLU B O 1
ATOM 6048 N N . LYS B 1 360 ? -16.469 28.5 6.203 1 81.62 360 LYS B N 1
ATOM 6049 C CA . LYS B 1 360 ? -16.5 29.531 5.168 1 81.62 360 LYS B CA 1
ATOM 6050 C C . LYS B 1 360 ? -17.234 30.766 5.645 1 81.62 360 LYS B C 1
ATOM 6052 O O . LYS B 1 360 ? -18.297 30.672 6.262 1 81.62 360 LYS B O 1
ATOM 6057 N N . THR B 1 361 ? -16.406 31.844 5.742 1 76 361 THR B N 1
ATOM 6058 C CA . THR B 1 361 ? -17.078 33.094 6.094 1 76 361 THR B CA 1
ATOM 6059 C C . THR B 1 361 ? -16.672 34.219 5.137 1 76 361 THR B C 1
ATOM 6061 O O . THR B 1 361 ? -15.555 34.219 4.641 1 76 361 THR B O 1
ATOM 6064 N N . GLU B 1 362 ? -17.547 35.094 4.883 1 76.06 362 GLU B N 1
ATOM 6065 C CA . GLU B 1 362 ? -17.297 36.25 4.051 1 76.06 362 GLU B CA 1
ATOM 6066 C C . GLU B 1 362 ? -16.844 37.438 4.895 1 76.06 362 GLU B C 1
ATOM 6068 O O . GLU B 1 362 ? -16.125 38.312 4.41 1 76.06 362 GLU B O 1
ATOM 6073 N N . LYS B 1 363 ? -17.328 37.5 6.129 1 79.06 363 LYS B N 1
ATOM 6074 C CA . LYS B 1 363 ? -16.969 38.625 7.016 1 79.06 363 LYS B CA 1
ATOM 6075 C C . LYS B 1 363 ? -15.57 38.438 7.594 1 79.06 363 LYS B C 1
ATOM 6077 O O . LYS B 1 363 ? -15.125 37.312 7.805 1 79.06 363 LYS B O 1
ATOM 6082 N N . ILE B 1 364 ? -15.055 39.656 7.672 1 88.44 364 ILE B N 1
ATOM 6083 C CA . ILE B 1 364 ? -13.703 39.594 8.219 1 88.44 364 ILE B CA 1
ATOM 6084 C C . ILE B 1 364 ? -13.734 39.844 9.719 1 88.44 364 ILE B C 1
ATOM 6086 O O . ILE B 1 364 ? -13.703 41 10.156 1 88.44 364 ILE B O 1
ATOM 6090 N N . HIS B 1 365 ? -13.797 38.781 10.5 1 91.56 365 HIS B N 1
ATOM 6091 C CA . HIS B 1 365 ? -13.742 38.875 11.961 1 91.56 365 HIS B CA 1
ATOM 6092 C C . HIS B 1 365 ? -12.328 38.625 12.469 1 91.56 365 HIS B C 1
ATOM 6094 O O . HIS B 1 365 ? -12.016 38.938 13.625 1 91.56 365 HIS B O 1
ATOM 6100 N N . GLN B 1 366 ? -11.578 38.062 11.609 1 95.5 366 GLN B N 1
ATOM 6101 C CA . GLN B 1 366 ? -10.18 37.781 11.898 1 95.5 366 GLN B CA 1
ATOM 6102 C C . GLN B 1 366 ? -9.266 38.375 10.836 1 95.5 366 GLN B C 1
ATOM 6104 O O . GLN B 1 366 ? -9.516 38.219 9.641 1 95.5 366 GLN B O 1
ATOM 6109 N N . MET B 1 367 ? -8.25 39.062 11.312 1 96.62 367 MET B N 1
ATOM 6110 C CA . MET B 1 367 ? -7.355 39.75 10.391 1 96.62 367 MET B CA 1
ATOM 6111 C C . MET B 1 367 ? -5.922 39.75 10.914 1 96.62 367 MET B C 1
ATOM 6113 O O . MET B 1 367 ? -5.695 39.875 12.117 1 96.62 367 MET B O 1
ATOM 6117 N N . THR B 1 368 ? -5.035 39.594 10.078 1 97.94 368 THR B N 1
ATOM 6118 C CA . THR B 1 368 ? -3.611 39.719 10.359 1 97.94 368 THR B CA 1
ATOM 6119 C C . THR B 1 368 ? -3 40.844 9.531 1 97.94 368 THR B C 1
ATOM 6121 O O . THR B 1 368 ? -3.176 40.875 8.312 1 97.94 368 THR B O 1
ATOM 6124 N N . VAL B 1 369 ? -2.352 41.781 10.18 1 98.12 369 VAL B N 1
ATOM 6125 C CA . VAL B 1 369 ? -1.66 42.906 9.539 1 98.12 369 VAL B CA 1
ATOM 6126 C C . VAL B 1 369 ? -0.153 42.75 9.742 1 98.12 369 VAL B C 1
ATOM 6128 O O . VAL B 1 369 ? 0.307 42.5 10.859 1 98.12 369 VAL B O 1
ATOM 6131 N N . PHE B 1 370 ? 0.567 42.938 8.672 1 98.44 370 PHE B N 1
ATOM 6132 C CA . PHE B 1 370 ? 2.002 42.688 8.789 1 98.44 370 PHE B CA 1
ATOM 6133 C C . PHE B 1 370 ? 2.777 43.656 7.883 1 98.44 370 PHE B C 1
ATOM 6135 O O . PHE B 1 370 ? 2.217 44.219 6.945 1 98.44 370 PHE B O 1
ATOM 6142 N N . ASP B 1 371 ? 4.004 43.906 8.258 1 98.19 371 ASP B N 1
ATOM 6143 C CA . ASP B 1 371 ? 4.984 44.625 7.457 1 98.19 371 ASP B CA 1
ATOM 6144 C C . ASP B 1 371 ? 5.93 43.656 6.738 1 98.19 371 ASP B C 1
ATOM 6146 O O . ASP B 1 371 ? 6.793 43.062 7.367 1 98.19 371 ASP B O 1
ATOM 6150 N N . PRO B 1 372 ? 5.77 43.562 5.445 1 97.5 372 PRO B N 1
ATOM 6151 C CA . PRO B 1 372 ? 6.605 42.594 4.73 1 97.5 372 PRO B CA 1
ATOM 6152 C C . PRO B 1 372 ? 8.055 43.031 4.613 1 97.5 372 PRO B C 1
ATOM 6154 O O . PRO B 1 372 ? 8.922 42.25 4.234 1 97.5 372 PRO B O 1
ATOM 6157 N N . SER B 1 373 ? 8.406 44.25 5.02 1 97.19 373 SER B N 1
ATOM 6158 C CA . SER B 1 373 ? 9.734 44.812 4.746 1 97.19 373 SER B CA 1
ATOM 6159 C C . SER B 1 373 ? 10.547 44.938 6.027 1 97.19 373 SER B C 1
ATOM 6161 O O . SER B 1 373 ? 11.773 45.062 5.98 1 97.19 373 SER B O 1
ATOM 6163 N N . GLN B 1 374 ? 9.883 44.969 7.113 1 97.56 374 GLN B N 1
ATOM 6164 C CA . GLN B 1 374 ? 10.602 45.188 8.367 1 97.56 374 GLN B CA 1
ATOM 6165 C C . GLN B 1 374 ? 11.547 44.031 8.672 1 97.56 374 GLN B C 1
ATOM 6167 O O . GLN B 1 374 ? 11.164 42.875 8.602 1 97.56 374 GLN B O 1
ATOM 6172 N N . THR B 1 375 ? 12.773 44.344 9.016 1 97.88 375 THR B N 1
ATOM 6173 C CA . THR B 1 375 ? 13.766 43.375 9.414 1 97.88 375 THR B CA 1
ATOM 6174 C C . THR B 1 375 ? 13.852 43.25 10.938 1 97.88 375 THR B C 1
ATOM 6176 O O . THR B 1 375 ? 13.508 44.219 11.641 1 97.88 375 THR B O 1
ATOM 6179 N N . TRP B 1 376 ? 14.188 42.219 11.422 1 97.19 376 TRP B N 1
ATOM 6180 C CA . TRP B 1 376 ? 14.375 42 12.852 1 97.19 376 TRP B CA 1
ATOM 6181 C C . TRP B 1 376 ? 15.344 40.844 13.109 1 97.19 376 TRP B C 1
ATOM 6183 O O . TRP B 1 376 ? 15.531 39.969 12.25 1 97.19 376 TRP B O 1
ATOM 6193 N N . MET B 1 377 ? 15.969 40.781 14.242 1 97.62 377 MET B N 1
ATOM 6194 C CA . MET B 1 377 ? 16.906 39.75 14.648 1 97.62 377 MET B CA 1
ATOM 6195 C C . MET B 1 377 ? 16.188 38.594 15.328 1 97.62 377 MET B C 1
ATOM 6197 O O . MET B 1 377 ? 15.398 38.812 16.266 1 97.62 377 MET B O 1
ATOM 6201 N N . TYR B 1 378 ? 16.344 37.438 14.852 1 97.69 378 TYR B N 1
ATOM 6202 C CA . TYR B 1 378 ? 15.797 36.25 15.484 1 97.69 378 TYR B CA 1
ATOM 6203 C C . TYR B 1 378 ? 16.828 35.562 16.375 1 97.69 378 TYR B C 1
ATOM 6205 O O . TYR B 1 378 ? 17.672 34.812 15.898 1 97.69 378 TYR B O 1
ATOM 6213 N N . ASP B 1 379 ? 16.719 35.844 17.641 1 97.31 379 ASP B N 1
ATOM 6214 C CA . ASP B 1 379 ? 17.703 35.344 18.594 1 97.31 379 ASP B CA 1
ATOM 6215 C C . ASP B 1 379 ? 17.062 35.062 19.953 1 97.31 379 ASP B C 1
ATOM 6217 O O . ASP B 1 379 ? 15.844 34.906 20.047 1 97.31 379 ASP B O 1
ATOM 6221 N N . LYS B 1 380 ? 17.906 34.875 20.969 1 96.25 380 LYS B N 1
ATOM 6222 C CA . LYS B 1 380 ? 17.438 34.469 22.281 1 96.25 380 LYS B CA 1
ATOM 6223 C C . LYS B 1 380 ? 16.484 35.5 22.859 1 96.25 380 LYS B C 1
ATOM 6225 O O . LYS B 1 380 ? 15.531 35.156 23.578 1 96.25 380 LYS B O 1
ATOM 6230 N N . LYS B 1 381 ? 16.688 36.688 22.547 1 95.81 381 LYS B N 1
ATOM 6231 C CA . LYS B 1 381 ? 15.891 37.781 23.109 1 95.81 381 LYS B CA 1
ATOM 6232 C C . LYS B 1 381 ? 14.523 37.875 22.422 1 95.81 381 LYS B C 1
ATOM 6234 O O . LYS B 1 381 ? 13.516 38.156 23.078 1 95.81 381 LYS B O 1
ATOM 6239 N N . THR B 1 382 ? 14.484 37.562 21.172 1 96.69 382 THR B N 1
ATOM 6240 C CA . THR B 1 382 ? 13.266 37.812 20.406 1 96.69 382 THR B CA 1
ATOM 6241 C C . THR B 1 382 ? 12.477 36.5 20.219 1 96.69 382 THR B C 1
ATOM 6243 O O . THR B 1 382 ? 11.305 36.531 19.859 1 96.69 382 THR B O 1
ATOM 6246 N N . ASN B 1 383 ? 13.141 35.406 20.453 1 97.25 383 ASN B N 1
ATOM 6247 C CA . ASN B 1 383 ? 12.461 34.125 20.328 1 97.25 383 ASN B CA 1
ATOM 6248 C C . ASN B 1 383 ? 11.438 33.938 21.438 1 97.25 383 ASN B C 1
ATOM 6250 O O . ASN B 1 383 ? 11.781 33.969 22.625 1 97.25 383 ASN B O 1
ATOM 6254 N N . LEU B 1 384 ? 10.227 33.656 21.062 1 97 384 LEU B N 1
ATOM 6255 C CA . LEU B 1 384 ? 9.148 33.562 22.031 1 97 384 LEU B CA 1
ATOM 6256 C C . LEU B 1 384 ? 8.93 32.125 22.469 1 97 384 LEU B C 1
ATOM 6258 O O . LEU B 1 384 ? 8.258 31.859 23.469 1 97 384 LEU B O 1
ATOM 6262 N N . SER B 1 385 ? 9.445 31.172 21.703 1 97.38 385 SER B N 1
ATOM 6263 C CA . SER B 1 385 ? 9.32 29.766 22.031 1 97.38 385 SER B CA 1
ATOM 6264 C C . SER B 1 385 ? 10.305 29.359 23.125 1 97.38 385 SER B C 1
ATOM 6266 O O . SER B 1 385 ? 11.32 30.031 23.328 1 97.38 385 SER B O 1
ATOM 6268 N N . HIS B 1 386 ? 9.93 28.281 23.859 1 97.25 386 HIS B N 1
ATOM 6269 C CA . HIS B 1 386 ? 10.891 27.703 24.797 1 97.25 386 HIS B CA 1
ATOM 6270 C C . HIS B 1 386 ? 12 26.969 24.047 1 97.25 386 HIS B C 1
ATOM 6272 O O . HIS B 1 386 ? 13.039 26.656 24.609 1 97.25 386 HIS B O 1
ATOM 6278 N N . SER B 1 387 ? 11.766 26.703 22.766 1 97.62 387 SER B N 1
ATOM 6279 C CA . SER B 1 387 ? 12.711 26.016 21.906 1 97.62 387 SER B CA 1
ATOM 6280 C C . SER B 1 387 ? 13.367 26.984 20.922 1 97.62 387 SER B C 1
ATOM 6282 O O . SER B 1 387 ? 12.883 28.094 20.703 1 97.62 387 SER B O 1
ATOM 6284 N N . ALA B 1 388 ? 14.516 26.578 20.359 1 97.56 388 ALA B N 1
ATOM 6285 C CA . ALA B 1 388 ? 15.242 27.406 19.406 1 97.56 388 ALA B CA 1
ATOM 6286 C C . ALA B 1 388 ? 15.719 26.578 18.219 1 97.56 388 ALA B C 1
ATOM 6288 O O . ALA B 1 388 ? 16.703 26.922 17.562 1 97.56 388 ALA B O 1
ATOM 6289 N N . ASN B 1 389 ? 15.07 25.469 17.953 1 97.69 389 ASN B N 1
ATOM 6290 C CA . ASN B 1 389 ? 15.508 24.5 16.938 1 97.69 389 ASN B CA 1
ATOM 6291 C C . ASN B 1 389 ? 15.086 24.938 15.539 1 97.69 389 ASN B C 1
ATOM 6293 O O . ASN B 1 389 ? 14.297 24.25 14.883 1 97.69 389 ASN B O 1
ATOM 6297 N N . HIS B 1 390 ? 15.625 25.984 15 1 98.25 390 HIS B N 1
ATOM 6298 C CA . HIS B 1 390 ? 15.398 26.484 13.641 1 98.25 390 HIS B CA 1
ATOM 6299 C C . HIS B 1 390 ? 16.703 26.906 12.977 1 98.25 390 HIS B C 1
ATOM 6301 O O . HIS B 1 390 ? 17.547 27.547 13.617 1 98.25 390 HIS B O 1
ATOM 6307 N N . PRO B 1 391 ? 16.844 26.641 11.648 1 97.75 391 PRO B N 1
ATOM 6308 C CA . PRO B 1 391 ? 18.094 26.938 10.961 1 97.75 391 PRO B CA 1
ATOM 6309 C C . PRO B 1 391 ? 18.391 28.438 10.891 1 97.75 391 PRO B C 1
ATOM 6311 O O . PRO B 1 391 ? 19.547 28.844 10.75 1 97.75 391 PRO B O 1
ATOM 6314 N N . TRP B 1 392 ? 17.406 29.281 11.016 1 98.38 392 TRP B N 1
ATOM 6315 C CA . TRP B 1 392 ? 17.578 30.719 10.836 1 98.38 392 TRP B CA 1
ATOM 6316 C C . TRP B 1 392 ? 17.906 31.391 12.164 1 98.38 392 TRP B C 1
ATOM 6318 O O . TRP B 1 392 ? 18.109 32.625 12.211 1 98.38 392 TRP B O 1
ATOM 6328 N N . PHE B 1 393 ? 17.922 30.625 13.242 1 97.69 393 PHE B N 1
ATOM 6329 C CA . PHE B 1 393 ? 18.188 31.188 14.555 1 97.69 393 PHE B CA 1
ATOM 6330 C C . PHE B 1 393 ? 19.531 31.922 14.562 1 97.69 393 PHE B C 1
ATOM 6332 O O . PHE B 1 393 ? 20.531 31.391 14.094 1 97.69 393 PHE B O 1
ATOM 6339 N N . GLY B 1 394 ? 19.531 33.125 15.062 1 97.5 394 GLY B N 1
ATOM 6340 C CA . GLY B 1 394 ? 20.719 33.969 15.102 1 97.5 394 GLY B CA 1
ATOM 6341 C C . GLY B 1 394 ? 20.875 34.844 13.883 1 97.5 394 GLY B C 1
ATOM 6342 O O . GLY B 1 394 ? 21.859 35.562 13.758 1 97.5 394 GLY B O 1
ATOM 6343 N N . GLY B 1 395 ? 19.875 34.875 13.047 1 97.62 395 GLY B N 1
ATOM 6344 C CA . GLY B 1 395 ? 19.953 35.625 11.82 1 97.62 395 GLY B CA 1
ATOM 6345 C C . GLY B 1 395 ? 18.969 36.781 11.773 1 97.62 395 GLY B C 1
ATOM 6346 O O . GLY B 1 395 ? 18.125 36.906 12.648 1 97.62 395 GLY B O 1
ATOM 6347 N N . ILE B 1 396 ? 19.172 37.594 10.727 1 98.31 396 ILE B N 1
ATOM 6348 C CA . ILE B 1 396 ? 18.234 38.688 10.453 1 98.31 396 ILE B CA 1
ATOM 6349 C C . ILE B 1 396 ? 17.141 38.219 9.492 1 98.31 396 ILE B C 1
ATOM 6351 O O . ILE B 1 396 ? 17.453 37.656 8.438 1 98.31 396 ILE B O 1
ATOM 6355 N N . LEU B 1 397 ? 15.93 38.406 9.906 1 98.31 397 LEU B N 1
ATOM 6356 C CA . LEU B 1 397 ? 14.781 38 9.109 1 98.31 397 LEU B CA 1
ATOM 6357 C C . LEU B 1 397 ? 13.969 39.188 8.641 1 98.31 397 LEU B C 1
ATOM 6359 O O . LEU B 1 397 ? 14.156 40.312 9.141 1 98.31 397 LEU B O 1
ATOM 6363 N N . LYS B 1 398 ? 13.203 38.969 7.602 1 98 398 LYS B N 1
ATOM 6364 C CA . LYS B 1 398 ? 12.344 40 7.035 1 98 398 LYS B CA 1
ATOM 6365 C C . LYS B 1 398 ? 10.875 39.625 7.145 1 98 398 LYS B C 1
ATOM 6367 O O . LYS B 1 398 ? 10.492 38.469 6.832 1 98 398 LYS B O 1
ATOM 6372 N N . GLY B 1 399 ? 9.984 40.656 7.473 1 97.94 399 GLY B N 1
ATOM 6373 C CA . GLY B 1 399 ? 8.57 40.438 7.707 1 97.94 399 GLY B CA 1
ATOM 6374 C C . GLY B 1 399 ? 8.211 40.375 9.18 1 97.94 399 GLY B C 1
ATOM 6375 O O . GLY B 1 399 ? 8.758 39.562 9.93 1 97.94 399 GLY B O 1
ATOM 6376 N N . LYS B 1 400 ? 7.371 41.219 9.578 1 97.88 400 LYS B N 1
ATOM 6377 C CA . LYS B 1 400 ? 6.965 41.281 10.984 1 97.88 400 LYS B CA 1
ATOM 6378 C C . LYS B 1 400 ? 5.469 41.562 11.109 1 97.88 400 LYS B C 1
ATOM 6380 O O . LYS B 1 400 ? 4.938 42.438 10.461 1 97.88 400 LYS B O 1
ATOM 6385 N N . VAL B 1 401 ? 4.848 40.719 11.875 1 98.25 401 VAL B N 1
ATOM 6386 C CA . VAL B 1 401 ? 3.438 40.969 12.164 1 98.25 401 VAL B CA 1
ATOM 6387 C C . VAL B 1 401 ? 3.281 42.219 13.031 1 98.25 401 VAL B C 1
ATOM 6389 O O . VAL B 1 401 ? 4.055 42.406 13.969 1 98.25 401 VAL B O 1
ATOM 6392 N N . LYS B 1 402 ? 2.301 43 12.711 1 97.44 402 LYS B N 1
ATOM 6393 C CA . LYS B 1 402 ? 2.092 44.25 13.445 1 97.44 402 LYS B CA 1
ATOM 6394 C C . LYS B 1 402 ? 0.888 44.125 14.375 1 97.44 402 LYS B C 1
ATOM 6396 O O . LYS B 1 402 ? 0.95 44.562 15.531 1 97.44 402 LYS B O 1
ATOM 6401 N N . PHE B 1 403 ? -0.118 43.688 13.93 1 93.88 403 PHE B N 1
ATOM 6402 C CA . PHE B 1 403 ? -1.235 43.438 14.836 1 93.88 403 PHE B CA 1
ATOM 6403 C C . PHE B 1 403 ? -2.156 42.344 14.297 1 93.88 403 PHE B C 1
ATOM 6405 O O . PHE B 1 403 ? -2.125 42.062 13.102 1 93.88 403 PHE B O 1
ATOM 6412 N N . VAL B 1 404 ? -2.879 41.719 15.211 1 96.62 404 VAL B N 1
ATOM 6413 C CA . VAL B 1 404 ? -3.838 40.656 14.961 1 96.62 404 VAL B CA 1
ATOM 6414 C C . VAL B 1 404 ? -5.195 41.031 15.555 1 96.62 404 VAL B C 1
ATOM 6416 O O . VAL B 1 404 ? -5.266 41.594 16.641 1 96.62 404 VAL B O 1
ATOM 6419 N N . ILE B 1 405 ? -6.207 40.812 14.719 1 95.88 405 ILE B N 1
ATOM 6420 C CA . ILE B 1 405 ? -7.582 41.031 15.156 1 95.88 405 ILE B CA 1
ATOM 6421 C C . ILE B 1 405 ? -8.336 39.719 15.164 1 95.88 405 ILE B C 1
ATOM 6423 O O . ILE B 1 405 ? -8.336 38.969 14.172 1 95.88 405 ILE B O 1
ATOM 6427 N N . ASN B 1 406 ? -8.883 39.312 16.266 1 95.5 406 ASN B N 1
ATOM 6428 C CA . ASN B 1 406 ? -9.805 38.188 16.375 1 95.5 406 ASN B CA 1
ATOM 6429 C C . ASN B 1 406 ? -11.07 38.594 17.141 1 95.5 406 ASN B C 1
ATOM 6431 O O . ASN B 1 406 ? -11.141 38.469 18.359 1 95.5 406 ASN B O 1
ATOM 6435 N N . SER B 1 407 ? -12.062 38.906 16.266 1 92.69 407 SER B N 1
ATOM 6436 C CA . SER B 1 407 ? -13.336 39.375 16.812 1 92.69 407 SER B CA 1
ATOM 6437 C C . SER B 1 407 ? -13.141 40.594 17.703 1 92.69 407 SER B C 1
ATOM 6439 O O . SER B 1 407 ? -12.75 41.656 17.219 1 92.69 407 SER B O 1
ATOM 6441 N N . ASP B 1 408 ? -13.383 40.469 18.969 1 91.62 408 ASP B N 1
ATOM 6442 C CA . ASP B 1 408 ? -13.352 41.656 19.844 1 91.62 408 ASP B CA 1
ATOM 6443 C C . ASP B 1 408 ? -11.953 41.875 20.422 1 91.62 408 ASP B C 1
ATOM 6445 O O . ASP B 1 408 ? -11.766 42.719 21.297 1 91.62 408 ASP B O 1
ATOM 6449 N N . ARG B 1 409 ? -11.016 41.156 19.953 1 94.06 409 ARG B N 1
ATOM 6450 C CA . ARG B 1 409 ? -9.641 41.281 20.422 1 94.06 409 ARG B CA 1
ATOM 6451 C C . ARG B 1 409 ? -8.758 41.938 19.375 1 94.06 409 ARG B C 1
ATOM 6453 O O . ARG B 1 409 ? -8.602 41.406 18.266 1 94.06 409 ARG B O 1
ATOM 6460 N N . PHE B 1 410 ? -8.367 43.125 19.562 1 93.88 410 PHE B N 1
ATOM 6461 C CA . PHE B 1 410 ? -7.367 43.844 18.781 1 93.88 410 PHE B CA 1
ATOM 6462 C C . PHE B 1 410 ? -6.031 43.875 19.516 1 93.88 410 PHE B C 1
ATOM 6464 O O . PHE B 1 410 ? -5.906 44.531 20.547 1 93.88 410 PHE B O 1
ATOM 6471 N N . VAL B 1 411 ? -4.988 43.219 18.953 1 94.88 411 VAL B N 1
ATOM 6472 C CA . VAL B 1 411 ? -3.719 43.094 19.656 1 94.88 411 VAL B CA 1
ATOM 6473 C C . VAL B 1 411 ? -2.59 43.656 18.797 1 94.88 411 VAL B C 1
ATOM 6475 O O . VAL B 1 411 ? -2.352 43.188 17.688 1 94.88 411 VAL B O 1
ATOM 6478 N N . LYS B 1 412 ? -1.876 44.625 19.281 1 94.69 412 LYS B N 1
ATOM 6479 C CA . LYS B 1 412 ? -0.661 45.125 18.641 1 94.69 412 LYS B CA 1
ATOM 6480 C C . LYS B 1 412 ? 0.56 44.312 19.062 1 94.69 412 LYS B C 1
ATOM 6482 O O . LYS B 1 412 ? 0.766 44.062 20.25 1 94.69 412 LYS B O 1
ATOM 6487 N N . ILE B 1 413 ? 1.236 43.906 18.062 1 90.81 413 ILE B N 1
ATOM 6488 C CA . ILE B 1 413 ? 2.422 43.094 18.344 1 90.81 413 ILE B CA 1
ATOM 6489 C C . ILE B 1 413 ? 3.641 44 18.484 1 90.81 413 ILE B C 1
ATOM 6491 O O . ILE B 1 413 ? 3.996 44.719 17.547 1 90.81 413 ILE B O 1
ATOM 6495 N N . ASN B 1 414 ? 4.168 44.281 19.672 1 74.25 414 ASN B N 1
ATOM 6496 C CA . ASN B 1 414 ? 5.27 45.188 19.953 1 74.25 414 ASN B CA 1
ATOM 6497 C C . ASN B 1 414 ? 6.621 44.5 19.812 1 74.25 414 ASN B C 1
ATOM 6499 O O . ASN B 1 414 ? 7.668 45.125 20 1 74.25 414 ASN B O 1
ATOM 6503 N N . SER B 1 415 ? 6.777 43.375 19.469 1 57.38 415 SER B N 1
ATOM 6504 C CA . SER B 1 415 ? 8.125 42.844 19.578 1 57.38 415 SER B CA 1
ATOM 6505 C C . SER B 1 415 ? 8.961 43.188 18.359 1 57.38 415 SER B C 1
ATOM 6507 O O . SER B 1 415 ? 8.422 43.469 17.281 1 57.38 415 SER B O 1
#

pLDDT: mean 96.41, std 4.46, range [57.06, 98.94]

Secondary structure (DSSP, 8-state):
--EEEEEEEEB-SS-BPPPEEEEE-SS-EEEPPTT--SPP-EEEE-TT-EEEEPEEEEEE---TTT-TTT--HHHHHHHHHHTTEEEEEEPS-SSS-S-SHHHHHHHHHHTTT-SSEEEEEE-SBGGGSSSSBP-HHHHHTTT--EE--TTS----HHHHHHHHHHHGGGT-EEEE----GGGSTT--EE-SHHHHHHT--EE-HHHHHHHHHHHHHHHHHH---EEE-S---HHHHHHHHHHHHTT--EEEEEEGGGGT--GGGGGG--GGG--SSPP--HHHHHHHHHHHHHTSS-EEE--B----HHHHSS-TTTSPP-B--STTHHHHHHHHHHHH-HHHHHHTTTHHHHHHTT---SS-SEEEEEEEEEEEEESTTT--SS----TTTTEEEEEEEEEEEETTEEEE---/--EEEEEEEEB-SS-BPPPEEEEE-SS-EEEPPTT--SPP-EEEE-TT-EEEEPEEEEEE---TTT-TTT--HHHHHHHHHHTTEEEEEEPS-SSS-S-SHHHHHHHHHHTTT-SSEEEEEE-SBGGG-SSSBP-HHHHHTTT--EE--TTS----HHHHHHHHHHHGGGT-EEEE----GGGSTT--EE-SHHHHHHT--EE-HHHHHHHHHHHHHHHHHH---EEE-S---HHHHHHHHHHHHTT--EEEEEEGGGGT--GGGGGG--GGG--SSPP--HHHHHHHHHHHHHTSS-EEE--B----HHHHSS-TTTSPP-B--STTHHHHHHHHHHHH-HHHHHHTTTHHHHHHTT---SS-SEEEEEEEEEEEEESTTT--SS----TTTTEEEEEEEEEEEETTEEEE---

Sequence (830 aa):
MAKLLQSLSFIDGNKVHSPQDYIYTGSEVLLKSDNYSEEIDEVIDCSGLFASKGWVDLRCVGGEPGEEHKESLESLGELLKSSGFTKAVLMPNTHPAIQDKNDIQFLRSKTKNWVSDLIINAAATKDCNGEDFTDILDIHQEGVNIFGDGLNPLSNPDRLMKVLQYLQKFNGTLFDQSYEPLLSLFGQMHEGVVSTRIGMKGIPNLAEDVAVQKNIEILKYAGGRIHFQTISTKGAVESIRKAKKAGLQITADVSIYQLIFSDEDLQSFDTNFKVMPPFRGKEDRDALIAGLKDGTIDAIVSNHQPQDFDAKHMEFDLAQWGMIGLQTFLPAMVQLSEELGWPLLISKITDGPLGILGEKTEKIHQMTVFDPSQTWMYDKKTNLSHSANHPWFGGILKGKVKFVINSDRFVKINSMAKLLQSLSFIDGNKVHSPQDYIYTGSEVLLKSDNYSEEIDEVIDCSGLFASKGWVDLRCVGGEPGEEHKESLESLGELLKSSGFTKAVLMPNTHPAIQDKNDIQFLRSKTKNWVSDLIINAAATKDCNGEDFTDILDIHQEGVNIFGDGLNPLSNPDRLMKVLQYLQKFNGTLFDQSYEPLLSLFGQMHEGVVSTRIGMKGIPNLAEDVAVQKNIEILKYAGGRIHFQTISTKGAVESIRKAKKAGLQITADVSIYQLIFSDEDLQSFDTNFKVMPPFRGKEDRDALIAGLKDGTIDAIVSNHQPQDFDAKHMEFDLAQWGMIGLQTFLPAMVQLSEELGWPLLISKITDGPLGILGEKTEKIHQMTVFDPSQTWMYDKKTNLSHSANHPWFGGILKGKVKFVINSDRFVKINS

Nearest PDB structures (foldseek):
  4bjh-assembly1_A  TM=9.341E-01  e=9.427E-46  Aquifex aeolicus
  4yiw-assembly1_A  TM=9.432E-01  e=4.637E-44  Bacillus anthracis
  3gri-assembly1_A  TM=9.249E-01  e=1.889E-42  Staphylococcus aureus subsp. aureus MW2
  3e74-assembly1_B  TM=8.428E-01  e=4.918E-30  Escherichia coli K-12
  3e74-assembly1_C  TM=8.354E-01  e=7.170E-30  Escherichia coli K-12

Radius of gyration: 33.6 Å; Cα contacts (8 Å, |Δi|>4): 2049; chains: 2; bounding box: 54×109×77 Å

Foldseek 3Di:
DKEKEFQEFEFALPGTHGGFIWIDPLFFIGGDDPPDDDDHPYYDYQHQKYKYFQFEFEAAEAAPPPGVLQPNLVLVLVLCFFLRHQEYEYAQQYVQGQFAQVSLVVSCVVCVPRSHHYAYAHEQAGSLPLDHGGPVVRNVVSVHQEYHSRPDFNQPLVSLLVSQLVSVVPQGEYEGQWFADVQCPLAFAADDDLCVVLVGHHRYLCRRLVRLLSSLVSCVVRPGAYEHEARQFLNNLVSLVVSVVVVGRYAYEHELVLLPDASVVCNVVQLLQRAPVHNHDPNRNVSVLVSLVVCSHQAYHQNADGDAPVLRPDGSSRHDHHHGGRNCVLLSVLVCCVPNNPSSNSRRGHVRVCVVVVHDDDTRSKMWMKNQADKDAAEPVPDSTSGDSHPCYGHITGMGTAWIGHGSDTGGNPD/DKEKEFQEFEFALPGTHGGFIWIDPLFFIGGDDPPDDDDHPYYDYQHQKYKYFQFEFEAAEAAPPPGVLQPNLVLVLVLCFFLRHQEYEYAQQYVQGQFAQVSLVVSCVVCVPRSHHYAYAHEQAGSLPLDHGGPVVRNCVSVHQEYHSRPDFNQPLVSLLVSQLVSVVPQGEYEGQWFADVQCPLAFAADDPLCVVLVGHHRYLCRRLVRLLSSLVSCVVRPGAYEHEARQFLNNLVSLVVSVVVVGRYAYEHELVLLPDASVVCNVVQLLQRAPVHNHDPNRNVSVLVSLVVCSHQAYHQNADGDAPVLRPDGSSRHDHHHGGRNCVLLSVLVCCVPNNPSSNSRRGHVRVCVVVVHDDPTRSKMWMKNQADKDFAEPVPDSTSGQSHPCYGHITGMGTAWIGHGSDTGGNDD